Protein AF-A0A2A2XVF1-F1 (afdb_monomer)

Solvent-accessible surface area (backbone atoms only — not comparable to full-atom values): 56104 Å² total; per-residue (Å²): 141,86,82,86,77,85,79,60,81,65,56,62,58,52,48,54,53,49,48,53,50,48,53,51,55,49,52,57,68,65,54,71,84,70,72,79,73,86,62,65,52,41,49,54,60,22,33,32,44,36,39,36,69,99,38,75,91,59,47,44,80,34,52,24,35,88,90,21,32,30,61,44,80,99,65,43,74,42,82,38,49,70,31,35,65,70,54,39,50,51,58,49,42,52,54,36,51,74,78,76,37,91,82,69,51,73,47,81,43,82,76,46,81,67,85,80,89,77,86,78,92,68,97,64,98,67,95,76,91,79,84,78,76,93,77,86,87,88,81,86,91,80,89,83,80,90,83,90,82,90,81,81,92,81,87,78,88,89,81,95,74,88,91,84,82,86,88,87,85,94,89,80,89,80,92,84,87,89,88,85,85,86,87,92,84,89,90,87,90,83,89,86,92,87,76,92,80,92,80,94,74,83,84,82,77,85,79,91,82,75,94,66,77,82,66,75,57,62,68,58,53,52,52,51,48,66,74,44,42,67,57,36,53,50,49,32,49,53,47,49,52,51,50,50,53,50,63,69,69,49,75,56,29,16,52,8,51,24,35,38,32,60,55,84,76,83,71,82,77,76,86,62,93,86,69,87,71,78,62,86,82,41,72,65,51,55,52,50,51,45,50,56,76,68,29,60,68,57,44,47,52,41,35,59,76,66,46,37,82,77,32,67,93,73,30,60,87,91,64,84,75,53,71,67,58,54,28,53,59,50,50,76,31,48,48,67,43,75,44,86,100,56,58,39,34,39,37,36,19,52,26,72,44,34,64,57,10,14,54,50,31,45,38,46,54,52,51,51,53,50,49,54,52,50,52,53,50,50,56,50,46,55,52,45,55,50,46,50,54,50,38,53,53,35,46,53,51,29,52,53,34,46,50,52,40,48,52,51,29,64,78,65,68,41,87,55,46,71,60,52,49,52,56,43,54,51,50,42,54,51,36,50,50,52,24,51,51,32,42,52,51,25,55,50,41,51,52,52,50,55,56,52,72,73,49,62,78,86,47,54,74,64,50,52,67,40,65,74,47,41,64,36,68,68,31,38,49,33,48,48,54,32,51,53,38,49,51,52,43,59,66,39,57,81,76,43,63,90,83,35,71,68,55,47,51,42,51,52,50,33,52,51,33,49,51,51,29,43,55,40,52,55,45,35,59,63,52,48,50,53,52,29,54,52,27,49,54,49,23,49,53,33,47,52,53,34,52,54,42,50,52,54,46,51,55,51,48,63,56,46,52,62,49,52,51,36,50,50,49,29,50,50,36,45,52,52,32,50,50,44,51,50,51,42,51,52,50,56,53,45,73,72,62,66,72,67,55,62,44,80,77,39,78,41,47,68,43,92,60,61,63,34,73,52,63,66,61,54,50,50,52,47,51,53,54,29,49,55,51,29,53,50,51,55,53,54,66,49,70,74,57,59,41,42,61,33,63,68,60,41,28,73,71,66,77,41,54,71,48,36,69,33,54,43,91,69,72,68,60,63,62,52,53,49,50,51,52,52,54,58,66,68,69,64,80,89,77,83,82,87,81,83,87,75,80,84,88,77,87,83,86,84,92,83,79,65,68,80,65,58,65,80,69,55,74,72,76,76,72,82,76,75,78,77,61,57,83,49,43,63,74,79,40,58,88,36,72,56,20,48,31,41,56,44,33,52,53,44,58,64,67,69,56,61,71,85,50,57,29,34,38,34,30,31,21,37,50,83,90,32,49,36,61,62,50,37,51,46,44,39,50,58,42,10,76,71,71,36,37,22,35,38,34,35,58,19,62,86,72,65,56,58,50,32,39,64,68,72,40,92,68,72,54,64,10,54,44,31,37,64,70,68,76,43,57,74,79,78,27,50,42,78,46,91,50,70,46,33,32,38,32,33,26,23,56,80,61,97,57,61,56,72,59,57,42,80,79,53,53,60,56,51,49,60,60,46,59,76,76,28,66,32,36,34,31,25,40,40,27,48,69,78,40,68,58,37,52,64,52,34,51,79,25,48,27,30,37,39,28,38,30,39,61,69,45,44,49,69,50,47,54,51,27,54,50,52,38,52,74,42,59,27,40,71,68,26,30,33,38,25,49,29,62,84,60,100,71,39,40,78,75,47,63,73,62,52,69,62,50,72,74,62,51,92,71,80,87,85,130

pLDDT: mean 72.06, std 23.09, range [20.8, 96.69]

Secondary structure (DSSP, 8-state):
--------TTHHHHHHHHHHHHHHHHHHHHS-------PPBP-TT-EEEEEETT-GGG-EEEE--TTSEEEETTTEEEE-TT-BHHHHHHHHHHHHHTTT-SS--EEEEEEEPPPPP----S--SS-------S--------------------------S----PPP-------------------------------------------------HHHHHHHHHHSHHHHHHHHHHHHHHHHHHHHHSPPBEEEEEEEEE----------TT--PPPTTSHHHHHHHHHHHT-HHHHHHHHHHTTTTT-TTTS-TT----HHHHHHHHHTTEEEEEPTTSSEEEEEEEESSHHHHHHHHHHHHHHHHHHHHHHHHHHHHHHHHHHHHHHHHHHHHHHHHHHHHHHHHHHTTGGGHHHHHHHHHHHHHHHHHHHHHHHHHHHHHHHHHHHHHHS-TT-HHHHTTSHHHHTSHHHHHHHHHHHHHHHHHHHHHTTS-TT-HHHHHHHHHHHHHHHHHHHHHHTHHHHHHHHHHHHHHHHHHHHHHHHHHHHHHHHHHHHHHHHHHHHHHHHHHHHHHHHHHHHHHHHHHHHHH---SEEEEEPPPPPSS--BS-HHHHHHHHHHHHHHHHHHHHHHHHHT--B--SHHHHHHHH-S-EEEEEEP---THHHHHHHHHHHHHTT--S--SS------PPS----SSSTTTSSTT--------S--PPP-HHHH-TTSHHHHHHHHHHHHHHTSS-GGGGSEEEEEESSTTSSHHHHHHHHHHHHHTTT--EEEEEE-SSS--HHHHHH--SS--S-HHHHHTTSS-HHHH-EE-SSTTEEEE---SPPS-HHHHS-TTTHHHHHHHHTTT-SEEEEEEEETTT-SHHHHHGGGSSEEEEEEETTTSBHHHHHHHHHHHHHTT--EEEEEEEEEPPSTTSHHHHHHHHHHHTTS-SS----

Foldseek 3Di:
DDDDDDDDPVVVVVVLVVVVVVVVVVVVVVPDPPPPPPFDFDAQQWWKFKDWPPCRVQTDTWTQHPVQWTQGPPQGTDRRGRHGQVRSVVSVQVSCCVPHDDRIDMDMDGPDDDDDDDDDPDDDPDDDDDDDDPDDDDDDDDDDDDDDDDDDDDDDDDDPDDDDDDDDDDDDDDDDDDDDDDDDDDDDDDDDDDDDDDDDDDDPDPDPDDPDDPDPPVVVLVVLCSVCVVLLCVLLVVLLVVLVVVQVPDQFKAKWKFKKFQFDPPPPDPDPPDDPDDRCPDPVVLVVVQVLLLDLVLQLQLCVVVVVQPPCQQDPPPDDDDSVVSSVSQSVFWHWDDDPPHRMIMIMGMDSALVVNQSSSQSSVVSSLVVLLVVLLVVLVVVLVVLVVVLVVLVVQLVVLVVVLVVLCVVVVCPCLVVVLVVLVVVLVVLVVQLVVLVVQLVVLVVLLVLLVVDDLVCLVSLCVSVQLCPDPQLVVLVVVLVVLVVVLVVVVVPDPPPDPVNVVSVVVSVVSVVSNSVSSSCSSVVSVVVSVVSVVSSVVSVVVSVVSVVVSVVSVVSVPVSVVSVVSSVVSVVVSVVSVVVSVVSVVCSVPPDRSMDTPGRIDRDPRGPPPPSVVSSVVSSVVSSVVSSVVSVVVVVPQQFFFELVSVCVLPVAHALFEAAAPDPPVVVVVVVVVVVVVVPDDDDPPPDDPDDDDDDDDDPDPPVPVVVVPDPPPPPPPDADALDQCCPPPVPDPNVVRLVSSLVSLVPLDDLVLRQFEEFAELDPPLCSVVNLVNNQLSCQVVVFLEEEEEAALPDWDVCRHFVVDPDFQAADLCVLVVNDDPVVQWADTPRHSYIYGTSGDRDPDSQVSLDLVCLLVSVVVVVVPGSHYGYRHYHQNPDCSSLSCQQVGSEYEYRGERSPDRSVSVVVSVVSSVVSVGRHNGYYHYNNHDDPSHDPVCVVPPPVCVVVPVDDDDD

Radius of gyration: 69.22 Å; Cα contacts (8 Å, |Δi|>4): 1070; chains: 1; bounding box: 154×102×209 Å

Sequence (959 aa):
MSKRVDFPRRAFCEFRGIFVRFVFLFLIGMSVAAEPSNEYKLAPNDLLDFRVFQEPELDAVVRVSGDGQAIFPLVGGVAIAGASISEAIELIKSRYRDGYLKNPQVTLTVRSYAKKLFTILGQVQQPGSYDIQSQIRGMSPLSVSRMVVSASSSLTRNAWRAVMKKPRSSSRREMSSPSASPYFKMLDPSRPPAEKRFGSVLPTIHSSLDEVGTALDLRRIYHLLLQRWWVITLLVGVSMMAATGYVMRQPKIYESRAVLQVQQSEQQVVNIDGVSQENPSSPDFINTVVQSITSRNLMLRVIDANKLRTNPAFVAPGAKPTEIQLADKLRGKVRAVLRRGTRLIDIIVEDKDPVMARDLAASFVKEFLRENFSQRLSVSRVATDFLQEESQKLKKKLEESEIKLQRYKEQNQAVSLEERQNITVERLRELSSKATEAKSERLRLESDIEQVRKVPANNTDELLRIGSVATIPQVAEARRQLSDSNMEIAAMQDRYGERHPKFIAALAKAESLKKSLRESAGKAGDILNRQYEAACQTESKLTVALKEQEVAALDLNKMAIPFNVLQREVESDRVLYESVIKRMKETAVTGAVDQAPYTLIEEPLVASLPSKPNRTRTLAMALIMAFFFAIGAVIFFDSLNSSLRSVDEAESFLHLPALVGIPNRTLKGFSQLKQTLERECAALPGRLRQARNIGKPHKKKESSVLGDIQELIRPAPIARTDSEKYPIATIEEPESGLAEAYRTLRVSISMLGPEEERRVLLFVSAIPEEGKTYTSLNTAVVFAQQGLKTLLIDADLRRPSLHKALLTVDTLPNGLTDYFSGNSRLASVIIPTEIENLALLPAGRRAPNPAELLSSADIPKLFAQLLKRYDRIVIDSAPVNAVSDTLILAPHADKTILVIHAGKTPRKAIQRSVHLLRKAQAKVAGFVLNRLPTGRAAGYYYYYYGDKYEKDSVYGTKT

Structure (mmCIF, N/CA/C/O backbone):
data_AF-A0A2A2XVF1-F1
#
_entry.id   AF-A0A2A2XVF1-F1
#
loop_
_atom_site.group_PDB
_atom_site.id
_atom_site.type_symbol
_atom_site.label_atom_id
_atom_site.label_alt_id
_atom_site.label_comp_id
_atom_site.label_asym_id
_atom_site.label_entity_id
_atom_site.label_seq_id
_atom_site.pdbx_PDB_ins_code
_atom_site.Cartn_x
_atom_site.Cartn_y
_atom_site.Cartn_z
_atom_site.occupancy
_atom_site.B_iso_or_equiv
_atom_site.auth_seq_id
_atom_site.auth_comp_id
_atom_site.auth_asym_id
_atom_site.auth_atom_id
_atom_site.pdbx_PDB_model_num
ATOM 1 N N . MET A 1 1 ? -46.794 16.055 10.883 1.00 33.16 1 MET A N 1
ATOM 2 C CA . MET A 1 1 ? -47.370 14.693 10.800 1.00 33.16 1 MET A CA 1
ATOM 3 C C . MET A 1 1 ? -46.946 13.906 12.036 1.00 33.16 1 MET A C 1
ATOM 5 O O . MET A 1 1 ? -45.799 13.500 12.127 1.00 33.16 1 MET A O 1
ATOM 9 N N . SER A 1 2 ? -47.829 13.783 13.030 1.00 27.17 2 SER A N 1
ATOM 10 C CA . SER A 1 2 ? -47.569 13.106 14.309 1.00 27.17 2 SER A CA 1
ATOM 11 C C . SER A 1 2 ? -48.484 11.886 14.396 1.00 27.17 2 SER A C 1
ATOM 13 O O . SER A 1 2 ? -49.682 12.031 14.621 1.00 27.17 2 SER A O 1
ATOM 15 N N . LYS A 1 3 ? -47.934 10.691 14.158 1.00 28.39 3 LYS A N 1
ATOM 16 C CA . LYS A 1 3 ? -48.595 9.422 14.485 1.00 28.39 3 LYS A CA 1
ATOM 17 C C . LYS A 1 3 ? -48.080 8.984 15.856 1.00 28.39 3 LYS A C 1
ATOM 19 O O . LYS A 1 3 ? -46.909 8.637 15.985 1.00 28.39 3 LYS A O 1
ATOM 24 N N . ARG A 1 4 ? -48.940 9.038 16.880 1.00 26.55 4 ARG A N 1
ATOM 25 C CA . ARG A 1 4 ? -48.716 8.328 18.147 1.00 26.55 4 ARG A CA 1
ATOM 26 C C . ARG A 1 4 ? -48.851 6.838 17.860 1.00 26.55 4 ARG A C 1
ATOM 28 O O . ARG A 1 4 ? -49.892 6.401 17.383 1.00 26.55 4 ARG A O 1
ATOM 35 N N . VAL A 1 5 ? -47.783 6.095 18.111 1.00 30.64 5 VAL A N 1
ATOM 36 C CA . VAL A 1 5 ? -47.777 4.635 18.088 1.00 30.64 5 VAL A CA 1
ATOM 37 C C . VAL A 1 5 ? -48.042 4.181 19.518 1.00 30.64 5 VAL A C 1
ATOM 39 O O . VAL A 1 5 ? -47.201 4.375 20.394 1.00 30.64 5 VAL A O 1
ATOM 42 N N . ASP A 1 6 ? -49.229 3.625 19.754 1.00 31.39 6 ASP A N 1
ATOM 43 C CA . ASP A 1 6 ? -49.542 2.898 20.980 1.00 31.39 6 ASP A CA 1
ATOM 44 C C . ASP A 1 6 ? -48.667 1.639 21.037 1.00 31.39 6 ASP A C 1
ATOM 46 O O . ASP A 1 6 ? -48.759 0.749 20.191 1.00 31.39 6 ASP A O 1
ATOM 50 N N . PHE A 1 7 ? -47.771 1.583 22.023 1.00 27.75 7 PHE A N 1
ATOM 51 C CA . PHE A 1 7 ? -46.889 0.442 22.256 1.00 27.75 7 PHE A CA 1
ATOM 52 C C . PHE A 1 7 ? -47.660 -0.650 23.025 1.00 27.75 7 PHE A C 1
ATOM 54 O O . PHE A 1 7 ? -48.094 -0.408 24.156 1.00 27.75 7 PHE A O 1
ATOM 61 N N . PRO A 1 8 ? -47.842 -1.863 22.473 1.00 37.03 8 PRO A N 1
ATOM 62 C CA . PRO A 1 8 ? -48.590 -2.912 23.149 1.00 37.03 8 PRO A CA 1
ATOM 63 C C . PRO A 1 8 ? -47.746 -3.519 24.277 1.00 37.03 8 PRO A C 1
ATOM 65 O O . PRO A 1 8 ? -46.592 -3.894 24.078 1.00 37.03 8 PRO A O 1
ATOM 68 N N . ARG A 1 9 ? -48.347 -3.712 25.460 1.00 36.59 9 ARG A N 1
ATOM 69 C CA . ARG A 1 9 ? -47.735 -4.379 26.634 1.00 36.59 9 ARG A CA 1
ATOM 70 C C . ARG A 1 9 ? -47.167 -5.787 26.350 1.00 36.59 9 ARG A C 1
ATOM 72 O O . ARG A 1 9 ? -46.401 -6.295 27.163 1.00 36.59 9 ARG A O 1
ATOM 79 N N . ARG A 1 10 ? -47.472 -6.401 25.196 1.00 34.09 10 ARG A N 1
ATOM 80 C CA . ARG A 1 10 ? -46.845 -7.653 24.724 1.00 34.09 10 ARG A CA 1
ATOM 81 C C . ARG A 1 10 ? -45.377 -7.484 24.303 1.00 34.09 10 ARG A C 1
ATOM 83 O O . ARG A 1 10 ? -44.586 -8.388 24.557 1.00 34.09 10 ARG A O 1
ATOM 90 N N . ALA A 1 11 ? -44.981 -6.312 23.795 1.00 38.38 11 ALA A N 1
ATOM 91 C CA . ALA A 1 11 ? -43.603 -6.045 23.369 1.00 38.38 11 ALA A CA 1
ATOM 92 C C . ALA A 1 11 ? -42.600 -6.071 24.539 1.00 38.38 11 ALA A C 1
ATOM 94 O O . ALA A 1 11 ? -41.434 -6.394 24.345 1.00 38.38 11 ALA A O 1
ATOM 95 N N . PHE A 1 12 ? -43.051 -5.795 25.770 1.00 35.09 12 PHE A N 1
ATOM 96 C CA . PHE A 1 12 ? -42.197 -5.769 26.965 1.00 35.09 12 PHE A CA 1
ATOM 97 C C . PHE A 1 12 ? -41.775 -7.174 27.440 1.00 35.09 12 PHE A C 1
ATOM 99 O O . PHE A 1 12 ? -40.688 -7.338 27.993 1.00 35.09 12 PHE A O 1
ATOM 106 N N . CYS A 1 13 ? -42.603 -8.201 27.199 1.00 37.50 13 CYS A N 1
ATOM 107 C CA . CYS A 1 13 ? -42.237 -9.597 27.471 1.00 37.50 13 CYS A CA 1
ATOM 108 C C . CYS A 1 13 ? -41.321 -10.170 26.381 1.00 37.50 13 CYS A C 1
ATOM 110 O O . CYS A 1 13 ? -40.360 -10.869 26.707 1.00 37.50 13 CYS A O 1
ATOM 112 N N . GLU A 1 14 ? -41.553 -9.824 25.112 1.00 43.72 14 GLU A N 1
ATOM 113 C CA . GLU A 1 14 ? -40.670 -10.226 24.009 1.00 43.72 14 GLU A CA 1
ATOM 114 C C . GLU A 1 14 ? -39.295 -9.552 24.099 1.00 43.72 14 GLU A C 1
ATOM 116 O O . GLU A 1 14 ? -38.286 -10.234 23.945 1.00 43.72 14 GLU A O 1
ATOM 121 N N . PHE A 1 15 ? -39.216 -8.266 24.469 1.00 40.78 15 PHE A N 1
ATOM 122 C CA . PHE A 1 15 ? -37.935 -7.571 24.667 1.00 40.78 15 PHE A CA 1
ATOM 123 C C . PHE A 1 15 ? -37.092 -8.189 25.779 1.00 40.78 15 PHE A C 1
ATOM 125 O O . PHE A 1 15 ? -35.876 -8.291 25.648 1.00 40.78 15 PHE A O 1
ATOM 132 N N . ARG A 1 16 ? -37.728 -8.646 26.862 1.00 39.22 16 ARG A N 1
ATOM 133 C CA . ARG A 1 16 ? -37.037 -9.318 27.964 1.00 39.22 16 ARG A CA 1
ATOM 134 C C . ARG A 1 16 ? -36.496 -10.688 27.532 1.00 39.22 16 ARG A C 1
ATOM 136 O O . ARG A 1 16 ? -35.386 -11.042 27.913 1.00 39.22 16 ARG A O 1
ATOM 143 N N . GLY A 1 17 ? -37.230 -11.423 26.692 1.00 40.91 17 GLY A N 1
ATOM 144 C CA . GLY A 1 17 ? -36.761 -12.674 26.082 1.00 40.91 17 GLY A CA 1
ATOM 145 C C . GLY A 1 17 ? -35.642 -12.468 25.053 1.00 40.91 17 GLY A C 1
ATOM 146 O O . GLY A 1 17 ? -34.671 -13.225 25.039 1.00 40.91 17 GLY A O 1
ATOM 147 N N . ILE A 1 18 ? -35.736 -11.413 24.238 1.00 49.69 18 ILE A N 1
ATOM 148 C CA . ILE A 1 18 ? -34.721 -11.033 23.247 1.00 49.69 18 ILE A CA 1
ATOM 149 C C . ILE A 1 18 ? -33.452 -10.547 23.945 1.00 49.69 18 ILE A C 1
ATOM 151 O O . ILE A 1 18 ? -32.381 -10.987 23.563 1.00 49.69 18 ILE A O 1
ATOM 155 N N . PHE A 1 19 ? -33.549 -9.732 24.999 1.00 41.06 19 PHE A N 1
ATOM 156 C CA . PHE A 1 19 ? -32.400 -9.255 25.776 1.00 41.06 19 PHE A CA 1
ATOM 157 C C . PHE A 1 19 ? -31.684 -10.398 26.502 1.00 41.06 19 PHE A C 1
ATOM 159 O O . PHE A 1 19 ? -30.461 -10.452 26.481 1.00 41.06 19 PHE A O 1
ATOM 166 N N . VAL A 1 20 ? -32.419 -11.366 27.067 1.00 45.38 20 VAL A N 1
ATOM 167 C CA . VAL A 1 20 ? -31.816 -12.582 27.644 1.00 45.38 20 VAL A CA 1
ATOM 168 C C . VAL A 1 20 ? -31.104 -13.400 26.564 1.00 45.38 20 VAL A C 1
ATOM 170 O O . VAL A 1 20 ? -29.975 -13.818 26.789 1.00 45.38 20 VAL A O 1
ATOM 173 N N . ARG A 1 21 ? -31.699 -13.572 25.374 1.00 42.97 21 ARG A N 1
ATOM 174 C CA . ARG A 1 21 ? -31.035 -14.222 24.228 1.00 42.97 21 ARG A CA 1
ATOM 175 C C . ARG A 1 21 ? -29.821 -13.441 23.729 1.00 42.97 21 ARG A C 1
ATOM 177 O O . ARG A 1 21 ? -28.818 -14.065 23.418 1.00 42.97 21 ARG A O 1
ATOM 184 N N . PHE A 1 22 ? -29.889 -12.114 23.679 1.00 43.44 22 PHE A N 1
ATOM 185 C CA . PHE A 1 22 ? -28.812 -11.247 23.203 1.00 43.44 22 PHE A CA 1
ATOM 186 C C . PHE A 1 22 ? -27.647 -11.233 24.186 1.00 43.44 22 PHE A C 1
ATOM 188 O O . PHE A 1 22 ? -26.517 -11.388 23.762 1.00 43.44 22 PHE A O 1
ATOM 195 N N . VAL A 1 23 ? -27.909 -11.141 25.493 1.00 40.62 23 VAL A N 1
ATOM 196 C CA . VAL A 1 23 ? -26.888 -11.240 26.547 1.00 40.62 23 VAL A CA 1
ATOM 197 C C . VAL A 1 23 ? -26.294 -12.648 26.605 1.00 40.62 23 VAL A C 1
ATOM 199 O O . VAL A 1 23 ? -25.096 -12.772 26.815 1.00 40.62 23 VAL A O 1
ATOM 202 N N . PHE A 1 24 ? -27.076 -13.702 26.347 1.00 36.59 24 PHE A N 1
ATOM 203 C CA . PHE A 1 24 ? -26.569 -15.077 26.243 1.00 36.59 24 PHE A CA 1
ATOM 204 C C . PHE A 1 24 ? -25.697 -15.274 24.988 1.00 36.59 24 PHE A C 1
ATOM 206 O O . PHE A 1 24 ? -24.607 -15.820 25.092 1.00 36.59 24 PHE A O 1
ATOM 213 N N . LEU A 1 25 ? -26.104 -14.749 23.825 1.00 40.19 25 LEU A N 1
ATOM 214 C CA . LEU A 1 25 ? -25.290 -14.729 22.597 1.00 40.19 25 LEU A CA 1
ATOM 215 C C . LEU A 1 25 ? -24.041 -13.842 22.730 1.00 40.19 25 LEU A C 1
ATOM 217 O O . LEU A 1 25 ? -22.999 -14.177 22.180 1.00 40.19 25 LEU A O 1
ATOM 221 N N . PHE A 1 26 ? -24.125 -12.739 23.474 1.00 37.19 26 PHE A N 1
ATOM 222 C CA . PHE A 1 26 ? -23.022 -11.803 23.699 1.00 37.19 26 PHE A CA 1
ATOM 223 C C . PHE A 1 26 ? -22.028 -12.326 24.750 1.00 37.19 26 PHE A C 1
ATOM 225 O O . PHE A 1 26 ? -20.829 -12.158 24.571 1.00 37.19 26 PHE A O 1
ATOM 232 N N . LEU A 1 27 ? -22.486 -13.027 25.798 1.00 33.16 27 LEU A N 1
ATOM 233 C CA . LEU A 1 27 ? -21.622 -13.725 26.765 1.00 33.16 27 LEU A CA 1
ATOM 234 C C . LEU A 1 27 ? -20.960 -14.968 26.159 1.00 33.16 27 LEU A C 1
ATOM 236 O O . LEU A 1 27 ? -19.796 -15.222 26.452 1.00 33.16 27 LEU A O 1
ATOM 240 N N . ILE A 1 28 ? -21.644 -15.693 25.266 1.00 40.31 28 ILE A N 1
ATOM 241 C CA . ILE A 1 28 ? -21.006 -16.733 24.439 1.00 40.31 28 ILE A CA 1
ATOM 242 C C . ILE A 1 28 ? -19.995 -16.092 23.474 1.00 40.31 28 ILE A C 1
ATOM 244 O O . ILE A 1 28 ? -18.920 -16.639 23.273 1.00 40.31 28 ILE A O 1
ATOM 248 N N . GLY A 1 29 ? -20.283 -14.895 22.952 1.00 33.25 29 GLY A N 1
ATOM 249 C CA . GLY A 1 29 ? -19.353 -14.114 22.128 1.00 33.25 29 GLY A CA 1
ATOM 250 C C . GLY A 1 29 ? -18.139 -13.535 22.870 1.00 33.25 29 GLY A C 1
ATOM 251 O O . GLY A 1 29 ? -17.173 -13.154 22.216 1.00 33.25 29 GLY A O 1
ATOM 252 N N . MET A 1 30 ? -18.159 -13.476 24.209 1.00 27.67 30 MET A N 1
ATOM 253 C CA . MET A 1 30 ? -17.022 -13.051 25.045 1.00 27.67 30 MET A CA 1
ATOM 254 C C . MET A 1 30 ? -16.285 -14.219 25.720 1.00 27.67 30 MET A C 1
ATOM 256 O O . MET A 1 30 ? -15.261 -14.000 26.366 1.00 27.67 30 MET A O 1
ATOM 260 N N . SER A 1 31 ? -16.757 -15.458 25.559 1.00 25.95 31 SER A N 1
ATOM 261 C CA . SER A 1 31 ? -16.012 -16.643 25.975 1.00 25.95 31 SER A CA 1
ATOM 262 C C . SER A 1 31 ? -15.066 -17.040 24.847 1.00 25.95 31 SER A C 1
ATOM 264 O O . SER A 1 31 ? -15.481 -17.646 23.868 1.00 25.95 31 SER A O 1
ATOM 266 N N . VAL A 1 32 ? -13.805 -16.623 24.989 1.00 30.38 32 VAL A N 1
ATOM 267 C CA . VAL A 1 32 ? -12.637 -17.134 24.262 1.00 30.38 32 VAL A CA 1
ATOM 268 C C . VAL A 1 32 ? -12.867 -17.223 22.749 1.00 30.38 32 VAL A C 1
ATOM 270 O O . VAL A 1 32 ? -13.165 -18.275 22.187 1.00 30.38 32 VAL A O 1
ATOM 273 N N . ALA A 1 33 ? -12.602 -16.110 22.061 1.00 27.42 33 ALA A N 1
ATOM 274 C CA . ALA A 1 33 ? -12.029 -16.187 20.724 1.00 27.42 33 ALA A CA 1
ATOM 275 C C . ALA A 1 33 ? -10.634 -16.830 20.845 1.00 27.42 33 ALA A C 1
ATOM 277 O O . ALA A 1 33 ? -9.612 -16.162 20.746 1.00 27.42 33 ALA A O 1
ATOM 278 N N . ALA A 1 34 ? -10.594 -18.137 21.108 1.00 28.06 34 ALA A N 1
ATOM 279 C CA . ALA A 1 34 ? -9.547 -18.959 20.548 1.00 28.06 34 ALA A CA 1
ATOM 280 C C . ALA A 1 34 ? -9.838 -18.905 19.055 1.00 28.06 34 ALA A C 1
ATOM 282 O O . ALA A 1 34 ? -10.792 -19.518 18.570 1.00 28.06 34 ALA A O 1
ATOM 283 N N . GLU A 1 35 ? -9.097 -18.049 18.358 1.00 26.17 35 GLU A N 1
ATOM 284 C CA . GLU A 1 35 ? -8.963 -18.163 16.918 1.00 26.17 35 GLU A CA 1
ATOM 285 C C . GLU A 1 35 ? -8.712 -19.646 16.624 1.00 26.17 35 GLU A C 1
ATOM 287 O O . GLU A 1 35 ? -7.736 -20.199 17.135 1.00 26.17 35 GLU A O 1
ATOM 292 N N . PRO A 1 36 ? -9.570 -20.342 15.857 1.00 28.64 36 PRO A N 1
ATOM 293 C CA . PRO A 1 36 ? -9.103 -21.554 15.229 1.00 28.64 36 PRO A CA 1
ATOM 294 C C . PRO A 1 36 ? -8.078 -21.059 14.215 1.00 28.64 36 PRO A C 1
ATOM 296 O O . PRO A 1 36 ? -8.446 -20.563 13.146 1.00 28.64 36 PRO A O 1
ATOM 299 N N . SER A 1 37 ? -6.798 -21.087 14.593 1.00 31.83 37 SER A N 1
ATOM 300 C CA . SER A 1 37 ? -5.709 -20.922 13.650 1.00 31.83 37 SER A CA 1
ATOM 301 C C . SER A 1 37 ? -5.954 -21.972 12.577 1.00 31.83 37 SER A C 1
ATOM 303 O O . SER A 1 37 ? -5.844 -23.177 12.795 1.00 31.83 37 SER A O 1
ATOM 305 N N . ASN A 1 38 ? -6.391 -21.521 11.405 1.00 42.78 38 ASN A N 1
ATOM 306 C CA . ASN A 1 38 ? -6.486 -22.372 10.232 1.00 42.78 38 ASN A CA 1
ATOM 307 C C . ASN A 1 38 ? -5.053 -22.526 9.702 1.00 42.78 38 ASN A C 1
ATOM 309 O O . ASN A 1 38 ? -4.703 -22.026 8.636 1.00 42.78 38 ASN A O 1
ATOM 313 N N . GLU A 1 39 ? -4.193 -23.084 10.554 1.00 58.72 39 GLU A N 1
ATOM 314 C CA . GLU A 1 39 ? -2.767 -23.230 10.338 1.00 58.72 39 GLU A CA 1
ATOM 315 C C . GLU A 1 39 ? -2.584 -24.338 9.306 1.00 58.72 39 GLU A C 1
ATOM 317 O O . GLU A 1 39 ? -3.112 -25.446 9.449 1.00 58.72 39 GLU A O 1
ATOM 322 N N . TYR A 1 40 ? -1.905 -24.006 8.211 1.00 72.44 40 TYR A N 1
ATOM 323 C CA . TYR A 1 40 ? -1.639 -24.947 7.136 1.00 72.44 40 TYR A CA 1
ATOM 324 C C . TYR A 1 40 ? -0.890 -26.165 7.693 1.00 72.44 40 TYR A C 1
ATOM 326 O O . TYR A 1 40 ? 0.146 -26.019 8.345 1.00 72.44 40 TYR A O 1
ATOM 334 N N . LYS A 1 41 ? -1.427 -27.363 7.441 1.00 81.94 41 LYS A N 1
ATOM 335 C CA . LYS A 1 41 ? -0.795 -28.630 7.814 1.00 81.94 41 LYS A CA 1
ATOM 336 C C . LYS A 1 41 ? 0.054 -29.129 6.659 1.00 81.94 41 LYS A C 1
ATOM 338 O O . LYS A 1 41 ? -0.455 -29.242 5.544 1.00 81.94 41 LYS A O 1
ATOM 343 N N . LEU A 1 42 ? 1.308 -29.460 6.946 1.00 80.62 42 LEU A N 1
ATOM 344 C CA . LEU A 1 42 ? 2.261 -29.939 5.949 1.00 80.62 42 LEU A CA 1
ATOM 345 C C . LEU A 1 42 ? 1.757 -31.229 5.290 1.00 80.62 42 LEU A C 1
ATOM 347 O O . LEU A 1 42 ? 1.372 -32.180 5.975 1.00 80.62 42 LEU A O 1
ATOM 351 N N . ALA A 1 43 ? 1.751 -31.262 3.961 1.00 78.56 43 ALA A N 1
ATOM 352 C CA . ALA A 1 43 ? 1.339 -32.412 3.168 1.00 78.56 43 ALA A CA 1
ATOM 353 C C . ALA A 1 43 ? 2.559 -33.149 2.577 1.00 78.56 43 ALA A C 1
ATOM 355 O O . ALA A 1 43 ? 3.619 -32.547 2.385 1.00 78.56 43 ALA A O 1
ATOM 356 N N . PRO A 1 44 ? 2.429 -34.448 2.246 1.00 78.88 44 PRO A N 1
ATOM 357 C CA . PRO A 1 44 ? 3.450 -35.152 1.476 1.00 78.88 44 PRO A CA 1
ATOM 358 C C . PRO A 1 44 ? 3.731 -34.426 0.150 1.00 78.88 44 PRO A C 1
ATOM 360 O O . PRO A 1 44 ? 2.797 -33.988 -0.524 1.00 78.88 44 PRO A O 1
ATOM 363 N N . ASN A 1 45 ? 5.005 -34.343 -0.234 1.00 79.00 45 ASN A N 1
ATOM 364 C CA . ASN A 1 45 ? 5.559 -33.593 -1.371 1.00 79.00 45 ASN A CA 1
ATOM 365 C C . ASN A 1 45 ? 5.609 -32.060 -1.250 1.00 79.00 45 ASN A C 1
ATOM 367 O O . ASN A 1 45 ? 6.015 -31.408 -2.219 1.00 79.00 45 ASN A O 1
ATOM 371 N N . ASP A 1 46 ? 5.280 -31.474 -0.096 1.00 82.56 46 ASP A N 1
ATOM 372 C CA . ASP A 1 46 ? 5.538 -30.049 0.136 1.00 82.56 46 ASP A CA 1
ATOM 373 C C . ASP A 1 46 ? 7.046 -29.751 0.117 1.00 82.56 46 ASP A C 1
ATOM 375 O O . ASP A 1 46 ? 7.878 -30.563 0.535 1.00 82.56 46 ASP A O 1
ATOM 379 N N . LEU A 1 47 ? 7.398 -28.574 -0.402 1.00 81.50 47 LEU A N 1
ATOM 380 C CA . LEU A 1 47 ? 8.777 -28.124 -0.590 1.00 81.50 47 LEU A CA 1
ATOM 381 C C . LEU A 1 47 ? 9.053 -26.991 0.403 1.00 81.50 47 LEU A C 1
ATOM 383 O O . LEU A 1 47 ? 8.380 -25.960 0.362 1.00 81.50 47 LEU A O 1
ATOM 387 N N . LEU A 1 48 ? 10.000 -27.198 1.313 1.00 86.31 48 LEU A N 1
ATOM 388 C CA . LEU A 1 48 ? 10.260 -26.355 2.479 1.00 86.31 48 LEU A CA 1
ATOM 389 C C . LEU A 1 48 ? 11.617 -25.660 2.341 1.00 86.31 48 LEU A C 1
ATOM 391 O O . LEU A 1 48 ? 12.597 -26.299 1.977 1.00 86.31 48 LEU A O 1
ATOM 395 N N . ASP A 1 49 ? 11.670 -24.364 2.636 1.00 86.69 49 ASP A N 1
ATOM 396 C CA . ASP A 1 49 ? 12.901 -23.597 2.844 1.00 86.69 49 ASP A CA 1
ATOM 397 C C . ASP A 1 49 ? 13.180 -23.555 4.350 1.00 86.69 49 ASP A C 1
ATOM 399 O O . ASP A 1 49 ? 12.408 -22.969 5.118 1.00 86.69 49 ASP A O 1
ATOM 403 N N . PHE A 1 50 ? 14.232 -24.248 4.775 1.00 87.25 50 PHE A N 1
ATOM 404 C CA . PHE A 1 50 ? 14.655 -24.369 6.163 1.00 87.25 50 PHE A CA 1
ATOM 405 C C . PHE A 1 50 ? 15.902 -23.523 6.386 1.00 87.25 50 PHE A C 1
ATOM 407 O O . PHE A 1 50 ? 16.875 -23.662 5.647 1.00 87.25 50 PHE A O 1
ATOM 414 N N . ARG A 1 51 ? 15.874 -22.668 7.413 1.00 85.19 51 ARG A N 1
ATOM 415 C CA . ARG A 1 51 ? 17.017 -21.829 7.783 1.00 85.19 51 ARG A CA 1
ATOM 416 C C . ARG A 1 51 ? 17.320 -21.868 9.266 1.00 85.19 51 ARG A C 1
ATOM 418 O O . ARG A 1 51 ? 16.391 -21.840 10.084 1.00 85.19 51 ARG A O 1
ATOM 425 N N . VAL A 1 52 ? 18.605 -21.848 9.603 1.00 84.94 52 VAL A N 1
ATOM 426 C CA . VAL A 1 52 ? 19.091 -21.794 10.988 1.00 84.94 52 VAL A CA 1
ATOM 427 C C . VAL A 1 52 ? 19.761 -20.447 11.232 1.00 84.94 52 VAL A C 1
ATOM 429 O O . VAL A 1 52 ? 20.694 -20.044 10.544 1.00 84.94 52 VAL A O 1
ATOM 432 N N . PHE A 1 53 ? 19.264 -19.703 12.217 1.00 74.00 53 PHE A N 1
ATOM 433 C CA . PHE A 1 53 ? 19.810 -18.391 12.545 1.00 74.00 53 PHE A CA 1
ATOM 434 C C . PHE A 1 53 ? 21.263 -18.525 13.026 1.00 74.00 53 PHE A C 1
ATOM 436 O O . PHE A 1 53 ? 21.535 -19.335 13.906 1.00 74.00 53 PHE A O 1
ATOM 443 N N . GLN A 1 54 ? 22.157 -17.698 12.469 1.00 72.12 54 GLN A N 1
ATOM 444 C CA . GLN A 1 54 ? 23.612 -17.678 12.712 1.00 72.12 54 GLN A CA 1
ATOM 445 C C . GLN A 1 54 ? 24.418 -18.869 12.164 1.00 72.12 54 GLN A C 1
ATOM 447 O O . GLN A 1 54 ? 25.637 -18.819 12.248 1.00 72.12 54 GLN A O 1
ATOM 452 N N . GLU A 1 55 ? 23.783 -19.853 11.520 1.00 78.94 55 GLU A N 1
ATOM 453 C CA . GLU A 1 55 ? 24.462 -21.023 10.941 1.00 78.94 55 GLU A CA 1
ATOM 454 C C . GLU A 1 55 ? 24.014 -21.248 9.482 1.00 78.94 55 GLU A C 1
ATOM 456 O O . GLU A 1 55 ? 23.253 -22.178 9.203 1.00 78.94 55 GLU A O 1
ATOM 461 N N . PRO A 1 56 ? 24.456 -20.401 8.527 1.00 76.00 56 PRO A N 1
ATOM 462 C CA . PRO A 1 56 ? 24.024 -20.474 7.126 1.00 76.00 56 PRO A CA 1
ATOM 463 C C . PRO A 1 56 ? 24.452 -21.771 6.420 1.00 76.00 56 PRO A C 1
ATOM 465 O O . PRO A 1 56 ? 23.900 -22.112 5.378 1.00 76.00 56 PRO A O 1
ATOM 468 N N . GLU A 1 57 ? 25.406 -22.519 6.982 1.00 76.44 57 GLU A N 1
ATOM 469 C CA . GLU A 1 57 ? 25.829 -23.833 6.475 1.00 76.44 57 GLU A CA 1
ATOM 470 C C . GLU A 1 57 ? 24.757 -24.924 6.654 1.00 76.44 57 GLU A C 1
ATOM 472 O O . GLU A 1 57 ? 24.827 -25.974 6.016 1.00 76.44 57 GLU A O 1
ATOM 477 N N . LEU A 1 58 ? 23.750 -24.681 7.502 1.00 78.62 58 LEU A N 1
ATOM 478 C CA . LEU A 1 58 ? 22.645 -25.604 7.772 1.00 78.62 58 LEU A CA 1
ATOM 479 C C . LEU A 1 58 ? 21.351 -25.234 7.028 1.00 78.62 58 LEU A C 1
ATOM 481 O O . LEU A 1 58 ? 20.338 -25.922 7.193 1.00 78.62 58 LEU A O 1
ATOM 485 N N . ASP A 1 59 ? 21.372 -24.180 6.208 1.00 84.38 59 ASP A N 1
ATOM 486 C CA . ASP A 1 59 ? 20.233 -23.780 5.383 1.00 84.38 59 ASP A CA 1
ATOM 487 C C . ASP A 1 59 ? 20.000 -24.816 4.270 1.00 84.38 59 ASP A C 1
ATOM 489 O O . ASP A 1 59 ? 20.904 -25.173 3.511 1.00 84.38 59 ASP A O 1
ATOM 493 N N . ALA A 1 60 ? 18.770 -25.320 4.157 1.00 82.56 60 ALA A N 1
ATOM 494 C CA . ALA A 1 60 ? 18.447 -26.401 3.233 1.00 82.56 60 ALA A CA 1
ATOM 495 C C . ALA A 1 60 ? 17.041 -26.269 2.648 1.00 82.56 60 ALA A C 1
ATOM 497 O O . ALA A 1 60 ? 16.079 -25.904 3.322 1.00 82.56 60 ALA A O 1
ATOM 498 N N . VAL A 1 61 ? 16.904 -26.664 1.383 1.00 85.50 61 VAL A N 1
ATOM 499 C CA . VAL A 1 61 ? 15.599 -26.831 0.745 1.00 85.50 61 VAL A CA 1
ATOM 500 C C . VAL A 1 61 ? 15.206 -28.303 0.838 1.00 85.50 61 VAL A C 1
ATOM 502 O O . VAL A 1 61 ? 15.809 -29.154 0.187 1.00 85.50 61 VAL A O 1
ATOM 505 N N . VAL A 1 62 ? 14.194 -28.608 1.649 1.00 83.88 62 VAL A N 1
ATOM 506 C CA . VAL A 1 62 ? 13.813 -29.979 2.008 1.00 83.88 62 VAL A CA 1
ATOM 507 C C . VAL A 1 62 ? 12.430 -30.307 1.457 1.00 83.88 62 VAL A C 1
ATOM 509 O O . VAL A 1 62 ? 11.488 -29.533 1.610 1.00 83.88 62 VAL A O 1
ATOM 512 N N . ARG A 1 63 ? 12.278 -31.469 0.817 1.00 86.19 63 ARG A N 1
ATOM 513 C CA . ARG A 1 63 ? 10.969 -31.986 0.396 1.00 86.19 63 ARG A CA 1
ATOM 514 C C . ARG A 1 63 ? 10.445 -32.977 1.433 1.00 86.19 63 ARG A C 1
ATOM 516 O O . ARG A 1 63 ? 11.194 -33.835 1.890 1.00 86.19 63 ARG A O 1
ATOM 523 N N . VAL A 1 64 ? 9.156 -32.886 1.758 1.00 85.81 64 VAL A N 1
ATOM 524 C CA . VAL A 1 64 ? 8.465 -33.909 2.554 1.00 85.81 64 VAL A CA 1
ATOM 525 C C . VAL A 1 64 ? 8.258 -35.143 1.675 1.00 85.81 64 VAL A C 1
ATOM 527 O O . VAL A 1 64 ? 7.534 -35.087 0.683 1.00 85.81 64 VAL A O 1
ATOM 530 N N . SER A 1 65 ? 8.908 -36.248 2.012 1.00 80.75 65 SER A N 1
ATOM 531 C CA . SER A 1 65 ? 8.783 -37.538 1.337 1.00 80.75 65 SER A CA 1
ATOM 532 C C . SER A 1 65 ? 7.359 -38.106 1.443 1.00 80.75 65 SER A C 1
ATOM 534 O O . SER A 1 65 ? 6.555 -37.696 2.284 1.00 80.75 65 SER A O 1
ATOM 536 N N . GLY A 1 66 ? 7.019 -39.053 0.562 1.00 71.19 66 GLY A N 1
ATOM 537 C CA . GLY A 1 66 ? 5.680 -39.660 0.491 1.00 71.19 66 GLY A CA 1
ATOM 538 C C . GLY A 1 66 ? 5.254 -40.431 1.750 1.00 71.19 66 GLY A C 1
ATOM 539 O O . GLY A 1 66 ? 4.062 -40.585 1.997 1.00 71.19 66 GLY A O 1
ATOM 540 N N . ASP A 1 67 ? 6.220 -40.864 2.559 1.00 78.62 67 ASP A N 1
ATOM 541 C CA . ASP A 1 67 ? 6.056 -41.479 3.883 1.00 78.62 67 ASP A CA 1
ATOM 542 C C . ASP A 1 67 ? 5.865 -40.451 5.018 1.00 78.62 67 ASP A C 1
ATOM 544 O O . ASP A 1 67 ? 5.645 -40.822 6.171 1.00 78.62 67 ASP A O 1
ATOM 548 N N . GLY A 1 68 ? 5.918 -39.154 4.698 1.00 78.50 68 GLY A N 1
ATOM 549 C CA . GLY A 1 68 ? 5.686 -38.048 5.620 1.00 78.50 68 GLY A CA 1
ATOM 550 C C . GLY A 1 68 ? 6.923 -37.540 6.368 1.00 78.50 68 GLY A C 1
ATOM 551 O O . GLY A 1 68 ? 6.773 -36.725 7.286 1.00 78.50 68 GLY A O 1
ATOM 552 N N . GLN A 1 69 ? 8.127 -37.988 5.993 1.00 88.38 69 GLN A N 1
ATOM 553 C CA . GLN A 1 69 ? 9.388 -37.534 6.588 1.00 88.38 69 GLN A CA 1
ATOM 554 C C . GLN A 1 69 ? 10.093 -36.467 5.746 1.00 88.38 69 GLN A C 1
ATOM 556 O O . GLN A 1 69 ? 10.010 -36.463 4.524 1.00 88.38 69 GLN A O 1
ATOM 561 N N . ALA A 1 70 ? 10.833 -35.574 6.393 1.00 87.38 70 ALA A N 1
ATOM 562 C CA . ALA A 1 70 ? 11.716 -34.607 5.749 1.00 87.38 70 ALA A CA 1
ATOM 563 C C . ALA A 1 70 ? 13.123 -34.735 6.341 1.00 87.38 70 ALA A C 1
ATOM 565 O O . ALA A 1 70 ? 13.272 -34.870 7.555 1.00 87.38 70 ALA A O 1
ATOM 566 N N . ILE A 1 71 ? 14.147 -34.741 5.486 1.00 87.31 71 ILE A N 1
ATOM 567 C CA . ILE A 1 71 ? 15.539 -34.962 5.897 1.00 87.31 71 ILE A CA 1
ATOM 568 C C . ILE A 1 71 ? 16.216 -33.611 6.118 1.00 87.31 71 ILE A C 1
ATOM 570 O O . ILE A 1 71 ? 16.381 -32.845 5.171 1.00 87.31 71 ILE A O 1
ATOM 574 N N . PHE A 1 72 ? 16.628 -33.341 7.356 1.00 87.69 72 PHE A N 1
ATOM 575 C CA . PHE A 1 72 ? 17.327 -32.110 7.731 1.00 87.69 72 PHE A CA 1
ATOM 576 C C . PHE A 1 72 ? 18.824 -32.375 7.977 1.00 87.69 72 PHE A C 1
ATOM 578 O O . PHE A 1 72 ? 19.177 -33.462 8.456 1.00 87.69 72 PHE A O 1
ATOM 585 N N . PRO A 1 73 ? 19.719 -31.410 7.682 1.00 81.75 73 PRO A N 1
ATOM 586 C CA . PRO A 1 73 ? 21.158 -31.555 7.921 1.00 81.75 73 PRO A CA 1
ATOM 587 C C . PRO A 1 73 ? 21.470 -31.916 9.384 1.00 81.75 73 PRO A C 1
ATOM 589 O O . PRO A 1 73 ? 20.876 -31.345 10.290 1.00 81.75 73 PRO A O 1
ATOM 592 N N . LEU A 1 74 ? 22.395 -32.851 9.636 1.00 79.19 74 LEU A N 1
ATOM 593 C CA . LEU A 1 74 ? 22.809 -33.362 10.968 1.00 79.19 74 LEU A CA 1
ATOM 594 C C . LEU A 1 74 ? 21.764 -34.174 11.760 1.00 79.19 74 LEU A C 1
ATOM 596 O O . LEU A 1 74 ? 22.133 -35.037 12.550 1.00 79.19 74 LEU A O 1
ATOM 600 N N . VAL A 1 75 ? 20.472 -33.939 11.543 1.00 78.88 75 VAL A N 1
ATOM 601 C CA . VAL A 1 75 ? 19.389 -34.520 12.354 1.00 78.88 75 VAL A CA 1
ATOM 602 C C . VAL A 1 75 ? 18.676 -35.694 11.666 1.00 78.88 75 VAL A C 1
ATOM 604 O O . VAL A 1 75 ? 18.047 -36.520 12.332 1.00 78.88 75 VAL A O 1
ATOM 607 N N . GLY A 1 76 ? 18.812 -35.820 10.344 1.00 81.38 76 GLY A N 1
ATOM 608 C CA . GLY A 1 76 ? 18.217 -36.910 9.573 1.00 81.38 76 GLY A CA 1
ATOM 609 C C . GLY A 1 76 ? 16.711 -36.736 9.350 1.00 81.38 76 GLY A C 1
ATOM 610 O O . GLY A 1 76 ? 16.199 -35.617 9.320 1.00 81.38 76 GLY A O 1
ATOM 611 N N . GLY A 1 77 ? 16.003 -37.849 9.129 1.00 84.44 77 GLY A N 1
ATOM 612 C CA . GLY A 1 77 ? 14.568 -37.857 8.830 1.00 84.44 77 GLY A CA 1
ATOM 613 C C . GLY A 1 77 ? 13.700 -37.487 10.036 1.00 84.44 77 GLY A C 1
ATOM 614 O O . GLY A 1 77 ? 13.725 -38.164 11.065 1.00 84.44 77 GLY A O 1
ATOM 615 N N . VAL A 1 78 ? 12.895 -36.432 9.899 1.00 86.31 78 VAL A N 1
ATOM 616 C CA . VAL A 1 78 ? 11.903 -35.994 10.891 1.00 86.31 78 VAL A CA 1
ATOM 617 C C . VAL A 1 78 ? 10.504 -36.122 10.288 1.00 86.31 78 VAL A C 1
ATOM 619 O O . VAL A 1 78 ? 10.233 -35.590 9.212 1.00 86.31 78 VAL A O 1
ATOM 622 N N . ALA A 1 79 ? 9.604 -36.830 10.972 1.00 87.62 79 ALA A N 1
ATOM 623 C CA . ALA A 1 79 ? 8.211 -36.981 10.554 1.00 87.62 79 ALA A CA 1
ATOM 624 C C . ALA A 1 79 ? 7.434 -35.680 10.811 1.00 87.62 79 ALA A C 1
ATOM 626 O O . ALA A 1 79 ? 7.163 -35.341 11.962 1.00 87.62 79 ALA A O 1
ATOM 627 N N . ILE A 1 80 ? 7.100 -34.952 9.742 1.00 85.56 80 ILE A N 1
ATOM 628 C CA . ILE A 1 80 ? 6.465 -33.624 9.822 1.00 85.56 80 ILE A CA 1
ATOM 629 C C . ILE A 1 80 ? 5.151 -33.514 9.036 1.00 85.56 80 ILE A C 1
ATOM 631 O O . ILE A 1 80 ? 4.467 -32.497 9.134 1.00 85.56 80 ILE A O 1
ATOM 635 N N . ALA A 1 81 ? 4.751 -34.542 8.280 1.00 81.12 81 ALA A N 1
ATOM 636 C CA . ALA A 1 81 ? 3.462 -34.537 7.587 1.00 81.12 81 ALA A CA 1
ATOM 637 C C . ALA A 1 81 ? 2.278 -34.548 8.575 1.00 81.12 81 ALA A C 1
ATOM 639 O O . ALA A 1 81 ? 2.224 -35.349 9.505 1.00 81.12 81 ALA A O 1
ATOM 640 N N . GLY A 1 82 ? 1.303 -33.663 8.355 1.00 76.88 82 GLY A N 1
ATOM 641 C CA . GLY A 1 82 ? 0.122 -33.484 9.204 1.00 76.88 82 GLY A CA 1
ATOM 642 C C . GLY A 1 82 ? 0.314 -32.540 10.398 1.00 76.88 82 GLY A C 1
ATOM 643 O O . GLY A 1 82 ? -0.694 -32.150 10.998 1.00 76.88 82 GLY A O 1
ATOM 644 N N . ALA A 1 83 ? 1.555 -32.145 10.698 1.00 80.88 83 ALA A N 1
ATOM 645 C CA . ALA A 1 83 ? 1.883 -31.140 11.707 1.00 80.88 83 ALA A CA 1
ATOM 646 C C . ALA A 1 83 ? 1.641 -29.720 11.172 1.00 80.88 83 ALA A C 1
ATOM 648 O O . ALA A 1 83 ? 1.753 -29.468 9.963 1.00 80.88 83 ALA A O 1
ATOM 649 N N . SER A 1 84 ? 1.307 -28.789 12.066 1.00 83.62 84 SER A N 1
ATOM 650 C CA . SER A 1 84 ? 1.333 -27.361 11.734 1.00 83.62 84 SER A CA 1
ATOM 651 C C . SER A 1 84 ? 2.776 -26.860 11.585 1.00 83.62 84 SER A C 1
ATOM 653 O O . SER A 1 84 ? 3.718 -27.516 12.033 1.00 83.62 84 SER A O 1
ATOM 655 N N . ILE A 1 85 ? 2.986 -25.702 10.947 1.00 79.94 85 ILE A N 1
ATOM 656 C CA . ILE A 1 85 ? 4.339 -25.135 10.781 1.00 79.94 85 ILE A CA 1
ATOM 657 C C . ILE A 1 85 ? 5.001 -24.921 12.152 1.00 79.94 85 ILE A C 1
ATOM 659 O O . ILE A 1 85 ? 6.176 -25.243 12.325 1.00 79.94 85 ILE A O 1
ATOM 663 N N . SER A 1 86 ? 4.237 -24.452 13.141 1.00 78.38 86 SER A N 1
ATOM 664 C CA . SER A 1 86 ? 4.714 -24.260 14.514 1.00 78.38 86 SER A CA 1
ATOM 665 C C . SER A 1 86 ? 5.116 -25.579 15.188 1.00 78.38 86 SER A C 1
ATOM 667 O O . SER A 1 86 ? 6.179 -25.664 15.805 1.00 78.38 86 SER A O 1
ATOM 669 N N . GLU A 1 87 ? 4.303 -26.627 15.026 1.00 82.69 87 GLU A N 1
ATOM 670 C CA . GLU A 1 87 ? 4.590 -27.970 15.551 1.00 82.69 87 GLU A CA 1
ATOM 671 C C . GLU A 1 87 ? 5.826 -28.592 14.884 1.00 82.69 87 GLU A C 1
ATOM 673 O O . GLU A 1 87 ? 6.679 -29.163 15.565 1.00 82.69 87 GLU A O 1
ATOM 678 N N . ALA A 1 88 ? 5.968 -28.437 13.564 1.00 83.81 88 ALA A N 1
ATOM 679 C CA . ALA A 1 88 ? 7.124 -28.924 12.815 1.00 83.81 88 ALA A CA 1
ATOM 680 C C . ALA A 1 88 ? 8.423 -28.233 13.260 1.00 83.81 88 ALA A C 1
ATOM 682 O O . ALA A 1 88 ? 9.442 -28.900 13.435 1.00 83.81 88 ALA A O 1
ATOM 683 N N . ILE A 1 89 ? 8.391 -26.919 13.510 1.00 85.06 89 ILE A N 1
ATOM 684 C CA . ILE A 1 89 ? 9.546 -26.175 14.029 1.00 85.06 89 ILE A CA 1
ATOM 685 C C . ILE A 1 89 ? 9.963 -26.700 15.409 1.00 85.06 89 ILE A C 1
ATOM 687 O O . ILE A 1 89 ? 11.157 -26.888 15.643 1.00 85.06 89 ILE A O 1
ATOM 691 N N . GLU A 1 90 ? 9.023 -26.972 16.319 1.00 85.00 90 GLU A N 1
ATOM 692 C CA . GLU A 1 90 ? 9.365 -27.513 17.643 1.00 85.00 90 GLU A CA 1
ATOM 693 C C . GLU A 1 90 ? 9.918 -28.944 17.579 1.00 85.00 90 GLU A C 1
ATOM 695 O O . GLU A 1 90 ? 10.898 -29.235 18.268 1.00 85.00 90 GLU A O 1
ATOM 700 N N . LEU A 1 91 ? 9.379 -29.806 16.707 1.00 85.69 91 LEU A N 1
ATOM 701 C CA . LEU A 1 91 ? 9.913 -31.156 16.469 1.00 85.69 91 LEU A CA 1
ATOM 702 C C . LEU A 1 91 ? 11.343 -31.128 15.913 1.00 85.69 91 LEU A C 1
ATOM 704 O O . LEU A 1 91 ? 12.178 -31.949 16.291 1.00 85.69 91 LEU A O 1
ATOM 708 N N . ILE A 1 92 ? 11.651 -30.175 15.032 1.00 85.38 92 ILE A N 1
ATOM 709 C CA . ILE A 1 92 ? 13.007 -30.017 14.499 1.00 85.38 92 ILE A CA 1
ATOM 710 C C . ILE A 1 92 ? 13.937 -29.455 15.585 1.00 85.38 92 ILE A C 1
ATOM 712 O O . ILE A 1 92 ? 15.023 -29.990 15.813 1.00 85.38 92 ILE A O 1
ATOM 716 N N . LYS A 1 93 ? 13.501 -28.431 16.331 1.00 84.88 93 LYS A N 1
ATOM 717 C CA . LYS A 1 93 ? 14.276 -27.851 17.442 1.00 84.88 93 LYS A CA 1
ATOM 718 C C . LYS A 1 93 ? 14.574 -28.854 18.550 1.00 84.88 93 LYS A C 1
ATOM 720 O O . LYS A 1 93 ? 15.641 -28.765 19.153 1.00 84.88 93 LYS A O 1
ATOM 725 N N . SER A 1 94 ? 13.646 -29.754 18.885 1.00 83.94 94 SER A N 1
ATOM 726 C CA . SER A 1 94 ? 13.899 -30.784 19.899 1.00 83.94 94 SER A CA 1
ATOM 727 C C . SER A 1 94 ? 15.007 -31.726 19.437 1.00 83.94 94 SER A C 1
ATOM 729 O O . SER A 1 94 ? 15.937 -31.991 20.186 1.00 83.94 94 SER A O 1
ATOM 731 N N . ARG A 1 95 ? 14.991 -32.123 18.163 1.00 83.94 95 ARG A N 1
ATOM 732 C CA . ARG A 1 95 ? 16.009 -33.011 17.604 1.00 83.94 95 ARG A CA 1
ATOM 733 C C . ARG A 1 95 ? 17.395 -32.371 17.466 1.00 83.94 95 ARG A C 1
ATOM 735 O O . ARG A 1 95 ? 18.388 -33.055 17.679 1.00 83.94 95 ARG A O 1
ATOM 742 N N . TYR A 1 96 ? 17.486 -31.072 17.170 1.00 82.75 96 TYR A N 1
ATOM 743 C CA . TYR A 1 96 ? 18.768 -30.350 17.224 1.00 82.75 96 TYR A CA 1
ATOM 744 C C . TYR A 1 96 ? 19.268 -30.144 18.665 1.00 82.75 96 TYR A C 1
ATOM 746 O O . TYR A 1 96 ? 20.479 -30.143 18.890 1.00 82.75 96 TYR A O 1
ATOM 754 N N . ARG A 1 97 ? 18.360 -29.998 19.646 1.00 83.25 97 ARG A N 1
ATOM 755 C CA . ARG A 1 97 ? 18.716 -29.913 21.076 1.00 83.25 97 ARG A CA 1
ATOM 756 C C . ARG A 1 97 ? 19.311 -31.215 21.615 1.00 83.25 97 ARG A C 1
ATOM 758 O O . ARG A 1 97 ? 20.180 -31.145 22.480 1.00 83.25 97 ARG A O 1
ATOM 765 N N . ASP A 1 98 ? 18.924 -32.361 21.064 1.00 76.12 98 ASP A N 1
ATOM 766 C CA . ASP A 1 98 ? 19.369 -33.698 21.490 1.00 76.12 98 ASP A CA 1
ATOM 767 C C . ASP A 1 98 ? 20.796 -34.079 21.026 1.00 76.12 98 ASP A C 1
ATOM 769 O O . ASP A 1 98 ? 21.122 -35.260 20.912 1.00 76.12 98 ASP A O 1
ATOM 773 N N . GLY A 1 99 ? 21.679 -33.099 20.785 1.00 60.69 99 GLY A N 1
ATOM 774 C CA . GLY A 1 99 ? 23.105 -33.376 20.560 1.00 60.69 99 GLY A CA 1
ATOM 775 C C . GLY A 1 99 ? 23.900 -32.345 19.758 1.00 60.69 99 GLY A C 1
ATOM 776 O O . GLY A 1 99 ? 25.125 -32.419 19.775 1.00 60.69 99 GLY A O 1
ATOM 777 N N . TYR A 1 100 ? 23.252 -31.385 19.082 1.00 73.50 100 TYR A N 1
ATOM 778 C CA . TYR A 1 100 ? 23.926 -30.551 18.073 1.00 73.50 100 TYR A CA 1
ATOM 779 C C . TYR A 1 100 ? 23.945 -29.049 18.393 1.00 73.50 100 TYR A C 1
ATOM 781 O O . TYR A 1 100 ? 24.968 -28.404 18.188 1.00 73.50 100 TYR A O 1
ATOM 789 N N . LEU A 1 101 ? 22.850 -28.469 18.905 1.00 76.62 101 LEU A N 1
ATOM 790 C CA . LEU A 1 101 ? 22.734 -27.021 19.140 1.00 76.62 101 LEU A CA 1
ATOM 791 C C . LEU A 1 101 ? 22.025 -26.702 20.464 1.00 76.62 101 LEU A C 1
ATOM 793 O O . LEU A 1 101 ? 20.940 -27.209 20.757 1.00 76.62 101 LEU A O 1
ATOM 797 N N . LYS A 1 102 ? 22.599 -25.787 21.254 1.00 66.50 102 LYS A N 1
ATOM 798 C CA . LYS A 1 102 ? 21.996 -25.286 22.500 1.00 66.50 102 LYS A CA 1
ATOM 799 C C . LYS A 1 102 ? 21.112 -24.073 22.167 1.00 66.50 102 LYS A C 1
ATOM 801 O O . LYS A 1 102 ? 21.629 -22.997 21.906 1.00 66.50 102 LYS A O 1
ATOM 806 N N . ASN A 1 103 ? 19.786 -24.256 22.177 1.00 75.38 103 ASN A N 1
ATOM 807 C CA . ASN A 1 103 ? 18.753 -23.272 21.779 1.00 75.38 103 ASN A CA 1
ATOM 808 C C . ASN A 1 103 ? 18.774 -22.835 20.291 1.00 75.38 103 ASN A C 1
ATOM 810 O O . ASN A 1 103 ? 18.945 -21.652 20.000 1.00 75.38 103 ASN A O 1
ATOM 814 N N . PRO A 1 104 ? 18.527 -23.755 19.341 1.00 76.62 104 PRO A N 1
ATOM 815 C CA . PRO A 1 104 ? 18.468 -23.426 17.918 1.00 76.62 104 PRO A CA 1
ATOM 816 C C . PRO A 1 104 ? 17.278 -22.507 17.584 1.00 76.62 104 PRO A C 1
ATOM 818 O O . PRO A 1 104 ? 16.124 -22.800 17.921 1.00 76.62 104 PRO A O 1
ATOM 821 N N . GLN A 1 105 ? 17.549 -21.405 16.881 1.00 80.75 105 GLN A N 1
ATOM 822 C CA . GLN A 1 105 ? 16.524 -20.569 16.255 1.00 80.75 105 GLN A CA 1
ATOM 823 C C . GLN A 1 105 ? 16.379 -20.969 14.788 1.00 80.75 105 GLN A C 1
ATOM 825 O O . GLN A 1 105 ? 17.317 -20.868 14.004 1.00 80.75 105 GLN A O 1
ATOM 830 N N . VAL A 1 106 ? 15.189 -21.441 14.433 1.00 79.94 106 VAL A N 1
ATOM 831 C CA . VAL A 1 106 ? 14.906 -22.076 13.147 1.00 79.94 106 VAL A CA 1
ATOM 832 C C . VAL A 1 106 ? 13.716 -21.388 12.496 1.00 79.94 106 VAL A C 1
ATOM 834 O O . VAL A 1 106 ? 12.715 -21.132 13.167 1.00 79.94 106 VAL A O 1
ATOM 837 N N . THR A 1 107 ? 13.811 -21.145 11.189 1.00 83.00 107 THR A N 1
ATOM 838 C CA . THR A 1 107 ? 12.700 -20.680 10.351 1.00 83.00 107 THR A CA 1
ATOM 839 C C . THR A 1 107 ? 12.378 -21.731 9.294 1.00 83.00 107 THR A C 1
ATOM 841 O O . THR A 1 107 ? 13.279 -22.254 8.644 1.00 83.00 107 THR A O 1
ATOM 844 N N . LEU A 1 108 ? 11.092 -22.029 9.108 1.00 79.69 108 LEU A N 1
ATOM 845 C CA . LEU A 1 108 ? 10.600 -22.984 8.114 1.00 79.69 108 LEU A CA 1
ATOM 846 C C . LEU A 1 108 ? 9.531 -22.302 7.249 1.00 79.69 108 LEU A C 1
ATOM 848 O O . LEU A 1 108 ? 8.509 -21.863 7.775 1.00 79.69 108 LEU A O 1
ATOM 852 N N . THR A 1 109 ? 9.753 -22.213 5.936 1.00 82.44 109 THR A N 1
ATOM 853 C CA . THR A 1 109 ? 8.828 -21.560 4.989 1.00 82.44 109 THR A CA 1
ATOM 854 C C . THR A 1 109 ? 8.407 -22.526 3.883 1.00 82.44 109 THR A C 1
ATOM 856 O O . THR A 1 109 ? 9.252 -23.168 3.271 1.00 82.44 109 THR A O 1
ATOM 859 N N . VAL A 1 110 ? 7.111 -22.630 3.573 1.00 77.19 110 VAL A N 1
ATOM 860 C CA . VAL A 1 110 ? 6.626 -23.475 2.464 1.00 77.19 110 VAL A CA 1
ATOM 861 C C . VAL A 1 110 ? 6.818 -22.738 1.134 1.00 77.19 110 VAL A C 1
ATOM 863 O O . VAL A 1 110 ? 6.223 -21.687 0.911 1.00 77.19 110 VAL A O 1
ATOM 866 N N . ARG A 1 111 ? 7.651 -23.284 0.241 1.00 73.00 111 ARG A N 1
ATOM 867 C CA . ARG A 1 111 ? 7.991 -22.695 -1.067 1.00 73.00 111 ARG A CA 1
ATOM 868 C C . ARG A 1 111 ? 6.966 -23.040 -2.153 1.00 73.00 111 ARG A C 1
ATOM 870 O O . ARG A 1 111 ? 6.736 -22.235 -3.051 1.00 73.00 111 ARG A O 1
ATOM 877 N N . SER A 1 112 ? 6.345 -24.219 -2.077 1.00 60.03 112 SER A N 1
ATOM 878 C CA . SER A 1 112 ? 5.269 -24.646 -2.984 1.00 60.03 112 SER A CA 1
ATOM 879 C C . SER A 1 112 ? 4.333 -25.651 -2.311 1.00 60.03 112 SER A C 1
ATOM 881 O O . SER A 1 112 ? 4.811 -26.630 -1.738 1.00 60.03 112 SER A O 1
ATOM 883 N N . TYR A 1 113 ? 3.023 -25.432 -2.437 1.00 62.78 113 TYR A N 1
ATOM 884 C CA . TYR A 1 113 ? 1.969 -26.304 -1.907 1.00 62.78 113 TYR A CA 1
ATOM 885 C C . TYR A 1 113 ? 1.646 -27.454 -2.874 1.00 62.78 113 TYR A C 1
ATOM 887 O O . TYR A 1 113 ? 1.516 -27.230 -4.083 1.00 62.78 113 TYR A O 1
ATOM 895 N N . ALA A 1 114 ? 1.446 -28.672 -2.365 1.00 49.00 114 ALA A N 1
ATOM 896 C CA . ALA A 1 114 ? 0.927 -29.778 -3.169 1.00 49.00 114 ALA A CA 1
ATOM 897 C C . ALA A 1 114 ? -0.540 -29.528 -3.596 1.00 49.00 114 ALA A C 1
ATOM 899 O O . ALA A 1 114 ? -1.448 -29.426 -2.768 1.00 49.00 114 ALA A O 1
ATOM 900 N N . LYS A 1 115 ? -0.800 -29.455 -4.910 1.00 42.91 115 LYS A N 1
ATOM 901 C CA . LYS A 1 115 ? -2.157 -29.324 -5.475 1.00 42.91 115 LYS A CA 1
ATOM 902 C C . LYS A 1 115 ? -2.982 -30.585 -5.166 1.00 42.91 115 LYS A C 1
ATOM 904 O O . LYS A 1 115 ? -2.665 -31.660 -5.669 1.00 42.91 115 LYS A O 1
ATOM 909 N N . LYS A 1 116 ? -4.066 -30.471 -4.388 1.00 38.88 116 LYS A N 1
ATOM 910 C CA . LYS A 1 116 ? -5.055 -31.556 -4.225 1.00 38.88 116 LYS A CA 1
ATOM 911 C C . LYS A 1 116 ? -6.070 -31.521 -5.367 1.00 38.88 116 LYS A C 1
ATOM 913 O O . LYS A 1 116 ? -6.789 -30.541 -5.520 1.00 38.88 116 LYS A O 1
ATOM 918 N N . LEU A 1 117 ? -6.154 -32.608 -6.132 1.00 34.28 117 LEU A N 1
ATOM 919 C CA . LEU A 1 117 ? -7.237 -32.845 -7.087 1.00 34.28 117 LEU A CA 1
ATOM 920 C C . LEU A 1 117 ? -8.526 -33.169 -6.322 1.00 34.28 117 LEU A C 1
ATOM 922 O O . LEU A 1 117 ? -8.565 -34.111 -5.534 1.00 34.28 117 LEU A O 1
ATOM 926 N N . PHE A 1 118 ? -9.590 -32.412 -6.571 1.00 39.59 118 PHE A N 1
ATOM 927 C CA . PHE A 1 118 ? -10.947 -32.758 -6.154 1.00 39.59 118 PHE A CA 1
ATOM 928 C C . PHE A 1 118 ? -11.838 -32.840 -7.392 1.00 39.59 118 PHE A C 1
ATOM 930 O O . PHE A 1 118 ? -11.772 -31.996 -8.282 1.00 39.59 118 PHE A O 1
ATOM 937 N N . THR A 1 119 ? -12.663 -33.885 -7.454 1.00 30.80 119 THR A N 1
ATOM 938 C CA . THR A 1 119 ? -13.656 -34.070 -8.519 1.00 30.80 119 THR A CA 1
ATOM 939 C C . THR A 1 119 ? -14.963 -33.437 -8.060 1.00 30.80 119 THR A C 1
ATOM 941 O O . THR A 1 119 ? -15.522 -33.844 -7.043 1.00 30.80 119 THR A O 1
ATOM 944 N N . ILE A 1 120 ? -15.443 -32.425 -8.783 1.00 33.97 120 ILE A N 1
ATOM 945 C CA . ILE A 1 120 ? -16.742 -31.797 -8.520 1.00 33.97 120 ILE A CA 1
ATOM 946 C C . ILE A 1 120 ? -17.805 -32.606 -9.273 1.00 33.97 120 ILE A C 1
ATOM 948 O O . ILE A 1 120 ? -17.797 -32.650 -10.500 1.00 33.97 120 ILE A O 1
ATOM 952 N N . LEU A 1 121 ? -18.720 -33.257 -8.552 1.00 31.00 121 LEU A N 1
ATOM 953 C CA . LEU A 1 121 ? -19.903 -33.894 -9.141 1.00 31.00 121 LEU A CA 1
ATOM 954 C C . LEU A 1 121 ? -20.997 -32.831 -9.346 1.00 31.00 121 LEU A C 1
ATOM 956 O O . LEU A 1 121 ? -21.721 -32.490 -8.415 1.00 31.00 121 LEU A O 1
ATOM 960 N N . GLY A 1 122 ? -21.084 -32.286 -10.563 1.00 34.62 122 GLY A N 1
ATOM 961 C CA . GLY A 1 122 ? -22.099 -31.315 -10.993 1.00 34.62 122 GLY A CA 1
ATOM 962 C C . GLY A 1 122 ? -21.729 -30.634 -12.319 1.00 34.62 122 GLY A C 1
ATOM 963 O O . GLY A 1 122 ? -20.553 -30.581 -12.667 1.00 34.62 122 GLY A O 1
ATOM 964 N N . GLN A 1 123 ? -22.716 -30.134 -13.078 1.00 40.34 123 GLN A N 1
ATOM 965 C CA . GLN A 1 123 ? -22.476 -29.450 -14.360 1.00 40.34 123 GLN A CA 1
ATOM 966 C C . GLN A 1 123 ? -21.672 -28.157 -14.153 1.00 40.34 123 GLN A C 1
ATOM 968 O O . GLN A 1 123 ? -22.162 -27.193 -13.568 1.00 40.34 123 GLN A O 1
ATOM 973 N N . VAL A 1 124 ? -20.449 -28.137 -14.680 1.00 36.25 124 VAL A N 1
ATOM 974 C CA . VAL A 1 124 ? -19.594 -26.949 -14.791 1.00 36.25 124 VAL A CA 1
ATOM 975 C C . VAL A 1 124 ? -19.539 -26.559 -16.270 1.00 36.25 124 VAL A C 1
ATOM 977 O O . VAL A 1 124 ? -19.329 -27.421 -17.119 1.00 36.25 124 VAL A O 1
ATOM 980 N N . GLN A 1 125 ? -19.752 -25.280 -16.600 1.00 40.28 125 GLN A N 1
ATOM 981 C CA . GLN A 1 125 ? -19.844 -24.813 -17.995 1.00 40.28 125 GLN A CA 1
ATOM 982 C C . GLN A 1 125 ? -18.525 -24.893 -18.789 1.00 40.28 125 GLN A C 1
ATOM 984 O O . GLN A 1 125 ? -18.575 -24.834 -20.013 1.00 40.28 125 GLN A O 1
ATOM 989 N N . GLN A 1 126 ? -17.366 -25.078 -18.144 1.00 34.56 126 GLN A N 1
ATOM 990 C CA . GLN A 1 126 ? -16.106 -25.418 -18.815 1.00 34.56 126 GLN A CA 1
ATOM 991 C C . GLN A 1 126 ? -15.244 -26.335 -17.929 1.00 34.56 126 GLN A C 1
ATOM 993 O O . GLN A 1 126 ? -15.108 -26.056 -16.739 1.00 34.56 126 GLN A O 1
ATOM 998 N N . PRO A 1 127 ? -14.642 -27.413 -18.463 1.00 33.09 127 PRO A N 1
ATOM 999 C CA . PRO A 1 127 ? -13.666 -28.205 -17.722 1.00 33.09 127 PRO A CA 1
ATOM 1000 C C . PRO A 1 127 ? -12.342 -27.434 -17.600 1.00 33.09 127 PRO A C 1
ATOM 1002 O O . PRO A 1 127 ? -11.762 -27.019 -18.600 1.00 33.09 127 PRO A O 1
ATOM 1005 N N . GLY A 1 128 ? -11.846 -27.249 -16.376 1.00 46.00 128 GLY A N 1
ATOM 1006 C CA . GLY A 1 128 ? -10.583 -26.560 -16.111 1.00 46.00 128 GLY A CA 1
ATOM 1007 C C . GLY A 1 128 ? -10.066 -26.809 -14.695 1.00 46.00 128 GLY A C 1
ATOM 1008 O O . GLY A 1 128 ? -10.808 -27.231 -13.810 1.00 46.00 128 GLY A O 1
ATOM 1009 N N . SER A 1 129 ? -8.770 -26.577 -14.476 1.00 36.66 129 SER A N 1
ATOM 1010 C CA . SER A 1 129 ? -8.151 -26.637 -13.149 1.00 36.66 129 SER A CA 1
ATOM 1011 C C . SER A 1 129 ? -8.436 -25.346 -12.379 1.00 36.66 129 SER A C 1
ATOM 1013 O O . SER A 1 129 ? -7.947 -24.285 -12.766 1.00 36.66 129 SER A O 1
ATOM 1015 N N . TYR A 1 130 ? -9.198 -25.434 -11.291 1.00 40.19 130 TYR A N 1
ATOM 1016 C CA . TYR A 1 130 ? -9.535 -24.287 -10.446 1.00 40.19 130 TYR A CA 1
ATOM 1017 C C . TYR A 1 130 ? -8.606 -24.221 -9.231 1.00 40.19 130 TYR A C 1
ATOM 1019 O O . TYR A 1 130 ? -8.510 -25.179 -8.464 1.00 40.19 130 TYR A O 1
ATOM 1027 N N . ASP A 1 131 ? -7.930 -23.087 -9.058 1.00 34.81 131 ASP A N 1
ATOM 1028 C CA . ASP A 1 131 ? -7.121 -22.797 -7.875 1.00 34.81 131 ASP A CA 1
ATOM 1029 C C . ASP A 1 131 ? -8.026 -22.208 -6.784 1.00 34.81 131 ASP A C 1
ATOM 1031 O O . ASP A 1 131 ? -8.572 -21.113 -6.937 1.00 34.81 131 ASP A O 1
ATOM 1035 N N . ILE A 1 132 ? -8.251 -22.950 -5.699 1.00 32.94 132 ILE A N 1
ATOM 1036 C CA . ILE A 1 132 ? -9.020 -22.444 -4.559 1.00 32.94 132 ILE A CA 1
ATOM 1037 C C . ILE A 1 132 ? -8.028 -21.808 -3.589 1.00 32.94 132 ILE A C 1
ATOM 1039 O O . ILE A 1 132 ? -7.515 -22.465 -2.683 1.00 32.94 132 ILE A O 1
ATOM 1043 N N . GLN A 1 133 ? -7.796 -20.503 -3.744 1.00 31.34 133 GLN A N 1
ATOM 1044 C CA . GLN A 1 133 ? -7.230 -19.707 -2.660 1.00 31.34 133 GLN A CA 1
ATOM 1045 C C . GLN A 1 133 ? -8.208 -19.730 -1.483 1.00 31.34 133 GLN A C 1
ATOM 1047 O O . GLN A 1 133 ? -9.332 -19.225 -1.557 1.00 31.34 133 GLN A O 1
ATOM 1052 N N . SER A 1 134 ? -7.787 -20.324 -0.370 1.00 34.47 134 SER A N 1
ATOM 1053 C CA . SER A 1 134 ? -8.517 -20.270 0.889 1.00 34.47 134 SER A CA 1
ATOM 1054 C C . SER A 1 134 ? -8.513 -18.838 1.430 1.00 34.47 134 SER A C 1
ATOM 1056 O O . SER A 1 134 ? -7.640 -18.487 2.216 1.00 34.47 134 SER A O 1
ATOM 1058 N N . GLN A 1 135 ? -9.474 -18.013 1.010 1.00 31.34 135 GLN A N 1
ATOM 1059 C CA . GLN A 1 135 ? -10.039 -16.900 1.783 1.00 31.34 135 GLN A CA 1
ATOM 1060 C C . GLN A 1 135 ? -11.211 -16.264 1.019 1.00 31.34 135 GLN A C 1
ATOM 1062 O O . GLN A 1 135 ? -11.055 -15.291 0.290 1.00 31.34 135 GLN A O 1
ATOM 1067 N N . ILE A 1 136 ? -12.427 -16.768 1.243 1.00 25.53 136 ILE A N 1
ATOM 1068 C CA . ILE A 1 136 ? -13.639 -15.971 1.029 1.00 25.53 136 ILE A CA 1
ATOM 1069 C C . ILE A 1 136 ? -14.472 -16.051 2.303 1.00 25.53 136 ILE A C 1
ATOM 1071 O O . ILE A 1 136 ? -15.185 -17.019 2.560 1.00 25.53 136 ILE A O 1
ATOM 1075 N N . ARG A 1 137 ? -14.378 -14.999 3.117 1.00 25.05 137 ARG A N 1
ATOM 1076 C CA . ARG A 1 137 ? -15.359 -14.688 4.154 1.00 25.05 137 ARG A CA 1
ATOM 1077 C C . ARG A 1 137 ? -15.923 -13.311 3.829 1.00 25.05 137 ARG A C 1
ATOM 1079 O O . ARG A 1 137 ? -15.258 -12.307 4.052 1.00 25.05 137 ARG A O 1
ATOM 1086 N N . GLY A 1 138 ? -17.147 -13.285 3.306 1.00 25.66 138 GLY A N 1
ATOM 1087 C CA . GLY A 1 138 ? -17.950 -12.067 3.224 1.00 25.66 138 GLY A CA 1
ATOM 1088 C C . GLY A 1 138 ? -18.592 -11.801 1.869 1.00 25.66 138 GLY A C 1
ATOM 1089 O O . GLY A 1 138 ? -18.156 -10.910 1.156 1.00 25.66 138 GLY A O 1
ATOM 1090 N N . MET A 1 139 ? -19.698 -12.481 1.573 1.00 24.62 139 MET A N 1
ATOM 1091 C CA . MET A 1 139 ? -20.796 -11.866 0.824 1.00 24.62 139 MET A CA 1
ATOM 1092 C C . MET A 1 139 ? -22.118 -12.482 1.288 1.00 24.62 139 MET A C 1
ATOM 1094 O O . MET A 1 139 ? -22.360 -13.677 1.146 1.00 24.62 139 MET A O 1
ATOM 1098 N N . SER A 1 140 ? -22.947 -11.657 1.924 1.00 25.45 140 SER A N 1
ATOM 1099 C CA . SER A 1 140 ? -24.341 -11.956 2.250 1.00 25.45 140 SER A CA 1
ATOM 1100 C C . SER A 1 140 ? -25.204 -11.847 0.987 1.00 25.45 140 SER A C 1
ATOM 1102 O O . SER A 1 140 ? -25.088 -10.829 0.300 1.00 25.45 140 SER A O 1
ATOM 1104 N N . PRO A 1 141 ? -26.109 -12.796 0.695 1.00 29.67 141 PRO A N 1
ATOM 1105 C CA . PRO A 1 141 ? -27.039 -12.657 -0.413 1.00 29.67 141 PRO A CA 1
ATOM 1106 C C . PRO A 1 141 ? -28.292 -11.894 0.034 1.00 29.67 141 PRO A C 1
ATOM 1108 O O . PRO A 1 141 ? -28.998 -12.303 0.955 1.00 29.67 141 PRO A O 1
ATOM 1111 N N . LEU A 1 142 ? -28.598 -10.800 -0.660 1.00 27.00 142 LEU A N 1
ATOM 1112 C CA . LEU A 1 142 ? -29.951 -10.264 -0.749 1.00 27.00 142 LEU A CA 1
ATOM 1113 C C . LEU A 1 142 ? -30.320 -10.105 -2.226 1.00 27.00 142 LEU A C 1
ATOM 1115 O O . LEU A 1 142 ? -29.530 -9.612 -3.025 1.00 27.00 142 LEU A O 1
ATOM 1119 N N . SER A 1 143 ? -31.569 -10.471 -2.513 1.00 22.83 143 SER A N 1
ATOM 1120 C CA . SER A 1 143 ? -32.352 -10.277 -3.741 1.00 22.83 143 SER A CA 1
ATOM 1121 C C . SER A 1 143 ? -32.147 -11.257 -4.905 1.00 22.83 143 SER A C 1
ATOM 1123 O O . SER A 1 143 ? -31.511 -10.941 -5.897 1.00 22.83 143 SER A O 1
ATOM 1125 N N . VAL A 1 144 ? -32.855 -12.394 -4.842 1.00 24.72 144 VAL A N 1
ATOM 1126 C CA . VAL A 1 144 ? -33.728 -12.810 -5.954 1.00 24.72 144 VAL A CA 1
ATOM 1127 C C . VAL A 1 144 ? -35.086 -13.226 -5.382 1.00 24.72 144 VAL A C 1
ATOM 1129 O O . VAL A 1 144 ? -35.204 -13.856 -4.333 1.00 24.72 144 VAL A O 1
ATOM 1132 N N . SER A 1 145 ? -36.105 -12.743 -6.066 1.00 23.09 145 SER A N 1
ATOM 1133 C CA . SER A 1 145 ? -37.538 -12.759 -5.825 1.00 23.09 145 SER A CA 1
ATOM 1134 C C . SER A 1 145 ? -38.175 -14.155 -5.786 1.00 23.09 145 SER A C 1
ATOM 1136 O O . SER A 1 145 ? -37.849 -15.020 -6.585 1.00 23.09 145 SER A O 1
ATOM 1138 N N . ARG A 1 146 ? -39.181 -14.290 -4.909 1.00 22.20 146 ARG A N 1
ATOM 1139 C CA . ARG A 1 146 ? -40.513 -14.887 -5.150 1.00 22.20 146 ARG A CA 1
ATOM 1140 C C . ARG A 1 146 ? -40.602 -15.986 -6.231 1.00 22.20 146 ARG A C 1
ATOM 1142 O O . ARG A 1 146 ? -40.742 -15.676 -7.408 1.00 22.20 146 ARG A O 1
ATOM 1149 N N . MET A 1 147 ? -40.793 -17.234 -5.800 1.00 20.80 147 MET A N 1
ATOM 1150 C CA . MET A 1 147 ? -41.790 -18.102 -6.430 1.00 20.80 147 MET A CA 1
ATOM 1151 C C . MET A 1 147 ? -42.375 -19.095 -5.419 1.00 20.80 147 MET A C 1
ATOM 1153 O O . MET A 1 147 ? -41.688 -19.652 -4.569 1.00 20.80 147 MET A O 1
ATOM 1157 N N . VAL A 1 148 ? -43.695 -19.192 -5.487 1.00 22.73 148 VAL A N 1
ATOM 1158 C CA . VAL A 1 148 ? -44.623 -19.989 -4.687 1.00 22.73 148 VAL A CA 1
ATOM 1159 C C . VAL A 1 148 ? -44.485 -21.466 -5.047 1.00 22.73 148 VAL A C 1
ATOM 1161 O O . VAL A 1 148 ? -44.586 -21.757 -6.227 1.00 22.73 148 VAL A O 1
ATOM 1164 N N . VAL A 1 149 ? -44.390 -22.370 -4.062 1.00 23.19 149 VAL A N 1
ATOM 1165 C CA . VAL A 1 149 ? -45.168 -23.626 -4.030 1.00 23.19 149 VAL A CA 1
ATOM 1166 C C . VAL A 1 149 ? -45.447 -24.000 -2.572 1.00 23.19 149 VAL A C 1
ATOM 1168 O O . VAL A 1 149 ? -44.553 -24.156 -1.745 1.00 23.19 149 VAL A O 1
ATOM 1171 N N . SER A 1 150 ? -46.734 -24.113 -2.279 1.00 24.09 150 SER A N 1
ATOM 1172 C CA . SER A 1 150 ? -47.344 -24.718 -1.102 1.00 24.09 150 SER A CA 1
ATOM 1173 C C . SER A 1 150 ? -47.136 -26.234 -1.059 1.00 24.09 150 SER A C 1
ATOM 1175 O O . SER A 1 150 ? -47.428 -26.896 -2.050 1.00 24.09 150 SER A O 1
ATOM 1177 N N . ALA A 1 151 ? -46.802 -26.801 0.103 1.00 24.22 151 ALA A N 1
ATOM 1178 C CA . ALA A 1 151 ? -47.220 -28.162 0.451 1.00 24.22 151 ALA A CA 1
ATOM 1179 C C . ALA A 1 151 ? -47.264 -28.358 1.978 1.00 24.22 151 ALA A C 1
ATOM 1181 O O . ALA A 1 151 ? -46.242 -28.431 2.652 1.00 24.22 151 ALA A O 1
ATOM 1182 N N . SER A 1 152 ? -48.500 -28.367 2.479 1.00 24.50 152 SER A N 1
ATOM 1183 C CA . SER A 1 152 ? -49.054 -29.132 3.605 1.00 24.50 152 SER A CA 1
ATOM 1184 C C . SER A 1 152 ? -48.204 -29.458 4.844 1.00 24.50 152 SER A C 1
ATOM 1186 O O . SER A 1 152 ? -47.295 -30.281 4.845 1.00 24.50 152 SER A O 1
ATOM 1188 N N . SER A 1 153 ? -48.712 -28.935 5.957 1.00 26.05 153 SER A N 1
ATOM 1189 C CA . SER A 1 153 ? -48.722 -29.514 7.300 1.00 26.05 153 SER A CA 1
ATOM 1190 C C . SER A 1 153 ? -48.927 -31.036 7.370 1.00 26.05 153 SER A C 1
ATOM 1192 O O . SER A 1 153 ? -49.888 -31.546 6.798 1.00 26.05 153 SER A O 1
ATOM 1194 N N . SER A 1 154 ? -48.140 -31.723 8.203 1.00 26.53 154 SER A N 1
ATOM 1195 C CA . SER A 1 154 ? -48.576 -32.620 9.300 1.00 26.53 154 SER A CA 1
ATOM 1196 C C . SER A 1 154 ? -47.422 -33.539 9.742 1.00 26.53 154 SER A C 1
ATOM 1198 O O . SER A 1 154 ? -46.467 -33.714 8.999 1.00 26.53 154 SER A O 1
ATOM 1200 N N . LEU A 1 155 ? -47.541 -34.111 10.950 1.00 27.81 155 LEU A N 1
ATOM 1201 C CA . LEU A 1 155 ? -46.627 -35.040 11.654 1.00 27.81 155 LEU A CA 1
ATOM 1202 C C . LEU A 1 155 ? -45.591 -34.359 12.572 1.00 27.81 155 LEU A C 1
ATOM 1204 O O . LEU A 1 155 ? -44.466 -34.063 12.199 1.00 27.81 155 LEU A O 1
ATOM 1208 N N . THR A 1 156 ? -46.022 -33.829 13.719 1.00 30.58 156 THR A N 1
ATOM 1209 C CA . THR A 1 156 ? -46.155 -34.504 15.035 1.00 30.58 156 THR A CA 1
ATOM 1210 C C . THR A 1 156 ? -44.843 -34.788 15.767 1.00 30.58 156 THR A C 1
ATOM 1212 O O . THR A 1 156 ? -44.020 -35.584 15.340 1.00 30.58 156 THR A O 1
ATOM 1215 N N . ARG A 1 157 ? -44.748 -34.141 16.938 1.00 27.61 157 ARG A N 1
ATOM 1216 C CA . ARG A 1 157 ? -44.328 -34.653 18.256 1.00 27.61 157 ARG A CA 1
ATOM 1217 C C . ARG A 1 157 ? -43.692 -36.053 18.295 1.00 27.61 157 ARG A C 1
ATOM 1219 O O . ARG A 1 157 ? -44.292 -37.013 17.833 1.00 27.61 157 ARG A O 1
ATOM 1226 N N . ASN A 1 158 ? -42.629 -36.126 19.102 1.00 26.39 158 ASN A N 1
ATOM 1227 C CA . ASN A 1 158 ? -41.988 -37.304 19.706 1.00 26.39 158 ASN A CA 1
ATOM 1228 C C . ASN A 1 158 ? -40.793 -37.872 18.934 1.00 26.39 158 ASN A C 1
ATOM 1230 O O . ASN A 1 158 ? -40.975 -38.631 17.998 1.00 26.39 158 ASN A O 1
ATOM 1234 N N . ALA A 1 159 ? -39.580 -37.565 19.413 1.00 26.22 159 ALA A N 1
ATOM 1235 C CA . ALA A 1 159 ? -38.478 -38.525 19.605 1.00 26.22 159 ALA A CA 1
ATOM 1236 C C . ALA A 1 159 ? -37.183 -37.778 19.987 1.00 26.22 159 ALA A C 1
ATOM 1238 O O . ALA A 1 159 ? -36.247 -37.663 19.206 1.00 26.22 159 ALA A O 1
ATOM 1239 N N . TRP A 1 160 ? -37.121 -37.252 21.214 1.00 24.19 160 TRP A N 1
ATOM 1240 C CA . TRP A 1 160 ? -35.859 -36.866 21.868 1.00 24.19 160 TRP A CA 1
ATOM 1241 C C . TRP A 1 160 ? -35.623 -37.806 23.055 1.00 24.19 160 TRP A C 1
ATOM 1243 O O . TRP A 1 160 ? -35.598 -37.409 24.215 1.00 24.19 160 TRP A O 1
ATOM 1253 N N . ARG A 1 161 ? -35.550 -39.106 22.755 1.00 25.47 161 ARG A N 1
ATOM 1254 C CA . ARG A 1 161 ? -35.046 -40.168 23.633 1.00 25.47 161 ARG A CA 1
ATOM 1255 C C . ARG A 1 161 ? -34.444 -41.247 22.736 1.00 25.47 161 ARG A C 1
ATOM 1257 O O . ARG A 1 161 ? -35.085 -41.636 21.770 1.00 25.47 161 ARG A O 1
ATOM 1264 N N . ALA A 1 162 ? -33.264 -41.730 23.122 1.00 25.73 162 ALA A N 1
ATOM 1265 C CA . ALA A 1 162 ? -32.540 -42.878 22.564 1.00 25.73 162 ALA A CA 1
ATOM 1266 C C . ALA A 1 162 ? -31.599 -42.631 21.368 1.00 25.73 162 ALA A C 1
ATOM 1268 O O . ALA A 1 162 ? -31.831 -43.159 20.294 1.00 25.73 162 ALA A O 1
ATOM 1269 N N . VAL A 1 163 ? -30.454 -41.972 21.599 1.00 27.03 163 VAL A N 1
ATOM 1270 C CA . VAL A 1 163 ? -29.193 -42.321 20.902 1.00 27.03 163 VAL A CA 1
ATOM 1271 C C . VAL A 1 163 ? -28.007 -42.142 21.860 1.00 27.03 163 VAL A C 1
ATOM 1273 O O . VAL A 1 163 ? -27.229 -41.207 21.753 1.00 27.03 163 VAL A O 1
ATOM 1276 N N . MET A 1 164 ? -27.899 -43.029 22.850 1.00 25.56 164 MET A N 1
ATOM 1277 C CA . MET A 1 164 ? -26.664 -43.314 23.596 1.00 25.56 164 MET A CA 1
ATOM 1278 C C . MET A 1 164 ? -26.788 -44.736 24.150 1.00 25.56 164 MET A C 1
ATOM 1280 O O . MET A 1 164 ? -27.337 -44.929 25.232 1.00 25.56 164 MET A O 1
ATOM 1284 N N . LYS A 1 165 ? -26.342 -45.730 23.372 1.00 26.61 165 LYS A N 1
ATOM 1285 C CA . LYS A 1 165 ? -25.873 -47.051 23.836 1.00 26.61 165 LYS A CA 1
ATOM 1286 C C . LYS A 1 165 ? -25.297 -47.833 22.647 1.00 26.61 165 LYS A C 1
ATOM 1288 O O . LYS A 1 165 ? -26.030 -48.251 21.758 1.00 26.61 165 LYS A O 1
ATOM 1293 N N . LYS A 1 166 ? -23.969 -47.999 22.638 1.00 27.11 166 LYS A N 1
ATOM 1294 C CA . LYS A 1 166 ? -23.238 -48.950 21.783 1.00 27.11 166 LYS A CA 1
ATOM 1295 C C . LYS A 1 166 ? -23.406 -50.385 22.321 1.00 27.11 166 LYS A C 1
ATOM 1297 O O . LYS A 1 166 ? -23.499 -50.539 23.541 1.00 27.11 166 LYS A O 1
ATOM 1302 N N . PRO A 1 167 ? -23.384 -51.420 21.461 1.00 29.75 167 PRO A N 1
ATOM 1303 C CA . PRO A 1 167 ? -23.408 -52.820 21.877 1.00 29.75 167 PRO A CA 1
ATOM 1304 C C . PRO A 1 167 ? -21.998 -53.394 22.132 1.00 29.75 167 PRO A C 1
ATOM 1306 O O . PRO A 1 167 ? -20.997 -52.888 21.624 1.00 29.75 167 PRO A O 1
ATOM 1309 N N . ARG A 1 168 ? -21.950 -54.469 22.931 1.00 23.98 168 ARG A N 1
ATOM 1310 C CA . ARG A 1 168 ? -20.810 -55.375 23.186 1.00 23.98 168 ARG A CA 1
ATOM 1311 C C . AR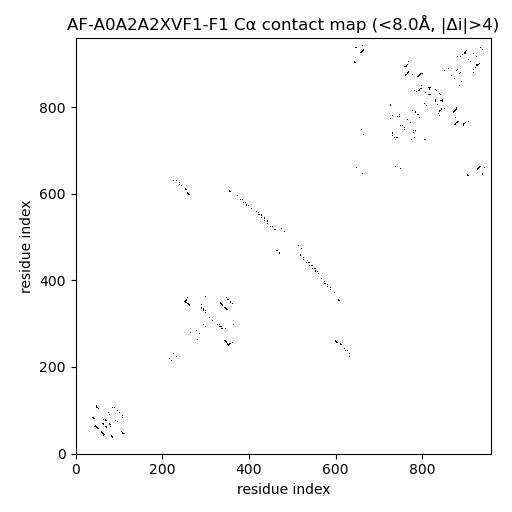G A 1 168 ? -20.964 -56.661 22.359 1.00 23.98 168 ARG A C 1
ATOM 1313 O O . ARG A 1 168 ? -22.073 -57.177 22.335 1.00 23.98 168 ARG A O 1
ATOM 1320 N N . SER A 1 169 ? -19.848 -57.215 21.865 1.00 26.73 169 SER A N 1
ATOM 1321 C CA . SER A 1 169 ? -19.509 -58.664 21.742 1.00 26.73 169 SER A CA 1
ATOM 1322 C C . SER A 1 169 ? -18.214 -58.785 20.903 1.00 26.73 169 SER A C 1
ATOM 1324 O O . SER A 1 169 ? -18.193 -58.283 19.787 1.00 26.73 169 SER A O 1
ATOM 1326 N N . SER A 1 170 ? -17.035 -59.143 21.433 1.00 24.97 170 SER A N 1
ATOM 1327 C CA . SER A 1 170 ? -16.500 -60.456 21.871 1.00 24.97 170 SER A CA 1
ATOM 1328 C C . SER A 1 170 ? -15.784 -61.266 20.771 1.00 24.97 170 SER A C 1
ATOM 1330 O O . SER A 1 170 ? -16.440 -61.765 19.862 1.00 24.97 170 SER A O 1
ATOM 1332 N N . SER A 1 171 ? -14.463 -61.450 20.938 1.00 27.36 171 SER A N 1
ATOM 1333 C CA . SER A 1 171 ? -13.578 -62.595 20.578 1.00 27.36 171 SER A CA 1
ATOM 1334 C C . SER A 1 171 ? -12.224 -62.078 20.050 1.00 27.36 171 SER A C 1
ATOM 1336 O O . SER A 1 171 ? -12.209 -61.054 19.385 1.00 27.36 171 SER A O 1
ATOM 1338 N N . ARG A 1 172 ? -11.040 -62.671 20.252 1.00 24.45 172 ARG A N 1
ATOM 1339 C CA . ARG A 1 172 ? -10.431 -63.664 21.169 1.00 24.45 172 ARG A CA 1
ATOM 1340 C C . ARG A 1 172 ? -8.939 -63.743 20.737 1.00 24.45 172 ARG A C 1
ATOM 1342 O O . ARG A 1 172 ? -8.686 -63.535 19.556 1.00 24.45 172 ARG A O 1
ATOM 1349 N N . ARG A 1 173 ? -8.038 -64.165 21.648 1.00 25.81 173 ARG A N 1
ATOM 1350 C CA . ARG A 1 173 ? -6.583 -64.481 21.488 1.00 25.81 173 ARG A CA 1
ATOM 1351 C C . ARG A 1 173 ? -5.640 -63.274 21.370 1.00 25.81 173 ARG A C 1
ATOM 1353 O O . ARG A 1 173 ? -6.003 -62.306 20.727 1.00 25.81 173 ARG A O 1
ATOM 1360 N N . GLU A 1 174 ? -4.419 -63.228 21.906 1.00 25.16 174 GLU A N 1
ATOM 1361 C CA . GLU A 1 174 ? -3.589 -63.990 22.871 1.00 25.16 174 GLU A CA 1
ATOM 1362 C C . GLU A 1 174 ? -2.365 -63.060 23.150 1.00 25.16 174 GLU A C 1
ATOM 1364 O O . GLU A 1 174 ? -1.948 -62.364 22.233 1.00 25.16 174 GLU A O 1
ATOM 1369 N N . MET A 1 175 ? -1.923 -62.860 24.409 1.00 25.06 175 MET A N 1
ATOM 1370 C CA . MET A 1 175 ? -0.588 -63.268 24.938 1.00 25.06 175 MET A CA 1
ATOM 1371 C C . MET A 1 175 ? 0.515 -62.225 24.593 1.00 25.06 175 MET A C 1
ATOM 1373 O O . MET A 1 175 ? 0.695 -61.910 23.431 1.00 25.06 175 MET A O 1
ATOM 1377 N N . SER A 1 176 ? 1.239 -61.536 25.490 1.00 25.64 176 SER A N 1
ATOM 1378 C CA . SER A 1 176 ? 1.928 -61.910 26.738 1.00 25.64 176 SER A CA 1
ATOM 1379 C C . SER A 1 176 ? 2.295 -60.673 27.608 1.00 25.64 176 SER A C 1
ATOM 1381 O O . SER A 1 176 ? 2.566 -59.594 27.090 1.00 25.64 176 SER A O 1
ATOM 1383 N N . SER A 1 177 ? 2.332 -60.868 28.933 1.00 24.77 177 SER A N 1
ATOM 1384 C CA . SER A 1 177 ? 2.812 -59.997 30.043 1.00 24.77 177 SER A CA 1
ATOM 1385 C C . SER A 1 177 ? 4.365 -60.018 30.188 1.00 24.77 177 SER A C 1
ATOM 1387 O O . SER A 1 177 ? 4.963 -60.678 29.337 1.00 24.77 177 SER A O 1
ATOM 1389 N N . PRO A 1 178 ? 5.062 -59.456 31.231 1.00 43.12 178 PRO A N 1
ATOM 1390 C CA . PRO A 1 178 ? 4.616 -58.875 32.527 1.00 43.12 178 PRO A CA 1
ATOM 1391 C C . PRO A 1 178 ? 5.352 -57.589 33.019 1.00 43.12 178 PRO A C 1
ATOM 1393 O O . PRO A 1 178 ? 6.397 -57.205 32.509 1.00 43.12 178 PRO A O 1
ATOM 1396 N N . SER A 1 179 ? 4.815 -56.836 33.992 1.00 27.67 179 SER A N 1
ATOM 1397 C CA . SER A 1 179 ? 5.208 -56.817 35.432 1.00 27.67 179 SER A CA 1
ATOM 1398 C C . SER A 1 179 ? 4.631 -55.514 36.055 1.00 27.67 179 SER A C 1
ATOM 1400 O O . SER A 1 179 ? 4.449 -54.557 35.313 1.00 27.67 179 SER A O 1
ATOM 1402 N N . ALA A 1 180 ? 4.267 -55.309 37.328 1.00 27.72 180 ALA A N 1
ATOM 1403 C CA . ALA A 1 180 ? 4.190 -56.070 38.576 1.00 27.72 180 ALA A CA 1
ATOM 1404 C C . ALA A 1 180 ? 3.129 -55.391 39.501 1.00 27.72 180 ALA A C 1
ATOM 1406 O O . ALA A 1 180 ? 2.834 -54.207 39.352 1.00 27.72 180 ALA A O 1
ATOM 1407 N N . SER A 1 181 ? 2.566 -56.140 40.457 1.00 27.05 181 SER A N 1
ATOM 1408 C CA . SER A 1 181 ? 1.671 -55.710 41.564 1.00 27.05 181 SER A CA 1
ATOM 1409 C C . SER A 1 181 ? 2.347 -56.091 42.907 1.00 27.05 181 SER A C 1
ATOM 1411 O O . SER A 1 181 ? 3.296 -56.878 42.820 1.00 27.05 181 SER A O 1
ATOM 1413 N N . PRO A 1 182 ? 1.944 -55.620 44.121 1.00 40.44 182 PRO A N 1
ATOM 1414 C CA . PRO A 1 182 ? 0.721 -56.104 44.798 1.00 40.44 182 PRO A CA 1
ATOM 1415 C C . PRO A 1 182 ? -0.003 -55.147 45.796 1.00 40.44 182 PRO A C 1
ATOM 1417 O O . PRO A 1 182 ? 0.580 -54.511 46.664 1.00 40.44 182 PRO A O 1
ATOM 1420 N N . TYR A 1 183 ? -1.329 -55.111 45.661 1.00 30.83 183 TYR A N 1
ATOM 1421 C CA . TYR A 1 183 ? -2.427 -55.304 46.638 1.00 30.83 183 TYR A CA 1
ATOM 1422 C C . TYR A 1 183 ? -2.243 -55.382 48.197 1.00 30.83 183 TYR A C 1
ATOM 1424 O O . TYR A 1 183 ? -1.506 -56.218 48.704 1.00 30.83 183 TYR A O 1
ATOM 1432 N N . PHE A 1 184 ? -3.179 -54.692 48.899 1.00 30.20 184 PHE A N 1
ATOM 1433 C CA . PHE A 1 184 ? -4.107 -55.151 49.989 1.00 30.20 184 PHE A CA 1
ATOM 1434 C C . PHE A 1 184 ? -3.718 -55.212 51.491 1.00 30.20 184 PHE A C 1
ATOM 1436 O O . PHE A 1 184 ? -2.761 -55.884 51.852 1.00 30.20 184 PHE A O 1
ATOM 1443 N N . LYS A 1 185 ? -4.603 -54.675 52.370 1.00 27.61 185 LYS A N 1
ATOM 1444 C CA . LYS A 1 185 ? -5.327 -55.331 53.515 1.00 27.61 185 LYS A CA 1
ATOM 1445 C C . LYS A 1 185 ? -5.899 -54.281 54.504 1.00 27.61 185 LYS A C 1
ATOM 1447 O O . LYS A 1 185 ? -5.204 -53.336 54.836 1.00 27.61 185 LYS A O 1
ATOM 1452 N N . MET A 1 186 ? -7.212 -54.255 54.782 1.00 30.11 186 MET A N 1
ATOM 1453 C CA . MET A 1 186 ? -8.026 -54.998 55.786 1.00 30.11 186 MET A CA 1
ATOM 1454 C C . MET A 1 186 ? -8.036 -54.389 57.206 1.00 30.11 186 MET A C 1
ATOM 1456 O O . MET A 1 186 ? -6.993 -54.202 57.818 1.00 30.11 186 MET A O 1
ATOM 1460 N N . LEU A 1 187 ? -9.253 -54.129 57.703 1.00 34.94 187 LEU A N 1
ATOM 1461 C CA . LEU A 1 187 ? -9.628 -53.770 59.080 1.00 34.94 187 LEU A CA 1
ATOM 1462 C C . LEU A 1 187 ? -9.856 -55.037 59.926 1.00 34.94 187 LEU A C 1
ATOM 1464 O O . LEU A 1 187 ? -10.438 -55.990 59.412 1.00 34.94 187 LEU A O 1
ATOM 1468 N N . ASP A 1 188 ? -9.513 -54.984 61.217 1.00 31.41 188 ASP A N 1
ATOM 1469 C CA . ASP A 1 188 ? -10.098 -55.816 62.285 1.00 31.41 188 ASP A CA 1
ATOM 1470 C C . ASP A 1 188 ? -10.201 -54.991 63.601 1.00 31.41 188 ASP A C 1
ATOM 1472 O O . ASP A 1 188 ? -9.309 -54.170 63.847 1.00 31.41 188 ASP A O 1
ATOM 1476 N N . PRO A 1 189 ? -11.265 -55.133 64.429 1.00 50.34 189 PRO A N 1
ATOM 1477 C CA . PRO A 1 189 ? -11.547 -54.309 65.606 1.00 50.34 189 PRO A CA 1
ATOM 1478 C C . PRO A 1 189 ? -11.370 -55.057 66.948 1.00 50.34 189 PRO A C 1
ATOM 1480 O O . PRO A 1 189 ? -11.869 -56.165 67.133 1.00 50.34 189 PRO A O 1
ATOM 1483 N N . SER A 1 190 ? -10.779 -54.407 67.959 1.00 31.25 190 SER A N 1
ATOM 1484 C CA . SER A 1 190 ? -10.753 -54.922 69.342 1.00 31.25 190 SER A CA 1
ATOM 1485 C C . SER A 1 190 ? -10.749 -53.810 70.423 1.00 31.25 190 SER A C 1
ATOM 1487 O O . SER A 1 190 ? -9.819 -53.025 70.537 1.00 31.25 190 SER A O 1
ATOM 1489 N N . ARG A 1 191 ? -11.877 -53.764 71.166 1.00 30.98 191 ARG A N 1
ATOM 1490 C CA . ARG A 1 191 ? -12.227 -53.304 72.551 1.00 30.98 191 ARG A CA 1
ATOM 1491 C C . ARG A 1 191 ? -11.131 -52.765 73.533 1.00 30.98 191 ARG A C 1
ATOM 1493 O O . ARG A 1 191 ? -10.005 -53.228 73.441 1.00 30.98 191 ARG A O 1
ATOM 1500 N N . PRO A 1 192 ? -11.495 -52.152 74.702 1.00 42.00 192 PRO A N 1
ATOM 1501 C CA . PRO A 1 192 ? -12.465 -51.082 75.023 1.00 42.00 192 PRO A CA 1
ATOM 1502 C C . PRO A 1 192 ? -11.862 -50.094 76.115 1.00 42.00 192 PRO A C 1
ATOM 1504 O O . PRO A 1 192 ? -10.666 -49.843 76.019 1.00 42.00 192 PRO A O 1
ATOM 1507 N N . PRO A 1 193 ? -12.568 -49.456 77.097 1.00 54.88 193 PRO A N 1
ATOM 1508 C CA . PRO A 1 193 ? -12.434 -48.007 77.376 1.00 54.88 193 PRO A CA 1
ATOM 1509 C C . PRO A 1 193 ? -11.932 -47.603 78.793 1.00 54.88 193 PRO A C 1
ATOM 1511 O O . PRO A 1 193 ? -12.080 -48.367 79.738 1.00 54.88 193 PRO A O 1
ATOM 1514 N N . ALA A 1 194 ? -11.422 -46.370 78.960 1.00 26.22 194 ALA A N 1
ATOM 1515 C CA . ALA A 1 194 ? -11.285 -45.588 80.220 1.00 26.22 194 ALA A CA 1
ATOM 1516 C C . ALA A 1 194 ? -10.352 -44.383 79.952 1.00 26.22 194 ALA A C 1
ATOM 1518 O O . ALA A 1 194 ? -9.447 -44.507 79.142 1.00 26.22 194 ALA A O 1
ATOM 1519 N N . GLU A 1 195 ? -10.391 -43.201 80.564 1.00 28.42 195 GLU A N 1
ATOM 1520 C CA . GLU A 1 195 ? -11.289 -42.447 81.442 1.00 28.42 195 GLU A CA 1
ATOM 1521 C C . GLU A 1 195 ? -10.623 -41.041 81.562 1.00 28.42 195 GLU A C 1
ATOM 1523 O O . GLU A 1 195 ? -9.402 -40.993 81.611 1.00 28.42 195 GLU A O 1
ATOM 1528 N N . LYS A 1 196 ? -11.397 -39.934 81.624 1.00 29.09 196 LYS A N 1
ATOM 1529 C CA . LYS A 1 196 ? -11.081 -38.591 82.218 1.00 29.09 196 LYS A CA 1
ATOM 1530 C C . LYS A 1 196 ? -9.715 -37.916 81.868 1.00 29.09 196 LYS A C 1
ATOM 1532 O O . LYS A 1 196 ? -8.657 -38.444 82.144 1.00 29.09 196 LYS A O 1
ATOM 1537 N N . ARG A 1 197 ? -9.589 -36.649 81.436 1.00 25.42 197 ARG A N 1
ATOM 1538 C CA . ARG A 1 197 ? -10.139 -35.377 81.963 1.00 25.42 197 ARG A CA 1
ATOM 1539 C C . ARG A 1 197 ? -9.560 -34.196 81.137 1.00 25.42 197 ARG A C 1
ATOM 1541 O O . ARG A 1 197 ? -8.410 -34.257 80.735 1.00 25.42 197 ARG A O 1
ATOM 1548 N N . PHE A 1 198 ? -10.357 -33.135 80.971 1.00 31.83 198 PHE A N 1
ATOM 1549 C CA . PHE A 1 198 ? -10.025 -31.711 80.742 1.00 31.83 198 PHE A CA 1
ATOM 1550 C C . PHE A 1 198 ? -8.685 -31.291 80.095 1.00 31.83 198 PHE A C 1
ATOM 1552 O O . PHE A 1 198 ? -7.631 -31.337 80.719 1.00 31.83 198 PHE A O 1
ATOM 1559 N N . GLY A 1 199 ? -8.795 -30.657 78.921 1.00 25.45 199 GLY A N 1
ATOM 1560 C CA . GLY A 1 199 ? -7.793 -29.759 78.343 1.00 25.45 199 GLY A CA 1
ATOM 1561 C C . GLY A 1 199 ? -8.430 -28.879 77.263 1.00 25.45 199 GLY A C 1
ATOM 1562 O O . GLY A 1 199 ? -8.887 -29.370 76.238 1.00 25.45 199 GLY A O 1
ATOM 1563 N N . SER A 1 200 ? -8.517 -27.582 77.529 1.00 37.75 200 SER A N 1
ATOM 1564 C CA . SER A 1 200 ? -9.014 -26.526 76.647 1.00 37.75 200 SER A CA 1
ATOM 1565 C C . SER A 1 200 ? -8.167 -26.372 75.381 1.00 37.75 200 SER A C 1
ATOM 1567 O O . SER A 1 200 ? -7.033 -25.915 75.491 1.00 37.75 200 SER A O 1
ATOM 1569 N N . VAL A 1 201 ? -8.713 -26.644 74.191 1.00 28.52 201 VAL A N 1
ATOM 1570 C CA . VAL A 1 201 ? -8.163 -26.134 72.921 1.00 28.52 201 VAL A CA 1
ATOM 1571 C C . VAL A 1 201 ? -9.307 -25.920 71.920 1.00 28.52 201 VAL A C 1
ATOM 1573 O O . VAL A 1 201 ? -10.051 -26.842 71.596 1.00 28.52 201 VAL A O 1
ATOM 1576 N N . LEU A 1 202 ? -9.458 -24.678 71.454 1.00 28.83 202 LEU A N 1
ATOM 1577 C CA . LEU A 1 202 ? -10.277 -24.294 70.300 1.00 28.83 202 LEU A CA 1
ATOM 1578 C C . LEU A 1 202 ? -9.844 -25.097 69.058 1.00 28.83 202 LEU A C 1
ATOM 1580 O O . LEU A 1 202 ? -8.647 -25.117 68.773 1.00 28.83 202 LEU A O 1
ATOM 1584 N N . PRO A 1 203 ? -10.749 -25.692 68.261 1.00 30.25 203 PRO A N 1
ATOM 1585 C CA . PRO A 1 203 ? -10.346 -26.244 66.981 1.00 30.25 203 PRO A CA 1
ATOM 1586 C C . PRO A 1 203 ? -10.215 -25.105 65.967 1.00 30.25 203 PRO A C 1
ATOM 1588 O O . PRO A 1 203 ? -11.194 -24.613 65.404 1.00 30.25 203 PRO A O 1
ATOM 1591 N N . THR A 1 204 ? -8.974 -24.696 65.722 1.00 31.11 204 THR A N 1
ATOM 1592 C CA . THR A 1 204 ? -8.564 -24.046 64.479 1.00 31.11 204 THR A CA 1
ATOM 1593 C C . THR A 1 204 ? -8.747 -25.075 63.363 1.00 31.11 204 THR A C 1
ATOM 1595 O O . THR A 1 204 ? -7.914 -25.960 63.176 1.00 31.11 204 THR A O 1
ATOM 1598 N N . ILE A 1 205 ? -9.871 -25.019 62.649 1.00 31.47 205 ILE A N 1
ATOM 1599 C CA . ILE A 1 205 ? -10.054 -25.826 61.441 1.00 31.47 205 ILE A CA 1
ATOM 1600 C C . ILE A 1 205 ? -9.259 -25.145 60.328 1.00 31.47 205 ILE A C 1
ATOM 1602 O O . ILE A 1 205 ? -9.677 -24.134 59.767 1.00 31.47 205 ILE A O 1
ATOM 1606 N N . HIS A 1 206 ? -8.093 -25.710 60.019 1.00 30.59 206 HIS A N 1
ATOM 1607 C CA . HIS A 1 206 ? -7.449 -25.518 58.729 1.00 30.59 206 HIS A CA 1
ATOM 1608 C C . HIS A 1 206 ? -8.337 -26.144 57.648 1.00 30.59 206 HIS A C 1
ATOM 1610 O O . HIS A 1 206 ? -8.354 -27.360 57.476 1.00 30.59 206 HIS A O 1
ATOM 1616 N N . SER A 1 207 ? -9.067 -25.312 56.908 1.00 30.59 207 SER A N 1
ATOM 1617 C CA . SER A 1 207 ? -9.624 -25.674 55.605 1.00 30.59 207 SER A CA 1
ATOM 1618 C C . SER A 1 207 ? -8.724 -25.096 54.514 1.00 30.59 207 SER A C 1
ATOM 1620 O O . SER A 1 207 ? -8.899 -23.964 54.066 1.00 30.59 207 SER A O 1
ATOM 1622 N N . SER A 1 208 ? -7.720 -25.871 54.114 1.00 31.39 208 SER A N 1
ATOM 1623 C CA . SER A 1 208 ? -7.028 -25.694 52.841 1.00 31.39 208 SER A CA 1
ATOM 1624 C C . SER A 1 208 ? -7.911 -26.261 51.731 1.00 31.39 208 SER A C 1
ATOM 1626 O O . SER A 1 208 ? -8.059 -27.479 51.659 1.00 31.39 208 SER A O 1
ATOM 1628 N N . LEU A 1 209 ? -8.522 -25.374 50.944 1.00 35.41 209 LEU A N 1
ATOM 1629 C CA . LEU A 1 209 ? -8.928 -25.494 49.532 1.00 35.41 209 LEU A CA 1
ATOM 1630 C C . LEU A 1 209 ? -9.909 -24.347 49.252 1.00 35.41 209 LEU A C 1
ATOM 1632 O O . LEU A 1 209 ? -11.101 -24.484 49.492 1.00 35.41 209 LEU A O 1
ATOM 1636 N N . ASP A 1 210 ? -9.354 -23.193 48.878 1.00 27.81 210 ASP A N 1
ATOM 1637 C CA . ASP A 1 210 ? -9.896 -22.266 47.876 1.00 27.81 210 ASP A CA 1
ATOM 1638 C C . ASP A 1 210 ? -9.002 -21.016 47.849 1.00 27.81 210 ASP A C 1
ATOM 1640 O O . ASP A 1 210 ? -9.242 -20.000 48.503 1.00 27.81 210 ASP A O 1
ATOM 1644 N N . GLU A 1 211 ? -7.927 -21.098 47.061 1.00 35.97 211 GLU A N 1
ATOM 1645 C CA . GLU A 1 211 ? -7.433 -19.916 46.361 1.00 35.97 211 GLU A CA 1
ATOM 1646 C C . GLU A 1 211 ? -8.578 -19.397 45.486 1.00 35.97 211 GLU A C 1
ATOM 1648 O O . GLU A 1 211 ? -8.827 -19.896 44.391 1.00 35.97 211 GLU A O 1
ATOM 1653 N N . VAL A 1 212 ? -9.287 -18.377 45.958 1.00 29.38 212 VAL A N 1
ATOM 1654 C CA . VAL A 1 212 ? -10.118 -17.547 45.089 1.00 29.38 212 VAL A CA 1
ATOM 1655 C C . VAL A 1 212 ? -9.605 -16.128 45.217 1.00 29.38 212 VAL A C 1
ATOM 1657 O O . VAL A 1 212 ? -10.132 -15.291 45.951 1.00 29.38 212 VAL A O 1
ATOM 1660 N N . GLY A 1 213 ? -8.540 -15.855 44.463 1.00 29.41 213 GLY A N 1
ATOM 1661 C CA . GLY A 1 213 ? -8.268 -14.497 44.030 1.00 29.41 213 GLY A CA 1
ATOM 1662 C C . GLY A 1 213 ? -9.544 -13.961 43.403 1.00 29.41 213 GLY A C 1
ATOM 1663 O O . GLY A 1 213 ? -10.022 -14.549 42.443 1.00 29.41 213 GLY A O 1
ATOM 1664 N N . THR A 1 214 ? -10.125 -12.923 44.011 1.00 36.44 214 THR A N 1
ATOM 1665 C CA . THR A 1 214 ? -11.147 -12.026 43.447 1.00 36.44 214 THR A CA 1
ATOM 1666 C C . THR A 1 214 ? -11.888 -12.597 42.234 1.00 36.44 214 THR A C 1
ATOM 1668 O O . THR A 1 214 ? -11.802 -12.050 41.133 1.00 36.44 214 THR A O 1
ATOM 1671 N N . ALA A 1 215 ? -12.609 -13.708 42.405 1.00 38.81 215 ALA A N 1
ATOM 1672 C CA . ALA A 1 215 ? -13.531 -14.143 41.379 1.00 38.81 215 ALA A CA 1
ATOM 1673 C C . ALA A 1 215 ? -14.640 -13.101 41.406 1.00 38.81 215 ALA A C 1
ATOM 1675 O O . ALA A 1 215 ? -15.429 -13.029 42.349 1.00 38.81 215 ALA A O 1
ATOM 1676 N N . LEU A 1 216 ? -14.650 -12.226 40.401 1.00 48.12 216 LEU A N 1
ATOM 1677 C CA . LEU A 1 216 ? -15.849 -11.498 40.022 1.00 48.12 216 LEU A CA 1
ATOM 1678 C C . LEU A 1 216 ? -16.963 -12.537 39.989 1.00 48.12 216 LEU A C 1
ATOM 1680 O O . LEU A 1 216 ? -16.958 -13.412 39.129 1.00 48.12 216 LEU A O 1
ATOM 1684 N N . ASP A 1 217 ? -17.850 -12.491 40.975 1.00 63.25 217 ASP A N 1
ATOM 1685 C CA . ASP A 1 217 ? -18.915 -13.464 41.145 1.00 63.25 217 ASP A CA 1
ATOM 1686 C C . ASP A 1 217 ? -19.878 -13.298 39.955 1.00 63.25 217 ASP A C 1
ATOM 1688 O O . ASP A 1 217 ? -20.805 -12.482 39.965 1.00 63.25 217 ASP A O 1
ATOM 1692 N N . LEU A 1 218 ? -19.571 -13.983 38.843 1.00 60.62 218 LEU A N 1
ATOM 1693 C CA . LEU A 1 218 ? -20.176 -13.776 37.519 1.00 60.62 218 LEU A CA 1
ATOM 1694 C C . LEU A 1 218 ? -21.693 -13.945 37.582 1.00 60.62 218 LEU A C 1
ATOM 1696 O O . LEU A 1 218 ? -22.447 -13.274 36.874 1.00 60.62 218 LEU A O 1
ATOM 1700 N N . ARG A 1 219 ? -22.151 -14.800 38.498 1.00 66.31 219 ARG A N 1
ATOM 1701 C CA . ARG A 1 219 ? -23.563 -15.036 38.776 1.00 66.31 219 ARG A CA 1
ATOM 1702 C C . ARG A 1 219 ? -24.236 -13.818 39.412 1.00 66.31 219 ARG A C 1
ATOM 1704 O O . ARG A 1 219 ? -25.351 -13.466 39.022 1.00 66.31 219 ARG A O 1
ATOM 1711 N N . ARG A 1 220 ? -23.558 -13.130 40.336 1.00 64.62 220 ARG A N 1
ATOM 1712 C CA . ARG A 1 220 ? -24.032 -11.874 40.936 1.00 64.62 220 ARG A CA 1
ATOM 1713 C C . ARG A 1 220 ? -24.124 -10.769 39.886 1.00 64.62 220 ARG A C 1
ATOM 1715 O O . ARG A 1 220 ? -25.148 -10.091 39.810 1.00 64.62 220 ARG A O 1
ATOM 1722 N N . ILE A 1 221 ? -23.106 -10.629 39.036 1.00 72.81 221 ILE A N 1
ATOM 1723 C CA . ILE A 1 221 ? -23.096 -9.642 37.943 1.00 72.81 221 ILE A CA 1
ATOM 1724 C C . ILE A 1 221 ? -24.247 -9.917 36.969 1.00 72.81 221 ILE A C 1
ATOM 1726 O O . ILE A 1 221 ? -24.987 -9.001 36.616 1.00 72.81 221 ILE A O 1
ATOM 1730 N N . TYR A 1 222 ? -24.478 -11.179 36.606 1.00 75.56 222 TYR A N 1
ATOM 1731 C CA . TYR A 1 222 ? -25.585 -11.568 35.733 1.00 75.56 222 TYR A CA 1
ATOM 1732 C C . TYR A 1 222 ? -26.958 -11.157 36.290 1.00 75.56 222 TYR A C 1
ATOM 1734 O O . TYR A 1 222 ? -27.773 -10.555 35.584 1.00 75.56 222 TYR A O 1
ATOM 1742 N N . HIS A 1 223 ? -27.215 -11.421 37.574 1.00 71.75 223 HIS A N 1
ATOM 1743 C CA . HIS A 1 223 ? -28.475 -11.026 38.206 1.00 71.75 223 HIS A CA 1
ATOM 1744 C C . HIS A 1 223 ? -28.623 -9.504 38.340 1.00 71.75 223 HIS A C 1
ATOM 1746 O O . HIS A 1 223 ? -29.716 -8.982 38.103 1.00 71.75 223 HIS A O 1
ATOM 1752 N N . LEU A 1 224 ? -27.537 -8.784 38.640 1.00 73.00 224 LEU A N 1
ATOM 1753 C CA . LEU A 1 224 ? -27.526 -7.318 38.680 1.00 73.00 224 LEU A CA 1
ATOM 1754 C C . LEU A 1 224 ? -27.873 -6.710 37.315 1.00 73.00 224 LEU A C 1
ATOM 1756 O O . LEU A 1 224 ? -28.719 -5.813 37.235 1.00 73.00 224 LEU A O 1
ATOM 1760 N N . LEU A 1 225 ? -27.286 -7.239 36.238 1.00 78.38 225 LEU A N 1
ATOM 1761 C CA . LEU A 1 225 ? -27.572 -6.807 34.869 1.00 78.38 225 LEU A CA 1
ATOM 1762 C C . LEU A 1 225 ? -29.033 -7.078 34.484 1.00 78.38 225 LEU A C 1
ATOM 1764 O O . LEU A 1 225 ? -29.665 -6.229 33.860 1.00 78.38 225 LEU A O 1
ATOM 1768 N N . LEU A 1 226 ? -29.609 -8.208 34.907 1.00 76.88 226 LEU A N 1
ATOM 1769 C CA . LEU A 1 226 ? -31.024 -8.517 34.674 1.00 76.88 226 LEU A CA 1
ATOM 1770 C C . LEU A 1 226 ? -31.984 -7.638 35.477 1.00 76.88 226 LEU A C 1
ATOM 1772 O O . LEU A 1 226 ? -33.078 -7.346 35.000 1.00 76.88 226 LEU A O 1
ATOM 1776 N N . GLN A 1 227 ? -31.620 -7.224 36.690 1.00 75.12 227 GLN A N 1
ATOM 1777 C CA . GLN A 1 227 ? -32.471 -6.359 37.507 1.00 75.12 227 GLN A CA 1
ATOM 1778 C C . GLN A 1 227 ? -32.437 -4.906 37.013 1.00 75.12 227 GLN A C 1
ATOM 1780 O O . GLN A 1 227 ? -33.462 -4.221 37.015 1.00 75.12 227 GLN A O 1
ATOM 1785 N N . ARG A 1 228 ? -31.269 -4.444 36.551 1.00 82.69 228 ARG A N 1
ATOM 1786 C CA . ARG A 1 228 ? -31.032 -3.071 36.075 1.00 82.69 228 ARG A CA 1
ATOM 1787 C C . ARG A 1 228 ? -30.944 -2.956 34.551 1.00 82.69 228 ARG A C 1
ATOM 1789 O O . ARG A 1 228 ? -30.443 -1.956 34.044 1.00 82.69 228 ARG A O 1
ATOM 1796 N N . TRP A 1 229 ? -31.484 -3.928 33.812 1.00 81.50 229 TRP A N 1
ATOM 1797 C CA . TRP A 1 229 ? -31.449 -3.949 32.343 1.00 81.50 229 TRP A CA 1
ATOM 1798 C C . TRP A 1 229 ? -32.025 -2.672 31.712 1.00 81.50 229 TRP A C 1
ATOM 1800 O O . TRP A 1 229 ? -31.513 -2.199 30.702 1.00 81.50 229 TRP A O 1
ATOM 1810 N N . TRP A 1 230 ? -33.026 -2.063 32.357 1.00 84.88 230 TRP A N 1
ATOM 1811 C CA . TRP A 1 230 ? -33.633 -0.807 31.917 1.00 84.88 230 TRP A CA 1
ATOM 1812 C C . TRP A 1 230 ? -32.646 0.379 31.931 1.00 84.88 230 TRP A C 1
ATOM 1814 O O . TRP A 1 230 ? -32.704 1.230 31.043 1.00 84.88 230 TRP A O 1
ATOM 1824 N N . VAL A 1 231 ? -31.702 0.417 32.883 1.00 85.38 231 VAL A N 1
ATOM 1825 C CA . VAL A 1 231 ? -30.646 1.446 32.963 1.00 85.38 231 VAL A CA 1
ATOM 1826 C C . VAL A 1 231 ? -29.685 1.295 31.790 1.00 85.38 231 VAL A C 1
ATOM 1828 O O . VAL A 1 231 ? -29.338 2.279 31.142 1.00 85.38 231 VAL A O 1
ATOM 1831 N N . ILE A 1 232 ? -29.315 0.051 31.474 1.00 86.75 232 ILE A N 1
ATOM 1832 C CA . ILE A 1 232 ? -28.440 -0.269 30.342 1.00 86.75 232 ILE A CA 1
ATOM 1833 C C . ILE A 1 232 ? -29.108 0.164 29.038 1.00 86.75 232 ILE A C 1
ATOM 1835 O O . ILE A 1 232 ? -28.498 0.870 28.239 1.00 86.75 232 ILE A O 1
ATOM 1839 N N . THR A 1 233 ? -30.385 -0.182 28.844 1.00 86.88 233 THR A N 1
ATOM 1840 C CA . THR A 1 233 ? -31.125 0.210 27.637 1.00 86.88 233 THR A CA 1
ATOM 1841 C C . THR A 1 233 ? -31.297 1.720 27.511 1.00 86.88 233 THR A C 1
ATOM 1843 O O . THR A 1 233 ? -31.204 2.245 26.405 1.00 86.88 233 THR A O 1
ATOM 1846 N N . LEU A 1 234 ? -31.505 2.433 28.623 1.00 90.75 234 LEU A N 1
ATOM 1847 C CA . LEU A 1 234 ? -31.619 3.891 28.625 1.00 90.75 234 LEU A CA 1
ATOM 1848 C C . LEU A 1 234 ? -30.290 4.542 28.217 1.00 90.75 234 LEU A C 1
ATOM 1850 O O . LEU A 1 234 ? -30.270 5.400 27.340 1.00 90.75 234 LEU A O 1
ATOM 1854 N N . LEU A 1 235 ? -29.178 4.106 28.814 1.00 89.38 235 LEU A N 1
ATOM 1855 C CA . LEU A 1 235 ? -27.858 4.693 28.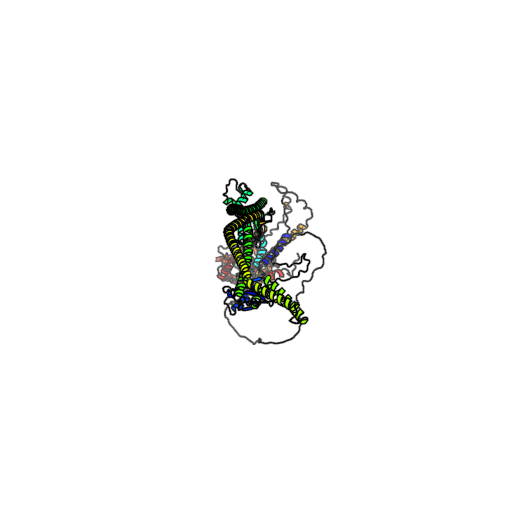587 1.00 89.38 235 LEU A CA 1
ATOM 1856 C C . LEU A 1 235 ? -27.351 4.413 27.164 1.00 89.38 235 LEU A C 1
ATOM 1858 O O . LEU A 1 235 ? -26.886 5.325 26.477 1.00 89.38 235 LEU A O 1
ATOM 1862 N N . VAL A 1 236 ? -27.539 3.181 26.679 1.00 91.31 236 VAL A N 1
ATOM 1863 C CA . VAL A 1 236 ? -27.269 2.818 25.280 1.00 91.31 236 VAL A CA 1
ATOM 1864 C C . VAL A 1 236 ? -28.174 3.606 24.329 1.00 91.31 236 VAL A C 1
ATOM 1866 O O . VAL A 1 236 ? -27.691 4.114 23.321 1.00 91.31 236 VAL A O 1
ATOM 1869 N N . GLY A 1 237 ? -29.460 3.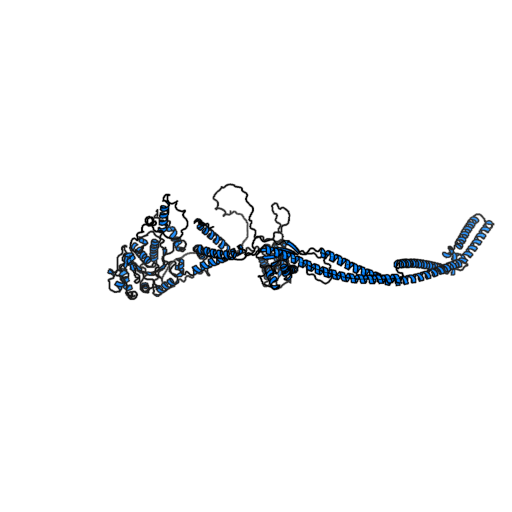775 24.655 1.00 90.12 237 GLY A N 1
ATOM 1870 C CA . GLY A 1 237 ? -30.405 4.551 23.847 1.00 90.12 237 GLY A CA 1
ATOM 1871 C C . GLY A 1 237 ? -30.015 6.026 23.710 1.00 90.12 237 GLY A C 1
ATOM 1872 O O . GLY A 1 237 ? -30.000 6.555 22.599 1.00 90.12 237 GLY A O 1
ATOM 1873 N N . VAL A 1 238 ? -29.632 6.676 24.814 1.00 91.88 238 VAL A N 1
ATOM 1874 C CA . VAL A 1 238 ? -29.159 8.073 24.818 1.00 91.88 238 VAL A CA 1
ATOM 1875 C C . VAL A 1 238 ? -27.861 8.216 24.021 1.00 91.88 238 VAL A C 1
ATOM 1877 O O . VAL A 1 238 ? -27.751 9.119 23.190 1.00 91.88 238 VAL A O 1
ATOM 1880 N N . SER A 1 239 ? -26.902 7.304 24.210 1.00 89.88 239 SER A N 1
ATOM 1881 C CA . SER A 1 239 ? -25.647 7.306 23.449 1.00 89.88 239 SER A CA 1
ATOM 1882 C C . SER A 1 239 ? -25.885 7.094 21.950 1.00 89.88 239 SER A C 1
ATOM 1884 O O . SER A 1 239 ? -25.320 7.808 21.124 1.00 89.88 239 SER A O 1
ATOM 1886 N N . MET A 1 240 ? -26.800 6.192 21.583 1.00 90.88 240 MET A N 1
ATOM 1887 C CA . MET A 1 240 ? -27.169 5.956 20.189 1.00 90.88 240 MET A CA 1
ATOM 1888 C C . MET A 1 240 ? -27.882 7.164 19.566 1.00 90.88 240 MET A C 1
ATOM 1890 O O . MET A 1 240 ? -27.617 7.503 18.412 1.00 90.88 240 MET A O 1
ATOM 1894 N N . MET A 1 241 ? -28.748 7.856 20.317 1.00 90.44 241 MET A N 1
ATOM 1895 C CA . MET A 1 241 ? -29.353 9.123 19.884 1.00 90.44 241 MET A CA 1
ATOM 1896 C C . MET A 1 241 ? -28.288 10.196 19.638 1.00 90.44 241 MET A C 1
ATOM 1898 O O . MET A 1 241 ? -28.331 10.867 18.606 1.00 90.44 241 MET A O 1
ATOM 1902 N N . ALA A 1 242 ? -27.307 10.325 20.534 1.00 88.44 242 ALA A N 1
ATOM 1903 C CA . ALA A 1 242 ? -26.197 11.261 20.374 1.00 88.44 242 ALA A CA 1
ATOM 1904 C C . ALA A 1 242 ? -25.315 10.908 19.163 1.00 88.44 242 ALA A C 1
ATOM 1906 O O . ALA A 1 242 ? -25.009 11.783 18.354 1.00 88.44 242 ALA A O 1
ATOM 1907 N N . ALA A 1 243 ? -24.969 9.629 18.983 1.00 87.75 243 ALA A N 1
ATOM 1908 C CA . ALA A 1 243 ? -24.196 9.142 17.840 1.00 87.75 243 ALA A CA 1
ATOM 1909 C C . ALA A 1 243 ? -24.941 9.357 16.513 1.00 87.75 243 ALA A C 1
ATOM 1911 O O . ALA A 1 243 ? -24.351 9.804 15.531 1.00 87.75 243 ALA A O 1
ATOM 1912 N N . THR A 1 244 ? -26.253 9.118 16.494 1.00 89.00 244 THR A N 1
ATOM 1913 C CA . THR A 1 244 ? -27.104 9.390 15.328 1.00 89.00 244 THR A CA 1
ATOM 1914 C C . THR A 1 244 ? -27.145 10.887 15.026 1.00 89.00 244 THR A C 1
ATOM 1916 O O . THR A 1 244 ? -26.926 11.283 13.883 1.00 89.00 244 THR A O 1
ATOM 1919 N N . GLY A 1 245 ? -27.337 11.734 16.043 1.00 88.88 245 GLY A N 1
ATOM 1920 C CA . GLY A 1 245 ? -27.292 13.192 15.899 1.00 88.88 245 GLY A CA 1
ATOM 1921 C C . GLY A 1 245 ? -25.942 13.697 15.378 1.00 88.88 245 GLY A C 1
ATOM 1922 O O . GLY A 1 245 ? -25.901 14.552 14.495 1.00 88.88 245 GLY A O 1
ATOM 1923 N N . TYR A 1 246 ? -24.836 13.119 15.852 1.00 88.25 246 TYR A N 1
ATOM 1924 C CA . TYR A 1 246 ? -23.484 13.419 15.378 1.00 88.25 246 TYR A CA 1
ATOM 1925 C C . TYR A 1 246 ? -23.295 13.047 13.901 1.00 88.25 246 TYR A C 1
ATOM 1927 O O . TYR A 1 246 ? -22.859 13.876 13.103 1.00 88.25 246 TYR A O 1
ATOM 1935 N N . VAL A 1 247 ? -23.692 11.831 13.512 1.00 87.31 247 VAL A N 1
ATOM 1936 C CA . VAL A 1 247 ? -23.616 11.349 12.123 1.00 87.31 247 VAL A CA 1
ATOM 1937 C C . VAL A 1 247 ? -24.495 12.179 11.182 1.00 87.31 247 VAL A C 1
ATOM 1939 O O . VAL A 1 247 ? -24.119 12.390 10.031 1.00 87.31 247 VAL A O 1
ATOM 1942 N N . MET A 1 248 ? -25.644 12.679 11.650 1.00 85.75 248 MET A N 1
ATOM 1943 C CA . MET A 1 248 ? -26.509 13.567 10.863 1.00 85.75 248 MET A CA 1
ATOM 1944 C C . MET A 1 248 ? -25.930 14.977 10.690 1.00 85.75 248 MET A C 1
ATOM 1946 O O . MET A 1 248 ? -26.250 15.633 9.702 1.00 85.75 248 MET A O 1
ATOM 1950 N N . ARG A 1 249 ? -25.092 15.443 11.624 1.00 85.50 249 ARG A N 1
ATOM 1951 C CA . ARG A 1 249 ? -24.492 16.786 11.593 1.00 85.50 249 ARG A CA 1
ATOM 1952 C C . ARG A 1 249 ? -23.214 16.855 10.755 1.00 85.50 249 ARG A C 1
ATOM 1954 O O . ARG A 1 249 ? -22.837 17.939 10.316 1.00 85.50 249 ARG A O 1
ATOM 1961 N N . GLN A 1 250 ? -22.540 15.727 10.539 1.00 81.81 250 GLN A N 1
ATOM 1962 C CA . GLN A 1 250 ? -21.339 15.691 9.708 1.00 81.81 250 GLN A CA 1
ATOM 1963 C C . GLN A 1 250 ? -21.663 15.893 8.218 1.00 81.81 250 GLN A C 1
ATOM 1965 O O . GLN A 1 250 ? -22.645 15.331 7.721 1.00 81.81 250 GLN A O 1
ATOM 1970 N N . PRO A 1 251 ? -20.841 16.670 7.486 1.00 81.94 251 PRO A N 1
ATOM 1971 C CA . PRO A 1 251 ? -21.024 16.848 6.054 1.00 81.94 251 PRO A CA 1
ATOM 1972 C C . PRO A 1 251 ? -20.848 15.510 5.332 1.00 81.94 251 PRO A C 1
ATOM 1974 O O . PRO A 1 251 ? -19.933 14.743 5.627 1.00 81.94 251 PRO A O 1
ATOM 1977 N N . LYS A 1 252 ? -21.738 15.245 4.375 1.00 86.44 252 LYS A N 1
ATOM 1978 C CA . LYS A 1 252 ? -21.632 14.093 3.477 1.00 86.44 252 LYS A CA 1
ATOM 1979 C C . LYS A 1 252 ? -20.481 14.341 2.504 1.00 86.44 252 LYS A C 1
ATOM 1981 O O . LYS A 1 252 ? -20.451 15.394 1.871 1.00 86.44 252 LYS A O 1
ATOM 1986 N N . ILE A 1 253 ? -19.560 13.392 2.407 1.00 87.94 253 ILE A N 1
ATOM 1987 C CA . ILE A 1 253 ? -18.458 13.421 1.442 1.00 87.94 253 ILE A CA 1
ATOM 1988 C C . ILE A 1 253 ? -18.693 12.282 0.456 1.00 87.94 253 ILE A C 1
ATOM 1990 O O . ILE A 1 253 ? -18.994 11.154 0.862 1.00 87.94 253 ILE A O 1
ATOM 1994 N N . TYR A 1 254 ? -18.591 12.602 -0.825 1.00 90.12 254 TYR A N 1
ATOM 1995 C CA . TYR A 1 254 ? -18.733 11.681 -1.940 1.00 90.12 254 TYR A CA 1
ATOM 1996 C C . TYR A 1 254 ? -17.356 11.398 -2.524 1.00 90.12 254 TYR A C 1
ATOM 1998 O O . TYR A 1 254 ? -16.486 12.267 -2.554 1.00 90.12 254 TYR A O 1
ATOM 2006 N N . GLU A 1 255 ? -17.171 10.163 -2.963 1.00 91.38 255 GLU A N 1
ATOM 2007 C CA . GLU A 1 255 ? -15.912 9.657 -3.488 1.00 91.38 255 GLU A CA 1
ATOM 2008 C C . GLU A 1 255 ? -16.110 9.275 -4.950 1.00 91.38 255 GLU A C 1
ATOM 2010 O O . GLU A 1 255 ? -17.030 8.524 -5.259 1.00 91.38 255 GLU A O 1
ATOM 2015 N N . SER A 1 256 ? -15.251 9.769 -5.836 1.00 93.38 256 SER A N 1
ATOM 2016 C CA . SER A 1 256 ? -15.172 9.313 -7.222 1.00 93.38 256 SER A CA 1
ATOM 2017 C C . SER A 1 256 ? -13.840 8.610 -7.442 1.00 93.38 256 SER A C 1
ATOM 2019 O O . SER A 1 256 ? -12.794 9.107 -7.014 1.00 93.38 256 SER A O 1
ATOM 2021 N N . ARG A 1 257 ? -13.877 7.454 -8.103 1.00 92.25 257 ARG A N 1
ATOM 2022 C CA . ARG A 1 257 ? -12.708 6.611 -8.354 1.00 92.25 257 ARG A CA 1
ATOM 2023 C C . ARG A 1 257 ? -12.496 6.456 -9.854 1.00 92.25 257 ARG A C 1
ATOM 2025 O O . ARG A 1 257 ? -13.426 6.096 -10.560 1.00 92.25 257 ARG A O 1
ATOM 2032 N N . ALA A 1 258 ? -11.264 6.669 -10.300 1.00 93.56 258 ALA A N 1
ATOM 2033 C CA . ALA A 1 258 ? -10.795 6.280 -11.624 1.00 93.56 258 ALA A CA 1
ATOM 2034 C C . ALA A 1 258 ? -9.688 5.228 -11.490 1.00 93.56 258 ALA A C 1
ATOM 2036 O O . ALA A 1 258 ? -8.888 5.292 -10.551 1.00 93.56 258 ALA A O 1
ATOM 2037 N N . VAL A 1 259 ? -9.637 4.268 -12.413 1.00 92.69 259 VAL A N 1
ATOM 2038 C CA . VAL A 1 259 ? -8.667 3.162 -12.358 1.00 92.69 259 VAL A CA 1
ATOM 2039 C C . VAL A 1 259 ? -7.757 3.204 -13.570 1.00 92.69 259 VAL A C 1
ATOM 2041 O O . VAL A 1 259 ? -8.200 3.004 -14.701 1.00 92.69 259 VAL A O 1
ATOM 2044 N N . LEU A 1 260 ? -6.469 3.428 -13.316 1.00 91.19 260 LEU A N 1
ATOM 2045 C CA . LEU A 1 260 ? -5.431 3.482 -14.336 1.00 91.19 260 LEU A CA 1
ATOM 2046 C C . LEU A 1 260 ? -4.589 2.206 -14.306 1.00 91.19 260 LEU A C 1
ATOM 2048 O O . LEU A 1 260 ? -4.094 1.811 -13.251 1.00 91.19 260 LEU A O 1
ATOM 2052 N N . GLN A 1 261 ? -4.395 1.575 -15.458 1.00 89.06 261 GLN A N 1
ATOM 2053 C CA . GLN A 1 261 ? -3.498 0.437 -15.610 1.00 89.06 261 GLN A CA 1
ATOM 2054 C C . GLN A 1 261 ? -2.160 0.884 -16.175 1.00 89.06 261 GLN A C 1
ATOM 2056 O O . GLN A 1 261 ? -2.119 1.535 -17.216 1.00 89.06 261 GLN A O 1
ATOM 2061 N N . VAL A 1 262 ? -1.074 0.470 -15.526 1.00 86.56 262 VAL A N 1
ATOM 2062 C CA . VAL A 1 262 ? 0.277 0.596 -16.081 1.00 86.56 262 VAL A CA 1
ATOM 2063 C C . VAL A 1 262 ? 0.560 -0.634 -16.943 1.00 86.56 262 VAL A C 1
ATOM 2065 O O . VAL A 1 262 ? 0.642 -1.759 -16.439 1.00 86.56 262 VAL A O 1
ATOM 2068 N N . GLN A 1 263 ? 0.650 -0.427 -18.251 1.00 75.62 263 GLN A N 1
ATOM 2069 C CA . GLN A 1 263 ? 0.934 -1.459 -19.237 1.00 75.62 263 GLN A CA 1
ATOM 2070 C C . GLN A 1 263 ? 2.441 -1.725 -19.279 1.00 75.62 263 GLN A C 1
ATOM 2072 O O . GLN A 1 263 ? 3.256 -0.805 -19.238 1.00 75.62 263 GLN A O 1
ATOM 2077 N N . GLN A 1 264 ? 2.817 -3.002 -19.330 1.00 65.00 264 GLN A N 1
ATOM 2078 C CA . GLN A 1 264 ? 4.210 -3.399 -19.484 1.00 65.00 264 GLN A CA 1
ATOM 2079 C C . GLN A 1 264 ? 4.531 -3.382 -20.971 1.00 65.00 264 GLN A C 1
ATOM 2081 O O . GLN A 1 264 ? 4.137 -4.283 -21.707 1.00 65.00 264 GLN A O 1
ATOM 2086 N N . SER A 1 265 ? 5.218 -2.338 -21.410 1.00 54.94 265 SER A N 1
ATOM 2087 C CA . SER A 1 265 ? 5.859 -2.340 -22.714 1.00 54.94 265 SER A CA 1
ATOM 2088 C C . SER A 1 265 ? 7.073 -3.266 -22.613 1.00 54.94 265 SER A C 1
ATOM 2090 O O . SER A 1 265 ? 8.031 -2.942 -21.912 1.00 54.94 265 SER A O 1
ATOM 2092 N N . GLU A 1 266 ? 7.041 -4.429 -23.267 1.00 47.28 266 GLU A N 1
ATOM 2093 C CA . GLU A 1 266 ? 8.269 -5.158 -23.598 1.00 47.28 266 GLU A CA 1
ATOM 2094 C C . GLU A 1 266 ? 9.033 -4.298 -24.605 1.00 47.28 266 GLU A C 1
ATOM 2096 O O . GLU A 1 266 ? 8.876 -4.426 -25.817 1.00 47.28 266 GLU A O 1
ATOM 2101 N N . GLN A 1 267 ? 9.806 -3.333 -24.108 1.00 47.31 267 GLN A N 1
ATOM 2102 C CA . GLN A 1 267 ? 10.778 -2.655 -24.946 1.00 47.31 267 GLN A CA 1
ATOM 2103 C C . GLN A 1 267 ? 11.782 -3.720 -25.378 1.00 47.31 267 GLN A C 1
ATOM 2105 O O . GLN A 1 267 ? 12.555 -4.216 -24.559 1.00 47.31 267 GLN A O 1
ATOM 2110 N N . GLN A 1 268 ? 11.739 -4.109 -26.654 1.00 42.28 268 GLN A N 1
ATOM 2111 C CA . GLN A 1 268 ? 12.821 -4.872 -27.258 1.00 42.28 268 GLN A CA 1
ATOM 2112 C C . GLN A 1 268 ? 14.088 -4.028 -27.133 1.00 42.28 268 GLN A C 1
ATOM 2114 O O . GLN A 1 268 ? 14.250 -2.990 -27.774 1.00 42.28 268 GLN A O 1
ATOM 2119 N N . VAL A 1 269 ? 14.932 -4.456 -26.204 1.00 42.78 269 VAL A N 1
ATOM 2120 C CA . VAL A 1 269 ? 16.160 -3.791 -25.802 1.00 42.78 269 VAL A CA 1
ATOM 2121 C C . VAL A 1 269 ? 17.106 -3.747 -26.998 1.00 42.78 269 VAL A C 1
ATOM 2123 O O . VAL A 1 269 ? 17.574 -4.783 -27.463 1.00 42.78 269 VAL A O 1
ATOM 2126 N N . VAL A 1 270 ? 17.425 -2.544 -27.473 1.00 44.91 270 VAL A N 1
ATOM 2127 C CA . VAL A 1 270 ? 18.696 -2.302 -28.158 1.00 44.91 270 VAL A CA 1
ATOM 2128 C C . VAL A 1 270 ? 19.644 -1.810 -27.076 1.00 44.91 270 VAL A C 1
ATOM 2130 O O . VAL A 1 270 ? 19.555 -0.660 -26.647 1.00 44.91 270 VAL A O 1
ATOM 2133 N N . ASN A 1 271 ? 20.487 -2.720 -26.584 1.00 36.50 271 ASN A N 1
ATOM 2134 C CA . ASN A 1 271 ? 21.557 -2.396 -25.650 1.00 36.50 271 ASN A CA 1
ATOM 2135 C C . ASN A 1 271 ? 22.495 -1.407 -26.339 1.00 36.50 271 ASN A C 1
ATOM 2137 O O . ASN A 1 271 ? 23.230 -1.767 -27.255 1.00 36.50 271 ASN A O 1
ATOM 2141 N N . ILE A 1 272 ? 22.446 -0.157 -25.898 1.00 45.78 272 ILE A N 1
ATOM 2142 C CA . ILE A 1 272 ? 23.578 0.749 -26.018 1.00 45.78 272 ILE A CA 1
ATOM 2143 C C . ILE A 1 272 ? 24.320 0.589 -24.696 1.00 45.78 272 ILE A C 1
ATOM 2145 O O . ILE A 1 272 ? 23.733 0.811 -23.633 1.00 45.78 272 ILE A O 1
ATOM 2149 N N . ASP A 1 273 ? 25.566 0.129 -24.763 1.00 38.22 273 ASP A N 1
ATOM 2150 C CA . ASP A 1 273 ? 26.398 -0.128 -23.591 1.00 38.22 273 ASP A CA 1
ATOM 2151 C C . ASP A 1 273 ? 26.413 1.092 -22.652 1.00 38.22 273 ASP A C 1
ATOM 2153 O O . ASP A 1 273 ? 26.827 2.187 -23.033 1.00 38.22 273 ASP A O 1
ATOM 2157 N N . GLY A 1 274 ? 25.947 0.899 -21.412 1.00 42.41 274 GLY A N 1
ATOM 2158 C CA . GLY A 1 274 ? 26.221 1.813 -20.296 1.00 42.41 274 GLY A CA 1
ATOM 2159 C C . GLY A 1 274 ? 25.041 2.524 -19.626 1.00 42.41 274 GLY A C 1
ATOM 2160 O O . GLY A 1 274 ? 25.263 3.154 -18.594 1.00 42.41 274 GLY A O 1
ATOM 2161 N N . VAL A 1 275 ? 23.798 2.418 -20.109 1.00 40.97 275 VAL A N 1
ATOM 2162 C CA . VAL A 1 275 ? 22.638 2.993 -19.393 1.00 40.97 275 VAL A CA 1
ATOM 2163 C C . VAL A 1 275 ? 21.775 1.876 -18.821 1.00 40.97 275 VAL A C 1
ATOM 2165 O O . VAL A 1 275 ? 20.905 1.337 -19.501 1.00 40.97 275 VAL A O 1
ATOM 2168 N N . SER A 1 276 ? 22.010 1.537 -17.552 1.00 37.72 276 SER A N 1
ATOM 2169 C CA . SER A 1 276 ? 21.107 0.700 -16.758 1.00 37.72 276 SER A CA 1
ATOM 2170 C C . SER A 1 276 ? 19.744 1.385 -16.662 1.00 37.72 276 SER A C 1
ATOM 2172 O O . SER A 1 276 ? 19.517 2.214 -15.782 1.00 37.72 276 SER A O 1
ATOM 2174 N N . GLN A 1 277 ? 18.839 1.082 -17.591 1.00 50.06 277 GLN A N 1
ATOM 2175 C CA . GLN A 1 277 ? 17.450 1.505 -17.475 1.00 50.06 277 GLN A CA 1
ATOM 2176 C C . GLN A 1 277 ? 16.787 0.675 -16.374 1.00 50.06 277 GLN A C 1
ATOM 2178 O O . GLN A 1 277 ? 16.841 -0.557 -16.386 1.00 50.06 277 GLN A O 1
ATOM 2183 N N . GLU A 1 278 ? 16.203 1.363 -15.391 1.00 47.69 278 GLU A N 1
ATOM 2184 C CA . GLU A 1 278 ? 15.442 0.738 -14.313 1.00 47.69 278 GLU A CA 1
ATOM 2185 C C . GLU A 1 278 ? 14.377 -0.187 -14.895 1.00 47.69 278 GLU A C 1
ATOM 2187 O O . GLU A 1 278 ? 13.597 0.192 -15.768 1.00 47.69 278 GLU A O 1
ATOM 2192 N N . ASN A 1 279 ? 14.355 -1.421 -14.401 1.00 49.66 279 ASN A N 1
ATOM 2193 C CA . ASN A 1 279 ? 13.475 -2.457 -14.906 1.00 49.66 279 ASN A CA 1
ATOM 2194 C C . ASN A 1 279 ? 12.007 -2.008 -14.702 1.00 49.66 279 ASN A C 1
ATOM 2196 O O . ASN A 1 279 ? 11.588 -1.877 -13.547 1.00 49.66 279 ASN A O 1
ATOM 2200 N N . PRO A 1 280 ? 11.192 -1.816 -15.763 1.00 54.50 280 PRO A N 1
ATOM 2201 C CA . PRO A 1 280 ? 9.824 -1.281 -15.651 1.00 54.50 280 PRO A CA 1
ATOM 2202 C C . PRO A 1 280 ? 8.859 -2.186 -14.861 1.00 54.50 280 PRO A C 1
ATOM 2204 O O . PRO A 1 280 ? 7.701 -1.841 -14.628 1.00 54.50 280 PRO A O 1
ATOM 2207 N N . SER A 1 281 ? 9.338 -3.358 -14.439 1.00 54.59 281 SER A N 1
ATOM 2208 C CA . SER A 1 281 ? 8.626 -4.324 -13.603 1.00 54.59 281 SER A CA 1
ATOM 2209 C C . SER A 1 281 ? 8.884 -4.159 -12.099 1.00 54.59 281 SER A C 1
ATOM 2211 O O . SER A 1 281 ? 8.308 -4.913 -11.313 1.00 54.59 281 SER A O 1
ATOM 2213 N N . SER A 1 282 ? 9.742 -3.222 -11.676 1.00 60.47 282 SER A N 1
ATOM 2214 C CA . SER A 1 282 ? 10.043 -3.022 -10.257 1.00 60.47 282 SER A CA 1
ATOM 2215 C C . SER A 1 282 ? 8.857 -2.374 -9.513 1.00 60.47 282 SER A C 1
ATOM 2217 O O . SER A 1 282 ? 8.165 -1.504 -10.054 1.00 60.47 282 SER A O 1
ATOM 2219 N N . PRO A 1 283 ? 8.598 -2.759 -8.249 1.00 64.25 283 PRO A N 1
ATOM 2220 C CA . PRO A 1 283 ? 7.630 -2.067 -7.393 1.00 64.25 283 PRO A CA 1
ATOM 2221 C C . PRO A 1 283 ? 7.935 -0.568 -7.233 1.00 64.25 283 PRO A C 1
ATOM 2223 O O . PRO A 1 283 ? 7.015 0.239 -7.079 1.00 64.25 283 PRO A O 1
ATOM 2226 N N . ASP A 1 284 ? 9.213 -0.194 -7.310 1.00 70.31 284 ASP A N 1
ATOM 2227 C CA . ASP A 1 284 ? 9.695 1.179 -7.148 1.00 70.31 284 ASP A CA 1
ATOM 2228 C C . ASP A 1 284 ? 9.288 2.082 -8.318 1.00 70.31 284 ASP A C 1
ATOM 2230 O O . ASP A 1 284 ? 8.874 3.224 -8.097 1.00 70.31 284 ASP A O 1
ATOM 2234 N N . PHE A 1 285 ? 9.268 1.553 -9.548 1.00 75.44 285 PHE A N 1
ATOM 2235 C CA . PHE A 1 285 ? 8.742 2.273 -10.709 1.00 75.44 285 PHE A CA 1
ATOM 2236 C C . PHE A 1 285 ? 7.259 2.630 -10.520 1.00 75.44 285 PHE A C 1
ATOM 2238 O O . PHE A 1 285 ? 6.855 3.780 -10.700 1.00 75.44 285 PHE A O 1
ATOM 2245 N N . ILE A 1 286 ? 6.434 1.675 -10.076 1.00 76.00 286 ILE A N 1
ATOM 2246 C CA . ILE A 1 286 ? 4.995 1.910 -9.874 1.00 76.00 286 ILE A CA 1
ATOM 2247 C C . ILE A 1 286 ? 4.753 2.898 -8.724 1.00 76.00 286 ILE A C 1
ATOM 2249 O O . ILE A 1 286 ? 3.891 3.773 -8.831 1.00 76.00 286 ILE A O 1
ATOM 2253 N N . ASN A 1 287 ? 5.532 2.814 -7.644 1.00 81.06 287 ASN A N 1
ATOM 2254 C CA . ASN A 1 287 ? 5.472 3.795 -6.559 1.00 81.06 287 ASN A CA 1
ATOM 2255 C C . ASN A 1 287 ? 5.843 5.206 -7.041 1.00 81.06 287 ASN A C 1
ATOM 2257 O O . ASN A 1 287 ? 5.195 6.177 -6.645 1.00 81.06 287 ASN A O 1
ATOM 2261 N N . THR A 1 288 ? 6.818 5.320 -7.943 1.00 83.56 288 THR A N 1
ATOM 2262 C CA . THR A 1 288 ? 7.200 6.591 -8.576 1.00 83.56 288 THR A CA 1
ATOM 2263 C C . THR A 1 288 ? 6.058 7.154 -9.429 1.00 83.56 288 THR A C 1
ATOM 2265 O O . THR A 1 288 ? 5.752 8.345 -9.344 1.00 83.56 288 THR A O 1
ATOM 2268 N N . VAL A 1 289 ? 5.332 6.303 -10.168 1.00 83.38 289 VAL A N 1
ATOM 2269 C CA . VAL A 1 289 ? 4.115 6.705 -10.902 1.00 83.38 289 VAL A CA 1
ATOM 2270 C C . VAL A 1 289 ? 3.028 7.209 -9.946 1.00 83.38 289 VAL A C 1
ATOM 2272 O O . VAL A 1 289 ? 2.442 8.266 -10.182 1.00 83.38 289 VAL A O 1
ATOM 2275 N N . VAL A 1 290 ? 2.783 6.508 -8.834 1.00 85.62 290 VAL A N 1
ATOM 2276 C CA . VAL A 1 290 ? 1.815 6.936 -7.807 1.00 85.62 290 VAL A CA 1
ATOM 2277 C C . VAL A 1 290 ? 2.190 8.304 -7.228 1.00 85.62 290 VAL A C 1
ATOM 2279 O O . VAL A 1 290 ? 1.319 9.161 -7.069 1.00 85.62 290 VAL A O 1
ATOM 2282 N N . GLN A 1 291 ? 3.476 8.549 -6.959 1.00 83.94 291 GLN A N 1
ATOM 2283 C CA . GLN A 1 291 ? 3.946 9.854 -6.489 1.00 83.94 291 GLN A CA 1
ATOM 2284 C C . GLN A 1 291 ? 3.787 10.946 -7.553 1.00 83.94 291 GLN A C 1
ATOM 2286 O O . GLN A 1 291 ? 3.345 12.047 -7.216 1.00 83.94 291 GLN A O 1
ATOM 2291 N N . SER A 1 292 ? 4.054 10.634 -8.825 1.00 84.88 292 SER A N 1
ATOM 2292 C CA . SER A 1 292 ? 3.881 11.551 -9.960 1.00 84.88 292 SER A CA 1
ATOM 2293 C C . SER A 1 292 ? 2.422 12.001 -10.140 1.00 84.88 292 SER A C 1
ATOM 2295 O O . SER A 1 292 ? 2.159 13.190 -10.338 1.00 84.88 292 SER A O 1
ATOM 2297 N N . ILE A 1 293 ? 1.452 11.099 -9.937 1.00 85.25 293 ILE A N 1
ATOM 2298 C CA . ILE A 1 293 ? 0.009 11.427 -9.931 1.00 85.25 293 ILE A CA 1
ATOM 2299 C C . ILE A 1 293 ? -0.347 12.401 -8.793 1.00 85.25 293 ILE A C 1
ATOM 2301 O O . ILE A 1 293 ? -1.294 13.178 -8.894 1.00 85.25 293 ILE A O 1
ATOM 2305 N N . THR A 1 294 ? 0.423 12.405 -7.705 1.00 84.81 294 THR A N 1
ATOM 2306 C CA . THR A 1 294 ? 0.260 13.357 -6.592 1.00 84.81 294 THR A CA 1
ATOM 2307 C C . THR A 1 294 ? 1.213 14.554 -6.665 1.00 84.81 294 THR A C 1
ATOM 2309 O O . THR A 1 294 ? 1.374 15.276 -5.677 1.00 84.81 294 THR A O 1
ATOM 2312 N N . SER A 1 295 ? 1.854 14.781 -7.815 1.00 89.56 295 SER A N 1
ATOM 2313 C CA . SER A 1 295 ? 2.777 15.899 -8.000 1.00 89.56 295 SER A CA 1
ATOM 2314 C C . SER A 1 295 ? 2.054 17.250 -7.958 1.00 89.56 295 SER A C 1
ATOM 2316 O O . SER A 1 295 ? 0.903 17.400 -8.376 1.00 89.56 295 SER A O 1
ATOM 2318 N N . ARG A 1 296 ? 2.749 18.274 -7.448 1.00 88.00 296 ARG A N 1
ATOM 2319 C CA . ARG A 1 296 ? 2.200 19.636 -7.323 1.00 88.00 296 ARG A CA 1
ATOM 2320 C C . ARG A 1 296 ? 1.877 20.262 -8.681 1.00 88.00 296 ARG A C 1
ATOM 2322 O O . ARG A 1 296 ? 0.858 20.934 -8.803 1.00 88.00 296 ARG A O 1
ATOM 2329 N N . ASN A 1 297 ? 2.708 20.010 -9.693 1.00 87.38 297 ASN A N 1
ATOM 2330 C CA . ASN A 1 297 ? 2.517 20.553 -11.040 1.00 87.38 297 ASN A CA 1
ATOM 2331 C C . ASN A 1 297 ? 1.214 20.050 -11.664 1.00 87.38 297 ASN A C 1
ATOM 2333 O O . ASN A 1 297 ? 0.431 20.854 -12.167 1.00 87.38 297 ASN A O 1
ATOM 2337 N N . LEU A 1 298 ? 0.933 18.750 -11.545 1.00 89.44 298 LEU A N 1
ATOM 2338 C CA . LEU A 1 298 ? -0.323 18.183 -12.020 1.00 89.44 298 LEU A CA 1
ATOM 2339 C C . LEU A 1 298 ? -1.528 18.785 -11.287 1.00 89.44 298 LEU A C 1
ATOM 2341 O O . LEU A 1 298 ? -2.523 19.131 -11.919 1.00 89.44 298 LEU A O 1
ATOM 2345 N N . MET A 1 299 ? -1.438 18.977 -9.966 1.00 88.94 299 MET A N 1
ATOM 2346 C CA . MET A 1 299 ? -2.522 19.610 -9.205 1.00 88.94 299 MET A CA 1
ATOM 2347 C C . MET A 1 299 ? -2.824 21.026 -9.692 1.00 88.94 299 MET A C 1
ATOM 2349 O O . MET A 1 299 ? -3.992 21.364 -9.855 1.00 88.94 299 MET A O 1
ATOM 2353 N N . LEU A 1 300 ? -1.802 21.843 -9.958 1.00 89.00 300 LEU A N 1
ATOM 2354 C CA . LEU A 1 300 ? -1.997 23.196 -10.488 1.00 89.00 300 LEU A CA 1
ATOM 2355 C C . LEU A 1 300 ? -2.656 23.171 -11.875 1.00 89.00 300 LEU A C 1
ATOM 2357 O O . LEU A 1 300 ? -3.618 23.905 -12.093 1.00 89.00 300 LEU A O 1
ATOM 2361 N N . ARG A 1 301 ? -2.243 22.257 -12.766 1.00 87.88 301 ARG A N 1
ATOM 2362 C CA . ARG A 1 301 ? -2.903 22.075 -14.073 1.00 87.88 301 ARG A CA 1
ATOM 2363 C C . ARG A 1 301 ? -4.376 21.693 -13.926 1.00 87.88 301 ARG A C 1
ATOM 2365 O O . ARG A 1 301 ? -5.221 22.252 -14.617 1.00 87.88 301 ARG A O 1
ATOM 2372 N N . VAL A 1 302 ? -4.707 20.788 -13.003 1.00 89.81 302 VAL A N 1
ATOM 2373 C CA . VAL A 1 302 ? -6.098 20.375 -12.740 1.00 89.81 302 VAL A CA 1
ATOM 2374 C C . VAL A 1 302 ? -6.931 21.526 -12.160 1.00 89.81 302 VAL A C 1
ATOM 2376 O O . VAL A 1 302 ? -8.107 21.668 -12.508 1.00 89.81 302 VAL A O 1
ATOM 2379 N N . ILE A 1 303 ? -6.329 22.369 -11.314 1.00 89.00 303 ILE A N 1
ATOM 2380 C CA . ILE A 1 303 ? -6.950 23.587 -10.764 1.00 89.00 303 ILE A CA 1
ATOM 2381 C C . ILE A 1 303 ? -7.286 24.575 -11.878 1.00 89.00 303 ILE A C 1
ATOM 2383 O O . ILE A 1 303 ? -8.389 25.129 -11.888 1.00 89.00 303 ILE A O 1
ATOM 2387 N N . ASP A 1 304 ? -6.366 24.767 -12.818 1.00 87.06 304 ASP A N 1
ATOM 2388 C CA . ASP A 1 304 ? -6.536 25.685 -13.941 1.00 87.06 304 ASP A CA 1
ATOM 2389 C C . ASP A 1 304 ? -7.549 25.144 -14.962 1.00 87.06 304 ASP A C 1
ATOM 2391 O O . ASP A 1 304 ? -8.457 25.873 -15.370 1.00 87.06 304 ASP A O 1
ATOM 2395 N N . ALA A 1 305 ? -7.487 23.846 -15.284 1.00 86.62 305 ALA A N 1
ATOM 2396 C CA . ALA A 1 305 ? -8.418 23.175 -16.195 1.00 86.62 305 ALA A CA 1
ATOM 2397 C C . ALA A 1 305 ? -9.879 23.250 -15.714 1.00 86.62 305 ALA A C 1
ATOM 2399 O O . ALA A 1 305 ? -10.788 23.464 -16.516 1.00 86.62 305 ALA A O 1
ATOM 2400 N N . ASN A 1 306 ? -10.104 23.140 -14.400 1.00 86.44 306 ASN A N 1
ATOM 2401 C CA . ASN A 1 306 ? -11.435 23.224 -13.786 1.00 86.44 306 ASN A CA 1
ATOM 2402 C C . ASN A 1 306 ? -11.800 24.631 -13.292 1.00 86.44 306 ASN A C 1
ATOM 2404 O O . ASN A 1 306 ? -12.824 24.801 -12.628 1.00 86.44 306 ASN A O 1
ATOM 2408 N N . LYS A 1 307 ? -10.972 25.648 -13.580 1.00 85.56 307 LYS A N 1
ATOM 2409 C CA . LYS A 1 307 ? -11.175 27.042 -13.144 1.00 85.56 307 LYS A CA 1
ATOM 2410 C C . LYS A 1 307 ? -11.434 27.162 -11.632 1.00 85.56 307 LYS A C 1
ATOM 2412 O O . LYS A 1 307 ? -12.198 28.008 -11.175 1.00 85.56 307 LYS A O 1
ATOM 2417 N N . LEU A 1 308 ? -10.779 26.332 -10.818 1.00 82.06 308 LEU A N 1
ATOM 2418 C CA . LEU A 1 308 ? -11.024 26.280 -9.370 1.00 82.06 308 LEU A CA 1
ATOM 2419 C C . LEU A 1 308 ? -10.510 27.524 -8.634 1.00 82.06 308 LEU A C 1
ATOM 2421 O O . LEU A 1 308 ? -10.917 27.765 -7.500 1.00 82.06 308 LEU A O 1
ATOM 2425 N N . ARG A 1 309 ? -9.664 28.342 -9.277 1.00 79.75 309 ARG A N 1
ATOM 2426 C CA . ARG A 1 309 ? -9.198 29.630 -8.734 1.00 79.75 309 ARG A CA 1
ATOM 2427 C C . ARG A 1 309 ? -10.330 30.641 -8.552 1.00 79.75 309 ARG A C 1
ATOM 2429 O O . ARG A 1 309 ? -10.257 31.472 -7.654 1.00 79.75 309 ARG A O 1
ATOM 2436 N N . THR A 1 310 ? -11.363 30.569 -9.390 1.00 76.50 310 THR A N 1
ATOM 2437 C CA . THR A 1 310 ? -12.518 31.477 -9.355 1.00 76.50 310 THR A CA 1
ATOM 2438 C C . THR A 1 310 ? -13.749 30.845 -8.707 1.00 76.50 310 THR A C 1
ATOM 2440 O O . THR A 1 310 ? -14.747 31.532 -8.501 1.00 76.50 310 THR A O 1
ATOM 2443 N N . ASN A 1 311 ? -13.694 29.556 -8.354 1.00 79.75 311 ASN A N 1
ATOM 2444 C CA . ASN A 1 311 ? -14.819 28.850 -7.756 1.00 79.75 311 ASN A CA 1
ATOM 2445 C C . ASN A 1 311 ? -14.953 29.194 -6.253 1.00 79.75 311 ASN A C 1
ATOM 2447 O O . ASN A 1 311 ? -14.065 28.827 -5.472 1.00 79.75 311 ASN A O 1
ATOM 2451 N N . PRO A 1 312 ? -16.068 29.812 -5.807 1.00 73.00 312 PRO A N 1
ATOM 2452 C CA . PRO A 1 312 ? -16.280 30.189 -4.405 1.00 73.00 312 PRO A CA 1
ATOM 2453 C C . PRO A 1 312 ? -16.369 28.987 -3.446 1.00 73.00 312 PRO A C 1
ATOM 2455 O O . PRO A 1 312 ? -16.193 29.143 -2.238 1.00 73.00 312 PRO A O 1
ATOM 2458 N N . ALA A 1 313 ? -16.609 27.772 -3.958 1.00 71.81 313 ALA A N 1
ATOM 2459 C CA . ALA A 1 313 ? -16.563 26.540 -3.168 1.00 71.81 313 ALA A CA 1
ATOM 2460 C C . ALA A 1 313 ? -15.122 26.073 -2.868 1.00 71.81 313 ALA A C 1
ATOM 2462 O O . ALA A 1 313 ? -14.893 25.333 -1.905 1.00 71.81 313 ALA A O 1
ATOM 2463 N N . PHE A 1 314 ? -14.144 26.499 -3.678 1.00 75.69 314 PHE A N 1
ATOM 2464 C CA . PHE A 1 314 ? -12.740 26.099 -3.566 1.00 75.69 314 PHE A CA 1
ATOM 2465 C C . PHE A 1 314 ? -11.836 27.216 -3.028 1.00 75.69 314 PHE A C 1
ATOM 2467 O O . PHE A 1 314 ? -10.930 26.920 -2.251 1.00 75.69 314 PHE A O 1
ATOM 2474 N N . VAL A 1 315 ? -12.102 28.489 -3.325 1.00 79.56 315 VAL A N 1
ATOM 2475 C CA . VAL A 1 315 ? -11.383 29.651 -2.768 1.00 79.56 315 VAL A CA 1
ATOM 2476 C C . VAL A 1 315 ? -12.386 30.578 -2.085 1.00 79.56 315 VAL A C 1
ATOM 2478 O O . VAL A 1 315 ? -13.454 30.841 -2.626 1.00 79.56 315 VAL A O 1
ATOM 2481 N N . ALA A 1 316 ? -12.067 31.055 -0.876 1.00 74.50 316 ALA A N 1
ATOM 2482 C CA . ALA A 1 316 ? -12.935 32.004 -0.181 1.00 74.50 316 ALA A CA 1
ATOM 2483 C C . ALA A 1 316 ? -13.041 33.313 -0.995 1.00 74.50 316 ALA A C 1
ATOM 2485 O O . ALA A 1 316 ? -12.010 33.782 -1.489 1.00 74.50 316 ALA A O 1
ATOM 2486 N N . PRO A 1 317 ? -14.237 33.919 -1.138 1.00 68.00 317 PRO A N 1
ATOM 2487 C CA . PRO A 1 317 ? -14.408 35.144 -1.918 1.00 68.00 317 PRO A CA 1
ATOM 2488 C C . PRO A 1 317 ? -13.449 36.247 -1.439 1.00 68.00 317 PRO A C 1
ATOM 2490 O O . PRO A 1 317 ? -13.460 36.601 -0.264 1.00 68.00 317 PRO A O 1
ATOM 2493 N N . GLY A 1 318 ? -12.598 36.762 -2.335 1.00 66.19 318 GLY A N 1
ATOM 2494 C CA . GLY A 1 318 ? -11.621 37.823 -2.037 1.00 66.19 318 GLY A CA 1
ATOM 2495 C C . GLY A 1 318 ? -10.224 37.359 -1.591 1.00 66.19 318 GLY A C 1
ATOM 2496 O O . GLY A 1 318 ? -9.322 38.189 -1.493 1.00 66.19 318 GLY A O 1
ATOM 2497 N N . ALA A 1 319 ? -9.995 36.060 -1.369 1.00 70.12 319 ALA A N 1
ATOM 2498 C CA . ALA A 1 319 ? -8.663 35.535 -1.059 1.00 70.12 319 ALA A CA 1
ATOM 2499 C C . ALA A 1 319 ? -7.832 35.316 -2.340 1.00 70.12 319 ALA A C 1
ATOM 2501 O O . ALA A 1 319 ? -8.311 34.702 -3.292 1.00 70.12 319 ALA A O 1
ATOM 2502 N N . LYS A 1 320 ? -6.565 35.758 -2.348 1.00 75.06 320 LYS A N 1
ATOM 2503 C CA . LYS A 1 320 ? -5.554 35.407 -3.368 1.00 75.06 320 LYS A CA 1
ATOM 2504 C C . LYS A 1 320 ? -4.585 34.363 -2.791 1.00 75.06 320 LYS A C 1
ATOM 2506 O O . LYS A 1 320 ? -3.518 34.739 -2.308 1.00 75.06 320 LYS A O 1
ATOM 2511 N N . PRO A 1 321 ? -4.958 33.074 -2.749 1.00 76.50 321 PRO A N 1
ATOM 2512 C CA . PRO A 1 321 ? -4.091 32.038 -2.204 1.00 76.50 321 PRO A CA 1
ATOM 2513 C C . PRO A 1 321 ? -2.854 31.836 -3.085 1.00 76.50 321 PRO A C 1
ATOM 2515 O O . PRO A 1 321 ? -2.936 31.868 -4.314 1.00 76.50 321 PRO A O 1
ATOM 2518 N N . THR A 1 322 ? -1.710 31.592 -2.449 1.00 84.06 322 THR A N 1
ATOM 2519 C CA . THR A 1 322 ? -0.473 31.189 -3.131 1.00 84.06 322 THR A CA 1
ATOM 2520 C C . THR A 1 322 ? -0.674 29.840 -3.829 1.00 84.06 322 THR A C 1
ATOM 2522 O O . THR A 1 322 ? -1.443 28.999 -3.358 1.00 84.06 322 THR A O 1
ATOM 2525 N N . GLU A 1 323 ? 0.064 29.578 -4.908 1.00 83.12 323 GLU A N 1
ATOM 2526 C CA . GLU A 1 323 ? -0.002 28.308 -5.654 1.00 83.12 323 GLU A CA 1
ATOM 2527 C C . GLU A 1 323 ? 0.219 27.077 -4.761 1.00 83.12 323 GLU A C 1
ATOM 2529 O O . GLU A 1 323 ? -0.461 26.064 -4.905 1.00 83.12 323 GLU A O 1
ATOM 2534 N N . ILE A 1 324 ? 1.090 27.201 -3.757 1.00 83.56 324 ILE A N 1
ATOM 2535 C CA . ILE A 1 324 ? 1.351 26.153 -2.763 1.00 83.56 324 ILE A CA 1
ATOM 2536 C C . ILE A 1 324 ? 0.087 25.832 -1.948 1.00 83.56 324 ILE A C 1
ATOM 2538 O O . ILE A 1 324 ? -0.266 24.667 -1.787 1.00 83.56 324 ILE A O 1
ATOM 2542 N N . GLN A 1 325 ? -0.644 26.854 -1.490 1.00 83.81 325 GLN A N 1
ATOM 2543 C CA . GLN A 1 325 ? -1.868 26.673 -0.698 1.00 83.81 325 GLN A CA 1
ATOM 2544 C C . GLN A 1 325 ? -2.992 26.036 -1.525 1.00 83.81 325 GLN A C 1
ATOM 2546 O O . GLN A 1 325 ? -3.772 25.233 -1.012 1.00 83.81 325 GLN A O 1
ATOM 2551 N N . LEU A 1 326 ? -3.070 26.386 -2.810 1.00 84.44 326 LEU A N 1
ATOM 2552 C CA . LEU A 1 326 ? -4.015 25.804 -3.759 1.00 84.44 326 LEU A CA 1
ATOM 2553 C C . LEU A 1 326 ? -3.719 24.320 -4.008 1.00 84.44 326 LEU A C 1
ATOM 2555 O O . LEU A 1 326 ? -4.629 23.491 -3.914 1.00 84.44 326 LEU A O 1
ATOM 2559 N N . ALA A 1 327 ? -2.452 23.982 -4.260 1.00 85.44 327 ALA A N 1
ATOM 2560 C CA . ALA A 1 327 ? -2.014 22.606 -4.458 1.00 85.44 327 ALA A CA 1
ATOM 2561 C C . ALA A 1 327 ? -2.245 21.753 -3.200 1.00 85.44 327 ALA A C 1
ATOM 2563 O O . ALA A 1 327 ? -2.846 20.688 -3.294 1.00 85.44 327 ALA A O 1
ATOM 2564 N N . ASP A 1 328 ? -1.870 22.231 -2.010 1.00 85.88 328 ASP A N 1
ATOM 2565 C CA . ASP A 1 328 ? -2.056 21.471 -0.766 1.00 85.88 328 ASP A CA 1
ATOM 2566 C C . ASP A 1 328 ? -3.544 21.259 -0.424 1.00 85.88 328 ASP A C 1
ATOM 2568 O O . ASP A 1 328 ? -3.935 20.186 0.048 1.00 85.88 328 ASP A O 1
ATOM 2572 N N . LYS A 1 329 ? -4.410 22.235 -0.735 1.00 85.94 329 LYS A N 1
ATOM 2573 C CA . LYS A 1 329 ? -5.866 22.094 -0.573 1.00 85.94 329 LYS A CA 1
ATOM 2574 C C . LYS A 1 329 ? -6.455 21.024 -1.493 1.00 85.94 329 LYS A C 1
ATOM 2576 O O . LYS A 1 329 ? -7.374 20.317 -1.078 1.00 85.94 329 LYS A O 1
ATOM 2581 N N . LEU A 1 330 ? -5.946 20.898 -2.722 1.00 87.56 330 LEU A N 1
ATOM 2582 C CA . LEU A 1 330 ? -6.366 19.839 -3.642 1.00 87.56 330 LEU A CA 1
ATOM 2583 C C . LEU A 1 330 ? -5.748 18.486 -3.268 1.00 87.56 330 LEU A C 1
ATOM 2585 O O . LEU A 1 330 ? -6.439 17.472 -3.313 1.00 87.56 330 LEU A O 1
ATOM 2589 N N . ARG A 1 331 ? -4.495 18.470 -2.797 1.00 88.06 331 ARG A N 1
ATOM 2590 C CA . ARG A 1 331 ? -3.816 17.274 -2.282 1.00 88.06 331 ARG A CA 1
ATOM 2591 C C . ARG A 1 331 ? -4.596 16.612 -1.155 1.00 88.06 331 ARG A C 1
ATOM 2593 O O . ARG A 1 331 ? -4.693 15.394 -1.117 1.00 88.06 331 ARG A O 1
ATOM 2600 N N . GLY A 1 332 ? -5.192 17.403 -0.263 1.00 85.69 332 GLY A N 1
ATOM 2601 C CA . GLY A 1 332 ? -6.042 16.887 0.814 1.00 85.69 332 GLY A CA 1
ATOM 2602 C C . GLY A 1 332 ? -7.318 16.175 0.339 1.00 85.69 332 GLY A C 1
ATOM 2603 O O . GLY A 1 332 ? -7.919 15.445 1.122 1.00 85.69 332 GLY A O 1
ATOM 2604 N N . LYS A 1 333 ? -7.730 16.371 -0.921 1.00 89.19 333 LYS A N 1
ATOM 2605 C CA . LYS A 1 333 ? -8.928 15.765 -1.524 1.00 89.19 333 LYS A CA 1
ATOM 2606 C C . LYS A 1 333 ? -8.629 14.564 -2.419 1.00 89.19 333 LYS A C 1
ATOM 2608 O O . LYS A 1 333 ? -9.565 13.889 -2.830 1.00 89.19 333 LYS A O 1
ATOM 2613 N N . VAL A 1 334 ? -7.364 14.313 -2.758 1.00 90.94 334 VAL A N 1
ATOM 2614 C CA . VAL A 1 334 ? -6.975 13.346 -3.792 1.00 90.94 334 VAL A CA 1
ATOM 2615 C C . VAL A 1 334 ? -5.994 12.344 -3.213 1.00 90.94 334 VAL A C 1
ATOM 2617 O O . VAL A 1 334 ? -5.011 12.708 -2.569 1.00 90.94 334 VAL A O 1
ATOM 2620 N N . ARG A 1 335 ? -6.231 11.062 -3.475 1.00 91.81 335 ARG A N 1
ATOM 2621 C CA . ARG A 1 335 ? -5.352 9.979 -3.051 1.00 91.81 335 ARG A CA 1
ATOM 2622 C C . ARG A 1 335 ? -5.176 8.981 -4.186 1.00 91.81 335 ARG A C 1
ATOM 2624 O O . ARG A 1 335 ? -6.153 8.443 -4.691 1.00 91.81 335 ARG A O 1
ATOM 2631 N N . ALA A 1 336 ? -3.926 8.695 -4.533 1.00 90.69 336 ALA A N 1
ATOM 2632 C CA . ALA A 1 336 ? -3.575 7.601 -5.429 1.00 90.69 336 ALA A CA 1
ATOM 2633 C C . ALA A 1 336 ? -3.151 6.377 -4.602 1.00 90.69 336 ALA A C 1
ATOM 2635 O O . ALA A 1 336 ? -2.379 6.505 -3.648 1.00 90.69 336 ALA A O 1
ATOM 2636 N N . VAL A 1 337 ? -3.681 5.196 -4.923 1.00 91.06 337 VAL A N 1
ATOM 2637 C CA . VAL A 1 337 ? -3.364 3.943 -4.221 1.00 91.06 337 VAL A CA 1
ATOM 2638 C C . VAL A 1 337 ? -3.104 2.831 -5.225 1.00 91.06 337 VAL A C 1
ATOM 2640 O O . VAL A 1 337 ? -3.938 2.555 -6.081 1.00 91.06 337 VAL A O 1
ATOM 2643 N N . LEU A 1 338 ? -1.969 2.148 -5.077 1.00 89.94 338 LEU A N 1
ATOM 2644 C CA . LEU A 1 338 ? -1.684 0.920 -5.811 1.00 89.94 338 LEU A CA 1
ATOM 2645 C C . LEU A 1 338 ? -2.471 -0.253 -5.211 1.00 89.94 338 LEU A C 1
ATOM 2647 O O . LEU A 1 338 ? -2.362 -0.545 -4.015 1.00 89.94 338 LEU A O 1
ATOM 2651 N N . ARG A 1 339 ? -3.236 -0.964 -6.042 1.00 88.56 339 ARG A N 1
ATOM 2652 C CA . ARG A 1 339 ? -3.878 -2.223 -5.648 1.00 88.56 339 ARG A CA 1
ATOM 2653 C C . ARG A 1 339 ? -2.820 -3.325 -5.530 1.00 88.56 339 ARG A C 1
ATOM 2655 O O . ARG A 1 339 ? -2.138 -3.651 -6.502 1.00 88.56 339 ARG A O 1
ATOM 2662 N N . ARG A 1 340 ? -2.689 -3.910 -4.334 1.00 82.56 340 ARG A N 1
ATOM 2663 C CA . ARG A 1 340 ? -1.677 -4.937 -4.015 1.00 82.56 340 ARG A CA 1
ATOM 2664 C C . ARG A 1 340 ? -1.710 -6.096 -5.018 1.00 82.56 340 ARG A C 1
ATOM 2666 O O . ARG A 1 340 ? -2.783 -6.611 -5.310 1.00 82.56 340 ARG A O 1
ATOM 2673 N N . GLY A 1 341 ? -0.539 -6.504 -5.510 1.00 80.25 341 GLY A N 1
ATOM 2674 C CA . GLY A 1 341 ? -0.398 -7.615 -6.462 1.00 80.25 341 GLY A CA 1
ATOM 2675 C C . GLY A 1 341 ? -0.907 -7.320 -7.878 1.00 80.25 341 GLY A C 1
ATOM 2676 O O . GLY A 1 341 ? -0.988 -8.235 -8.689 1.00 80.25 341 GLY A O 1
ATOM 2677 N N . THR A 1 342 ? -1.255 -6.068 -8.190 1.00 86.19 342 THR A N 1
ATOM 2678 C CA . THR A 1 342 ? -1.756 -5.669 -9.513 1.00 86.19 342 THR A CA 1
ATOM 2679 C C . THR A 1 342 ? -1.057 -4.400 -10.005 1.00 86.19 342 THR A C 1
ATOM 2681 O O . THR A 1 342 ? -0.416 -3.696 -9.228 1.00 86.19 342 THR A O 1
ATOM 2684 N N . ARG A 1 343 ? -1.217 -4.076 -11.292 1.00 83.69 343 ARG A N 1
ATOM 2685 C CA . ARG A 1 343 ? -0.711 -2.837 -11.920 1.00 83.69 343 ARG A CA 1
ATOM 2686 C C . ARG A 1 343 ? -1.790 -1.759 -12.038 1.00 83.69 343 ARG A C 1
ATOM 2688 O O . ARG A 1 343 ? -1.764 -0.945 -12.957 1.00 83.69 343 ARG A O 1
ATOM 2695 N N . LEU A 1 344 ? -2.772 -1.815 -11.140 1.00 89.81 344 LEU A N 1
ATOM 2696 C CA . LEU A 1 344 ? -3.921 -0.922 -11.119 1.00 89.81 344 LEU A CA 1
ATOM 2697 C C . LEU A 1 344 ? -3.720 0.154 -10.060 1.00 89.81 344 LEU A C 1
ATOM 2699 O O . LEU A 1 344 ? -3.548 -0.146 -8.875 1.00 89.81 344 LEU A O 1
ATOM 2703 N N . ILE A 1 345 ? -3.771 1.403 -10.499 1.00 90.94 345 ILE A N 1
ATOM 2704 C CA . ILE A 1 345 ? -3.694 2.580 -9.648 1.00 90.94 345 ILE A CA 1
ATOM 2705 C C . ILE A 1 345 ? -5.100 3.156 -9.523 1.00 90.94 345 ILE A C 1
ATOM 2707 O O . ILE A 1 345 ? -5.694 3.605 -10.503 1.00 90.94 345 ILE A O 1
ATOM 2711 N N . ASP A 1 346 ? -5.620 3.148 -8.300 1.00 92.31 346 ASP A N 1
ATOM 2712 C CA . ASP A 1 346 ? -6.872 3.806 -7.952 1.00 92.31 346 ASP A CA 1
ATOM 2713 C C . ASP A 1 346 ? -6.595 5.281 -7.666 1.00 92.31 346 ASP A C 1
ATOM 2715 O O . ASP A 1 346 ? -5.907 5.607 -6.695 1.00 92.31 346 ASP A O 1
ATOM 2719 N N . ILE A 1 347 ? -7.155 6.169 -8.481 1.00 93.06 347 ILE A N 1
ATOM 2720 C CA . ILE A 1 347 ? -7.163 7.613 -8.245 1.00 93.06 347 ILE A CA 1
ATOM 2721 C C . ILE A 1 347 ? -8.506 7.954 -7.612 1.00 93.06 347 ILE A C 1
ATOM 2723 O O . ILE A 1 347 ? -9.551 7.868 -8.255 1.00 93.06 347 ILE A O 1
ATOM 2727 N N . ILE A 1 348 ? -8.470 8.298 -6.330 1.00 93.69 348 ILE A N 1
ATOM 2728 C CA . ILE A 1 348 ? -9.645 8.528 -5.496 1.00 93.69 348 ILE A CA 1
ATOM 2729 C C . ILE A 1 348 ? -9.732 10.018 -5.179 1.00 93.69 348 ILE A C 1
ATOM 2731 O O . ILE A 1 348 ? -8.786 10.586 -4.628 1.00 93.69 348 ILE A O 1
ATOM 2735 N N . VAL A 1 349 ? -10.865 10.640 -5.500 1.00 92.81 349 VAL A N 1
ATOM 2736 C CA . VAL A 1 349 ? -11.133 12.052 -5.208 1.00 92.81 349 VAL A CA 1
ATOM 2737 C C . VAL A 1 349 ? -12.355 12.186 -4.310 1.00 92.81 349 VAL A C 1
ATOM 2739 O O . VAL A 1 349 ? -13.418 11.643 -4.605 1.00 92.81 349 VAL A O 1
ATOM 2742 N N . GLU A 1 350 ? -12.201 12.933 -3.220 1.00 91.69 350 GLU A N 1
ATOM 2743 C CA . GLU A 1 350 ? -13.230 13.183 -2.215 1.00 91.69 350 GLU A CA 1
ATOM 2744 C C . GLU A 1 350 ? -13.698 14.648 -2.255 1.00 91.69 350 GLU A C 1
ATOM 2746 O O . GLU A 1 350 ? -12.911 15.575 -2.043 1.00 91.69 350 GLU A O 1
ATOM 2751 N N . ASP A 1 351 ? -14.997 14.874 -2.470 1.00 89.81 351 ASP A N 1
ATOM 2752 C CA . ASP A 1 351 ? -15.604 16.211 -2.413 1.00 89.81 351 ASP A CA 1
ATOM 2753 C C . ASP A 1 351 ? -17.002 16.189 -1.759 1.00 89.81 351 ASP A C 1
ATOM 2755 O O . ASP A 1 351 ? -17.618 15.141 -1.567 1.00 89.81 351 ASP A O 1
ATOM 2759 N N . LYS A 1 352 ? -17.505 17.360 -1.355 1.00 87.06 352 LYS A N 1
ATOM 2760 C CA . LYS A 1 352 ? -18.868 17.527 -0.828 1.00 87.06 352 LYS A CA 1
ATOM 2761 C C . LYS A 1 352 ? -19.914 17.436 -1.936 1.00 87.06 352 LYS A C 1
ATOM 2763 O O . LYS A 1 352 ? -21.047 17.044 -1.659 1.00 87.06 352 LYS A O 1
ATOM 2768 N N . ASP A 1 353 ? -19.545 17.822 -3.154 1.00 88.50 353 ASP A N 1
ATOM 2769 C CA . ASP A 1 353 ? -20.390 17.712 -4.337 1.00 88.50 353 ASP A CA 1
ATOM 2770 C C . ASP A 1 353 ? -19.993 16.462 -5.150 1.00 88.50 353 ASP A C 1
ATOM 2772 O O . ASP A 1 353 ? -18.837 16.350 -5.573 1.00 88.50 353 ASP A O 1
ATOM 2776 N N . PRO A 1 354 ? -20.916 15.505 -5.376 1.00 88.44 354 PRO A N 1
ATOM 2777 C CA . PRO A 1 354 ? -20.619 14.286 -6.124 1.00 88.44 354 PRO A CA 1
ATOM 2778 C C . PRO A 1 354 ? -20.252 14.550 -7.592 1.00 88.44 354 PRO A C 1
ATOM 2780 O O . PRO A 1 354 ? -19.486 13.777 -8.169 1.00 88.44 354 PRO A O 1
ATOM 2783 N N . VAL A 1 355 ? -20.759 15.630 -8.199 1.00 90.31 355 VAL A N 1
ATOM 2784 C CA . VAL A 1 355 ? -20.430 15.987 -9.589 1.00 90.31 355 VAL A CA 1
ATOM 2785 C C . VAL A 1 355 ? -19.010 16.541 -9.661 1.00 90.31 355 VAL A C 1
ATOM 2787 O O . VAL A 1 355 ? -18.215 16.100 -10.487 1.00 90.31 355 VAL A O 1
ATOM 2790 N N . MET A 1 356 ? -18.651 17.418 -8.720 1.00 88.06 356 MET A N 1
ATOM 2791 C CA . MET A 1 356 ? -17.296 17.959 -8.611 1.00 88.06 356 MET A CA 1
ATOM 2792 C C . MET A 1 356 ? -16.261 16.855 -8.353 1.00 88.06 356 MET A C 1
ATOM 2794 O O . MET A 1 356 ? -15.197 16.865 -8.962 1.00 88.06 356 MET A O 1
ATOM 2798 N N . ALA A 1 357 ? -16.566 15.870 -7.500 1.00 89.56 357 ALA A N 1
ATOM 2799 C CA . ALA A 1 357 ? -15.670 14.733 -7.264 1.00 89.56 357 ALA A CA 1
ATOM 2800 C C . ALA A 1 357 ? -15.380 13.951 -8.559 1.00 89.56 357 ALA A C 1
ATOM 2802 O O . ALA A 1 357 ? -14.227 13.606 -8.829 1.00 89.56 357 ALA A O 1
ATOM 2803 N N . ARG A 1 358 ? -16.410 13.714 -9.386 1.00 92.50 358 ARG A N 1
ATOM 2804 C CA . ARG A 1 358 ? -16.259 13.096 -10.711 1.00 92.50 358 ARG A CA 1
ATOM 2805 C C . ARG A 1 358 ? -15.391 13.946 -11.630 1.00 92.50 358 ARG A C 1
ATOM 2807 O O . ARG A 1 358 ? -14.435 13.427 -12.197 1.00 92.50 358 ARG A O 1
ATOM 2814 N N . ASP A 1 359 ? -15.717 15.227 -11.770 1.00 90.38 359 ASP A N 1
ATOM 2815 C CA . ASP A 1 359 ? -15.050 16.126 -12.719 1.00 90.38 359 ASP A CA 1
ATOM 2816 C C . ASP A 1 359 ? -13.579 16.330 -12.377 1.00 90.38 359 ASP A C 1
ATOM 2818 O O . ASP A 1 359 ? -12.723 16.319 -13.263 1.00 90.38 359 ASP A O 1
ATOM 2822 N N . LEU A 1 360 ? -13.269 16.421 -11.083 1.00 91.00 360 LEU A N 1
ATOM 2823 C CA . LEU A 1 360 ? -11.897 16.442 -10.601 1.00 91.00 360 LEU A CA 1
ATOM 2824 C C . LEU A 1 360 ? -11.183 15.130 -10.922 1.00 91.00 360 LEU A C 1
ATOM 2826 O O . LEU A 1 360 ? -10.104 15.180 -11.502 1.00 91.00 360 LEU A O 1
ATOM 2830 N N . ALA A 1 361 ? -11.768 13.967 -10.617 1.00 91.25 361 ALA A N 1
ATOM 2831 C CA . ALA A 1 361 ? -11.157 12.672 -10.935 1.00 91.25 361 ALA A CA 1
ATOM 2832 C C . ALA A 1 361 ? -10.911 12.498 -12.447 1.00 91.25 361 ALA A C 1
ATOM 2834 O O . ALA A 1 361 ? -9.827 12.079 -12.852 1.00 91.25 361 ALA A O 1
ATOM 2835 N N . ALA A 1 362 ? -11.879 12.889 -13.283 1.00 92.25 362 ALA A N 1
ATOM 2836 C CA . ALA A 1 362 ? -11.765 12.849 -14.741 1.00 92.25 362 ALA A CA 1
ATOM 2837 C C . ALA A 1 362 ? -10.652 13.776 -15.235 1.00 92.25 362 ALA A C 1
ATOM 2839 O O . ALA A 1 362 ? -9.832 13.393 -16.069 1.00 92.25 362 ALA A O 1
ATOM 2840 N N . SER A 1 363 ? -10.589 14.983 -14.676 1.00 91.19 363 SER A N 1
ATOM 2841 C CA . SER A 1 363 ? -9.557 15.961 -15.005 1.00 91.19 363 SER A CA 1
ATOM 2842 C C . SER A 1 363 ? -8.173 15.520 -14.553 1.00 91.19 363 SER A C 1
ATOM 2844 O O . SER A 1 363 ? -7.216 15.734 -15.285 1.00 91.19 363 SER A O 1
ATOM 2846 N N . PHE A 1 364 ? -8.050 14.865 -13.395 1.00 91.06 364 PHE A N 1
ATOM 2847 C CA . PHE A 1 364 ? -6.784 14.302 -12.925 1.00 91.06 364 PHE A CA 1
ATOM 2848 C C . PHE A 1 364 ? -6.233 13.274 -13.902 1.00 91.06 364 PHE A C 1
ATOM 2850 O O . PHE A 1 364 ? -5.076 13.376 -14.297 1.00 91.06 364 PHE A O 1
ATOM 2857 N N . VAL A 1 365 ? -7.063 12.320 -14.328 1.00 91.06 365 VAL A N 1
ATOM 2858 C CA . VAL A 1 365 ? -6.664 11.324 -15.330 1.00 91.06 365 VAL A CA 1
ATOM 2859 C C . VAL A 1 365 ? -6.298 12.009 -16.643 1.00 91.06 365 VAL A C 1
ATOM 2861 O O . VAL A 1 365 ? -5.228 11.758 -17.191 1.00 91.06 365 VAL A O 1
ATOM 2864 N N . LYS A 1 366 ? -7.157 12.906 -17.134 1.00 90.75 366 LYS A N 1
ATOM 2865 C CA . LYS A 1 366 ? -6.960 13.590 -18.414 1.00 90.75 366 LYS A CA 1
ATOM 2866 C C . LYS A 1 366 ? -5.674 14.416 -18.441 1.00 90.75 366 LYS A C 1
ATOM 2868 O O . LYS A 1 366 ? -4.895 14.287 -19.382 1.00 90.75 366 LYS A O 1
ATOM 2873 N N . GLU A 1 367 ? -5.438 15.241 -17.423 1.00 90.50 367 GLU A N 1
ATOM 2874 C CA . GLU A 1 367 ? -4.238 16.077 -17.339 1.00 90.50 367 GLU A CA 1
ATOM 2875 C C . GLU A 1 367 ? -2.984 15.244 -17.056 1.00 90.50 367 GLU A C 1
ATOM 2877 O O . GLU A 1 367 ? -1.933 15.551 -17.609 1.00 90.50 367 GLU A O 1
ATOM 2882 N N . PHE A 1 368 ? -3.083 14.143 -16.299 1.00 89.75 368 PHE A N 1
ATOM 2883 C CA . PHE A 1 368 ? -1.959 13.222 -16.104 1.00 89.75 368 PHE A CA 1
ATOM 2884 C C . PHE A 1 368 ? -1.541 12.568 -17.422 1.00 89.75 368 PHE A C 1
ATOM 2886 O O . PHE A 1 368 ? -0.359 12.567 -17.769 1.00 89.75 368 PHE A O 1
ATOM 2893 N N . LEU A 1 369 ? -2.503 12.040 -18.186 1.00 87.31 369 LEU A N 1
ATOM 2894 C CA . LEU A 1 369 ? -2.239 11.452 -19.500 1.00 87.31 369 LEU A CA 1
ATOM 2895 C C . LEU A 1 369 ? -1.661 12.496 -20.461 1.00 87.31 369 LEU A C 1
ATOM 2897 O O . LEU A 1 369 ? -0.692 12.215 -21.165 1.00 87.31 369 LEU A O 1
ATOM 2901 N N . ARG A 1 370 ? -2.200 13.720 -20.444 1.00 86.38 370 ARG A N 1
ATOM 2902 C CA . ARG A 1 370 ? -1.715 14.832 -21.269 1.00 86.38 370 ARG A CA 1
ATOM 2903 C C . ARG A 1 370 ? -0.295 15.257 -20.901 1.00 86.38 370 ARG A C 1
ATOM 2905 O O . ARG A 1 370 ? 0.512 15.487 -21.799 1.00 86.38 370 ARG A O 1
ATOM 2912 N N . GLU A 1 371 ? 0.023 15.350 -19.612 1.00 84.50 371 GLU A N 1
ATOM 2913 C CA . GLU A 1 371 ? 1.357 15.701 -19.127 1.00 84.50 371 GLU A CA 1
ATOM 2914 C C . GLU A 1 371 ? 2.381 14.633 -19.523 1.00 84.50 371 GLU A C 1
ATOM 2916 O O . GLU A 1 371 ? 3.388 14.974 -20.143 1.00 84.50 371 GLU A O 1
ATOM 2921 N N . ASN A 1 372 ? 2.088 13.351 -19.286 1.00 82.50 372 ASN A N 1
ATOM 2922 C CA . ASN A 1 372 ? 2.971 12.251 -19.686 1.00 82.50 372 ASN A CA 1
ATOM 2923 C C . ASN A 1 372 ? 3.174 12.187 -21.203 1.00 82.50 372 ASN A C 1
ATOM 2925 O O . ASN A 1 372 ? 4.299 12.001 -21.670 1.00 82.50 372 ASN A O 1
ATOM 2929 N N . PHE A 1 373 ? 2.107 12.388 -21.981 1.00 79.00 373 PHE A N 1
ATOM 2930 C CA . PHE A 1 373 ? 2.204 12.467 -23.435 1.00 79.00 373 PHE A CA 1
ATOM 2931 C C . PHE A 1 373 ? 3.082 13.648 -23.869 1.00 79.00 373 PHE A C 1
ATOM 2933 O O . PHE A 1 373 ? 3.968 13.486 -24.703 1.00 79.00 373 PHE A O 1
ATOM 2940 N N . SER A 1 374 ? 2.903 14.825 -23.257 1.00 78.88 374 SER A N 1
ATOM 2941 C CA . SER A 1 374 ? 3.696 16.017 -23.580 1.00 78.88 374 SER A CA 1
ATOM 2942 C C . SER A 1 374 ? 5.177 15.876 -23.220 1.00 78.88 374 SER A C 1
ATOM 2944 O O . SER A 1 374 ? 6.027 16.290 -24.005 1.00 78.88 374 SER A O 1
ATOM 2946 N N . GLN A 1 375 ? 5.497 15.252 -22.081 1.00 75.62 375 GLN A N 1
ATOM 2947 C CA . GLN A 1 375 ? 6.876 14.995 -21.664 1.00 75.62 375 GLN A CA 1
ATOM 2948 C C . GLN A 1 375 ? 7.562 14.040 -22.644 1.00 75.62 375 GLN A C 1
ATOM 2950 O O . GLN A 1 375 ? 8.644 14.345 -23.143 1.00 75.62 375 GLN A O 1
ATOM 2955 N N . ARG A 1 376 ? 6.902 12.938 -23.021 1.00 72.94 376 ARG A N 1
ATOM 2956 C CA . ARG A 1 376 ? 7.434 12.004 -24.027 1.00 72.94 376 ARG A CA 1
ATOM 2957 C C . ARG A 1 376 ? 7.607 12.656 -25.392 1.00 72.94 376 ARG A C 1
ATOM 2959 O O . ARG A 1 376 ? 8.651 12.491 -26.015 1.00 72.94 376 ARG A O 1
ATOM 2966 N N . LEU A 1 377 ? 6.626 13.449 -25.820 1.00 71.56 377 LEU A N 1
ATOM 2967 C CA . LEU A 1 377 ? 6.713 14.186 -27.074 1.00 71.56 377 LEU A CA 1
ATOM 2968 C C . LEU A 1 377 ? 7.862 15.203 -27.045 1.00 71.56 377 LEU A C 1
ATOM 2970 O O . LEU A 1 377 ? 8.546 15.348 -28.049 1.00 71.56 377 LEU A O 1
ATOM 2974 N N . SER A 1 378 ? 8.123 15.874 -25.915 1.00 76.38 378 SER A N 1
ATOM 2975 C CA . SER A 1 378 ? 9.271 16.786 -25.791 1.00 76.38 378 SER A CA 1
ATOM 2976 C C . SER A 1 378 ? 10.615 16.063 -25.867 1.00 76.38 378 SER A C 1
ATOM 2978 O O . SER A 1 378 ? 11.498 16.529 -26.577 1.00 76.38 378 SER A O 1
ATOM 2980 N N . VAL A 1 379 ? 10.754 14.898 -25.225 1.00 73.81 379 VAL A N 1
ATOM 2981 C CA . VAL A 1 379 ? 11.981 14.085 -25.299 1.00 73.81 379 VAL A CA 1
ATOM 2982 C C . VAL A 1 379 ? 12.202 13.573 -26.724 1.00 73.81 379 VAL A C 1
ATOM 2984 O O . VAL A 1 379 ? 13.305 13.675 -27.255 1.00 73.81 379 VAL A O 1
ATOM 2987 N N . SER A 1 380 ? 11.142 13.084 -27.376 1.00 74.62 380 SER A N 1
ATOM 2988 C CA . SER A 1 380 ? 11.195 12.630 -28.770 1.00 74.62 380 SER A CA 1
ATOM 2989 C C . SER A 1 380 ? 11.508 13.774 -29.741 1.00 74.62 380 SER A C 1
ATOM 2991 O O . SER A 1 380 ? 12.307 13.586 -30.657 1.00 74.62 380 SER A O 1
ATOM 2993 N N . ARG A 1 381 ? 10.956 14.977 -29.518 1.00 80.31 381 ARG A N 1
ATOM 2994 C CA . ARG A 1 381 ? 11.283 16.179 -30.303 1.00 80.31 381 ARG A CA 1
ATOM 2995 C C . ARG A 1 381 ? 12.748 16.562 -30.168 1.00 80.31 381 ARG A C 1
ATOM 2997 O O . ARG A 1 381 ? 13.402 16.679 -31.189 1.00 80.31 381 ARG A O 1
ATOM 3004 N N . VAL A 1 382 ? 13.283 16.648 -28.948 1.00 81.38 382 VAL A N 1
ATOM 3005 C CA . VAL A 1 382 ? 14.707 16.965 -28.726 1.00 81.38 382 VAL A CA 1
ATOM 3006 C C . VAL A 1 382 ? 15.620 15.944 -29.412 1.00 81.38 382 VAL A C 1
ATOM 3008 O O . VAL A 1 382 ? 16.589 16.326 -30.061 1.00 81.38 382 VAL A O 1
ATOM 3011 N N . ALA A 1 383 ? 15.298 14.650 -29.323 1.00 76.69 383 ALA A N 1
ATOM 3012 C CA . ALA A 1 383 ? 16.051 13.612 -30.027 1.00 76.69 383 ALA A CA 1
ATOM 3013 C C . ALA A 1 383 ? 15.950 13.754 -31.556 1.00 76.69 383 ALA A C 1
ATOM 3015 O O . ALA A 1 383 ? 16.941 13.570 -32.255 1.00 76.69 383 ALA A O 1
ATOM 3016 N N . THR A 1 384 ? 14.771 14.105 -32.078 1.00 82.62 384 THR A N 1
ATOM 3017 C CA . THR A 1 384 ? 14.558 14.335 -33.516 1.00 82.62 384 THR A CA 1
ATOM 3018 C C . THR A 1 384 ? 15.321 15.566 -33.999 1.00 82.62 384 THR A C 1
ATOM 3020 O O . THR A 1 384 ? 15.982 15.481 -35.027 1.00 82.62 384 THR A O 1
ATOM 3023 N N . ASP A 1 385 ? 15.300 16.666 -33.244 1.00 85.12 385 ASP A N 1
ATOM 3024 C CA . ASP A 1 385 ? 16.037 17.897 -33.550 1.00 85.12 385 ASP A CA 1
ATOM 3025 C C . ASP A 1 385 ? 17.552 17.634 -33.579 1.00 85.12 385 ASP A C 1
ATOM 3027 O O . ASP A 1 385 ? 18.239 18.052 -34.511 1.00 85.12 385 ASP A O 1
ATOM 3031 N N . PHE A 1 386 ? 18.066 16.863 -32.613 1.00 85.19 386 PHE A N 1
ATOM 3032 C CA . PHE A 1 386 ? 19.466 16.432 -32.590 1.00 85.19 386 PHE A CA 1
ATOM 3033 C C . PHE A 1 386 ? 19.829 15.558 -33.801 1.00 85.19 386 PHE A C 1
ATOM 3035 O O . PHE A 1 386 ? 20.811 15.832 -34.488 1.00 85.19 386 PHE A O 1
ATOM 3042 N N . LEU A 1 387 ? 19.029 14.524 -34.101 1.00 87.00 387 LEU A N 1
ATOM 3043 C CA . LEU A 1 387 ? 19.249 13.663 -35.271 1.00 87.00 387 LEU A CA 1
ATOM 3044 C C . LEU A 1 387 ? 19.155 14.453 -36.581 1.00 87.00 387 LEU A C 1
ATOM 3046 O O . LEU A 1 387 ? 19.884 14.162 -37.527 1.00 87.00 387 LEU A O 1
ATOM 3050 N N . GLN A 1 388 ? 18.285 15.461 -36.638 1.00 88.62 388 GLN A N 1
ATOM 3051 C CA . GLN A 1 388 ? 18.158 16.351 -37.781 1.00 88.62 388 GLN A CA 1
ATOM 3052 C C . GLN A 1 388 ? 19.419 17.205 -37.960 1.00 88.62 388 GLN A C 1
ATOM 3054 O O . GLN A 1 388 ? 19.941 17.265 -39.074 1.00 88.62 388 GLN A O 1
ATOM 3059 N N . GLU A 1 389 ? 19.940 17.821 -36.896 1.00 90.25 389 GLU A N 1
ATOM 3060 C CA . GLU A 1 389 ? 21.196 18.581 -36.945 1.00 90.25 389 GLU A CA 1
ATOM 3061 C C . GLU A 1 389 ? 22.372 17.689 -37.376 1.00 90.25 389 GLU A C 1
ATOM 3063 O O . GLU A 1 389 ? 23.138 18.047 -38.276 1.00 90.25 389 GLU A O 1
ATOM 3068 N N . GLU A 1 390 ? 22.477 16.489 -36.804 1.00 88.19 390 GLU A N 1
ATOM 3069 C CA . GLU A 1 390 ? 23.532 15.534 -37.146 1.00 88.19 390 GLU A CA 1
ATOM 3070 C C . GLU A 1 390 ? 23.406 15.042 -38.595 1.00 88.19 390 GLU A C 1
ATOM 3072 O O . GLU A 1 390 ? 24.402 14.944 -39.314 1.00 88.19 390 GLU A O 1
ATOM 3077 N N . SER A 1 391 ? 22.178 14.834 -39.086 1.00 91.44 391 SER A N 1
ATOM 3078 C CA . SER A 1 391 ? 21.937 14.483 -40.489 1.00 91.44 391 SER A CA 1
ATOM 3079 C C . SER A 1 391 ? 22.420 15.572 -41.451 1.00 91.44 391 SER A C 1
ATOM 3081 O O . SER A 1 391 ? 22.933 15.249 -42.520 1.00 91.44 391 SER A O 1
ATOM 3083 N N . GLN A 1 392 ? 22.307 16.855 -41.083 1.00 92.75 392 GLN A N 1
ATOM 3084 C CA . GLN A 1 392 ? 22.801 17.961 -41.907 1.00 92.75 392 GLN A CA 1
ATOM 3085 C C . GLN A 1 392 ? 24.331 18.001 -41.935 1.00 92.75 392 GLN A C 1
ATOM 3087 O O . GLN A 1 392 ? 24.913 18.210 -43.001 1.00 92.75 392 GLN A O 1
ATOM 3092 N N . LYS A 1 393 ? 24.988 17.753 -40.793 1.00 93.19 393 LYS A N 1
ATOM 3093 C CA . LYS A 1 393 ? 26.455 17.646 -40.717 1.00 93.19 393 LYS A CA 1
ATOM 3094 C C . LYS A 1 393 ? 26.971 16.486 -41.566 1.00 93.19 393 LYS A C 1
ATOM 3096 O O . LYS A 1 393 ? 27.875 16.687 -42.376 1.00 93.19 393 LYS A O 1
ATOM 3101 N N . LEU A 1 394 ? 26.360 15.307 -41.438 1.00 92.31 394 LEU A N 1
ATOM 3102 C CA . LEU A 1 394 ? 26.712 14.127 -42.231 1.00 92.31 394 LEU A CA 1
ATOM 3103 C C . LEU A 1 394 ? 26.436 14.330 -43.719 1.00 92.31 394 LEU A C 1
ATOM 3105 O O . LEU A 1 394 ? 27.270 13.954 -44.533 1.00 92.31 394 LEU A O 1
ATOM 3109 N N . LYS A 1 395 ? 25.326 14.982 -44.082 1.00 93.31 395 LYS A N 1
ATOM 3110 C CA . LYS A 1 395 ? 25.034 15.331 -45.476 1.00 93.31 395 LYS A CA 1
ATOM 3111 C C . LYS A 1 395 ? 26.132 16.211 -46.069 1.00 93.31 395 LYS A C 1
ATOM 3113 O O . LYS A 1 395 ? 26.629 15.908 -47.145 1.00 93.31 395 LYS A O 1
ATOM 3118 N N . LYS A 1 396 ? 26.540 17.270 -45.363 1.00 95.06 396 LYS A N 1
ATOM 3119 C CA . LYS A 1 396 ? 27.623 18.149 -45.822 1.00 95.06 396 LYS A CA 1
ATOM 3120 C C . LYS A 1 396 ? 28.941 17.383 -45.969 1.00 95.06 396 LYS A C 1
ATOM 3122 O O . LYS A 1 396 ? 29.649 17.567 -46.951 1.00 95.06 396 LYS A O 1
ATOM 3127 N N . LYS A 1 397 ? 29.255 16.505 -45.014 1.00 94.12 397 LYS A N 1
ATOM 3128 C CA . LYS A 1 397 ? 30.454 15.662 -45.065 1.00 94.12 397 LYS A CA 1
ATOM 3129 C C . LYS A 1 397 ? 30.426 14.688 -46.252 1.00 94.12 397 LYS A C 1
ATOM 3131 O O . LYS A 1 397 ? 31.432 14.566 -46.942 1.00 94.12 397 LYS A O 1
ATOM 3136 N N . LEU A 1 398 ? 29.273 14.070 -46.517 1.00 95.62 398 LEU A N 1
ATOM 3137 C CA . LEU A 1 398 ? 29.044 13.213 -47.680 1.00 95.62 398 LEU A CA 1
ATOM 3138 C C . LEU A 1 398 ? 29.214 13.994 -48.989 1.00 95.62 398 LEU A C 1
ATOM 3140 O O . LEU A 1 398 ? 29.906 13.534 -49.885 1.00 95.62 398 LEU A O 1
ATOM 3144 N N . GLU A 1 399 ? 28.643 15.196 -49.094 1.00 93.94 399 GLU A N 1
ATOM 3145 C CA . GLU A 1 399 ? 28.839 16.062 -50.264 1.00 93.94 399 GLU A CA 1
ATOM 3146 C C . GLU A 1 399 ? 30.326 16.411 -50.454 1.00 93.94 399 GLU A C 1
ATOM 3148 O O . GLU A 1 399 ? 30.848 16.354 -51.566 1.00 93.94 399 GLU A O 1
ATOM 3153 N N . GLU A 1 400 ? 31.046 16.729 -49.374 1.00 95.06 400 GLU A N 1
ATOM 3154 C CA . GLU A 1 400 ? 32.485 16.997 -49.422 1.00 95.06 400 GLU A CA 1
ATOM 3155 C C . GLU A 1 400 ? 33.294 15.773 -49.884 1.00 95.06 400 GLU A C 1
ATOM 3157 O O . GLU A 1 400 ? 34.202 15.926 -50.708 1.00 95.06 400 GLU A O 1
ATOM 3162 N N . SER A 1 401 ? 32.989 14.566 -49.393 1.00 94.12 401 SER A N 1
ATOM 3163 C CA . SER A 1 401 ? 33.668 13.334 -49.816 1.00 94.12 401 SER A CA 1
ATOM 3164 C C . SER A 1 401 ? 33.299 12.931 -51.249 1.00 94.12 401 SER A C 1
ATOM 3166 O O . SER A 1 401 ? 34.189 12.560 -52.021 1.00 94.12 401 SER A O 1
ATOM 3168 N N . GLU A 1 402 ? 32.044 13.113 -51.670 1.00 92.69 402 GLU A N 1
ATOM 3169 C CA . GLU A 1 402 ? 31.597 12.892 -53.052 1.00 92.69 402 GLU A CA 1
ATOM 3170 C C . GLU A 1 402 ? 32.296 13.849 -54.026 1.00 92.69 402 GLU A C 1
ATOM 3172 O O . GLU A 1 402 ? 32.790 13.414 -55.068 1.00 92.69 402 GLU A O 1
ATOM 3177 N N . ILE A 1 403 ? 32.437 15.132 -53.670 1.00 94.94 403 ILE A N 1
ATOM 3178 C CA . ILE A 1 403 ? 33.184 16.113 -54.472 1.00 94.94 403 ILE A CA 1
ATOM 3179 C C . ILE A 1 403 ? 34.668 15.739 -54.557 1.00 94.94 403 ILE A C 1
ATOM 3181 O O . ILE A 1 403 ? 35.260 15.856 -55.632 1.00 94.94 403 ILE A O 1
ATOM 3185 N N . LYS A 1 404 ? 35.297 15.287 -53.461 1.00 92.50 404 LYS A N 1
ATOM 3186 C CA . LYS A 1 404 ? 36.697 14.815 -53.489 1.00 92.50 404 LYS A CA 1
ATOM 3187 C C . LYS A 1 404 ? 36.862 13.635 -54.451 1.00 92.50 404 LYS A C 1
ATOM 3189 O O . LYS A 1 404 ? 37.780 13.656 -55.272 1.00 92.50 404 LYS A O 1
ATOM 3194 N N . LEU A 1 405 ? 35.963 12.649 -54.391 1.00 91.31 405 LEU A N 1
ATOM 3195 C CA . LEU A 1 405 ? 35.965 11.502 -55.301 1.00 91.31 405 LEU A CA 1
ATOM 3196 C C . LEU A 1 405 ? 35.738 11.939 -56.755 1.00 91.31 405 LEU A C 1
ATOM 3198 O O . LEU A 1 405 ? 36.441 11.479 -57.653 1.00 91.31 405 LEU A O 1
ATOM 3202 N N . GLN A 1 406 ? 34.795 12.849 -56.994 1.00 88.88 406 GLN A N 1
ATOM 3203 C CA . GLN A 1 406 ? 34.483 13.359 -58.327 1.00 88.88 406 GLN A CA 1
ATOM 3204 C C . GLN A 1 406 ? 35.659 14.136 -58.935 1.00 88.88 406 GLN A C 1
ATOM 3206 O O . GLN A 1 406 ? 36.056 13.856 -60.064 1.00 88.88 406 GLN A O 1
ATOM 3211 N N . ARG A 1 407 ? 36.294 15.036 -58.174 1.00 90.06 407 ARG A N 1
ATOM 3212 C CA . ARG A 1 407 ? 37.510 15.742 -58.617 1.00 90.06 407 ARG A CA 1
ATOM 3213 C C . ARG A 1 407 ? 38.639 14.770 -58.936 1.00 90.06 407 ARG A C 1
ATOM 3215 O O . ARG A 1 407 ? 39.332 14.951 -59.932 1.00 90.06 407 ARG A O 1
ATOM 3222 N N . TYR A 1 408 ? 38.808 13.725 -58.124 1.00 89.06 408 TYR A N 1
ATOM 3223 C CA . TYR A 1 408 ? 39.796 12.684 -58.395 1.00 89.06 408 TYR A CA 1
ATOM 3224 C C . TYR A 1 408 ? 39.489 11.931 -59.701 1.00 89.06 408 TYR A C 1
ATOM 3226 O O . TYR A 1 408 ? 40.407 11.658 -60.479 1.00 89.06 408 TYR A O 1
ATOM 3234 N N . LYS A 1 409 ? 38.207 11.643 -59.974 1.00 84.94 409 LYS A N 1
ATOM 3235 C CA . LYS A 1 409 ? 37.756 11.032 -61.235 1.00 84.94 409 LYS A CA 1
ATOM 3236 C C . LYS A 1 409 ? 38.036 11.916 -62.445 1.00 84.94 409 LYS A C 1
ATOM 3238 O O . LYS A 1 409 ? 38.503 11.403 -63.458 1.00 84.94 409 LYS A O 1
ATOM 3243 N N . GLU A 1 410 ? 37.779 13.215 -62.336 1.00 84.75 410 GLU A N 1
ATOM 3244 C CA . GLU A 1 410 ? 38.000 14.192 -63.408 1.00 84.75 410 GLU A CA 1
ATOM 3245 C C . GLU A 1 410 ? 39.492 14.395 -63.700 1.00 84.75 410 GLU A C 1
ATOM 3247 O O . GLU A 1 410 ? 39.904 14.315 -64.856 1.00 84.75 410 GLU A O 1
ATOM 3252 N N . GLN A 1 411 ? 40.315 14.581 -62.663 1.00 84.62 411 GLN A N 1
ATOM 3253 C CA . GLN A 1 411 ? 41.758 14.813 -62.804 1.00 84.62 411 GLN A CA 1
ATOM 3254 C C . GLN A 1 411 ? 42.502 13.612 -63.399 1.00 84.62 411 GLN A C 1
ATOM 3256 O O . GLN A 1 411 ? 43.420 13.797 -64.194 1.00 84.62 411 GLN A O 1
ATOM 3261 N N . ASN A 1 412 ? 42.102 12.390 -63.037 1.00 81.69 412 ASN A N 1
ATOM 3262 C CA . ASN A 1 412 ? 42.786 11.163 -63.458 1.00 81.69 412 ASN A CA 1
ATOM 3263 C C . ASN A 1 412 ? 42.037 10.394 -64.561 1.00 81.69 412 ASN A C 1
ATOM 3265 O O . ASN A 1 412 ? 42.398 9.259 -64.860 1.00 81.69 412 ASN A O 1
ATOM 3269 N N . GLN A 1 413 ? 40.977 10.974 -65.145 1.00 74.19 413 GLN A N 1
ATOM 3270 C CA . GLN A 1 413 ? 40.105 10.316 -66.135 1.00 74.19 413 GLN A CA 1
ATOM 3271 C C . GLN A 1 413 ? 39.642 8.910 -65.689 1.00 74.19 413 GLN A C 1
ATOM 3273 O O . GLN A 1 413 ? 39.570 7.966 -66.479 1.00 74.19 413 GLN A O 1
ATOM 3278 N N . ALA A 1 414 ? 39.330 8.761 -64.399 1.00 64.56 414 ALA A N 1
ATOM 3279 C CA . ALA A 1 414 ? 39.112 7.476 -63.730 1.00 64.56 414 ALA A CA 1
ATOM 3280 C C . ALA A 1 414 ? 37.662 6.955 -63.827 1.00 64.56 414 ALA A C 1
ATOM 3282 O O . ALA A 1 414 ? 37.274 6.066 -63.073 1.00 64.56 414 ALA A O 1
ATOM 3283 N N . VAL A 1 415 ? 36.844 7.490 -64.743 1.00 63.97 415 VAL A N 1
ATOM 3284 C CA . VAL A 1 415 ? 35.425 7.099 -64.898 1.00 63.97 415 VAL A CA 1
ATOM 3285 C C . VAL A 1 415 ? 35.275 5.607 -65.239 1.00 63.97 415 VAL A C 1
ATOM 3287 O O . VAL A 1 415 ? 34.283 4.998 -64.861 1.00 63.97 415 VAL A O 1
ATOM 3290 N N . SER A 1 416 ? 36.290 4.999 -65.863 1.00 69.12 416 SER A N 1
ATOM 3291 C CA . SER A 1 416 ? 36.341 3.568 -66.201 1.00 69.12 416 SER A CA 1
ATOM 3292 C C . SER A 1 416 ? 37.567 2.858 -65.596 1.00 69.12 416 SER A C 1
ATOM 3294 O O . SER A 1 416 ? 38.149 1.977 -66.233 1.00 69.12 416 SER A O 1
ATOM 3296 N N . LEU A 1 417 ? 38.051 3.291 -64.423 1.00 75.81 417 LEU A N 1
ATOM 3297 C CA . LEU A 1 417 ? 39.312 2.782 -63.859 1.00 75.81 417 LEU A CA 1
ATOM 3298 C C . LEU A 1 417 ? 39.244 1.282 -63.520 1.00 75.81 417 LEU A C 1
ATOM 3300 O O . LEU A 1 417 ? 40.179 0.555 -63.843 1.00 75.81 417 LEU A O 1
ATOM 3304 N N . GLU A 1 418 ? 38.126 0.813 -62.953 1.00 72.94 418 GLU A N 1
ATOM 3305 C CA . GLU A 1 418 ? 37.891 -0.610 -62.640 1.00 72.94 418 GLU A CA 1
ATOM 3306 C C . GLU A 1 418 ? 37.931 -1.489 -63.904 1.00 72.94 418 GLU A C 1
ATOM 3308 O O . GLU A 1 418 ? 38.587 -2.529 -63.938 1.00 72.94 418 GLU A O 1
ATOM 3313 N N . GLU A 1 419 ? 37.298 -1.038 -64.990 1.00 76.25 419 GLU A N 1
ATOM 3314 C CA . GLU A 1 419 ? 37.282 -1.752 -66.271 1.00 76.25 419 GLU A CA 1
ATOM 3315 C C . GLU A 1 419 ? 38.675 -1.790 -66.922 1.00 76.25 419 GLU A C 1
ATOM 3317 O O . GLU A 1 419 ? 39.133 -2.843 -67.372 1.00 76.25 419 GLU A O 1
ATOM 3322 N N . ARG A 1 420 ? 39.411 -0.668 -66.893 1.00 79.31 420 ARG A N 1
ATOM 3323 C CA . ARG A 1 420 ? 40.800 -0.607 -67.382 1.00 79.31 420 ARG A CA 1
ATOM 3324 C C . ARG A 1 420 ? 41.732 -1.502 -66.567 1.00 79.31 420 ARG A C 1
ATOM 3326 O O . ARG A 1 420 ? 42.617 -2.130 -67.148 1.00 79.31 420 ARG A O 1
ATOM 3333 N N . GLN A 1 421 ? 41.542 -1.577 -65.251 1.00 79.31 421 GLN A N 1
ATOM 3334 C CA . GLN A 1 421 ? 42.320 -2.454 -64.379 1.00 79.31 421 GLN A CA 1
ATOM 3335 C C . GLN A 1 421 ? 42.105 -3.925 -64.753 1.00 79.31 421 GLN A C 1
ATOM 3337 O O . GLN A 1 421 ? 43.086 -4.640 -64.960 1.00 79.31 421 GLN A O 1
ATOM 3342 N N . ASN A 1 422 ? 40.850 -4.353 -64.924 1.00 82.56 422 ASN A N 1
ATOM 3343 C CA . ASN A 1 422 ? 40.520 -5.729 -65.306 1.00 82.56 422 ASN A CA 1
ATOM 3344 C C . ASN A 1 422 ? 41.146 -6.118 -66.655 1.00 82.56 422 ASN A C 1
ATOM 3346 O O . ASN A 1 422 ? 41.843 -7.129 -66.733 1.00 82.56 422 ASN A O 1
ATOM 3350 N N . ILE A 1 423 ? 41.007 -5.270 -67.683 1.00 84.31 423 ILE A N 1
ATOM 3351 C CA . ILE A 1 423 ? 41.599 -5.504 -69.014 1.00 84.31 423 ILE A CA 1
ATOM 3352 C C . ILE A 1 423 ? 43.133 -5.575 -68.937 1.00 84.31 423 ILE A C 1
ATOM 3354 O O . ILE A 1 423 ? 43.767 -6.386 -69.614 1.00 84.31 423 ILE A O 1
ATOM 3358 N N . THR A 1 424 ? 43.755 -4.726 -68.114 1.00 85.75 424 THR A N 1
ATOM 3359 C CA . THR A 1 424 ? 45.220 -4.668 -67.991 1.00 85.75 424 THR A CA 1
ATOM 3360 C C . THR A 1 424 ? 45.774 -5.916 -67.309 1.00 85.75 424 THR A C 1
ATOM 3362 O O . THR A 1 424 ? 46.778 -6.453 -67.778 1.00 85.75 424 THR A O 1
ATOM 3365 N N . VAL A 1 425 ? 45.112 -6.404 -66.252 1.00 86.50 425 VAL A N 1
ATOM 3366 C CA . VAL A 1 425 ? 45.477 -7.649 -65.554 1.00 86.50 425 VAL A CA 1
ATOM 3367 C C . VAL A 1 425 ? 45.280 -8.867 -66.460 1.00 86.50 425 VAL A C 1
ATOM 3369 O O . VAL A 1 425 ? 46.130 -9.756 -66.482 1.00 86.50 425 VAL A O 1
ATOM 3372 N N . GLU A 1 426 ? 44.204 -8.898 -67.248 1.00 87.81 426 GLU A N 1
ATOM 3373 C CA . GLU A 1 426 ? 43.945 -9.978 -68.205 1.00 87.81 426 GLU A CA 1
ATOM 3374 C C . GLU A 1 426 ? 45.016 -10.038 -69.306 1.00 87.81 426 GLU A C 1
ATOM 3376 O O . GLU A 1 426 ? 45.609 -11.094 -69.531 1.00 87.81 426 GLU A O 1
ATOM 3381 N N . ARG A 1 427 ? 45.367 -8.894 -69.913 1.00 89.38 427 ARG A N 1
ATOM 3382 C CA . ARG A 1 427 ? 46.467 -8.803 -70.893 1.00 89.38 427 ARG A CA 1
ATOM 3383 C C . ARG A 1 427 ? 47.823 -9.164 -70.300 1.00 89.38 427 ARG A C 1
ATOM 3385 O O . ARG A 1 427 ? 48.629 -9.802 -70.970 1.00 89.38 427 ARG A O 1
ATOM 3392 N N . LEU A 1 428 ? 48.086 -8.768 -69.053 1.00 91.00 428 LEU A N 1
ATOM 3393 C CA . LEU A 1 428 ? 49.318 -9.125 -68.353 1.00 91.00 428 LEU A CA 1
ATOM 3394 C C . LEU A 1 428 ? 49.431 -10.646 -68.195 1.00 91.00 428 LEU A C 1
ATOM 3396 O O . LEU A 1 428 ? 50.479 -11.227 -68.472 1.00 91.00 428 LEU A O 1
ATOM 3400 N N . ARG A 1 429 ? 48.328 -11.297 -67.809 1.00 91.31 429 ARG A N 1
ATOM 3401 C CA . ARG A 1 429 ? 48.244 -12.756 -67.706 1.00 91.31 429 ARG A CA 1
ATOM 3402 C C . ARG A 1 429 ? 48.458 -13.431 -69.063 1.00 91.31 429 ARG A C 1
ATOM 3404 O O . ARG A 1 429 ? 49.194 -14.412 -69.139 1.00 91.31 429 ARG A O 1
ATOM 3411 N N . GLU A 1 430 ? 47.864 -12.892 -70.127 1.00 93.38 430 GLU A N 1
ATOM 3412 C CA . GLU A 1 430 ? 48.033 -13.397 -71.494 1.00 93.38 430 GLU A CA 1
ATOM 3413 C C . GLU A 1 430 ? 49.488 -13.273 -71.986 1.00 93.38 430 GLU A C 1
ATOM 3415 O O . GLU A 1 430 ? 50.069 -14.255 -72.453 1.00 93.38 430 GLU A O 1
ATOM 3420 N N . LEU A 1 431 ? 50.108 -12.095 -71.843 1.00 93.69 431 LEU A N 1
ATOM 3421 C CA . LEU A 1 431 ? 51.501 -11.854 -72.238 1.00 93.69 431 LEU A CA 1
ATOM 3422 C C . LEU A 1 431 ? 52.483 -12.687 -71.413 1.00 93.69 431 LEU A C 1
ATOM 3424 O O . LEU A 1 431 ? 53.433 -13.225 -71.974 1.00 93.69 431 LEU A O 1
ATOM 3428 N N . SER A 1 432 ? 52.241 -12.843 -70.109 1.00 92.94 432 SER A N 1
ATOM 3429 C CA . SER A 1 432 ? 53.058 -13.686 -69.230 1.00 92.94 432 SER A CA 1
ATOM 3430 C C . SER A 1 432 ? 53.023 -15.149 -69.678 1.00 92.94 432 SER A C 1
ATOM 3432 O O . SER A 1 432 ? 54.070 -15.795 -69.772 1.00 92.94 432 SER A O 1
ATOM 3434 N N . SER A 1 433 ? 51.840 -15.650 -70.052 1.00 95.12 433 SER A N 1
ATOM 3435 C CA . SER A 1 433 ? 51.681 -16.992 -70.617 1.00 95.12 433 SER A CA 1
ATOM 3436 C C . SER A 1 433 ? 52.448 -17.139 -71.935 1.00 95.12 433 SER A C 1
ATOM 3438 O O . SER A 1 433 ? 53.262 -18.051 -72.066 1.00 95.12 433 SER A O 1
ATOM 3440 N N . LYS A 1 434 ? 52.255 -16.213 -72.886 1.00 94.88 434 LYS A N 1
ATOM 3441 C CA . LYS A 1 434 ? 52.933 -16.234 -74.196 1.00 94.88 434 LYS A CA 1
ATOM 3442 C C . LYS A 1 434 ? 54.454 -16.115 -74.073 1.00 94.88 434 LYS A C 1
ATOM 3444 O O . LYS A 1 434 ? 55.183 -16.805 -74.779 1.00 94.88 434 LYS A O 1
ATOM 3449 N N . ALA A 1 435 ? 54.949 -15.264 -73.174 1.00 94.12 435 ALA A N 1
ATOM 3450 C CA . ALA A 1 435 ? 56.380 -15.112 -72.914 1.00 94.12 435 ALA A CA 1
ATOM 3451 C C . ALA A 1 435 ? 56.979 -16.389 -72.307 1.00 94.12 435 ALA A C 1
ATOM 3453 O O . ALA A 1 435 ? 58.064 -16.807 -72.705 1.00 94.12 435 ALA A O 1
ATOM 3454 N N . THR A 1 436 ? 56.256 -17.037 -71.389 1.00 93.75 436 THR A N 1
ATOM 3455 C CA . THR A 1 436 ? 56.678 -18.311 -70.793 1.00 93.75 436 THR A CA 1
ATOM 3456 C C . THR A 1 436 ? 56.737 -19.425 -71.841 1.00 93.75 436 THR A C 1
ATOM 3458 O O . THR A 1 436 ? 57.704 -20.184 -71.873 1.00 93.75 436 THR A O 1
ATOM 3461 N N . GLU A 1 437 ? 55.750 -19.492 -72.737 1.00 94.69 437 GLU A N 1
ATOM 3462 C CA . GLU A 1 437 ? 55.722 -20.445 -73.851 1.00 94.69 437 GLU A CA 1
ATOM 3463 C C . GLU A 1 437 ? 56.885 -20.215 -74.832 1.00 94.69 437 GLU A C 1
ATOM 3465 O O . GLU A 1 437 ? 57.643 -21.143 -75.118 1.00 94.69 437 GLU A O 1
ATOM 3470 N N . ALA A 1 438 ? 57.105 -18.970 -75.270 1.00 93.50 438 ALA A N 1
ATOM 3471 C CA . ALA A 1 438 ? 58.212 -18.619 -76.164 1.00 93.50 438 ALA A CA 1
ATOM 3472 C C . ALA A 1 438 ? 59.590 -18.900 -75.540 1.00 93.50 438 ALA A C 1
ATOM 3474 O O . ALA A 1 438 ? 60.495 -19.390 -76.216 1.00 93.50 438 ALA A O 1
ATOM 3475 N N . LYS A 1 439 ? 59.746 -18.644 -74.236 1.00 94.50 439 LYS A N 1
ATOM 3476 C CA . LYS A 1 439 ? 60.956 -18.988 -73.482 1.00 94.50 439 LYS A CA 1
ATOM 3477 C C . LYS A 1 439 ? 61.188 -20.498 -73.430 1.00 94.50 439 LYS A C 1
ATOM 3479 O O . LYS A 1 439 ? 62.317 -20.944 -73.620 1.00 94.50 439 LYS A O 1
ATOM 3484 N N . SER A 1 440 ? 60.136 -21.283 -73.189 1.00 94.12 440 SER A N 1
ATOM 3485 C CA . SER A 1 440 ? 60.215 -22.749 -73.202 1.00 94.12 440 SER A CA 1
ATOM 3486 C C . SER A 1 440 ? 60.657 -23.272 -74.569 1.00 94.12 440 SER A C 1
ATOM 3488 O O . SER A 1 440 ? 61.515 -24.150 -74.640 1.00 94.12 440 SER A O 1
ATOM 3490 N N . GLU A 1 441 ? 60.114 -22.712 -75.651 1.00 91.75 441 GLU A N 1
ATOM 3491 C CA . GLU A 1 441 ? 60.472 -23.098 -77.018 1.00 91.75 441 GLU A CA 1
ATOM 3492 C C . GLU A 1 441 ? 61.934 -22.771 -77.341 1.00 91.75 441 GLU A C 1
ATOM 3494 O O . GLU A 1 441 ? 62.665 -23.615 -77.864 1.00 91.75 441 GLU A O 1
ATOM 3499 N N . ARG A 1 442 ? 62.400 -21.578 -76.954 1.00 94.12 442 ARG A N 1
ATOM 3500 C CA . ARG A 1 442 ? 63.807 -21.193 -77.094 1.00 94.12 442 ARG A CA 1
ATOM 3501 C C . ARG A 1 442 ? 64.732 -22.139 -76.328 1.00 94.12 442 ARG A C 1
ATOM 3503 O O . ARG A 1 442 ? 65.723 -22.584 -76.892 1.00 94.12 442 ARG A O 1
ATOM 3510 N N . LEU A 1 443 ? 64.414 -22.455 -75.068 1.00 93.50 443 LEU A N 1
ATOM 3511 C CA . LEU A 1 443 ? 65.199 -23.379 -74.236 1.00 93.50 443 LEU A CA 1
ATOM 3512 C C . LEU A 1 443 ? 65.250 -24.793 -74.829 1.00 93.50 443 LEU A C 1
ATOM 3514 O O . LEU A 1 443 ? 66.292 -25.446 -74.769 1.00 93.50 443 LEU A O 1
ATOM 3518 N N . ARG A 1 444 ? 64.147 -25.259 -75.428 1.00 91.50 444 ARG A N 1
ATOM 3519 C CA . ARG A 1 444 ? 64.105 -26.537 -76.148 1.00 91.50 444 ARG A CA 1
ATOM 3520 C C . ARG A 1 444 ? 65.067 -26.530 -77.337 1.00 91.50 444 ARG A C 1
ATOM 3522 O O . ARG A 1 444 ? 65.928 -27.400 -77.419 1.00 91.50 444 ARG A O 1
ATOM 3529 N N . LEU A 1 445 ? 64.971 -25.518 -78.203 1.00 90.50 445 LEU A N 1
ATOM 3530 C C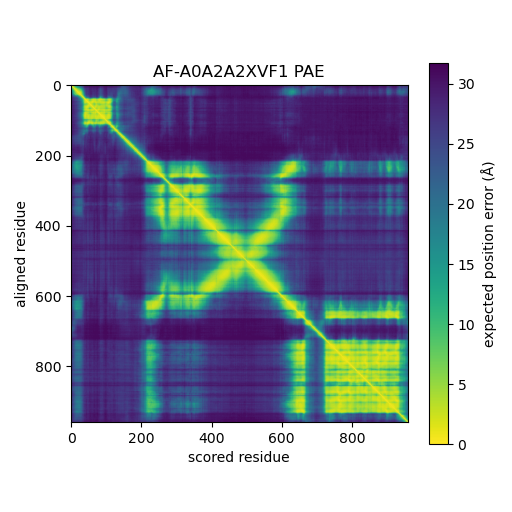A . LEU A 1 445 ? 65.842 -25.374 -79.377 1.00 90.50 445 LEU A CA 1
ATOM 3531 C C . LEU A 1 445 ? 67.318 -25.188 -78.995 1.00 90.50 445 LEU A C 1
ATOM 3533 O O . LEU A 1 445 ? 68.195 -25.731 -79.659 1.00 90.50 445 LEU A O 1
ATOM 3537 N N . GLU A 1 446 ? 67.599 -24.464 -77.910 1.00 90.81 446 GLU A N 1
ATOM 3538 C CA . GLU A 1 446 ? 68.945 -24.294 -77.347 1.00 90.81 446 GLU A CA 1
ATOM 3539 C C . GLU A 1 446 ? 69.560 -25.647 -76.965 1.00 90.81 446 GLU A C 1
ATOM 3541 O O . GLU A 1 446 ? 70.685 -25.958 -77.363 1.00 90.81 446 GLU A O 1
ATOM 3546 N N . SER A 1 447 ? 68.788 -26.482 -76.260 1.00 89.88 447 SER A N 1
ATOM 3547 C CA . SER A 1 447 ? 69.202 -27.835 -75.886 1.00 89.88 447 SER A CA 1
ATOM 3548 C C . SER A 1 447 ? 69.424 -28.727 -77.110 1.00 89.88 447 SER A C 1
ATOM 3550 O O . SER A 1 447 ? 70.435 -29.429 -77.183 1.00 89.88 447 SER A O 1
ATOM 3552 N N . ASP A 1 448 ? 68.528 -28.665 -78.097 1.00 86.81 448 ASP A N 1
ATOM 3553 C CA . ASP A 1 448 ? 68.629 -29.454 -79.328 1.00 86.81 448 ASP A CA 1
ATOM 3554 C C . ASP A 1 448 ? 69.870 -29.073 -80.152 1.00 86.81 448 ASP A C 1
ATOM 3556 O O . ASP A 1 448 ? 70.599 -29.949 -80.621 1.00 86.81 448 ASP A O 1
ATOM 3560 N N . ILE A 1 449 ? 70.169 -27.775 -80.285 1.00 87.75 449 ILE A N 1
ATOM 3561 C CA . ILE A 1 449 ? 71.386 -27.287 -80.955 1.00 87.75 449 ILE A CA 1
ATOM 3562 C C . ILE A 1 449 ? 72.640 -27.756 -80.211 1.00 87.75 449 ILE A C 1
ATOM 3564 O O . ILE A 1 449 ? 73.612 -28.171 -80.847 1.00 87.75 449 ILE A O 1
ATOM 3568 N N . GLU A 1 450 ? 72.638 -27.724 -78.875 1.00 86.56 450 GLU A N 1
ATOM 3569 C CA . GLU A 1 450 ? 73.771 -28.199 -78.077 1.00 86.56 450 GLU A CA 1
ATOM 3570 C C . GLU A 1 450 ? 74.025 -29.702 -78.288 1.00 86.56 450 GLU A C 1
ATOM 3572 O O . GLU A 1 450 ? 75.179 -30.125 -78.404 1.00 86.56 450 GLU A O 1
ATOM 3577 N N . GLN A 1 451 ? 72.963 -30.509 -78.394 1.00 85.44 451 GLN A N 1
ATOM 3578 C CA . GLN A 1 451 ? 73.065 -31.934 -78.724 1.00 85.44 451 GLN A CA 1
ATOM 3579 C C . GLN A 1 451 ? 73.621 -32.152 -80.136 1.00 85.44 451 GLN A C 1
ATOM 3581 O O . GLN A 1 451 ? 74.528 -32.965 -80.309 1.00 85.44 451 GLN A O 1
ATOM 3586 N N . VAL A 1 452 ? 73.147 -31.391 -81.130 1.00 85.56 452 VAL A N 1
ATOM 3587 C CA . VAL A 1 452 ? 73.651 -31.458 -82.514 1.00 85.56 452 VAL A CA 1
ATOM 3588 C C . VAL A 1 452 ? 75.130 -31.074 -82.583 1.00 85.56 452 VAL A C 1
ATOM 3590 O O . VAL A 1 452 ? 75.903 -31.745 -83.262 1.00 85.56 452 VAL A O 1
ATOM 3593 N N . ARG A 1 453 ? 75.561 -30.048 -81.838 1.00 82.50 453 ARG A N 1
ATOM 3594 C CA . ARG A 1 453 ? 76.960 -29.583 -81.814 1.00 82.50 453 ARG A CA 1
ATOM 3595 C C . ARG A 1 453 ? 77.933 -30.617 -81.236 1.00 82.50 453 ARG A C 1
ATOM 3597 O O . ARG A 1 453 ? 79.111 -30.597 -81.588 1.00 82.50 453 ARG A O 1
ATOM 3604 N N . LYS A 1 454 ? 77.464 -31.506 -80.352 1.00 84.12 454 LYS A N 1
ATOM 3605 C CA . LYS A 1 454 ? 78.272 -32.594 -79.768 1.00 84.12 454 LYS A CA 1
ATOM 3606 C C . LYS A 1 454 ? 78.513 -33.751 -80.747 1.00 84.12 454 LYS A C 1
ATOM 3608 O O . LYS A 1 454 ? 79.435 -34.531 -80.522 1.00 84.12 454 LYS A O 1
ATOM 3613 N N . VAL A 1 455 ? 77.730 -33.857 -81.825 1.00 82.88 455 VAL A N 1
ATOM 3614 C CA . VAL A 1 455 ? 77.829 -34.937 -82.818 1.00 82.88 455 VAL A CA 1
ATOM 3615 C C . VAL A 1 455 ? 78.634 -34.469 -84.045 1.00 82.88 455 VAL A C 1
ATOM 3617 O O . VAL A 1 455 ? 78.336 -33.418 -84.612 1.00 82.88 455 VAL A O 1
ATOM 3620 N N . PRO A 1 456 ? 79.647 -35.223 -84.515 1.00 75.12 456 PRO A N 1
ATOM 3621 C CA . PRO A 1 456 ? 80.386 -34.882 -85.733 1.00 75.12 456 PRO A CA 1
ATOM 3622 C C . PRO A 1 456 ? 79.490 -34.920 -86.983 1.00 75.12 456 PRO A C 1
ATOM 3624 O O . PRO A 1 456 ? 78.762 -35.889 -87.194 1.00 75.12 456 PRO A O 1
ATOM 3627 N N . ALA A 1 457 ? 79.619 -33.937 -87.884 1.00 68.19 457 ALA A N 1
ATOM 3628 C CA . ALA A 1 457 ? 78.776 -33.792 -89.086 1.00 68.19 457 ALA A CA 1
ATOM 3629 C C . ALA A 1 457 ? 78.781 -35.002 -90.051 1.00 68.19 457 ALA A C 1
ATOM 3631 O O . ALA A 1 457 ? 77.871 -35.158 -90.862 1.00 68.19 457 ALA A O 1
ATOM 3632 N N . ASN A 1 458 ? 79.787 -35.878 -89.958 1.00 68.50 458 ASN A N 1
ATOM 3633 C CA . ASN A 1 458 ? 79.882 -37.097 -90.766 1.00 68.50 458 ASN A CA 1
ATOM 3634 C C . ASN A 1 458 ? 79.045 -38.271 -90.219 1.00 68.50 458 ASN A C 1
ATOM 3636 O O . ASN A 1 458 ? 78.839 -39.246 -90.944 1.00 68.50 458 ASN A O 1
ATOM 3640 N N . ASN A 1 459 ? 78.566 -38.203 -88.970 1.00 79.81 459 ASN A N 1
ATOM 3641 C CA . ASN A 1 459 ? 77.817 -39.285 -88.331 1.00 79.81 459 ASN A CA 1
ATOM 3642 C C . ASN A 1 459 ? 76.300 -39.065 -88.429 1.00 79.81 459 ASN A C 1
ATOM 3644 O O . ASN A 1 459 ? 75.630 -38.644 -87.486 1.00 79.81 459 ASN A O 1
ATOM 3648 N N . THR A 1 460 ? 75.753 -39.345 -89.611 1.00 76.81 460 THR A N 1
ATOM 3649 C CA . THR A 1 460 ? 74.332 -39.128 -89.922 1.00 76.81 460 THR A CA 1
ATOM 3650 C C . THR A 1 460 ? 73.393 -39.942 -89.028 1.00 76.81 460 THR A C 1
ATOM 3652 O O . THR A 1 460 ? 72.320 -39.457 -88.685 1.00 76.81 460 THR A O 1
ATOM 3655 N N . ASP A 1 461 ? 73.794 -41.141 -88.602 1.00 77.75 461 ASP A N 1
ATOM 3656 C CA . ASP A 1 461 ? 72.937 -42.015 -87.793 1.00 77.75 461 ASP A CA 1
ATOM 3657 C C . ASP A 1 461 ? 72.758 -41.492 -86.358 1.00 77.75 461 ASP A C 1
ATOM 3659 O O . ASP A 1 461 ? 71.675 -41.629 -85.789 1.00 77.75 461 ASP A O 1
ATOM 3663 N N . GLU A 1 462 ? 73.774 -40.840 -85.779 1.00 80.06 462 GLU A N 1
ATOM 3664 C CA . GLU A 1 462 ? 73.655 -40.166 -84.476 1.00 80.06 462 GLU A CA 1
ATOM 3665 C C . GLU A 1 462 ? 72.846 -38.869 -84.565 1.00 80.06 462 GLU A C 1
ATOM 3667 O O . GLU A 1 462 ? 72.019 -38.613 -83.691 1.00 80.06 462 GLU A O 1
ATOM 3672 N N . LEU A 1 463 ? 72.997 -38.098 -85.648 1.00 80.25 463 LEU A N 1
ATOM 3673 C CA . LEU A 1 463 ? 72.184 -36.898 -85.885 1.00 80.25 463 LEU A CA 1
ATOM 3674 C C . LEU A 1 463 ? 70.691 -37.231 -86.012 1.00 80.25 463 LEU A C 1
ATOM 3676 O O . LEU A 1 463 ? 69.852 -36.498 -85.503 1.00 80.25 463 LEU A O 1
ATOM 3680 N N . LEU A 1 464 ? 70.345 -38.364 -86.629 1.00 80.75 464 LEU A N 1
ATOM 3681 C CA . LEU A 1 464 ? 68.957 -38.821 -86.770 1.00 80.75 464 LEU A CA 1
ATOM 3682 C C . LEU A 1 464 ? 68.338 -39.358 -85.468 1.00 80.75 464 LEU A C 1
ATOM 3684 O O . LEU A 1 464 ? 67.119 -39.536 -85.415 1.00 80.75 464 LEU A O 1
ATOM 3688 N N . ARG A 1 465 ? 69.140 -39.627 -84.427 1.00 83.00 465 ARG A N 1
ATOM 3689 C CA . ARG A 1 465 ? 68.629 -39.972 -83.085 1.00 83.00 465 ARG A CA 1
ATOM 3690 C C . ARG A 1 465 ? 68.139 -38.746 -82.324 1.00 83.00 465 ARG A C 1
ATOM 3692 O O . ARG A 1 465 ? 67.328 -38.894 -81.413 1.00 83.00 465 ARG A O 1
ATOM 3699 N N . ILE A 1 466 ? 68.597 -37.554 -82.705 1.00 83.81 466 ILE A N 1
ATOM 3700 C CA . ILE A 1 466 ? 68.101 -36.295 -82.157 1.00 83.81 466 ILE A CA 1
ATOM 3701 C C . ILE A 1 466 ? 66.714 -36.058 -82.758 1.00 83.81 466 ILE A C 1
ATOM 3703 O O . ILE A 1 466 ? 66.570 -35.824 -83.961 1.00 83.81 466 ILE A O 1
ATOM 3707 N N . GLY A 1 467 ? 65.680 -36.149 -81.918 1.00 78.94 467 GLY A N 1
ATOM 3708 C CA . GLY A 1 467 ? 64.280 -36.097 -82.348 1.00 78.94 467 GLY A CA 1
ATOM 3709 C C . GLY A 1 467 ? 63.957 -34.867 -83.200 1.00 78.94 467 GLY A C 1
ATOM 3710 O O . GLY A 1 467 ? 63.287 -34.995 -84.221 1.00 78.94 467 GLY A O 1
ATOM 3711 N N . SER A 1 468 ? 64.516 -33.708 -82.846 1.00 78.69 468 SER A N 1
ATOM 3712 C CA . SER A 1 468 ? 64.307 -32.434 -83.546 1.00 78.69 468 SER A CA 1
ATOM 3713 C C . SER A 1 468 ? 64.986 -32.351 -84.915 1.00 78.69 468 SER A C 1
ATOM 3715 O O . SER A 1 468 ? 64.537 -31.598 -85.770 1.00 78.69 468 SER A O 1
ATOM 3717 N N . VAL A 1 469 ? 66.036 -33.142 -85.165 1.00 83.06 469 VAL A N 1
ATOM 3718 C CA . VAL A 1 469 ? 66.668 -33.253 -86.492 1.00 83.06 469 VAL A CA 1
ATOM 3719 C C . VAL A 1 469 ? 65.858 -34.190 -87.386 1.00 83.06 469 VAL A C 1
ATOM 3721 O O . VAL A 1 469 ? 65.660 -33.909 -88.568 1.00 83.06 469 VAL A O 1
ATOM 3724 N N . ALA A 1 470 ? 65.345 -35.286 -86.819 1.00 81.25 470 ALA A N 1
ATOM 3725 C CA . ALA A 1 470 ? 64.526 -36.255 -87.541 1.00 81.25 470 ALA A CA 1
ATOM 3726 C C . ALA A 1 470 ? 63.175 -35.683 -88.008 1.00 81.25 470 ALA A C 1
ATOM 3728 O O . ALA A 1 470 ? 62.622 -36.177 -88.991 1.00 81.25 470 ALA A O 1
ATOM 3729 N N . THR A 1 471 ? 62.649 -34.660 -87.328 1.00 84.06 471 THR A N 1
ATOM 3730 C CA . THR A 1 471 ? 61.374 -34.000 -87.655 1.00 84.06 471 THR A CA 1
ATOM 3731 C C . THR A 1 471 ? 61.501 -32.841 -88.643 1.00 84.06 471 THR A C 1
ATOM 3733 O O . THR A 1 471 ? 60.476 -32.359 -89.127 1.00 84.06 471 THR A O 1
ATOM 3736 N N . ILE A 1 472 ? 62.717 -32.398 -88.997 1.00 89.25 472 ILE A N 1
ATOM 3737 C CA . ILE A 1 472 ? 62.903 -31.352 -90.013 1.00 89.25 472 ILE A CA 1
ATOM 3738 C C . ILE A 1 472 ? 62.286 -31.840 -91.330 1.00 89.25 472 ILE A C 1
ATOM 3740 O O . ILE A 1 472 ? 62.698 -32.896 -91.811 1.00 89.25 472 ILE A O 1
ATOM 3744 N N . PRO A 1 473 ? 61.368 -31.088 -91.972 1.00 87.69 473 PRO A N 1
ATOM 3745 C CA . PRO A 1 473 ? 60.629 -31.571 -93.142 1.00 87.69 473 PRO A CA 1
ATOM 3746 C C . PRO A 1 473 ? 61.522 -32.105 -94.268 1.00 87.69 473 PRO A C 1
ATOM 3748 O O . PRO A 1 473 ? 61.218 -33.127 -94.871 1.00 87.69 473 PRO A O 1
ATOM 3751 N N . GLN A 1 474 ? 62.665 -31.453 -94.508 1.00 85.06 474 GLN A N 1
ATOM 3752 C CA . GLN A 1 474 ? 63.637 -31.871 -95.523 1.00 85.06 474 GLN A CA 1
ATOM 3753 C C . GLN A 1 474 ? 64.343 -33.188 -95.161 1.00 85.06 474 GLN A C 1
ATOM 3755 O O . GLN A 1 474 ? 64.557 -34.030 -96.029 1.00 85.06 474 GLN A O 1
ATOM 3760 N N . VAL A 1 475 ? 64.676 -33.390 -93.882 1.00 87.25 475 VAL A N 1
ATOM 3761 C CA . VAL A 1 475 ? 65.324 -34.615 -93.383 1.00 87.25 475 VAL A CA 1
ATOM 3762 C C . VAL A 1 475 ? 64.319 -35.763 -93.323 1.00 87.25 475 VAL A C 1
ATOM 3764 O O . VAL A 1 475 ? 64.632 -36.870 -93.755 1.00 87.25 475 VAL A O 1
ATOM 3767 N N . ALA A 1 476 ? 63.104 -35.494 -92.842 1.00 85.94 476 ALA A N 1
ATOM 3768 C CA . ALA A 1 476 ? 62.013 -36.457 -92.780 1.00 85.94 476 ALA A CA 1
ATOM 3769 C C . ALA A 1 476 ? 61.631 -36.967 -94.179 1.00 85.94 476 ALA A C 1
ATOM 3771 O O . ALA A 1 476 ? 61.516 -38.176 -94.374 1.00 85.94 476 ALA A O 1
ATOM 3772 N N . GLU A 1 477 ? 61.510 -36.070 -95.163 1.00 88.25 477 GLU A N 1
ATOM 3773 C CA . GLU A 1 477 ? 61.188 -36.433 -96.547 1.00 88.25 477 GLU A CA 1
ATOM 3774 C C . GLU A 1 477 ? 62.340 -37.184 -97.227 1.00 88.25 477 GLU A C 1
ATOM 3776 O O . GLU A 1 477 ? 62.119 -38.240 -97.815 1.00 88.25 477 GLU A O 1
ATOM 3781 N N . ALA A 1 478 ? 63.589 -36.726 -97.080 1.00 86.06 478 ALA A N 1
ATOM 3782 C CA . ALA A 1 478 ? 64.746 -37.443 -97.623 1.00 86.06 478 ALA A CA 1
ATOM 3783 C C . ALA A 1 478 ? 64.902 -38.843 -97.000 1.00 86.06 478 ALA A C 1
ATOM 3785 O O . ALA A 1 478 ? 65.223 -39.808 -97.695 1.00 86.06 478 ALA A O 1
ATOM 3786 N N . ARG A 1 479 ? 64.633 -38.980 -95.694 1.00 86.94 479 ARG A N 1
ATOM 3787 C CA . ARG A 1 479 ? 64.626 -40.269 -94.989 1.00 86.94 479 ARG A CA 1
ATOM 3788 C C . ARG A 1 479 ? 63.507 -41.173 -95.497 1.00 86.94 479 ARG A C 1
ATOM 3790 O O . ARG A 1 479 ? 63.742 -42.367 -95.675 1.00 86.94 479 ARG A O 1
ATOM 3797 N N . ARG A 1 480 ? 62.319 -40.617 -95.747 1.00 88.88 480 ARG A N 1
ATOM 3798 C CA . ARG A 1 480 ? 61.179 -41.338 -96.322 1.00 88.88 480 ARG A CA 1
ATOM 3799 C C . ARG A 1 480 ? 61.507 -41.859 -97.722 1.00 88.88 480 ARG A C 1
ATOM 3801 O O . ARG A 1 480 ? 61.432 -43.061 -97.941 1.00 88.88 480 ARG A O 1
ATOM 3808 N N . GLN A 1 481 ? 61.992 -40.996 -98.612 1.00 89.56 481 GLN A N 1
ATOM 3809 C CA . GLN A 1 481 ? 62.384 -41.364 -99.977 1.00 89.56 481 GLN A CA 1
ATOM 3810 C C . GLN A 1 481 ? 63.515 -42.400 -100.009 1.00 89.56 481 GLN A C 1
ATOM 3812 O O . GLN A 1 481 ? 63.501 -43.308 -100.841 1.00 89.56 481 GLN A O 1
ATOM 3817 N N . LEU A 1 482 ? 64.490 -42.302 -99.096 1.00 87.62 482 LEU A N 1
ATOM 3818 C CA . LEU A 1 482 ? 65.545 -43.307 -98.958 1.00 87.62 482 LEU A CA 1
ATOM 3819 C C . LEU A 1 482 ? 64.983 -44.653 -98.484 1.00 87.62 482 LEU A C 1
ATOM 3821 O O . LEU A 1 482 ? 65.384 -45.693 -99.001 1.00 87.62 482 LEU A O 1
ATOM 3825 N N . SER A 1 483 ? 64.056 -44.643 -97.524 1.00 87.06 483 SER A N 1
ATOM 3826 C CA . SER A 1 483 ? 63.365 -45.853 -97.072 1.00 87.06 483 SER A CA 1
ATOM 3827 C C . SER A 1 483 ? 62.592 -46.510 -98.219 1.00 87.06 483 SER A C 1
ATOM 3829 O O . SER A 1 483 ? 62.725 -47.714 -98.421 1.00 87.06 483 SER A O 1
ATOM 3831 N N . ASP A 1 484 ? 61.859 -45.725 -99.012 1.00 90.12 484 ASP A N 1
ATOM 3832 C CA . ASP A 1 484 ? 61.113 -46.205 -100.180 1.00 90.12 484 ASP A CA 1
ATOM 3833 C C . ASP A 1 484 ? 62.051 -46.799 -101.240 1.00 90.12 484 ASP A C 1
ATOM 3835 O O . ASP A 1 484 ? 61.839 -47.917 -101.707 1.00 90.12 484 ASP A O 1
ATOM 3839 N N . SER A 1 485 ? 63.158 -46.115 -101.547 1.00 88.50 485 SER A N 1
ATOM 3840 C CA . SER A 1 485 ? 64.170 -46.621 -102.481 1.00 88.50 485 SER A CA 1
ATOM 3841 C C . SER A 1 485 ? 64.866 -47.889 -101.972 1.00 88.50 485 SER A C 1
ATOM 3843 O O . SER A 1 485 ? 65.211 -48.754 -102.774 1.00 88.50 485 SER A O 1
ATOM 3845 N N . ASN A 1 486 ? 65.075 -48.035 -100.660 1.00 88.56 486 ASN A N 1
ATOM 3846 C CA . ASN A 1 486 ? 65.636 -49.258 -100.079 1.00 88.56 486 ASN A CA 1
ATOM 3847 C C . ASN A 1 486 ? 64.647 -50.430 -100.160 1.00 88.56 486 ASN A C 1
ATOM 3849 O O . ASN A 1 486 ? 65.067 -51.557 -100.422 1.00 88.56 486 ASN A O 1
ATOM 3853 N N . MET A 1 487 ? 63.343 -50.176 -99.993 1.00 85.38 487 MET A N 1
ATOM 3854 C CA . MET A 1 487 ? 62.304 -51.183 -100.239 1.00 85.38 487 MET A CA 1
ATOM 3855 C C . MET A 1 487 ? 62.258 -51.590 -101.720 1.00 85.38 487 MET A C 1
ATOM 3857 O O . MET A 1 487 ? 62.166 -52.780 -102.020 1.00 85.38 487 MET A O 1
ATOM 3861 N N . GLU A 1 488 ? 62.388 -50.629 -102.646 1.00 83.81 488 GLU A N 1
ATOM 3862 C CA . GLU A 1 488 ? 62.505 -50.896 -104.089 1.00 83.81 488 GLU A CA 1
ATOM 3863 C C . GLU A 1 488 ? 63.722 -51.787 -104.400 1.00 83.81 488 GLU A C 1
ATOM 3865 O O . GLU A 1 488 ? 63.586 -52.768 -105.132 1.00 83.81 488 GLU A O 1
ATOM 3870 N N . ILE A 1 489 ? 64.893 -51.496 -103.818 1.00 84.62 489 ILE A N 1
ATOM 3871 C CA . ILE A 1 489 ? 66.111 -52.311 -103.979 1.00 84.62 489 ILE A CA 1
ATOM 3872 C C . ILE A 1 489 ? 65.897 -53.727 -103.445 1.00 84.62 489 ILE A C 1
ATOM 3874 O O . ILE A 1 489 ? 66.181 -54.686 -104.163 1.00 84.62 489 ILE A O 1
ATOM 3878 N N . ALA A 1 490 ? 65.366 -53.873 -102.228 1.00 82.81 490 ALA A N 1
ATOM 3879 C CA . ALA A 1 490 ? 65.117 -55.179 -101.620 1.00 82.81 490 ALA A CA 1
ATOM 3880 C C . ALA A 1 490 ? 64.165 -56.037 -102.478 1.00 82.81 490 ALA A C 1
ATOM 3882 O O . ALA A 1 490 ? 64.412 -57.222 -102.686 1.00 82.81 490 ALA A O 1
ATOM 3883 N N . ALA A 1 491 ? 63.125 -55.429 -103.061 1.00 83.12 491 ALA A N 1
ATOM 3884 C CA . ALA A 1 491 ? 62.189 -56.110 -103.957 1.00 83.12 491 ALA A CA 1
ATOM 3885 C C . ALA A 1 491 ? 62.783 -56.465 -105.338 1.00 83.12 491 ALA A C 1
ATOM 3887 O O . ALA A 1 491 ? 62.264 -57.353 -106.026 1.00 83.12 491 ALA A O 1
ATOM 3888 N N . MET A 1 492 ? 63.821 -55.747 -105.782 1.00 79.31 492 MET A N 1
ATOM 3889 C CA . MET A 1 492 ? 64.533 -56.015 -107.036 1.00 79.31 492 MET A CA 1
ATOM 3890 C C . MET A 1 492 ? 65.665 -57.031 -106.868 1.00 79.31 492 MET A C 1
ATOM 3892 O O . MET A 1 492 ? 65.914 -57.775 -107.813 1.00 79.31 492 MET A O 1
ATOM 3896 N N . GLN A 1 493 ? 66.303 -57.099 -105.695 1.00 79.06 493 GLN A N 1
ATOM 3897 C CA . GLN A 1 493 ? 67.374 -58.052 -105.378 1.00 79.06 493 GLN A CA 1
ATOM 3898 C C . GLN A 1 493 ? 66.910 -59.511 -105.495 1.00 79.06 493 GLN A C 1
ATOM 3900 O O . GLN A 1 493 ? 67.662 -60.366 -105.948 1.00 79.06 493 GLN A O 1
ATOM 3905 N N . ASP A 1 494 ? 65.651 -59.777 -105.145 1.00 79.19 494 ASP A N 1
ATOM 3906 C CA . ASP A 1 494 ? 65.039 -61.108 -105.236 1.00 79.19 494 ASP A CA 1
ATOM 3907 C C . ASP A 1 494 ? 64.792 -61.556 -106.694 1.00 79.19 494 ASP A C 1
ATOM 3909 O O . ASP A 1 494 ? 64.761 -62.744 -107.004 1.00 79.19 494 ASP A O 1
ATOM 3913 N N . ARG A 1 495 ? 64.642 -60.601 -107.628 1.00 75.56 495 ARG A N 1
ATOM 3914 C CA . ARG A 1 495 ? 64.278 -60.863 -109.037 1.00 75.56 495 ARG A CA 1
ATOM 3915 C C . ARG A 1 495 ? 65.414 -60.684 -110.040 1.00 75.56 495 ARG A C 1
ATOM 3917 O O . ARG A 1 495 ? 65.369 -61.280 -111.113 1.00 75.56 495 ARG A O 1
ATOM 3924 N N . TYR A 1 496 ? 66.399 -59.848 -109.737 1.00 74.00 496 TYR A N 1
ATOM 3925 C CA . TYR A 1 496 ? 67.496 -59.509 -110.638 1.00 74.00 496 TYR A CA 1
ATOM 3926 C C . TYR A 1 496 ? 68.834 -59.667 -109.908 1.00 74.00 496 TYR A C 1
ATOM 3928 O O . TYR A 1 496 ? 69.000 -59.162 -108.804 1.00 74.00 496 TYR A O 1
ATOM 3936 N N . GLY A 1 497 ? 69.808 -60.330 -110.540 1.00 70.75 497 GLY A N 1
ATOM 3937 C CA . GLY A 1 497 ? 71.159 -60.462 -109.983 1.00 70.75 497 GLY A CA 1
ATOM 3938 C C . GLY A 1 497 ? 71.917 -59.127 -109.919 1.00 70.75 497 GLY A C 1
ATOM 3939 O O . GLY A 1 497 ? 71.610 -58.190 -110.657 1.00 70.75 497 GLY A O 1
ATOM 3940 N N . GLU A 1 498 ? 72.962 -59.065 -109.087 1.00 73.19 498 GLU A N 1
ATOM 3941 C CA . GLU A 1 498 ? 73.688 -57.832 -108.710 1.00 73.19 498 GLU A CA 1
ATOM 3942 C C . GLU A 1 498 ? 74.249 -57.006 -109.885 1.00 73.19 498 GLU A C 1
ATOM 3944 O O . GLU A 1 498 ? 74.502 -55.812 -109.747 1.00 73.19 498 GLU A O 1
ATOM 3949 N N . ARG A 1 499 ? 74.422 -57.614 -111.067 1.00 73.38 499 ARG A N 1
ATOM 3950 C CA . ARG A 1 499 ? 74.961 -56.957 -112.274 1.00 73.38 499 ARG A CA 1
ATOM 3951 C C . ARG A 1 499 ? 73.892 -56.403 -113.228 1.00 73.38 499 ARG A C 1
ATOM 3953 O O . ARG A 1 499 ? 74.238 -55.907 -114.298 1.00 73.38 499 ARG A O 1
ATOM 3960 N N . HIS A 1 500 ? 72.602 -56.500 -112.897 1.00 78.19 500 HIS A N 1
ATOM 3961 C CA . HIS A 1 500 ? 71.527 -56.071 -113.795 1.00 78.19 500 HIS A CA 1
ATOM 3962 C C . HIS A 1 500 ? 71.409 -54.530 -113.867 1.00 78.19 500 HIS A C 1
ATOM 3964 O O . HIS A 1 500 ? 71.346 -53.881 -112.818 1.00 78.19 500 HIS A O 1
ATOM 3970 N N . PRO A 1 501 ? 71.274 -53.917 -115.064 1.00 81.19 501 PRO A N 1
ATOM 3971 C CA . PRO A 1 501 ? 71.266 -52.456 -115.222 1.00 81.19 501 PRO A CA 1
ATOM 3972 C C . PRO A 1 501 ? 70.222 -51.725 -114.366 1.00 81.19 501 PRO A C 1
ATOM 3974 O O . PRO A 1 501 ? 70.499 -50.654 -113.831 1.00 81.19 501 PRO A O 1
ATOM 3977 N N . LYS A 1 502 ? 69.027 -52.313 -114.182 1.00 78.44 502 LYS A N 1
ATOM 3978 C CA . LYS A 1 502 ? 67.970 -51.719 -113.339 1.00 78.44 502 LYS A CA 1
ATOM 3979 C C . LYS A 1 502 ? 68.305 -51.747 -111.842 1.00 78.44 502 LYS A C 1
ATOM 3981 O O . LYS A 1 502 ? 67.934 -50.819 -111.134 1.00 78.44 502 LYS A O 1
ATOM 3986 N N . PHE A 1 503 ? 69.013 -52.778 -111.374 1.00 82.75 503 PHE A N 1
ATOM 3987 C CA . PHE A 1 503 ? 69.436 -52.894 -109.975 1.00 82.75 503 PHE A CA 1
ATOM 3988 C C . PHE A 1 503 ? 70.543 -51.880 -109.658 1.00 82.75 503 PHE A C 1
ATOM 3990 O O . PHE A 1 503 ? 70.473 -51.179 -108.653 1.00 82.75 503 PHE A O 1
ATOM 3997 N N . ILE A 1 504 ? 71.495 -51.704 -110.582 1.00 82.56 504 ILE A N 1
ATOM 3998 C CA . ILE A 1 504 ? 72.545 -50.678 -110.494 1.00 82.56 504 ILE A CA 1
ATOM 3999 C C . ILE A 1 504 ? 71.937 -49.266 -110.495 1.00 82.56 504 ILE A C 1
ATOM 4001 O O . ILE A 1 504 ? 72.342 -48.426 -109.697 1.00 82.56 504 ILE A O 1
ATOM 4005 N N . ALA A 1 505 ? 70.932 -49.004 -111.340 1.00 83.19 505 ALA A N 1
ATOM 4006 C CA . ALA A 1 505 ? 70.230 -47.719 -111.352 1.00 83.19 505 ALA A CA 1
ATOM 4007 C C . ALA A 1 505 ? 69.485 -47.437 -110.031 1.00 83.19 505 ALA A C 1
ATOM 4009 O O . ALA A 1 505 ? 69.516 -46.308 -109.542 1.00 83.19 505 ALA A O 1
ATOM 4010 N N . ALA A 1 506 ? 68.853 -48.452 -109.427 1.00 82.69 506 ALA A N 1
ATOM 4011 C CA . ALA A 1 506 ? 68.194 -48.331 -108.124 1.00 82.69 506 ALA A CA 1
ATOM 4012 C C . ALA A 1 506 ? 69.201 -48.107 -106.980 1.00 82.69 506 ALA A C 1
ATOM 4014 O O . ALA A 1 506 ? 68.976 -47.246 -106.133 1.00 82.69 506 ALA A O 1
ATOM 4015 N N . LEU A 1 507 ? 70.342 -48.807 -106.993 1.00 84.88 507 LEU A N 1
ATOM 4016 C CA . LEU A 1 507 ? 71.449 -48.574 -106.059 1.00 84.88 507 LEU A CA 1
ATOM 4017 C C . LEU A 1 507 ? 72.017 -47.156 -106.188 1.00 84.88 507 LEU A C 1
ATOM 4019 O O . LEU A 1 507 ? 72.157 -46.467 -105.181 1.00 84.88 507 LEU A O 1
ATOM 4023 N N . ALA A 1 508 ? 72.265 -46.684 -107.413 1.00 84.69 508 ALA A N 1
ATOM 4024 C CA . ALA A 1 508 ? 72.728 -45.320 -107.663 1.00 84.69 508 ALA A CA 1
ATOM 4025 C C . ALA A 1 508 ? 71.707 -44.272 -107.179 1.00 84.69 508 ALA A C 1
ATOM 4027 O O . ALA A 1 508 ? 72.085 -43.254 -106.595 1.00 84.69 508 ALA A O 1
ATOM 4028 N N . LYS A 1 509 ? 70.404 -44.542 -107.352 1.00 86.62 509 LYS A N 1
ATOM 4029 C CA . LYS A 1 509 ? 69.314 -43.713 -106.816 1.00 86.62 509 LYS A CA 1
ATOM 4030 C C . LYS A 1 509 ? 69.350 -43.681 -105.284 1.00 86.62 509 LYS A C 1
ATOM 4032 O O . LYS A 1 509 ? 69.376 -42.588 -104.721 1.00 86.62 509 LYS A O 1
ATOM 4037 N N . ALA A 1 510 ? 69.438 -44.824 -104.605 1.00 86.56 510 ALA A N 1
ATOM 4038 C CA . ALA A 1 510 ? 69.531 -44.866 -103.144 1.00 86.56 510 ALA A CA 1
ATOM 4039 C C . ALA A 1 510 ? 70.807 -44.202 -102.612 1.00 86.56 510 ALA A C 1
ATOM 4041 O O . ALA A 1 510 ? 70.761 -43.518 -101.594 1.00 86.56 510 ALA A O 1
ATOM 4042 N N . GLU A 1 511 ? 71.938 -44.333 -103.303 1.00 86.75 511 GLU A N 1
ATOM 4043 C CA . GLU A 1 511 ? 73.182 -43.666 -102.922 1.00 86.75 511 GLU A CA 1
ATOM 4044 C C . GLU A 1 511 ? 73.086 -42.143 -103.089 1.00 86.75 511 GLU A C 1
ATOM 4046 O O . GLU A 1 511 ? 73.511 -41.395 -102.202 1.00 86.75 511 GLU A O 1
ATOM 4051 N N . SER A 1 512 ? 72.431 -41.671 -104.156 1.00 88.25 512 SER A N 1
ATOM 4052 C CA . SER A 1 512 ? 72.137 -40.246 -104.344 1.00 88.25 512 SER A CA 1
ATOM 4053 C C . SER A 1 512 ? 71.192 -39.693 -103.267 1.00 88.25 512 SER A C 1
ATOM 4055 O O . SER A 1 512 ? 71.448 -38.620 -102.721 1.00 88.25 512 SER A O 1
ATOM 4057 N N . LEU A 1 513 ? 70.163 -40.455 -102.872 1.00 88.94 513 LEU A N 1
ATOM 4058 C CA . LEU A 1 513 ? 69.240 -40.099 -101.790 1.00 88.94 513 LEU A CA 1
ATOM 4059 C C . LEU A 1 513 ? 69.923 -40.148 -100.421 1.00 88.94 513 LEU A C 1
ATOM 4061 O O . LEU A 1 513 ? 69.697 -39.272 -99.592 1.00 88.94 513 LEU A O 1
ATOM 4065 N N . LYS A 1 514 ? 70.821 -41.114 -100.194 1.00 87.31 514 LYS A N 1
ATOM 4066 C CA . LYS A 1 514 ? 71.651 -41.194 -98.987 1.00 87.31 514 LYS A CA 1
ATOM 4067 C C . LYS A 1 514 ? 72.564 -39.978 -98.889 1.00 87.31 514 LYS A C 1
ATOM 4069 O O . LYS A 1 514 ? 72.663 -39.388 -97.819 1.00 87.31 514 LYS A O 1
ATOM 4074 N N . LYS A 1 515 ? 73.183 -39.557 -99.995 1.00 85.75 515 LYS A N 1
ATOM 4075 C CA . LYS A 1 515 ? 73.969 -38.318 -100.058 1.00 85.75 515 LYS A CA 1
ATOM 4076 C C . LYS A 1 515 ? 73.100 -37.086 -99.774 1.00 85.75 515 LYS A C 1
ATOM 4078 O O . LYS A 1 515 ? 73.475 -36.286 -98.923 1.00 85.75 515 LYS A O 1
ATOM 4083 N N . SER A 1 516 ? 71.916 -36.991 -100.383 1.00 86.88 516 SER A N 1
ATOM 4084 C CA . SER A 1 516 ? 70.946 -35.913 -100.125 1.00 86.88 516 SER A CA 1
ATOM 4085 C C . SER A 1 516 ? 70.491 -35.868 -98.659 1.00 86.88 516 SER A C 1
ATOM 4087 O O . SER A 1 516 ? 70.364 -34.790 -98.077 1.00 86.88 516 SER A O 1
ATOM 4089 N N . LEU A 1 517 ? 70.297 -37.030 -98.025 1.00 86.38 517 LEU A N 1
ATOM 4090 C CA . LEU A 1 517 ? 69.970 -37.144 -96.603 1.00 86.38 517 LEU A CA 1
ATOM 4091 C C . LEU A 1 517 ? 71.130 -36.663 -95.724 1.00 86.38 517 LEU A C 1
ATOM 4093 O O . LEU A 1 517 ? 70.887 -35.916 -94.781 1.00 86.38 517 LEU A O 1
ATOM 4097 N N . ARG A 1 518 ? 72.382 -37.026 -96.043 1.00 85.62 518 ARG A N 1
ATOM 4098 C CA . ARG A 1 518 ? 73.565 -36.514 -95.325 1.00 85.62 518 ARG A CA 1
ATOM 4099 C C . ARG A 1 518 ? 73.686 -35.000 -95.440 1.00 85.62 518 ARG A C 1
ATOM 4101 O O . ARG A 1 518 ? 73.921 -34.335 -94.439 1.00 85.62 518 ARG A O 1
ATOM 4108 N N . GLU A 1 519 ? 73.501 -34.454 -96.638 1.00 84.44 519 GLU A N 1
ATOM 4109 C CA . GLU A 1 519 ? 73.557 -33.008 -96.875 1.00 84.44 519 GLU A CA 1
ATOM 4110 C C . GLU A 1 519 ? 72.431 -32.266 -96.141 1.00 84.44 519 GLU A C 1
ATOM 4112 O O . GLU A 1 519 ? 72.667 -31.212 -95.550 1.00 84.44 519 GLU A O 1
ATOM 4117 N N . SER A 1 520 ? 71.220 -32.829 -96.122 1.00 84.88 520 SER A N 1
ATOM 4118 C CA . SER A 1 520 ? 70.071 -32.251 -95.411 1.00 84.88 520 SER A CA 1
ATOM 4119 C C . SER A 1 520 ? 70.230 -32.344 -93.890 1.00 84.88 520 SER A C 1
ATOM 4121 O O . SER A 1 520 ? 69.931 -31.383 -93.185 1.00 84.88 520 SER A O 1
ATOM 4123 N N . ALA A 1 521 ? 70.757 -33.462 -93.379 1.00 83.19 521 ALA A N 1
ATOM 4124 C CA . ALA A 1 521 ? 71.063 -33.648 -91.961 1.00 83.19 521 ALA A CA 1
ATOM 4125 C C . ALA A 1 521 ? 72.242 -32.773 -91.500 1.00 83.19 521 ALA A C 1
ATOM 4127 O O . ALA A 1 521 ? 72.205 -32.237 -90.399 1.00 83.19 521 ALA A O 1
ATOM 4128 N N . GLY A 1 522 ? 73.254 -32.555 -92.346 1.00 80.94 522 GLY A N 1
ATOM 4129 C CA . GLY A 1 522 ? 74.358 -31.631 -92.063 1.00 80.94 522 GLY A CA 1
ATOM 4130 C C . GLY A 1 522 ? 73.901 -30.171 -91.965 1.00 80.94 522 GLY A C 1
ATOM 4131 O O . GLY A 1 522 ? 74.402 -29.426 -91.131 1.00 80.94 522 GLY A O 1
ATOM 4132 N N . LYS A 1 523 ? 72.886 -29.780 -92.751 1.00 84.81 523 LYS A N 1
ATOM 4133 C CA . LYS A 1 523 ? 72.239 -28.454 -92.692 1.00 84.81 523 LYS A CA 1
ATOM 4134 C C . LYS A 1 523 ? 71.203 -28.318 -91.568 1.00 84.81 523 LYS A C 1
ATOM 4136 O O . LYS A 1 523 ? 70.672 -27.227 -91.362 1.00 84.81 523 LYS A O 1
ATOM 4141 N N . ALA A 1 524 ? 70.900 -29.395 -90.839 1.00 84.06 524 ALA A N 1
ATOM 4142 C CA . ALA A 1 524 ? 69.919 -29.376 -89.757 1.00 84.06 524 ALA A CA 1
ATOM 4143 C C . ALA A 1 524 ? 70.307 -28.398 -88.642 1.00 84.06 524 ALA A C 1
ATOM 4145 O O . ALA A 1 524 ? 69.447 -27.672 -88.149 1.00 84.06 524 ALA A O 1
ATOM 4146 N N . GLY A 1 525 ? 71.601 -28.324 -88.305 1.00 84.25 525 GLY A N 1
ATOM 4147 C CA . GLY A 1 525 ? 72.122 -27.364 -87.330 1.00 84.25 525 GLY A CA 1
ATOM 4148 C C . GLY A 1 525 ? 71.823 -25.914 -87.719 1.00 84.25 525 GLY A C 1
ATOM 4149 O O . GLY A 1 525 ? 71.335 -25.154 -86.891 1.00 84.25 525 GLY A O 1
ATOM 4150 N N . ASP A 1 526 ? 71.999 -25.552 -88.993 1.00 85.19 526 ASP A N 1
ATOM 4151 C CA . ASP A 1 526 ? 71.722 -24.197 -89.495 1.00 85.19 526 ASP A CA 1
ATOM 4152 C C . ASP A 1 526 ? 70.221 -23.871 -89.533 1.00 85.19 526 ASP A C 1
ATOM 4154 O O . ASP A 1 526 ? 69.812 -22.714 -89.408 1.00 85.19 526 ASP A O 1
ATOM 4158 N N . ILE A 1 527 ? 69.371 -24.877 -89.762 1.00 87.81 527 ILE A N 1
ATOM 4159 C CA . ILE A 1 527 ? 67.910 -24.723 -89.718 1.00 87.81 527 ILE A CA 1
ATOM 4160 C C . ILE A 1 527 ? 67.457 -24.504 -88.273 1.00 87.81 527 ILE A C 1
ATOM 4162 O O . ILE A 1 527 ? 66.720 -23.553 -88.013 1.00 87.81 527 ILE A O 1
ATOM 4166 N N . LEU A 1 528 ? 67.935 -25.332 -87.340 1.00 88.00 528 LEU A N 1
ATOM 4167 C CA . LEU A 1 528 ? 67.638 -25.199 -85.914 1.00 88.00 528 LEU A CA 1
ATOM 4168 C C . LEU A 1 528 ? 68.185 -23.884 -85.356 1.00 88.00 528 LEU A C 1
ATOM 4170 O O . LEU A 1 528 ? 67.475 -23.211 -84.618 1.00 88.00 528 LEU A O 1
ATOM 4174 N N . ASN A 1 529 ? 69.381 -23.453 -85.769 1.00 90.31 529 ASN A N 1
ATOM 4175 C CA . ASN A 1 529 ? 69.947 -22.173 -85.345 1.00 90.31 529 ASN A CA 1
ATOM 4176 C C . ASN A 1 529 ? 69.091 -20.982 -85.805 1.00 90.31 529 ASN A C 1
ATOM 4178 O O . ASN A 1 529 ? 68.815 -20.084 -85.017 1.00 90.31 529 ASN A O 1
ATOM 4182 N N . ARG A 1 530 ? 68.569 -21.002 -87.040 1.00 90.19 530 ARG A N 1
ATOM 4183 C CA . ARG A 1 530 ? 67.620 -19.974 -87.511 1.00 90.19 530 ARG A CA 1
ATOM 4184 C C . ARG A 1 530 ? 66.292 -19.998 -86.750 1.00 90.19 530 ARG A C 1
ATOM 4186 O O . ARG A 1 530 ? 65.725 -18.941 -86.481 1.00 90.19 530 ARG A O 1
ATOM 4193 N N . GLN A 1 531 ? 65.791 -21.183 -86.396 1.00 90.38 531 GLN A N 1
ATOM 4194 C CA . GLN A 1 531 ? 64.593 -21.318 -85.558 1.00 90.38 531 GLN A CA 1
ATOM 4195 C C . GLN A 1 531 ? 64.840 -20.806 -84.134 1.00 90.38 531 GLN A C 1
ATOM 4197 O O . GLN A 1 531 ? 63.994 -20.104 -83.587 1.00 90.38 531 GLN A O 1
ATOM 4202 N N . TYR A 1 532 ? 66.012 -21.088 -83.562 1.00 92.88 532 TYR A N 1
ATOM 4203 C CA . TYR A 1 532 ? 66.437 -20.577 -82.263 1.00 92.88 532 TYR A CA 1
ATOM 4204 C C . TYR A 1 532 ? 66.559 -19.052 -82.270 1.00 92.88 532 TYR A C 1
ATOM 4206 O O . TYR A 1 532 ? 66.007 -18.398 -81.393 1.00 92.88 532 TYR A O 1
ATOM 4214 N N . GLU A 1 533 ? 67.191 -18.460 -83.285 1.00 93.19 533 GLU A N 1
ATOM 4215 C CA . GLU A 1 533 ? 67.274 -17.002 -83.433 1.00 93.19 533 GLU A CA 1
ATOM 4216 C C . GLU A 1 533 ? 65.880 -16.359 -83.534 1.00 93.19 533 GLU A C 1
ATOM 4218 O O . GLU A 1 533 ? 65.615 -15.342 -82.886 1.00 93.19 533 GLU A O 1
ATOM 4223 N N . ALA A 1 534 ? 64.955 -16.975 -84.278 1.00 93.12 534 ALA A N 1
ATOM 4224 C CA . ALA A 1 534 ? 63.565 -16.529 -84.347 1.00 93.12 534 ALA A CA 1
ATOM 4225 C C . ALA A 1 534 ? 62.839 -16.653 -82.990 1.00 93.12 534 ALA A C 1
ATOM 4227 O O . ALA A 1 534 ? 62.099 -15.743 -82.596 1.00 93.12 534 ALA A O 1
ATOM 4228 N N . ALA A 1 535 ? 63.078 -17.736 -82.243 1.00 93.81 535 ALA A N 1
ATOM 4229 C CA . ALA A 1 535 ? 62.537 -17.937 -80.900 1.00 93.81 535 ALA A CA 1
ATOM 4230 C C . ALA A 1 535 ? 63.102 -16.915 -79.896 1.00 93.81 535 ALA A C 1
ATOM 4232 O O . ALA A 1 535 ? 62.334 -16.324 -79.140 1.00 93.81 535 ALA A O 1
ATOM 4233 N N . CYS A 1 536 ? 64.404 -16.611 -79.950 1.00 94.25 536 CYS A N 1
ATOM 4234 C CA . CYS A 1 536 ? 65.057 -15.562 -79.158 1.00 94.25 536 CYS A CA 1
ATOM 4235 C C . CYS A 1 536 ? 64.442 -14.180 -79.413 1.00 94.25 536 CYS A C 1
ATOM 4237 O O . CYS A 1 536 ? 64.139 -13.444 -78.474 1.00 94.25 536 CYS A O 1
ATOM 4239 N N . GLN A 1 537 ? 64.217 -13.819 -80.680 1.00 94.06 537 GLN A N 1
ATOM 4240 C CA . GLN A 1 537 ? 63.561 -12.552 -81.019 1.00 94.06 537 GLN A CA 1
ATOM 4241 C C . GLN A 1 537 ? 62.116 -12.502 -80.511 1.00 94.06 537 GLN A C 1
ATOM 4243 O O . GLN A 1 537 ? 61.654 -11.448 -80.073 1.00 94.06 537 GLN A O 1
ATOM 4248 N N . THR A 1 538 ? 61.406 -13.629 -80.558 1.00 94.19 538 THR A N 1
ATOM 4249 C CA . THR A 1 538 ? 60.024 -13.734 -80.076 1.00 94.19 538 THR A CA 1
ATOM 4250 C C . THR A 1 538 ? 59.958 -13.614 -78.553 1.00 94.19 538 THR A C 1
ATOM 4252 O O . THR A 1 538 ? 59.185 -12.799 -78.052 1.00 94.19 538 THR A O 1
ATOM 4255 N N . GLU A 1 539 ? 60.813 -14.336 -77.817 1.00 94.75 539 GLU A N 1
ATOM 4256 C CA . GLU A 1 539 ? 60.947 -14.210 -76.359 1.00 94.75 539 GLU A CA 1
ATOM 4257 C C . GLU A 1 539 ? 61.289 -12.768 -75.973 1.00 94.75 539 GLU A C 1
ATOM 4259 O O . GLU A 1 539 ? 60.632 -12.193 -75.108 1.00 94.75 539 GLU A O 1
ATOM 4264 N N . SER A 1 540 ? 62.276 -12.154 -76.633 1.00 93.94 540 SER A N 1
ATOM 4265 C CA . SER A 1 540 ? 62.702 -10.783 -76.340 1.00 93.94 540 SER A CA 1
ATOM 4266 C C . SER A 1 540 ? 61.564 -9.777 -76.539 1.00 93.94 540 SER A C 1
ATOM 4268 O O . SER A 1 540 ? 61.272 -9.003 -75.628 1.00 93.94 540 SER A O 1
ATOM 4270 N N . LYS A 1 541 ? 60.855 -9.831 -77.677 1.00 94.88 541 LYS A N 1
ATOM 4271 C CA . LYS A 1 541 ? 59.703 -8.953 -77.953 1.00 94.88 541 LYS A CA 1
ATOM 4272 C C . LYS A 1 541 ? 58.580 -9.139 -76.933 1.00 94.88 541 LYS A C 1
ATOM 4274 O O . LYS A 1 541 ? 58.043 -8.151 -76.440 1.00 94.88 541 LYS A O 1
ATOM 4279 N N . LEU A 1 542 ? 58.245 -10.385 -76.593 1.00 94.88 542 LEU A N 1
ATOM 4280 C CA . LEU A 1 542 ? 57.204 -10.683 -75.606 1.00 94.88 542 LEU A CA 1
ATOM 4281 C C . LEU A 1 542 ? 57.613 -10.265 -74.192 1.00 94.88 542 LEU A C 1
ATOM 4283 O O . LEU A 1 542 ? 56.773 -9.779 -73.446 1.00 94.88 542 LEU A O 1
ATOM 4287 N N . THR A 1 543 ? 58.890 -10.393 -73.835 1.00 92.81 543 THR A N 1
ATOM 4288 C CA . THR A 1 543 ? 59.415 -9.968 -72.529 1.00 92.81 543 THR A CA 1
ATOM 4289 C C . THR A 1 543 ? 59.409 -8.446 -72.394 1.00 92.81 543 THR A C 1
ATOM 4291 O O . THR A 1 543 ? 59.054 -7.927 -71.338 1.00 92.81 543 THR A O 1
ATOM 4294 N N . VAL A 1 544 ? 59.757 -7.716 -73.461 1.00 95.12 544 VAL A N 1
ATOM 4295 C CA . VAL A 1 544 ? 59.653 -6.248 -73.492 1.00 95.12 544 VAL A CA 1
ATOM 4296 C C . VAL A 1 544 ? 58.192 -5.814 -73.368 1.00 95.12 544 VAL A C 1
ATOM 4298 O O . VAL A 1 544 ? 57.882 -5.025 -72.479 1.00 95.12 544 VAL A O 1
ATOM 4301 N N . ALA A 1 545 ? 57.289 -6.393 -74.166 1.00 92.44 545 ALA A N 1
ATOM 4302 C CA . ALA A 1 545 ? 55.857 -6.098 -74.089 1.00 92.44 545 ALA A CA 1
ATOM 4303 C C . ALA A 1 545 ? 55.256 -6.448 -72.715 1.00 92.44 545 ALA A C 1
ATOM 4305 O O . ALA A 1 545 ? 54.433 -5.701 -72.188 1.00 92.44 545 ALA A O 1
ATOM 4306 N N . LEU A 1 546 ? 55.687 -7.558 -72.103 1.00 94.25 546 LEU A N 1
ATOM 4307 C CA . LEU A 1 546 ? 55.288 -7.940 -70.749 1.00 94.25 546 LEU A CA 1
ATOM 4308 C C . LEU A 1 546 ? 55.736 -6.887 -69.733 1.00 94.25 546 LEU A C 1
ATOM 4310 O O . LEU A 1 546 ? 54.920 -6.438 -68.938 1.00 94.25 546 LEU A O 1
ATOM 4314 N N . LYS A 1 547 ? 56.998 -6.448 -69.789 1.00 93.00 547 LYS A N 1
ATOM 4315 C CA . LYS A 1 547 ? 57.541 -5.440 -68.869 1.00 93.00 547 LYS A CA 1
ATOM 4316 C C . LYS A 1 547 ? 56.861 -4.077 -69.028 1.00 93.00 547 LYS A C 1
ATOM 4318 O O . LYS A 1 547 ? 56.592 -3.408 -68.034 1.00 93.00 547 LYS A O 1
ATOM 4323 N N . GLU A 1 548 ? 56.554 -3.667 -70.256 1.00 91.75 548 GLU A N 1
ATOM 4324 C CA . GLU A 1 548 ? 55.759 -2.460 -70.522 1.00 91.75 548 GLU A CA 1
ATOM 4325 C C . GLU A 1 548 ? 54.358 -2.572 -69.907 1.00 91.75 548 GLU A C 1
ATOM 4327 O O . GLU A 1 548 ? 53.897 -1.653 -69.226 1.00 91.75 548 GLU A O 1
ATOM 4332 N N . GLN A 1 549 ? 53.709 -3.727 -70.073 1.00 92.25 549 GLN A N 1
ATOM 4333 C CA . GLN A 1 549 ? 52.395 -3.992 -69.498 1.00 92.25 549 GLN A CA 1
ATOM 4334 C C . GLN A 1 549 ? 52.430 -4.081 -67.959 1.00 92.25 549 GLN A C 1
ATOM 4336 O O . GLN A 1 549 ? 51.488 -3.630 -67.309 1.00 92.25 549 GLN A O 1
ATOM 4341 N N . GLU A 1 550 ? 53.503 -4.609 -67.356 1.00 89.88 550 GLU A N 1
ATOM 4342 C CA . GLU A 1 550 ? 53.722 -4.616 -65.899 1.00 89.88 550 GLU A CA 1
ATOM 4343 C C . GLU A 1 550 ? 53.804 -3.194 -65.342 1.00 89.88 550 GLU A C 1
ATOM 4345 O O . GLU A 1 550 ? 53.152 -2.882 -64.345 1.00 89.88 550 GLU A O 1
ATOM 4350 N N . VAL A 1 551 ? 54.564 -2.312 -66.000 1.00 91.12 551 VAL A N 1
ATOM 4351 C CA . VAL A 1 551 ? 54.663 -0.898 -65.608 1.00 91.12 551 VAL A CA 1
ATOM 4352 C C . VAL A 1 551 ? 53.297 -0.216 -65.716 1.00 91.12 551 VAL A C 1
ATOM 4354 O O . VAL A 1 551 ? 52.867 0.433 -64.762 1.00 91.12 551 VAL A O 1
ATOM 4357 N N . ALA A 1 552 ? 52.564 -0.441 -66.812 1.00 87.00 552 ALA A N 1
ATOM 4358 C CA . ALA A 1 552 ? 51.208 0.084 -66.978 1.00 87.00 552 ALA A CA 1
ATOM 4359 C C . ALA A 1 552 ? 50.234 -0.430 -65.895 1.00 87.00 552 ALA A C 1
ATOM 4361 O O . ALA A 1 552 ? 49.415 0.335 -65.379 1.00 87.00 552 ALA A O 1
ATOM 4362 N N . ALA A 1 553 ? 50.341 -1.704 -65.499 1.00 87.00 553 ALA A N 1
ATOM 4363 C CA . ALA A 1 553 ? 49.550 -2.283 -64.413 1.00 87.00 553 ALA A CA 1
ATOM 4364 C C . ALA A 1 553 ? 49.891 -1.670 -63.045 1.00 87.00 553 ALA A C 1
ATOM 4366 O O . ALA A 1 553 ? 48.989 -1.395 -62.251 1.00 87.00 553 ALA A O 1
ATOM 4367 N N . LEU A 1 554 ? 51.175 -1.420 -62.768 1.00 87.88 554 LEU A N 1
ATOM 4368 C CA . LEU A 1 554 ? 51.622 -0.772 -61.533 1.00 87.88 554 LEU A CA 1
ATOM 4369 C C . LEU A 1 554 ? 51.135 0.676 -61.436 1.00 87.88 554 LEU A C 1
ATOM 4371 O O . LEU A 1 554 ? 50.705 1.096 -60.362 1.00 87.88 554 LEU A O 1
ATOM 4375 N N . ASP A 1 555 ? 51.165 1.431 -62.531 1.00 86.44 555 ASP A N 1
ATOM 4376 C CA . ASP A 1 555 ? 50.690 2.815 -62.537 1.00 86.44 555 ASP A CA 1
ATOM 4377 C C . ASP A 1 555 ? 49.166 2.902 -62.381 1.00 86.44 555 ASP A C 1
ATOM 4379 O O . ASP A 1 555 ? 48.681 3.723 -61.598 1.00 86.44 555 ASP A O 1
ATOM 4383 N N . LEU A 1 556 ? 48.406 1.990 -63.001 1.00 85.88 556 LEU A N 1
ATOM 4384 C CA . LEU A 1 556 ? 46.971 1.858 -62.725 1.00 85.88 556 LEU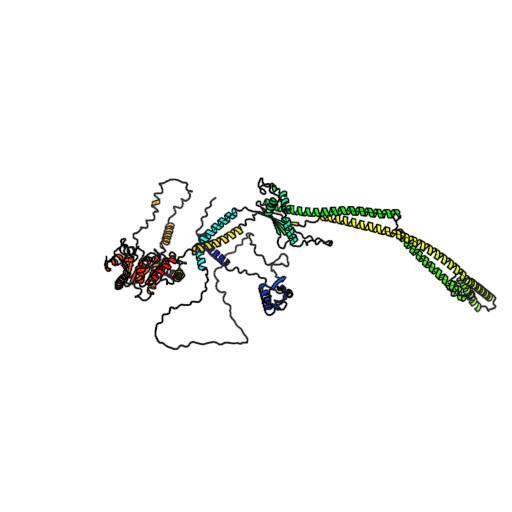 A CA 1
ATOM 4385 C C . LEU A 1 556 ? 46.699 1.496 -61.262 1.00 85.88 556 LEU A C 1
ATOM 4387 O O . LEU A 1 556 ? 45.796 2.064 -60.649 1.00 85.88 556 LEU A O 1
ATOM 4391 N N . ASN A 1 557 ? 47.495 0.603 -60.669 1.00 84.75 557 ASN A N 1
ATOM 4392 C CA . ASN A 1 557 ? 47.346 0.239 -59.261 1.00 84.75 557 ASN A CA 1
ATOM 4393 C C . ASN A 1 557 ? 47.621 1.434 -58.324 1.00 84.75 557 ASN A C 1
ATOM 4395 O O . ASN A 1 557 ? 46.878 1.657 -57.368 1.00 84.75 557 ASN A O 1
ATOM 4399 N N . LYS A 1 558 ? 48.628 2.269 -58.626 1.00 87.12 558 LYS A N 1
ATOM 4400 C CA . LYS A 1 558 ? 48.886 3.516 -57.877 1.00 87.12 558 LYS A CA 1
ATOM 4401 C C . LYS A 1 558 ? 47.691 4.473 -57.918 1.00 87.12 558 LYS A C 1
ATOM 4403 O O . LYS A 1 558 ? 47.416 5.119 -56.911 1.00 87.12 558 LYS A O 1
ATOM 4408 N N . MET A 1 559 ? 46.975 4.553 -59.042 1.00 85.75 559 MET A N 1
ATOM 4409 C CA . MET A 1 559 ? 45.752 5.362 -59.167 1.00 85.75 559 MET A CA 1
ATOM 4410 C C . MET A 1 559 ? 44.541 4.709 -58.473 1.00 85.75 559 MET A C 1
ATOM 4412 O O . MET A 1 559 ? 43.686 5.396 -57.918 1.00 85.75 559 MET A O 1
ATOM 4416 N N . ALA A 1 560 ? 44.476 3.377 -58.441 1.00 85.38 560 ALA A N 1
ATOM 4417 C CA . ALA A 1 560 ? 43.384 2.645 -57.803 1.00 85.38 560 ALA A CA 1
ATOM 4418 C C . ALA A 1 560 ? 43.375 2.785 -56.270 1.00 85.38 560 ALA A C 1
ATOM 4420 O O . ALA A 1 560 ? 42.307 2.778 -55.660 1.00 85.38 560 ALA A O 1
ATOM 4421 N N . ILE A 1 561 ? 44.536 2.931 -55.620 1.00 87.44 561 ILE A N 1
ATOM 4422 C CA . ILE A 1 561 ? 44.613 2.998 -54.149 1.00 87.44 561 ILE A CA 1
ATOM 4423 C C . ILE A 1 561 ? 43.886 4.237 -53.583 1.00 87.44 561 ILE A C 1
ATOM 4425 O O . ILE A 1 561 ? 42.960 4.043 -52.790 1.00 87.44 561 ILE A O 1
ATOM 4429 N N . PRO A 1 562 ? 44.212 5.492 -53.969 1.00 88.88 562 PRO A N 1
ATOM 4430 C CA . PRO A 1 562 ? 43.481 6.664 -53.483 1.00 88.88 562 PRO A CA 1
ATOM 4431 C C . PRO A 1 562 ? 42.012 6.661 -53.911 1.00 88.88 562 PRO A C 1
ATOM 4433 O O . PRO A 1 562 ? 41.157 7.061 -53.125 1.00 88.88 562 PRO A O 1
ATOM 4436 N N . PHE A 1 563 ? 41.710 6.162 -55.118 1.00 89.31 563 PHE A N 1
ATOM 4437 C CA . PHE A 1 563 ? 40.335 5.993 -55.590 1.00 89.31 563 PHE A CA 1
ATOM 4438 C C . PHE A 1 563 ? 39.512 5.124 -54.633 1.00 89.31 563 PHE A C 1
ATOM 4440 O O . PHE A 1 563 ? 38.469 5.562 -54.157 1.00 89.31 563 PHE A O 1
ATOM 4447 N N . ASN A 1 564 ? 40.015 3.936 -54.284 1.00 88.88 564 ASN A N 1
ATOM 4448 C CA . ASN A 1 564 ? 39.339 3.010 -53.377 1.00 88.88 564 ASN A CA 1
ATOM 4449 C C . ASN A 1 564 ? 39.192 3.584 -51.960 1.00 88.88 564 ASN A C 1
ATOM 4451 O O . ASN A 1 564 ? 38.191 3.324 -51.296 1.00 88.88 564 ASN A O 1
ATOM 4455 N N . VAL A 1 565 ? 40.168 4.363 -51.478 1.00 91.69 565 VAL A N 1
ATOM 4456 C CA . VAL A 1 565 ? 40.069 5.045 -50.175 1.00 91.69 565 VAL A CA 1
ATOM 4457 C C . VAL A 1 565 ? 38.950 6.086 -50.198 1.00 91.69 565 VAL A C 1
ATOM 4459 O O . VAL A 1 565 ? 38.089 6.056 -49.323 1.00 91.69 565 VAL A O 1
ATOM 4462 N N . LEU A 1 566 ? 38.916 6.949 -51.218 1.00 91.88 566 LEU A N 1
ATOM 4463 C CA . LEU A 1 566 ? 37.873 7.966 -51.375 1.00 91.88 566 LEU A CA 1
ATOM 4464 C C . LEU A 1 566 ? 36.490 7.338 -51.596 1.00 91.88 566 LEU A C 1
ATOM 4466 O O . LEU A 1 566 ? 35.504 7.809 -51.040 1.00 91.88 566 LEU A O 1
ATOM 4470 N N . GLN A 1 567 ? 36.406 6.247 -52.360 1.00 90.75 567 GLN A N 1
ATOM 4471 C CA . GLN A 1 567 ? 35.164 5.501 -52.567 1.00 90.75 567 GLN A CA 1
ATOM 4472 C C . GLN A 1 567 ? 34.650 4.886 -51.260 1.00 90.75 567 GLN A C 1
ATOM 4474 O O . GLN A 1 567 ? 33.460 4.982 -50.973 1.00 90.75 567 GLN A O 1
ATOM 4479 N N . ARG A 1 568 ? 35.533 4.304 -50.436 1.00 92.31 568 ARG A N 1
ATOM 4480 C CA . ARG A 1 568 ? 35.168 3.797 -49.102 1.00 92.31 568 ARG A CA 1
ATOM 4481 C C . ARG A 1 568 ? 34.751 4.915 -48.148 1.00 92.31 568 ARG A C 1
ATOM 4483 O O . ARG A 1 568 ? 33.845 4.696 -47.354 1.00 92.31 568 ARG A O 1
ATOM 4490 N N . GLU A 1 569 ? 35.392 6.084 -48.212 1.00 93.12 569 GLU A N 1
ATOM 4491 C CA . GLU A 1 569 ? 35.017 7.256 -47.406 1.00 93.12 569 GLU A CA 1
ATOM 4492 C C . GLU A 1 569 ? 33.599 7.729 -47.762 1.00 93.12 569 GLU A C 1
ATOM 4494 O O . GLU A 1 569 ? 32.767 7.864 -46.867 1.00 93.12 569 GLU A O 1
ATOM 4499 N N . VAL A 1 570 ? 33.292 7.861 -49.060 1.00 95.75 570 VAL A N 1
ATOM 4500 C CA . VAL A 1 570 ? 31.942 8.190 -49.555 1.00 95.75 570 VAL A CA 1
ATOM 4501 C C . VAL A 1 570 ? 30.914 7.151 -49.113 1.00 95.75 570 VAL A C 1
ATOM 4503 O O . VAL A 1 570 ? 29.861 7.515 -48.597 1.00 95.75 570 VAL A O 1
ATOM 4506 N N . GLU A 1 571 ? 31.207 5.860 -49.279 1.00 93.25 571 GLU A N 1
ATOM 4507 C CA . GLU A 1 571 ? 30.276 4.794 -48.898 1.00 93.25 571 GLU A CA 1
ATOM 4508 C C . GLU A 1 571 ? 30.040 4.767 -47.381 1.00 93.25 571 GLU A C 1
ATOM 4510 O O . GLU A 1 571 ? 28.905 4.646 -46.925 1.00 93.25 571 GLU A O 1
ATOM 4515 N N . SER A 1 572 ? 31.093 4.958 -46.581 1.00 93.25 572 SER A N 1
ATOM 4516 C CA . SER A 1 572 ? 30.980 5.049 -45.125 1.00 93.25 572 SER A CA 1
ATOM 4517 C C . SER A 1 572 ? 30.123 6.242 -44.700 1.00 93.25 572 SER A C 1
ATOM 4519 O O . SER A 1 572 ? 29.238 6.087 -43.858 1.00 93.25 572 SER A O 1
ATOM 4521 N N . ASP A 1 573 ? 30.361 7.428 -45.265 1.00 92.88 573 ASP A N 1
ATOM 4522 C CA . ASP A 1 573 ? 29.576 8.626 -44.952 1.00 92.88 573 ASP A CA 1
ATOM 4523 C C . ASP A 1 573 ? 28.115 8.474 -45.410 1.00 92.88 573 ASP A C 1
ATOM 4525 O O . ASP A 1 573 ? 27.199 8.887 -44.692 1.00 92.88 573 ASP A O 1
ATOM 4529 N N . ARG A 1 574 ? 27.875 7.813 -46.553 1.00 94.12 574 ARG A N 1
ATOM 4530 C CA . ARG A 1 574 ? 26.533 7.510 -47.068 1.00 94.12 574 ARG A CA 1
ATOM 4531 C C . ARG A 1 574 ? 25.775 6.570 -46.143 1.00 94.12 574 ARG A C 1
ATOM 4533 O O . ARG A 1 574 ? 24.657 6.894 -45.749 1.00 94.12 574 ARG A O 1
ATOM 4540 N N . VAL A 1 575 ? 26.381 5.450 -45.749 1.00 93.75 575 VAL A N 1
ATOM 4541 C CA . VAL A 1 575 ? 25.766 4.483 -44.826 1.00 93.75 575 VAL A CA 1
ATOM 4542 C C . VAL A 1 575 ? 25.462 5.137 -43.476 1.00 93.75 575 VAL A C 1
ATOM 4544 O O . VAL A 1 575 ? 24.379 4.933 -42.925 1.00 93.75 575 VAL A O 1
ATOM 4547 N N . LEU A 1 576 ? 26.369 5.969 -42.949 1.00 90.88 576 LEU A N 1
ATOM 4548 C CA . LEU A 1 576 ? 26.133 6.715 -41.710 1.00 90.88 576 LEU A CA 1
ATOM 4549 C C . LEU A 1 576 ? 24.959 7.689 -41.855 1.00 90.88 576 LEU A C 1
ATOM 4551 O O . LEU A 1 576 ? 24.050 7.669 -41.022 1.00 90.88 576 LEU A O 1
ATOM 4555 N N . TYR A 1 577 ? 24.928 8.485 -42.925 1.00 93.56 577 TYR A N 1
ATOM 4556 C CA . TYR A 1 577 ? 23.820 9.394 -43.214 1.00 93.56 577 TYR A CA 1
ATOM 4557 C C . TYR A 1 577 ? 22.481 8.649 -43.334 1.00 93.56 577 TYR A C 1
ATOM 4559 O O . TYR A 1 577 ? 21.509 9.003 -42.660 1.00 93.56 577 TYR A O 1
ATOM 4567 N N . GLU A 1 578 ? 22.427 7.575 -44.124 1.00 91.94 578 GLU A N 1
ATOM 4568 C CA . GLU A 1 578 ? 21.228 6.750 -44.290 1.00 91.94 578 GLU A CA 1
ATOM 4569 C C . GLU A 1 578 ? 20.776 6.113 -42.973 1.00 91.94 578 GLU A C 1
ATOM 4571 O O . GLU A 1 578 ? 19.575 6.074 -42.697 1.00 91.94 578 GLU A O 1
ATOM 4576 N N . SER A 1 579 ? 21.711 5.668 -42.126 1.00 90.75 579 SER A N 1
ATOM 4577 C CA . SER A 1 579 ? 21.396 5.101 -40.811 1.00 90.75 579 SER A CA 1
ATOM 4578 C C . SER A 1 579 ? 20.739 6.127 -39.882 1.00 90.75 579 SER A C 1
ATOM 4580 O O . SER A 1 579 ? 19.742 5.810 -39.229 1.00 90.75 579 SER A O 1
ATOM 4582 N N . VAL A 1 580 ? 21.219 7.377 -39.882 1.00 90.38 580 VAL A N 1
ATOM 4583 C CA . VAL A 1 580 ? 20.638 8.478 -39.101 1.00 90.38 580 VAL A CA 1
ATOM 4584 C C . VAL A 1 580 ? 19.259 8.846 -39.639 1.00 90.38 580 VAL A C 1
ATOM 4586 O O . VAL A 1 580 ? 18.317 8.972 -38.858 1.00 90.38 580 VAL A O 1
ATOM 4589 N N . ILE A 1 581 ? 19.088 8.941 -40.961 1.00 90.50 581 ILE A N 1
ATOM 4590 C CA . ILE A 1 581 ? 17.777 9.201 -41.575 1.00 90.50 581 ILE A CA 1
ATOM 4591 C C . ILE A 1 581 ? 16.791 8.069 -41.279 1.00 90.50 581 ILE A C 1
ATOM 4593 O O . ILE A 1 581 ? 15.636 8.334 -40.939 1.00 90.50 581 ILE A O 1
ATOM 4597 N N . LYS A 1 582 ? 17.227 6.810 -41.377 1.00 87.81 582 LYS A N 1
ATOM 4598 C CA . LYS A 1 582 ? 16.417 5.643 -41.019 1.00 87.81 582 LYS A CA 1
ATOM 4599 C C . LYS A 1 582 ? 15.997 5.719 -39.553 1.00 87.81 582 LYS A C 1
ATOM 4601 O O . LYS A 1 582 ? 14.809 5.603 -39.264 1.00 87.81 582 LYS A O 1
ATOM 4606 N N . ARG A 1 583 ? 16.932 6.015 -38.647 1.00 84.38 583 ARG A N 1
ATOM 4607 C CA . ARG A 1 583 ? 16.653 6.160 -37.215 1.00 84.38 583 ARG A CA 1
ATOM 4608 C C . ARG A 1 583 ? 15.714 7.325 -36.914 1.00 84.38 583 ARG A C 1
ATOM 4610 O O . ARG A 1 583 ? 14.837 7.196 -36.063 1.00 84.38 583 ARG A O 1
ATOM 4617 N N . MET A 1 584 ? 15.857 8.439 -37.625 1.00 83.69 584 MET A N 1
ATOM 4618 C CA . MET A 1 584 ? 14.973 9.598 -37.518 1.00 83.69 584 MET A CA 1
ATOM 4619 C C . MET A 1 584 ? 13.553 9.251 -37.984 1.00 83.69 584 MET A C 1
ATOM 4621 O O . MET A 1 584 ? 12.597 9.567 -37.284 1.00 83.69 584 MET A O 1
ATOM 4625 N N . LYS A 1 585 ? 13.400 8.532 -39.108 1.00 82.25 585 LYS A N 1
ATOM 4626 C CA . LYS A 1 585 ? 12.096 8.033 -39.585 1.00 82.25 585 LYS A CA 1
ATOM 4627 C C . LYS A 1 585 ? 11.468 7.042 -38.602 1.00 82.25 585 LYS A C 1
ATOM 4629 O O . LYS A 1 585 ? 10.292 7.183 -38.286 1.00 82.25 585 LYS A O 1
ATOM 4634 N N . GLU A 1 586 ? 12.238 6.087 -38.080 1.00 79.50 586 GLU A N 1
ATOM 4635 C CA . GLU A 1 586 ? 11.780 5.154 -37.038 1.00 79.50 586 GLU A CA 1
ATOM 4636 C C . GLU A 1 586 ? 11.327 5.901 -35.776 1.00 79.50 586 GLU A C 1
ATOM 4638 O O . GLU A 1 586 ? 10.244 5.631 -35.262 1.00 79.50 586 GLU A O 1
ATOM 4643 N N . THR A 1 587 ? 12.106 6.879 -35.304 1.00 75.62 587 THR A N 1
ATOM 4644 C CA . THR A 1 587 ? 11.782 7.683 -34.111 1.00 75.62 587 THR A CA 1
ATOM 4645 C C . THR A 1 587 ? 10.544 8.551 -34.336 1.00 75.62 587 THR A C 1
ATOM 4647 O O . THR A 1 587 ? 9.695 8.641 -33.452 1.00 75.62 587 THR A O 1
ATOM 4650 N N . ALA A 1 588 ? 10.393 9.133 -35.528 1.00 71.62 588 ALA A N 1
ATOM 4651 C CA . ALA A 1 588 ? 9.233 9.939 -35.897 1.00 71.62 588 ALA A CA 1
ATOM 4652 C C . ALA A 1 588 ? 7.944 9.104 -35.999 1.00 71.62 588 ALA A C 1
ATOM 4654 O O . ALA A 1 588 ? 6.894 9.534 -35.523 1.00 71.62 588 ALA A O 1
ATOM 4655 N N . VAL A 1 589 ? 8.016 7.899 -36.579 1.00 68.50 589 VAL A N 1
ATOM 4656 C CA . VAL A 1 589 ? 6.871 6.977 -36.680 1.00 68.50 589 VAL A CA 1
ATOM 4657 C C . VAL A 1 589 ? 6.514 6.403 -35.306 1.00 68.50 589 VAL A C 1
ATOM 4659 O O . VAL A 1 589 ? 5.347 6.411 -34.923 1.00 68.50 589 VAL A O 1
ATOM 4662 N N . THR A 1 590 ? 7.505 5.970 -34.525 1.00 63.41 590 THR A N 1
ATOM 4663 C CA . THR A 1 590 ? 7.281 5.389 -33.188 1.00 63.41 590 THR A CA 1
ATOM 4664 C C . THR A 1 590 ? 6.772 6.440 -32.201 1.00 63.41 590 THR A C 1
ATOM 4666 O O . THR A 1 590 ? 5.824 6.182 -31.468 1.00 63.41 590 THR A O 1
ATOM 4669 N N . GLY A 1 591 ? 7.313 7.663 -32.237 1.00 62.44 591 GLY A N 1
ATOM 4670 C CA . GLY A 1 591 ? 6.863 8.772 -31.390 1.00 62.44 591 GLY A CA 1
ATOM 4671 C C . GLY A 1 591 ? 5.402 9.185 -31.615 1.00 62.44 591 GLY A C 1
ATOM 4672 O O . GLY A 1 591 ? 4.796 9.772 -30.720 1.00 62.44 591 GLY A O 1
ATOM 4673 N N . ALA A 1 592 ? 4.824 8.860 -32.777 1.00 56.22 592 ALA A N 1
ATOM 4674 C CA . ALA A 1 592 ? 3.415 9.099 -33.086 1.00 56.22 592 ALA A CA 1
ATOM 4675 C C . ALA A 1 592 ? 2.494 7.904 -32.763 1.00 56.22 592 ALA A C 1
ATOM 4677 O O . ALA A 1 592 ? 1.295 8.108 -32.572 1.00 56.22 592 ALA A O 1
ATOM 4678 N N . VAL A 1 593 ? 3.031 6.677 -32.726 1.00 54.94 593 VAL A N 1
ATOM 4679 C CA . VAL A 1 593 ? 2.250 5.423 -32.671 1.00 54.94 593 VAL A CA 1
ATOM 4680 C C . VAL A 1 593 ? 2.344 4.705 -31.318 1.00 54.94 593 VAL A C 1
ATOM 4682 O O . VAL A 1 593 ? 1.491 3.866 -31.028 1.00 54.94 593 VAL A O 1
ATOM 4685 N N . ASP A 1 594 ? 3.312 5.042 -30.459 1.00 57.31 594 ASP A N 1
ATOM 4686 C CA . ASP A 1 594 ? 3.442 4.418 -29.138 1.00 57.31 594 ASP A CA 1
ATOM 4687 C C . ASP A 1 594 ? 2.169 4.642 -28.302 1.00 57.31 594 ASP A C 1
ATOM 4689 O O . ASP A 1 594 ? 1.846 5.759 -27.881 1.00 57.31 594 ASP A O 1
ATOM 4693 N N . GLN A 1 595 ? 1.426 3.555 -28.066 1.00 55.41 595 GLN A N 1
ATOM 4694 C CA . GLN A 1 595 ? 0.272 3.554 -27.175 1.00 55.41 595 GLN A CA 1
ATOM 4695 C C . GLN A 1 595 ? 0.734 4.042 -25.801 1.00 55.41 595 GLN A C 1
ATOM 4697 O O . GLN A 1 595 ? 1.761 3.595 -25.283 1.00 55.41 595 GLN A O 1
ATOM 4702 N N . ALA A 1 596 ? -0.004 4.986 -25.209 1.00 60.50 596 ALA A N 1
ATOM 4703 C CA . ALA A 1 596 ? 0.325 5.479 -23.882 1.00 60.50 596 ALA A CA 1
ATOM 4704 C C . ALA A 1 596 ? 0.469 4.275 -22.929 1.00 60.50 596 ALA A C 1
ATOM 4706 O O . ALA A 1 596 ? -0.430 3.437 -22.882 1.00 60.50 596 ALA A O 1
ATOM 4707 N N . PRO A 1 597 ? 1.544 4.187 -22.122 1.00 69.31 597 PRO A N 1
ATOM 4708 C CA . PRO A 1 597 ? 1.769 3.068 -21.193 1.00 69.31 597 PRO A CA 1
ATOM 4709 C C . PRO A 1 597 ? 0.714 3.014 -20.076 1.00 69.31 597 PRO A C 1
ATOM 4711 O O . PRO A 1 597 ? 0.792 2.195 -19.164 1.00 69.31 597 PRO A O 1
ATOM 4714 N N . TYR A 1 598 ? -0.248 3.930 -20.111 1.00 83.00 598 TYR A N 1
ATOM 4715 C CA . TYR A 1 598 ? -1.320 4.080 -19.163 1.00 83.00 598 TYR A CA 1
ATOM 4716 C C . TYR A 1 598 ? -2.637 3.920 -19.910 1.00 83.00 598 TYR A C 1
ATOM 4718 O O . TYR A 1 598 ? -2.996 4.766 -20.729 1.00 83.00 598 TYR A O 1
ATOM 4726 N N . THR A 1 599 ? -3.363 2.854 -19.597 1.00 85.00 599 THR A N 1
ATOM 4727 C CA . THR A 1 599 ? -4.717 2.643 -20.111 1.00 85.00 599 THR A CA 1
ATOM 4728 C C . THR A 1 599 ? -5.718 2.936 -19.003 1.00 85.00 599 THR A C 1
ATOM 4730 O O . THR A 1 599 ? -5.567 2.470 -17.871 1.00 85.00 599 THR A O 1
ATOM 4733 N N . LEU A 1 600 ? -6.742 3.727 -19.312 1.00 87.69 600 LEU A N 1
ATOM 4734 C CA . LEU A 1 600 ? -7.862 3.951 -18.406 1.00 87.69 600 LEU A CA 1
ATOM 4735 C C . LEU A 1 600 ? -8.791 2.733 -18.469 1.00 87.69 600 LEU A C 1
ATOM 4737 O O . LEU A 1 600 ? -9.363 2.458 -19.517 1.00 87.69 600 LEU A O 1
ATOM 4741 N N . ILE A 1 601 ? -8.919 1.998 -17.362 1.00 88.81 601 ILE A N 1
ATOM 4742 C CA . ILE A 1 601 ? -9.832 0.845 -17.275 1.00 88.81 601 ILE A CA 1
ATOM 4743 C C . ILE A 1 601 ? -11.228 1.298 -16.869 1.00 88.81 601 ILE A C 1
ATOM 4745 O O . ILE A 1 601 ? -12.220 0.835 -17.423 1.00 88.81 601 ILE A O 1
ATOM 4749 N N . GLU A 1 602 ? -11.300 2.163 -15.859 1.00 89.12 602 GLU A N 1
ATOM 4750 C CA . GLU A 1 602 ? -12.562 2.586 -15.260 1.00 89.12 602 GLU A CA 1
ATOM 4751 C C . GLU A 1 602 ? -12.622 4.110 -15.246 1.00 89.12 602 GLU A C 1
ATOM 4753 O O . GLU A 1 602 ? -11.790 4.775 -14.614 1.00 89.12 602 GLU A O 1
ATOM 4758 N N . GLU A 1 603 ? -13.603 4.654 -15.966 1.00 89.88 603 GLU A N 1
ATOM 4759 C CA . GLU A 1 603 ? -13.906 6.078 -15.950 1.00 89.88 603 GLU A CA 1
ATOM 4760 C C . GLU A 1 603 ? -14.553 6.480 -14.616 1.00 89.88 603 GLU A C 1
ATOM 4762 O O . GLU A 1 603 ? -15.350 5.725 -14.054 1.00 89.88 603 GLU A O 1
ATOM 4767 N N . PRO A 1 604 ? -14.251 7.681 -14.099 1.00 90.62 604 PRO A N 1
ATOM 4768 C CA . PRO A 1 604 ? -14.849 8.158 -12.864 1.00 90.62 604 PRO A CA 1
ATOM 4769 C C . PRO A 1 604 ? -16.354 8.387 -13.024 1.00 90.62 604 PRO A C 1
ATOM 4771 O O . PRO A 1 604 ? -16.800 9.165 -13.869 1.00 90.62 604 PRO A O 1
ATOM 4774 N N . LEU A 1 605 ? -17.140 7.744 -12.159 1.00 89.69 605 LEU A N 1
ATOM 4775 C CA . LEU A 1 605 ? -18.599 7.850 -12.111 1.00 89.69 605 LEU A CA 1
ATOM 4776 C C . LEU A 1 605 ? -19.059 8.752 -10.958 1.00 89.69 605 LEU A C 1
ATOM 4778 O O . LEU A 1 605 ? -18.390 8.893 -9.935 1.00 89.69 605 LEU A O 1
ATOM 4782 N N . VAL A 1 606 ? -20.247 9.347 -11.099 1.00 89.69 606 VAL A N 1
ATOM 4783 C CA . VAL A 1 606 ? -20.878 10.115 -10.013 1.00 89.69 606 VAL A CA 1
ATOM 4784 C C . VAL A 1 606 ? -21.350 9.147 -8.926 1.00 89.69 606 VAL A C 1
ATOM 4786 O O . VAL A 1 606 ? -22.201 8.292 -9.176 1.00 89.69 606 VAL A O 1
ATOM 4789 N N . ALA A 1 607 ? -20.836 9.292 -7.704 1.00 85.19 607 ALA A N 1
ATOM 4790 C CA . ALA A 1 607 ? -21.257 8.453 -6.588 1.00 85.19 607 ALA A CA 1
ATOM 4791 C C . ALA A 1 607 ? -22.714 8.722 -6.184 1.00 85.19 607 ALA A C 1
ATOM 4793 O O . ALA A 1 607 ? -23.092 9.844 -5.847 1.00 85.19 607 ALA A O 1
ATOM 4794 N N . SER A 1 608 ? -23.524 7.662 -6.152 1.00 82.19 608 SER A N 1
ATOM 4795 C CA . SER A 1 608 ? -24.927 7.711 -5.719 1.00 82.19 608 SER A CA 1
ATOM 4796 C C . SER A 1 608 ? -25.090 7.740 -4.193 1.00 82.19 608 SER A C 1
ATOM 4798 O O . SER A 1 608 ? -26.124 8.173 -3.681 1.00 82.19 608 SER A O 1
ATOM 4800 N N . LEU A 1 609 ? -24.068 7.299 -3.449 1.00 83.31 609 LEU A N 1
ATOM 4801 C CA . LEU A 1 609 ? -24.055 7.221 -1.989 1.00 83.31 609 LEU A CA 1
ATOM 4802 C C . LEU A 1 609 ? -22.810 7.928 -1.421 1.00 83.31 609 LEU A C 1
ATOM 4804 O O . LEU A 1 609 ? -21.730 7.816 -1.999 1.00 83.31 609 LEU A O 1
ATOM 4808 N N . PRO A 1 610 ? -22.926 8.641 -0.285 1.00 83.19 610 PRO A N 1
ATOM 4809 C CA . PRO A 1 610 ? -21.776 9.269 0.361 1.00 83.19 610 PRO A CA 1
ATOM 4810 C C . PRO A 1 610 ? -20.865 8.214 1.003 1.00 83.19 610 PRO A C 1
ATOM 4812 O O . PRO A 1 610 ? -21.355 7.345 1.730 1.00 83.19 610 PRO A O 1
ATOM 4815 N N . SER A 1 611 ? -19.549 8.312 0.789 1.00 83.81 611 SER A N 1
ATOM 4816 C CA . SER A 1 611 ? -18.570 7.379 1.370 1.00 83.81 611 SER A CA 1
ATOM 4817 C C . SER A 1 611 ? -18.250 7.708 2.832 1.00 83.81 611 SER A C 1
ATOM 4819 O O . SER A 1 611 ? -17.966 6.811 3.630 1.00 83.81 611 SER A O 1
ATOM 4821 N N . LYS A 1 612 ? -18.350 8.987 3.232 1.00 82.19 612 LYS A N 1
ATOM 4822 C CA . LYS A 1 612 ? -18.152 9.413 4.626 1.00 82.19 612 LYS A CA 1
ATOM 4823 C C . LYS A 1 612 ? -19.295 10.298 5.136 1.00 82.19 612 LYS A C 1
ATOM 4825 O O . LYS A 1 612 ? -19.806 11.143 4.394 1.00 82.19 612 LYS A O 1
ATOM 4830 N N . PRO A 1 613 ? -19.664 10.154 6.424 1.00 78.50 613 PRO A N 1
ATOM 4831 C CA . PRO A 1 613 ? -19.228 9.117 7.372 1.00 78.50 613 PRO A CA 1
ATOM 4832 C C . PRO A 1 613 ? -19.931 7.763 7.143 1.00 78.50 613 PRO A C 1
ATOM 4834 O O . PRO A 1 613 ? -21.133 7.709 6.876 1.00 78.50 613 PRO A O 1
ATOM 4837 N N . ASN A 1 614 ? -19.201 6.657 7.336 1.00 81.06 614 ASN A N 1
ATOM 4838 C CA . ASN A 1 614 ? -19.745 5.294 7.290 1.00 81.06 614 ASN A CA 1
ATOM 4839 C C . ASN A 1 614 ? -20.706 5.044 8.459 1.00 81.06 614 ASN A C 1
ATOM 4841 O O . ASN A 1 614 ? -20.291 4.577 9.522 1.00 81.06 614 ASN A O 1
ATOM 4845 N N . ARG A 1 615 ? -21.993 5.348 8.250 1.00 82.12 615 ARG A N 1
ATOM 4846 C CA . ARG A 1 615 ? -23.042 5.321 9.285 1.00 82.12 615 ARG A CA 1
ATOM 4847 C C . ARG A 1 615 ? -23.100 3.996 10.038 1.00 82.12 615 ARG A C 1
ATOM 4849 O O . ARG A 1 615 ? -23.289 3.987 11.246 1.00 82.12 615 ARG A O 1
ATOM 4856 N N . THR A 1 616 ? -22.913 2.883 9.337 1.00 81.38 616 THR A N 1
ATOM 4857 C CA . THR A 1 616 ? -22.941 1.537 9.923 1.00 81.38 616 THR A CA 1
ATOM 4858 C C . THR A 1 616 ? -21.778 1.315 10.884 1.00 81.38 616 THR A C 1
ATOM 4860 O O . THR A 1 616 ? -21.991 0.890 12.015 1.00 81.38 616 THR A O 1
ATOM 4863 N N . ARG A 1 617 ? -20.551 1.658 10.474 1.00 82.19 617 ARG A N 1
ATOM 4864 C CA . ARG A 1 617 ? -19.346 1.469 11.290 1.00 82.19 617 ARG A CA 1
ATOM 4865 C C . ARG A 1 617 ? -19.313 2.408 12.494 1.00 82.19 617 ARG A C 1
ATOM 4867 O O . ARG A 1 617 ? -18.955 1.969 13.584 1.00 82.19 617 ARG A O 1
ATOM 4874 N N . THR A 1 618 ? -19.692 3.676 12.324 1.00 83.25 618 THR A N 1
ATOM 4875 C CA . THR A 1 618 ? -19.726 4.642 13.434 1.00 83.25 618 THR A CA 1
ATOM 4876 C C . THR A 1 618 ? -20.815 4.308 14.450 1.00 83.25 618 THR A C 1
ATOM 4878 O O . THR A 1 618 ? -20.538 4.342 15.647 1.00 83.25 618 THR A O 1
ATOM 4881 N N . LEU A 1 619 ? -22.014 3.910 14.008 1.00 86.50 619 LEU A N 1
ATOM 4882 C CA . LEU A 1 619 ? -23.077 3.460 14.916 1.00 86.50 619 LEU A CA 1
ATOM 4883 C C . LEU A 1 619 ? -22.725 2.137 15.610 1.00 86.50 619 LEU A C 1
ATOM 4885 O O . LEU A 1 619 ? -23.001 1.994 16.797 1.00 86.50 619 LEU A O 1
ATOM 4889 N N . ALA A 1 620 ? -22.075 1.194 14.918 1.00 85.44 620 ALA A N 1
ATOM 4890 C CA . ALA A 1 620 ? -21.623 -0.059 15.528 1.00 85.44 620 ALA A CA 1
ATOM 4891 C C . ALA A 1 620 ? -20.569 0.183 16.622 1.00 85.44 620 ALA A C 1
ATOM 4893 O O . ALA A 1 620 ? -20.694 -0.345 17.724 1.00 85.44 620 ALA A O 1
ATOM 4894 N N . MET A 1 621 ? -19.571 1.031 16.353 1.00 87.31 621 MET A N 1
ATOM 4895 C CA . MET A 1 621 ? -18.571 1.438 17.349 1.00 87.31 621 MET A CA 1
ATOM 4896 C C . MET A 1 621 ? -19.216 2.144 18.549 1.00 87.31 621 MET A C 1
ATOM 4898 O O . MET A 1 621 ? -18.907 1.816 19.693 1.00 87.31 621 MET A O 1
ATOM 4902 N N . ALA A 1 622 ? -20.152 3.068 18.303 1.00 87.50 622 ALA A N 1
ATOM 4903 C CA . ALA A 1 622 ? -20.881 3.756 19.366 1.00 87.50 622 ALA A CA 1
ATOM 4904 C C . ALA A 1 622 ? -21.715 2.788 20.222 1.00 87.50 622 ALA A C 1
ATOM 4906 O O . ALA A 1 622 ? -21.704 2.902 21.444 1.00 87.50 622 ALA A O 1
ATOM 4907 N N . LEU A 1 623 ? -22.382 1.804 19.607 1.00 89.75 623 LEU A N 1
ATOM 4908 C CA . LEU A 1 623 ? -23.141 0.769 20.315 1.00 89.75 623 LEU A CA 1
ATOM 4909 C C . LEU A 1 623 ? -22.249 -0.054 21.245 1.00 89.75 623 LEU A C 1
ATOM 4911 O O . LEU A 1 623 ? -22.606 -0.258 22.404 1.00 89.75 623 LEU A O 1
ATOM 4915 N N . ILE A 1 624 ? -21.095 -0.506 20.746 1.00 89.19 624 ILE A N 1
ATOM 4916 C CA . ILE A 1 624 ? -20.151 -1.317 21.523 1.00 89.19 624 ILE A CA 1
ATOM 4917 C C . ILE A 1 624 ? -19.644 -0.507 22.720 1.00 89.19 624 ILE A C 1
ATOM 4919 O O . ILE A 1 624 ? -19.776 -0.948 23.861 1.00 89.19 624 ILE A O 1
ATOM 4923 N N . MET A 1 625 ? -19.147 0.708 22.479 1.00 88.56 625 MET A N 1
ATOM 4924 C CA . MET A 1 625 ? -18.636 1.582 23.541 1.00 88.56 625 MET A CA 1
ATOM 4925 C C . MET A 1 625 ? -19.712 1.918 24.584 1.00 88.56 625 MET A C 1
ATOM 4927 O O . MET A 1 625 ? -19.451 1.852 25.786 1.00 88.56 625 MET A O 1
ATOM 4931 N N . ALA A 1 626 ? -20.938 2.221 24.147 1.00 89.38 626 ALA A N 1
ATOM 4932 C CA . ALA A 1 626 ? -22.051 2.521 25.042 1.00 89.38 626 ALA A CA 1
ATOM 4933 C C . ALA A 1 626 ? -22.458 1.317 25.900 1.00 89.38 626 ALA A C 1
ATOM 4935 O O . ALA A 1 626 ? -22.793 1.484 27.071 1.00 89.38 626 ALA A O 1
ATOM 4936 N N . PHE A 1 627 ? -22.418 0.107 25.337 1.00 88.44 627 PHE A N 1
ATOM 4937 C CA . PHE A 1 627 ? -22.759 -1.120 26.051 1.00 88.44 627 PHE A CA 1
ATOM 4938 C C . PHE A 1 627 ? -21.764 -1.414 27.180 1.00 88.44 627 PHE A C 1
ATOM 4940 O O . PHE A 1 627 ? -22.179 -1.636 28.319 1.00 88.44 627 PHE A O 1
ATOM 4947 N N . PHE A 1 628 ? -20.459 -1.331 26.899 1.00 87.00 628 PHE A N 1
ATOM 4948 C CA . PHE A 1 628 ? -19.422 -1.512 27.919 1.00 87.00 628 PHE A CA 1
ATOM 4949 C C . PHE A 1 628 ? -19.496 -0.442 29.010 1.00 87.00 628 PHE A C 1
ATOM 4951 O O . PHE A 1 628 ? -19.457 -0.769 30.197 1.00 87.00 628 PHE A O 1
ATOM 4958 N N . PHE A 1 629 ? -19.679 0.825 28.627 1.00 88.56 629 PHE A N 1
ATOM 4959 C CA . PHE A 1 629 ? -19.820 1.912 29.593 1.00 88.56 629 PHE A CA 1
ATOM 4960 C C . PHE A 1 629 ? -21.069 1.743 30.473 1.00 88.56 629 PHE A C 1
ATOM 4962 O O . PHE A 1 629 ? -21.007 1.949 31.683 1.00 88.56 629 PHE A O 1
ATOM 4969 N N . ALA A 1 630 ? -22.194 1.307 29.899 1.00 88.12 630 ALA A N 1
ATOM 4970 C CA . ALA A 1 630 ? -23.423 1.055 30.644 1.00 88.12 630 ALA A CA 1
ATOM 4971 C C . ALA A 1 630 ? -23.278 -0.089 31.662 1.00 88.12 630 ALA A C 1
ATOM 4973 O O . ALA A 1 630 ? -23.748 0.038 32.794 1.00 88.12 630 ALA A O 1
ATOM 4974 N N . ILE A 1 631 ? -22.604 -1.183 31.291 1.00 86.06 631 ILE A N 1
ATOM 4975 C CA . ILE A 1 631 ? -22.291 -2.285 32.214 1.00 86.06 631 ILE A CA 1
ATOM 4976 C C . ILE A 1 631 ? -21.397 -1.787 33.352 1.00 86.06 631 ILE A C 1
ATOM 4978 O O . ILE A 1 631 ? -21.713 -2.014 34.522 1.00 86.06 631 ILE A O 1
ATOM 4982 N N . GLY A 1 632 ? -20.324 -1.064 33.016 1.00 82.69 632 GLY A N 1
ATOM 4983 C CA . GLY A 1 632 ? -19.404 -0.490 33.998 1.00 82.69 632 GLY A CA 1
ATOM 4984 C C . GLY A 1 632 ? -20.114 0.437 34.984 1.00 82.69 632 GLY A C 1
ATOM 4985 O O . GLY A 1 632 ? -19.946 0.293 36.193 1.00 82.69 632 GLY A O 1
ATOM 4986 N N . ALA A 1 633 ? -20.986 1.320 34.490 1.00 84.56 633 ALA A N 1
ATOM 4987 C CA . ALA A 1 633 ? -21.779 2.217 35.326 1.00 84.56 633 ALA A CA 1
ATOM 4988 C C . ALA A 1 633 ? -22.716 1.454 36.279 1.00 84.56 633 ALA A C 1
ATOM 4990 O O . ALA A 1 633 ? -22.812 1.800 37.455 1.00 84.56 633 ALA A O 1
ATOM 4991 N N . VAL A 1 634 ? -23.388 0.393 35.814 1.00 85.50 634 VAL A N 1
ATOM 4992 C CA . VAL A 1 634 ? -24.274 -0.421 36.666 1.00 85.50 634 VAL A CA 1
ATOM 4993 C C . VAL A 1 634 ? -23.503 -1.099 37.798 1.00 85.50 634 VAL A C 1
ATOM 4995 O O . VAL A 1 634 ? -23.982 -1.086 3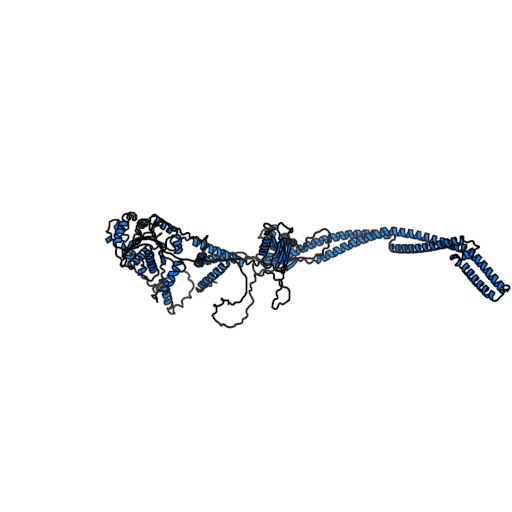8.934 1.00 85.50 634 VAL A O 1
ATOM 4998 N N . ILE A 1 635 ? -22.324 -1.654 37.501 1.00 81.06 635 ILE A N 1
ATOM 4999 C CA . ILE A 1 635 ? -21.452 -2.291 38.497 1.00 81.06 635 ILE A CA 1
ATOM 5000 C C . ILE A 1 635 ? -20.935 -1.246 39.491 1.00 81.06 635 ILE A C 1
ATOM 5002 O O . ILE A 1 635 ? -21.013 -1.461 40.698 1.00 81.06 635 ILE A O 1
ATOM 5006 N N . PHE A 1 636 ? -20.484 -0.091 39.000 1.00 80.69 636 PHE A N 1
ATOM 5007 C CA . PHE A 1 636 ? -19.990 1.008 39.829 1.00 80.69 636 PHE A CA 1
ATOM 5008 C C . PHE A 1 636 ? -21.060 1.542 40.792 1.00 80.69 636 PHE A C 1
ATOM 5010 O O . PHE A 1 636 ? -20.816 1.705 41.983 1.00 80.69 636 PHE A O 1
ATOM 5017 N N . PHE A 1 637 ? -22.290 1.754 40.321 1.00 79.56 637 PHE A N 1
ATOM 5018 C CA . PHE A 1 637 ? -23.376 2.190 41.201 1.00 79.56 637 PHE A CA 1
ATOM 5019 C C . PHE A 1 637 ? -23.872 1.097 42.162 1.00 79.56 637 PHE A C 1
ATOM 5021 O O . PHE A 1 637 ? -24.530 1.428 43.148 1.00 79.56 637 PHE A O 1
ATOM 5028 N N . ASP A 1 638 ? -23.632 -0.194 41.898 1.00 75.38 638 ASP A N 1
ATOM 5029 C CA . ASP A 1 638 ? -23.903 -1.250 42.889 1.00 75.38 638 ASP A CA 1
ATOM 5030 C C . ASP A 1 638 ? -22.785 -1.350 43.935 1.00 75.38 638 ASP A C 1
ATOM 5032 O O . ASP A 1 638 ? -23.093 -1.512 45.115 1.00 75.38 638 ASP A O 1
ATOM 5036 N N . SER A 1 639 ? -21.515 -1.166 43.551 1.00 70.31 639 SER A N 1
ATOM 5037 C CA . SER A 1 639 ? -20.381 -1.243 44.486 1.00 70.31 639 SER A CA 1
ATOM 5038 C C . SER A 1 639 ? -20.404 -0.152 45.563 1.00 70.31 639 SER A C 1
ATOM 5040 O O . SER A 1 639 ? -19.910 -0.367 46.668 1.00 70.31 639 SER A O 1
ATOM 5042 N N . LEU A 1 640 ? -21.046 0.989 45.290 1.00 72.31 640 LEU A N 1
ATOM 5043 C CA . LEU A 1 640 ? -21.258 2.056 46.273 1.00 72.31 640 LEU A CA 1
ATOM 5044 C C . LEU A 1 640 ? -22.278 1.695 47.375 1.00 72.31 640 LEU A C 1
ATOM 5046 O O . LEU A 1 640 ? -22.332 2.376 48.401 1.00 72.31 640 LEU A O 1
ATOM 5050 N N . ASN A 1 641 ? -23.091 0.643 47.212 1.00 68.00 641 ASN A N 1
ATOM 5051 C CA . ASN A 1 641 ? -24.086 0.245 48.210 1.00 68.00 641 ASN A CA 1
ATOM 5052 C C . ASN A 1 641 ? -23.532 -0.843 49.152 1.00 68.00 641 ASN A C 1
ATOM 5054 O O . ASN A 1 641 ? -23.394 -2.001 48.774 1.00 68.00 641 ASN A O 1
ATOM 5058 N N . SER A 1 642 ? -23.254 -0.474 50.406 1.00 68.88 642 SER A N 1
ATOM 5059 C CA . SER A 1 642 ? -22.599 -1.327 51.417 1.00 68.88 642 SER A CA 1
ATOM 5060 C C . SER A 1 642 ? -23.561 -2.033 52.391 1.00 68.88 642 SER A C 1
ATOM 5062 O O . SER A 1 642 ? -23.181 -2.340 53.522 1.00 68.88 642 SER A O 1
ATOM 5064 N N . SER A 1 643 ? -24.814 -2.271 51.995 1.00 77.69 643 SER A N 1
ATOM 5065 C CA . SER A 1 643 ? -25.822 -2.963 52.822 1.00 77.69 643 SER A CA 1
ATOM 5066 C C . SER A 1 643 ? -25.756 -4.493 52.682 1.00 77.69 643 SER A C 1
ATOM 5068 O O . SER A 1 643 ? -25.388 -5.000 51.626 1.00 77.69 643 SER A O 1
ATOM 5070 N N . LEU A 1 644 ? -26.116 -5.231 53.742 1.00 78.69 644 LEU A N 1
ATOM 5071 C CA . LEU A 1 644 ? -26.254 -6.698 53.711 1.00 78.69 644 LEU A CA 1
ATOM 5072 C C . LEU A 1 644 ? -27.635 -7.076 53.171 1.00 78.69 644 LEU A C 1
ATOM 5074 O O . LEU A 1 644 ? -28.642 -6.611 53.708 1.00 78.69 644 LEU A O 1
ATOM 5078 N N . ARG A 1 645 ? -27.704 -7.887 52.111 1.00 74.81 645 ARG A N 1
ATOM 5079 C CA . ARG A 1 645 ? -28.971 -8.230 51.434 1.00 74.81 645 ARG A CA 1
ATOM 5080 C C . ARG A 1 645 ? -29.358 -9.701 51.568 1.00 74.81 645 ARG A C 1
ATOM 5082 O O . ARG A 1 645 ? -30.544 -9.999 51.457 1.00 74.81 645 ARG A O 1
ATOM 5089 N N . SER A 1 646 ? -28.393 -10.588 51.807 1.00 75.62 646 SER A N 1
ATOM 5090 C CA . SER A 1 646 ? -28.615 -12.032 51.974 1.00 75.62 646 SER A CA 1
ATOM 5091 C C . SER A 1 646 ? -28.254 -12.512 53.382 1.00 75.62 646 SER A C 1
ATOM 5093 O O . SER A 1 646 ? -27.415 -11.905 54.049 1.00 75.62 646 SER A O 1
ATOM 5095 N N . VAL A 1 647 ? -28.858 -13.628 53.805 1.00 78.44 647 VAL A N 1
ATOM 5096 C CA . VAL A 1 647 ? -28.511 -14.339 55.047 1.00 78.44 647 VAL A CA 1
ATOM 5097 C C . VAL A 1 647 ? -27.062 -14.833 54.982 1.00 78.44 647 VAL A C 1
ATOM 5099 O O . VAL A 1 647 ? -26.272 -14.478 55.850 1.00 78.44 647 VAL A O 1
ATOM 5102 N N . ASP A 1 648 ? -26.689 -15.518 53.894 1.00 75.19 648 ASP A N 1
ATOM 5103 C CA . ASP A 1 648 ? -25.337 -16.067 53.678 1.00 75.19 648 ASP A CA 1
ATOM 5104 C C . ASP A 1 648 ? -24.257 -14.964 53.734 1.00 75.19 648 ASP A C 1
ATOM 5106 O O . ASP A 1 648 ? -23.197 -15.090 54.348 1.00 75.19 648 ASP A O 1
ATOM 5110 N N . GLU A 1 649 ? -24.563 -13.820 53.115 1.00 78.25 649 GLU A N 1
ATOM 5111 C CA . GLU A 1 649 ? -23.699 -12.638 53.106 1.00 78.25 649 GLU A CA 1
ATOM 5112 C C . GLU A 1 649 ? -23.534 -12.056 54.518 1.00 78.25 649 GLU A C 1
ATOM 5114 O O . GLU A 1 649 ? -22.439 -11.638 54.886 1.00 78.25 649 GLU A O 1
ATOM 5119 N N . ALA A 1 650 ? -24.598 -12.043 55.323 1.00 81.19 650 ALA A N 1
ATOM 5120 C CA . ALA A 1 650 ? -24.560 -11.540 56.690 1.00 81.19 650 ALA A CA 1
ATOM 5121 C C . ALA A 1 650 ? -23.826 -12.484 57.659 1.00 81.19 650 ALA A C 1
ATOM 5123 O O . ALA A 1 650 ? -23.044 -11.999 58.477 1.00 81.19 650 ALA A O 1
ATOM 5124 N N . GLU A 1 651 ? -24.005 -13.803 57.542 1.00 82.69 651 GLU A N 1
ATOM 5125 C CA . GLU A 1 651 ? -23.282 -14.793 58.357 1.00 82.69 651 GLU A CA 1
ATOM 5126 C C . GLU A 1 651 ? -21.778 -14.754 58.079 1.00 82.69 651 GLU A C 1
ATOM 5128 O O . GLU A 1 651 ? -20.978 -14.643 59.011 1.00 82.69 651 GLU A O 1
ATOM 5133 N N . SER A 1 652 ? -21.399 -14.741 56.795 1.00 81.62 652 SER A N 1
ATOM 5134 C CA . SER A 1 652 ? -19.995 -14.641 56.373 1.00 81.62 652 SER A CA 1
ATOM 5135 C C . SER A 1 652 ? -19.317 -13.362 56.877 1.00 81.62 652 SER A C 1
ATOM 5137 O O . SER A 1 652 ? -18.140 -13.374 57.223 1.00 81.62 652 SER A O 1
ATOM 5139 N N . PHE A 1 653 ? -20.067 -12.258 56.953 1.00 85.06 653 PHE A N 1
ATOM 5140 C CA . PHE A 1 653 ? -19.551 -10.951 57.342 1.00 85.06 653 PHE A CA 1
ATOM 5141 C C . PHE A 1 653 ? -19.475 -10.745 58.862 1.00 85.06 653 PHE A C 1
ATOM 5143 O O . PHE A 1 653 ? -18.584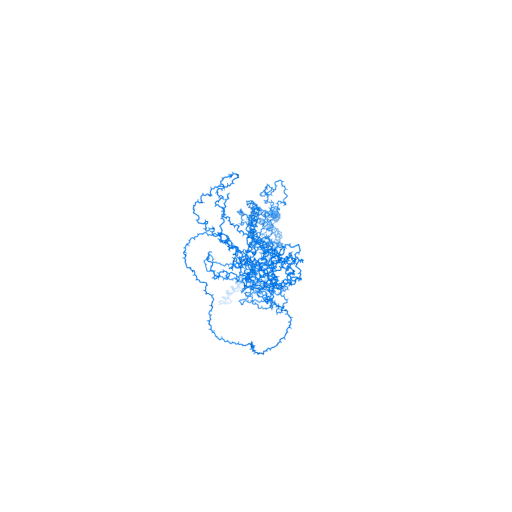 -10.041 59.339 1.00 85.06 653 PHE A O 1
ATOM 5150 N N . LEU A 1 654 ? -20.422 -11.299 59.627 1.00 85.12 654 LEU A N 1
ATOM 5151 C CA . LEU A 1 654 ? -20.513 -11.099 61.079 1.00 85.12 654 LEU A CA 1
ATOM 5152 C C . LEU A 1 654 ? -19.858 -12.218 61.889 1.00 85.12 654 LEU A C 1
ATOM 5154 O O . LEU A 1 654 ? -19.561 -11.998 63.066 1.00 85.12 654 LEU A O 1
ATOM 5158 N N . HIS A 1 655 ? -19.646 -13.392 61.286 1.00 86.25 655 HIS A N 1
ATOM 5159 C CA . HIS A 1 655 ? -19.241 -14.617 61.983 1.00 86.25 655 HIS A CA 1
ATOM 5160 C C . HIS A 1 655 ? -20.158 -14.930 63.179 1.00 86.25 655 HIS A C 1
ATOM 5162 O O . HIS A 1 655 ? -19.713 -15.354 64.244 1.00 86.25 655 HIS A O 1
ATOM 5168 N N . LEU A 1 656 ? -21.448 -14.647 63.011 1.00 87.19 656 LEU A N 1
ATOM 5169 C CA . LEU A 1 656 ? -22.519 -14.959 63.948 1.00 87.19 656 LEU A CA 1
ATOM 5170 C C . LEU A 1 656 ? -23.553 -15.798 63.193 1.00 87.19 656 LEU A C 1
ATOM 5172 O O . LEU A 1 656 ? -23.739 -15.556 62.001 1.00 87.19 656 LEU A O 1
ATOM 5176 N N . PRO A 1 657 ? -24.233 -16.748 63.848 1.00 88.06 657 PRO A N 1
ATOM 5177 C CA . PRO A 1 657 ? -25.286 -17.515 63.197 1.00 88.06 657 PRO A CA 1
ATOM 5178 C C . PRO A 1 657 ? -26.529 -16.645 62.962 1.00 88.06 657 PRO A C 1
ATOM 5180 O O . PRO A 1 657 ? -26.916 -15.835 63.819 1.00 88.06 657 PRO A O 1
ATOM 5183 N N . ALA A 1 658 ? -27.180 -16.828 61.815 1.00 88.69 658 ALA A N 1
ATOM 5184 C CA . ALA A 1 658 ? -28.501 -16.280 61.558 1.00 88.69 658 ALA A CA 1
ATOM 5185 C C . ALA A 1 658 ? -29.552 -17.139 62.270 1.00 88.69 658 ALA A C 1
ATOM 5187 O O . ALA A 1 658 ? -29.740 -18.312 61.960 1.00 88.69 658 ALA A O 1
ATOM 5188 N N . LEU A 1 659 ? -30.269 -16.550 63.227 1.00 87.81 659 LEU A N 1
ATOM 5189 C CA . LEU A 1 659 ? -31.327 -17.254 63.955 1.00 87.81 659 LEU A CA 1
ATOM 5190 C C . LEU A 1 659 ? -32.568 -17.442 63.084 1.00 87.81 659 LEU A C 1
ATOM 5192 O O . LEU A 1 659 ? -33.193 -18.499 63.118 1.00 87.81 659 LEU A O 1
ATOM 5196 N N . VAL A 1 660 ? -32.934 -16.407 62.322 1.00 88.94 660 VAL A N 1
ATOM 5197 C CA . VAL A 1 660 ? -33.986 -16.479 61.306 1.00 88.94 660 VAL A CA 1
ATOM 5198 C C . VAL A 1 660 ? -33.882 -15.315 60.318 1.00 88.94 660 VAL A C 1
ATOM 5200 O O . VAL A 1 660 ? -33.422 -14.218 60.656 1.00 88.94 660 VAL A O 1
ATOM 5203 N N . GLY A 1 661 ? -34.372 -15.539 59.100 1.00 86.50 661 GLY A N 1
ATOM 5204 C CA . GLY A 1 661 ? -34.694 -14.490 58.143 1.00 86.50 661 GLY A CA 1
ATOM 5205 C C . GLY A 1 661 ? -36.195 -14.187 58.133 1.00 86.50 661 GLY A C 1
ATOM 5206 O O . GLY A 1 661 ? -36.985 -15.046 57.749 1.00 86.50 661 GLY A O 1
ATOM 5207 N N . ILE A 1 662 ? -36.597 -12.974 58.521 1.00 86.00 662 ILE A N 1
ATOM 5208 C CA . ILE A 1 662 ? -38.012 -12.569 58.544 1.00 86.00 662 ILE A CA 1
ATOM 5209 C C . ILE A 1 662 ? -38.363 -11.924 57.196 1.00 86.00 662 ILE A C 1
ATOM 5211 O O . ILE A 1 662 ? -37.748 -10.909 56.843 1.00 86.00 662 ILE A O 1
ATOM 5215 N N . PRO A 1 663 ? -39.329 -12.467 56.430 1.00 81.81 663 PRO A N 1
ATOM 5216 C CA . PRO A 1 663 ? -39.716 -11.903 55.140 1.00 81.81 663 PRO A CA 1
ATOM 5217 C C . PRO A 1 663 ? -40.356 -10.519 55.304 1.00 81.81 663 PRO A C 1
ATOM 5219 O O . PRO A 1 663 ? -40.908 -10.181 56.345 1.00 81.81 663 PRO A O 1
ATOM 5222 N N . ASN A 1 664 ? -40.294 -9.678 54.274 1.00 79.44 664 ASN A N 1
ATOM 5223 C CA . ASN A 1 664 ? -41.004 -8.402 54.292 1.00 79.44 664 ASN A CA 1
ATOM 5224 C C . ASN A 1 664 ? -42.522 -8.625 54.152 1.00 79.44 664 ASN A C 1
ATOM 5226 O O . ASN A 1 664 ? -42.951 -9.446 53.336 1.00 79.44 664 ASN A O 1
ATOM 5230 N N . ARG A 1 665 ? -43.338 -7.862 54.898 1.00 66.00 665 ARG A N 1
ATOM 5231 C CA . ARG A 1 665 ? -44.808 -7.894 54.806 1.00 66.00 665 ARG A CA 1
ATOM 5232 C C . ARG A 1 665 ? -45.229 -7.347 53.444 1.00 66.00 665 ARG A C 1
ATOM 5234 O O . ARG A 1 665 ? -45.433 -6.150 53.260 1.00 66.00 665 ARG A O 1
ATOM 5241 N N . THR A 1 666 ? -45.315 -8.227 52.456 1.00 49.12 666 THR A N 1
ATOM 5242 C CA . THR A 1 666 ? -45.862 -7.880 51.148 1.00 49.12 666 THR A CA 1
ATOM 5243 C C . THR A 1 666 ? -47.373 -7.963 51.294 1.00 49.12 666 THR A C 1
ATOM 5245 O O . THR A 1 666 ? -47.906 -9.060 51.421 1.00 49.12 666 THR A O 1
ATOM 5248 N N . LEU A 1 667 ? -48.065 -6.821 51.331 1.00 43.34 667 LEU A N 1
ATOM 5249 C CA . LEU A 1 667 ? -49.530 -6.764 51.325 1.00 43.34 667 LEU A CA 1
ATOM 5250 C C . LEU A 1 667 ? -50.054 -7.429 50.034 1.00 43.34 667 LEU A C 1
ATOM 5252 O O . LEU A 1 667 ? -50.293 -6.752 49.033 1.00 43.34 667 LEU A O 1
ATOM 5256 N N . LYS A 1 668 ? -50.226 -8.760 50.036 1.00 42.41 668 LYS A N 1
ATOM 5257 C CA . LYS A 1 668 ? -50.815 -9.538 48.926 1.00 42.41 668 LYS A CA 1
ATOM 5258 C C . LYS A 1 668 ? -52.255 -9.076 48.606 1.00 42.41 668 LYS A C 1
ATOM 5260 O O . LYS A 1 668 ? -52.742 -9.315 47.502 1.00 42.41 668 LYS A O 1
ATOM 5265 N N . GLY A 1 669 ? -52.892 -8.315 49.503 1.00 36.34 669 GLY A N 1
ATOM 5266 C CA . GLY A 1 669 ? -54.240 -7.766 49.326 1.00 36.34 669 GLY A CA 1
ATOM 5267 C C . GLY A 1 669 ? -54.399 -6.741 48.193 1.00 36.34 669 GLY A C 1
ATOM 5268 O O . GLY A 1 669 ? -55.459 -6.687 47.580 1.00 36.34 669 GLY A O 1
ATOM 5269 N N . PHE A 1 670 ? -53.367 -5.970 47.822 1.00 36.47 670 PHE A N 1
ATOM 5270 C CA . PHE A 1 670 ? -53.536 -4.920 46.796 1.00 36.47 670 PHE A CA 1
ATOM 5271 C C . PHE A 1 670 ? -53.655 -5.481 45.369 1.00 36.47 670 PHE A C 1
ATOM 5273 O O . PHE A 1 670 ? -54.304 -4.879 44.514 1.00 36.47 670 PHE A O 1
ATOM 5280 N N . SER A 1 671 ? -53.052 -6.644 45.094 1.00 40.78 671 SER A N 1
ATOM 5281 C CA . SER A 1 671 ? -53.188 -7.330 43.801 1.00 40.78 671 SER A CA 1
ATOM 5282 C C . SER A 1 671 ? -54.513 -8.069 43.664 1.00 40.78 671 SER A C 1
ATOM 5284 O O . SER A 1 671 ? -55.082 -8.060 42.575 1.00 40.78 671 SER A O 1
ATOM 5286 N N . GLN A 1 672 ? -55.013 -8.659 44.756 1.00 40.75 672 GLN A N 1
ATOM 5287 C CA . GLN A 1 672 ? -56.330 -9.294 44.775 1.00 40.75 672 GLN A CA 1
ATOM 5288 C C . GLN A 1 672 ? -57.425 -8.239 44.630 1.00 40.75 672 GLN A C 1
ATOM 5290 O O . GLN A 1 672 ? -58.200 -8.351 43.693 1.00 40.75 672 GLN A O 1
ATOM 5295 N N . LEU A 1 673 ? -57.391 -7.152 45.415 1.00 39.34 673 LEU A N 1
ATOM 5296 C CA . LEU A 1 673 ? -58.348 -6.042 45.313 1.00 39.34 673 LEU A CA 1
ATOM 5297 C C . LEU A 1 673 ? -58.363 -5.414 43.911 1.00 39.34 673 LEU A C 1
ATOM 5299 O O . LEU A 1 673 ? -59.420 -5.092 43.380 1.00 39.34 673 LEU A O 1
ATOM 5303 N N . LYS A 1 674 ? -57.196 -5.286 43.267 1.00 41.34 674 LYS A N 1
ATOM 5304 C CA . LYS A 1 674 ? -57.101 -4.801 41.885 1.00 41.34 674 LYS A CA 1
ATOM 5305 C C . LYS A 1 674 ? -57.703 -5.784 40.878 1.00 41.34 674 LYS A C 1
ATOM 5307 O O . LYS A 1 674 ? -58.331 -5.342 39.925 1.00 41.34 674 LYS A O 1
ATOM 5312 N N . GLN A 1 675 ? -57.554 -7.092 41.089 1.00 48.34 675 GLN A N 1
ATOM 5313 C CA . GLN A 1 675 ? -58.190 -8.118 40.258 1.00 48.34 675 GLN A CA 1
ATOM 5314 C C . GLN A 1 675 ? -59.705 -8.194 40.467 1.00 48.34 675 GLN A C 1
ATOM 5316 O O . GLN A 1 675 ? -60.420 -8.393 39.488 1.00 48.34 675 GLN A O 1
ATOM 5321 N N . THR A 1 676 ? -60.207 -8.019 41.692 1.00 48.53 676 THR A N 1
ATOM 5322 C CA . THR A 1 676 ? -61.652 -7.942 41.958 1.00 48.53 676 THR A CA 1
ATOM 5323 C C . THR A 1 676 ? -62.245 -6.675 41.349 1.00 48.53 676 THR A C 1
ATOM 5325 O O . THR A 1 676 ? -63.226 -6.767 40.620 1.00 48.53 676 THR A O 1
ATOM 5328 N N . LEU A 1 677 ? -61.582 -5.524 41.513 1.00 47.50 677 LEU A N 1
ATOM 5329 C CA . LEU A 1 677 ? -61.993 -4.258 40.894 1.00 47.50 677 LEU A CA 1
ATOM 5330 C C . LEU A 1 677 ? -61.939 -4.308 39.358 1.00 47.50 677 LEU A C 1
ATOM 5332 O O . LEU A 1 677 ? -62.828 -3.778 38.699 1.00 47.50 677 LEU A O 1
ATOM 5336 N N . GLU A 1 678 ? -60.937 -4.963 38.760 1.00 50.03 678 GLU A N 1
ATOM 5337 C CA . GLU A 1 678 ? -60.857 -5.155 37.303 1.00 50.03 678 GLU A CA 1
ATOM 5338 C C . GLU A 1 678 ? -61.936 -6.124 36.782 1.00 50.03 678 GLU A C 1
ATOM 5340 O O . GLU A 1 678 ? -62.440 -5.926 35.676 1.00 50.03 678 GLU A O 1
ATOM 5345 N N . ARG A 1 679 ? -62.334 -7.132 37.573 1.00 49.19 679 ARG A N 1
ATOM 5346 C CA . ARG A 1 679 ? -63.439 -8.052 37.244 1.00 49.19 679 ARG A CA 1
ATOM 5347 C C . ARG A 1 679 ? -64.807 -7.377 37.348 1.00 49.19 679 ARG A C 1
ATOM 5349 O O . ARG A 1 679 ? -65.628 -7.576 36.458 1.00 49.19 679 ARG A O 1
ATOM 5356 N N . GLU A 1 680 ? -65.031 -6.540 38.358 1.00 47.66 680 GLU A N 1
ATOM 5357 C CA . GLU A 1 680 ? -66.276 -5.772 38.501 1.00 47.66 680 GLU A CA 1
ATOM 5358 C C . GLU A 1 680 ? -66.378 -4.634 37.471 1.00 47.66 680 GLU A C 1
ATOM 5360 O O . GLU A 1 680 ? -67.436 -4.434 36.875 1.00 47.66 680 GLU A O 1
ATOM 5365 N N . CYS A 1 681 ? -65.269 -3.957 37.141 1.00 46.44 681 CYS A N 1
ATOM 5366 C CA . CYS A 1 681 ? -65.244 -2.945 36.076 1.00 46.44 681 CYS A CA 1
ATOM 5367 C C . CYS A 1 681 ? -65.477 -3.537 34.673 1.00 46.44 681 CYS A C 1
ATOM 5369 O O . CYS A 1 681 ? -65.953 -2.835 33.780 1.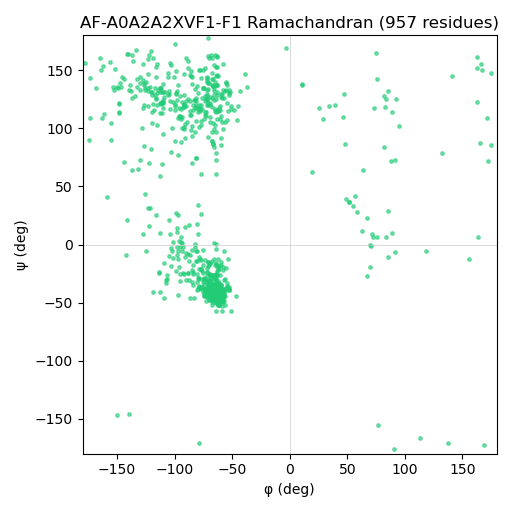00 46.44 681 CYS A O 1
ATOM 5371 N N . ALA A 1 682 ? -65.153 -4.818 34.461 1.00 46.94 682 ALA A N 1
ATOM 5372 C CA . ALA A 1 682 ? -65.402 -5.525 33.204 1.00 46.94 682 ALA A CA 1
ATOM 5373 C C . ALA A 1 682 ? -66.870 -5.967 33.023 1.00 46.94 682 ALA A C 1
ATOM 5375 O O . ALA A 1 682 ? -67.248 -6.336 31.910 1.00 46.94 682 ALA A O 1
ATOM 5376 N N . ALA A 1 683 ? -67.696 -5.907 34.075 1.00 41.91 683 ALA A N 1
ATOM 5377 C CA . ALA A 1 683 ? -69.095 -6.342 34.068 1.00 41.91 683 ALA A CA 1
ATOM 5378 C C . ALA A 1 683 ? -70.119 -5.206 33.829 1.00 41.91 683 ALA A C 1
ATOM 5380 O O . ALA A 1 683 ? -71.324 -5.453 33.830 1.00 41.91 683 ALA A O 1
ATOM 5381 N N . LEU A 1 684 ? -69.676 -3.966 33.586 1.00 41.06 684 LEU A N 1
ATOM 5382 C CA . LEU A 1 684 ? -70.566 -2.823 33.332 1.00 41.06 684 LEU A CA 1
ATOM 5383 C C . LEU A 1 684 ? -71.065 -2.777 31.866 1.00 41.06 684 LEU A C 1
ATOM 5385 O O . LEU A 1 684 ? -70.250 -2.753 30.937 1.00 41.06 684 LEU A O 1
ATOM 5389 N N . PRO A 1 685 ? -72.389 -2.710 31.608 1.00 39.94 685 PRO A N 1
ATOM 5390 C CA . PRO A 1 685 ? -72.930 -2.734 30.251 1.00 39.94 685 PRO A CA 1
ATOM 5391 C C . PRO A 1 685 ? -72.790 -1.394 29.494 1.00 39.94 685 PRO A C 1
ATOM 5393 O O . PRO A 1 685 ? -73.357 -0.363 29.843 1.00 39.94 685 PRO A O 1
ATOM 5396 N N . GLY A 1 686 ? -72.079 -1.448 28.365 1.00 46.84 686 GLY A N 1
ATOM 5397 C CA . GLY A 1 686 ? -72.550 -1.000 27.044 1.00 46.84 686 GLY A CA 1
ATOM 5398 C C . GLY A 1 686 ? -72.766 0.484 26.696 1.00 46.84 686 GLY A C 1
ATOM 5399 O O . GLY A 1 686 ? -72.788 0.772 25.501 1.00 46.84 686 GLY A O 1
ATOM 5400 N N . ARG A 1 687 ? -72.906 1.440 27.628 1.00 36.59 687 ARG A N 1
ATOM 5401 C CA . ARG A 1 687 ? -73.391 2.805 27.277 1.00 36.59 687 ARG A CA 1
ATOM 5402 C C . ARG A 1 687 ? -72.425 3.992 27.395 1.00 36.59 687 ARG A C 1
ATOM 5404 O O . ARG A 1 687 ? -72.839 5.117 27.158 1.00 36.59 687 ARG A O 1
ATOM 5411 N N . LEU A 1 688 ? -71.127 3.778 27.621 1.00 40.62 688 LEU A N 1
ATOM 5412 C CA . LEU A 1 688 ? -70.128 4.870 27.668 1.00 40.62 688 LEU A CA 1
ATOM 5413 C C . LEU A 1 688 ? -68.988 4.723 26.642 1.00 40.62 688 LEU A C 1
ATOM 5415 O O . LEU A 1 688 ? -67.858 5.149 26.870 1.00 40.62 688 LEU A O 1
ATOM 5419 N N . ARG A 1 689 ? -69.268 4.122 25.475 1.00 37.19 689 ARG A N 1
ATOM 5420 C CA . ARG A 1 689 ? -68.313 4.056 24.347 1.00 37.19 689 ARG A CA 1
ATOM 5421 C C . ARG A 1 689 ? -68.402 5.232 23.362 1.00 37.19 689 ARG A C 1
ATOM 5423 O O . ARG A 1 689 ? -67.519 5.363 22.520 1.00 37.19 689 ARG A O 1
ATOM 5430 N N . GLN A 1 690 ? -69.390 6.119 23.489 1.00 38.03 690 GLN A N 1
ATOM 5431 C CA . GLN A 1 690 ? -69.572 7.296 22.625 1.00 38.03 690 GLN A CA 1
ATOM 5432 C C . GLN A 1 690 ? -69.303 8.607 23.378 1.00 38.03 690 GLN A C 1
ATOM 5434 O O . GLN A 1 690 ? -70.212 9.379 23.640 1.00 38.03 690 GLN A O 1
ATOM 5439 N N . ALA A 1 691 ? -68.049 8.873 23.743 1.00 35.12 691 ALA A N 1
ATOM 5440 C CA . ALA A 1 691 ? -67.630 10.214 24.180 1.00 35.12 691 ALA A CA 1
ATOM 5441 C C . ALA A 1 691 ? -66.109 10.420 24.047 1.00 35.12 691 ALA A C 1
ATOM 5443 O O . ALA A 1 691 ? -65.463 10.948 24.947 1.00 35.12 691 ALA A O 1
ATOM 5444 N N . ARG A 1 692 ? -65.486 9.946 22.953 1.00 31.89 692 ARG A N 1
ATOM 5445 C CA . ARG A 1 692 ? -64.016 10.020 22.783 1.00 31.89 692 ARG A CA 1
ATOM 5446 C C . ARG A 1 692 ? -63.527 10.772 21.542 1.00 31.89 692 ARG A C 1
ATOM 5448 O O . ARG A 1 692 ? -62.353 10.671 21.208 1.00 31.89 692 ARG A O 1
ATOM 5455 N N . ASN A 1 693 ? -64.398 11.559 20.910 1.00 33.66 693 ASN A N 1
ATOM 5456 C CA . ASN A 1 693 ? -64.053 12.441 19.791 1.00 33.66 693 ASN A CA 1
ATOM 5457 C C . ASN A 1 693 ? -64.414 13.900 20.105 1.00 33.66 693 ASN A C 1
ATOM 5459 O O . ASN A 1 693 ? -65.322 14.446 19.495 1.00 33.66 693 ASN A O 1
ATOM 5463 N N . ILE A 1 694 ? -63.698 14.544 21.031 1.00 34.88 694 ILE A N 1
ATOM 5464 C CA . ILE A 1 694 ? -63.586 16.012 21.069 1.00 34.88 694 ILE A CA 1
ATOM 5465 C C . ILE A 1 694 ? -62.123 16.364 21.374 1.00 34.88 694 ILE A C 1
ATOM 5467 O O . ILE A 1 694 ? -61.473 15.738 22.211 1.00 34.88 694 ILE A O 1
ATOM 5471 N N . GLY A 1 695 ? -61.586 17.289 20.578 1.00 31.11 695 GLY A N 1
ATOM 5472 C CA . GLY A 1 695 ? -60.174 17.641 20.480 1.00 31.11 695 GLY A CA 1
ATOM 5473 C C . GLY A 1 695 ? -59.577 18.387 21.680 1.00 31.11 695 GLY A C 1
ATOM 5474 O O . GLY A 1 695 ? -60.233 18.696 22.666 1.00 31.11 695 GLY A O 1
ATOM 5475 N N . LYS A 1 696 ? -58.269 18.634 21.547 1.00 30.41 696 LYS A N 1
ATOM 5476 C CA . LYS A 1 696 ? -57.314 19.258 22.486 1.00 30.41 696 LYS A CA 1
ATOM 5477 C C . LYS A 1 696 ? -57.874 20.446 23.299 1.00 30.41 696 LYS A C 1
ATOM 5479 O O . LYS A 1 696 ? -58.581 21.268 22.724 1.00 30.41 696 LYS A O 1
ATOM 5484 N N . PRO A 1 697 ? -57.433 20.651 24.559 1.00 30.72 697 PRO A N 1
ATOM 5485 C CA . PRO A 1 697 ? -57.842 21.813 25.330 1.00 30.72 697 PRO A CA 1
ATOM 5486 C C . PRO A 1 697 ? -56.988 23.036 24.976 1.00 30.72 697 PRO A C 1
ATOM 5488 O O . PRO A 1 697 ? -55.758 23.023 25.095 1.00 30.72 697 PRO A O 1
ATOM 5491 N N . HIS A 1 698 ? -57.667 24.112 24.581 1.00 27.83 698 HIS A N 1
ATOM 5492 C CA . HIS A 1 698 ? -57.189 25.472 24.785 1.00 27.83 698 HIS A CA 1
ATOM 5493 C C . HIS A 1 698 ? -57.699 26.004 26.133 1.00 27.83 698 HIS A C 1
ATOM 5495 O O . HIS A 1 698 ? -58.599 25.446 26.752 1.00 27.83 698 HIS A O 1
ATOM 5501 N N . LYS A 1 699 ? -57.020 27.044 26.616 1.00 31.62 699 LYS A N 1
ATOM 5502 C CA . LYS A 1 699 ? -57.129 27.627 27.955 1.00 31.62 699 LYS A CA 1
ATOM 5503 C C . LYS A 1 699 ? -58.508 28.244 28.246 1.00 31.62 699 LYS A C 1
ATOM 5505 O O . LYS A 1 699 ? -59.072 28.898 27.381 1.00 31.62 699 LYS A O 1
ATOM 5510 N N . LYS A 1 700 ? -58.809 28.237 29.554 1.00 28.38 700 LYS A N 1
ATOM 5511 C CA . LYS A 1 700 ? -59.690 29.109 30.363 1.00 28.38 700 LYS A CA 1
ATOM 5512 C C . LYS A 1 700 ? -61.149 28.679 30.563 1.00 28.38 700 LYS A C 1
ATOM 5514 O O . LYS A 1 700 ? -61.898 28.540 29.616 1.00 28.38 700 LYS A O 1
ATOM 5519 N N . LYS A 1 701 ? -61.463 28.629 31.870 1.00 32.41 701 LYS A N 1
ATOM 5520 C CA . LYS A 1 701 ? -62.734 28.841 32.580 1.00 32.41 701 LYS A CA 1
ATOM 5521 C C . LYS A 1 701 ? -63.965 28.154 31.998 1.00 32.41 701 LYS A C 1
ATOM 5523 O O . LYS A 1 701 ? -64.532 28.659 31.051 1.00 32.41 701 LYS A O 1
ATOM 5528 N N . GLU A 1 702 ? -64.450 27.148 32.721 1.00 28.12 702 GLU A N 1
ATOM 5529 C CA . GLU A 1 702 ? -65.857 27.108 33.130 1.00 28.12 702 GLU A CA 1
ATOM 5530 C C . GLU A 1 702 ? -66.051 26.101 34.271 1.00 28.12 702 GLU A C 1
ATOM 5532 O O . GLU A 1 702 ? -65.901 24.889 34.137 1.00 28.12 702 GLU A O 1
ATOM 5537 N N . SER A 1 703 ? -66.301 26.669 35.446 1.00 36.84 703 SER A N 1
ATOM 5538 C CA . SER A 1 703 ? -66.857 26.042 36.635 1.00 36.84 703 SER A CA 1
ATOM 5539 C C . SER A 1 703 ? -68.375 25.982 36.469 1.00 36.84 703 SER A C 1
ATOM 5541 O O . SER A 1 703 ? -68.970 27.048 36.332 1.00 36.84 703 SER A O 1
ATOM 5543 N N . SER A 1 704 ? -68.982 24.790 36.478 1.00 39.66 704 SER A N 1
ATOM 5544 C CA . SER A 1 704 ? -70.378 24.552 36.938 1.00 39.66 704 SER A CA 1
ATOM 5545 C C . SER A 1 704 ? -71.001 23.213 36.506 1.00 39.66 704 SER A C 1
ATOM 5547 O O . SER A 1 704 ? -72.160 22.988 36.814 1.00 39.66 704 SER A O 1
ATOM 5549 N N . VAL A 1 705 ? -70.277 22.279 35.872 1.00 35.41 705 VAL A N 1
ATOM 5550 C CA . VAL A 1 705 ? -70.863 20.956 35.506 1.00 35.41 705 VAL A CA 1
ATOM 5551 C C . VAL A 1 705 ? -70.020 19.763 36.000 1.00 35.41 705 VAL A C 1
ATOM 5553 O O . VAL A 1 705 ? -70.275 18.608 35.686 1.00 35.41 705 VAL A O 1
ATOM 5556 N N . LEU A 1 706 ? -69.010 20.027 36.835 1.00 32.22 706 LEU A N 1
ATOM 5557 C CA . LEU A 1 706 ? -68.159 19.004 37.465 1.00 32.22 706 LEU A CA 1
ATOM 5558 C C . LEU A 1 706 ? -68.584 18.642 38.900 1.00 32.22 706 LEU A C 1
ATOM 5560 O O . LEU A 1 706 ? -67.974 17.756 39.485 1.00 32.22 706 LEU A O 1
ATOM 5564 N N . GLY A 1 707 ? -69.623 19.287 39.447 1.00 36.22 707 GLY A N 1
ATOM 5565 C CA . GLY A 1 707 ? -70.134 19.012 40.798 1.00 36.22 707 GLY A CA 1
ATOM 5566 C C . GLY A 1 707 ? -70.838 17.658 40.913 1.00 36.22 707 GLY A C 1
ATOM 5567 O O . GLY A 1 707 ? -70.520 16.879 41.806 1.00 36.22 707 GLY A O 1
ATOM 5568 N N . ASP A 1 708 ? -71.685 17.315 39.941 1.00 36.00 708 ASP A N 1
ATOM 5569 C CA . ASP A 1 708 ? -72.626 16.192 40.101 1.00 36.00 708 ASP A CA 1
ATOM 5570 C C . ASP A 1 708 ? -72.070 14.837 39.626 1.00 36.00 708 ASP A C 1
ATOM 5572 O O . ASP A 1 708 ? -72.621 13.780 39.921 1.00 36.00 708 ASP A O 1
ATOM 5576 N N . ILE A 1 709 ? -70.923 14.830 38.935 1.00 35.22 709 ILE A N 1
ATOM 5577 C CA . ILE A 1 709 ? -70.217 13.595 38.529 1.00 35.22 709 ILE A CA 1
ATOM 5578 C C . ILE A 1 709 ? -69.089 13.248 39.521 1.00 35.22 709 ILE A C 1
ATOM 5580 O O . ILE A 1 709 ? -68.581 12.126 39.542 1.00 35.22 709 ILE A O 1
ATOM 5584 N N . GLN A 1 710 ? -68.732 14.181 40.409 1.00 33.41 710 GLN A N 1
ATOM 5585 C CA . GLN A 1 710 ? -67.709 13.984 41.438 1.00 33.41 710 GLN A CA 1
ATOM 5586 C C . GLN A 1 710 ? -68.259 13.318 42.716 1.00 33.41 710 GLN A C 1
ATOM 5588 O O . GLN A 1 710 ? -67.482 12.944 43.597 1.00 33.41 710 GLN A O 1
ATOM 5593 N N . GLU A 1 711 ? -69.576 13.097 42.789 1.00 33.94 711 GLU A N 1
ATOM 5594 C CA . GLU A 1 711 ? -70.244 12.409 43.900 1.00 33.94 711 GLU A CA 1
ATOM 5595 C C . GLU A 1 711 ? -70.470 10.902 43.658 1.00 33.94 711 GLU A C 1
ATOM 5597 O O . GLU A 1 711 ? -70.450 10.130 44.613 1.00 33.94 711 GLU A O 1
ATOM 5602 N N . LEU A 1 712 ? -70.554 10.440 42.399 1.00 34.56 712 LEU A N 1
ATOM 5603 C CA . LEU A 1 712 ? -70.746 9.013 42.065 1.00 34.56 712 LEU A CA 1
ATOM 5604 C C . LEU A 1 712 ? -69.449 8.184 41.970 1.00 34.56 712 LEU A C 1
ATOM 5606 O O . LEU A 1 712 ? -69.505 6.960 41.868 1.00 34.56 712 LEU A O 1
ATOM 5610 N N . ILE A 1 713 ? -68.277 8.827 42.006 1.00 36.78 713 ILE A N 1
ATOM 5611 C CA . ILE A 1 713 ? -66.954 8.171 42.034 1.00 36.78 713 ILE A CA 1
ATOM 5612 C C . ILE A 1 713 ? -66.157 8.693 43.235 1.00 36.78 713 ILE A C 1
ATOM 5614 O O . ILE A 1 713 ? -64.969 9.007 43.148 1.00 36.78 713 ILE A O 1
ATOM 5618 N N . ARG A 1 714 ? -66.808 8.802 44.397 1.00 25.44 714 ARG A N 1
ATOM 5619 C CA . ARG A 1 714 ? -66.061 8.675 45.646 1.00 25.44 714 ARG A CA 1
ATOM 5620 C C . ARG A 1 714 ? -65.799 7.181 45.826 1.00 25.44 714 ARG A C 1
ATOM 5622 O O . ARG A 1 714 ? -66.770 6.439 45.968 1.00 25.44 714 ARG A O 1
ATOM 5629 N N . PRO A 1 715 ? -64.542 6.693 45.827 1.00 31.94 715 PRO A N 1
ATOM 5630 C CA . PRO A 1 715 ? -64.307 5.432 46.511 1.00 31.94 715 PRO A CA 1
ATOM 5631 C C . PRO A 1 715 ? -64.884 5.627 47.912 1.00 31.94 715 PRO A C 1
ATOM 5633 O O . PRO A 1 715 ? -64.638 6.674 48.525 1.00 31.94 715 PRO A O 1
ATOM 5636 N N . ALA A 1 716 ? -65.706 4.680 48.375 1.00 27.30 716 ALA A N 1
ATOM 5637 C CA . ALA A 1 716 ? -66.148 4.671 49.761 1.00 27.30 716 ALA A CA 1
ATOM 5638 C C . ALA A 1 716 ? -64.915 4.994 50.616 1.00 27.30 716 ALA A C 1
ATOM 5640 O O . ALA A 1 716 ? -63.842 4.449 50.315 1.00 27.30 716 ALA A O 1
ATOM 5641 N N . PRO A 1 717 ? -64.995 5.926 51.584 1.00 27.08 717 PRO A N 1
ATOM 5642 C CA . PRO A 1 717 ? -63.868 6.138 52.465 1.00 27.08 717 PRO A CA 1
ATOM 5643 C C . PRO A 1 717 ? -63.563 4.754 53.022 1.00 27.08 717 PRO A C 1
ATOM 5645 O O . PRO A 1 717 ? -64.417 4.154 53.673 1.00 27.08 717 PRO A O 1
ATOM 5648 N N . ILE A 1 718 ? -62.392 4.201 52.688 1.00 30.06 718 ILE A N 1
ATOM 5649 C CA . ILE A 1 718 ? -61.841 3.113 53.481 1.00 30.06 718 ILE A CA 1
ATOM 5650 C C . ILE A 1 718 ? -61.805 3.752 54.848 1.00 30.06 718 ILE A C 1
ATOM 5652 O O . ILE A 1 718 ? -61.051 4.709 55.058 1.00 30.06 718 ILE A O 1
ATOM 5656 N N . ALA A 1 719 ? -62.746 3.337 55.690 1.00 26.25 719 ALA A N 1
ATOM 5657 C CA . ALA A 1 719 ? -62.830 3.797 57.044 1.00 26.25 719 ALA A CA 1
ATOM 5658 C C . ALA A 1 719 ? -61.408 3.659 57.575 1.00 26.25 719 ALA A C 1
ATOM 5660 O O . ALA A 1 719 ? -60.827 2.572 57.575 1.00 26.25 719 ALA A O 1
ATOM 5661 N N . ARG A 1 720 ? -60.799 4.796 57.921 1.00 31.09 720 ARG A N 1
ATOM 5662 C CA . ARG A 1 720 ? -59.697 4.803 58.867 1.00 31.09 720 ARG A CA 1
ATOM 5663 C C . ARG A 1 720 ? -60.336 4.316 60.161 1.00 31.09 720 ARG A C 1
ATOM 5665 O O . ARG A 1 720 ? -60.751 5.129 60.970 1.00 31.09 720 ARG A O 1
ATOM 5672 N N . THR A 1 721 ? -60.540 3.008 60.275 1.00 26.33 721 THR A N 1
ATOM 5673 C CA . THR A 1 721 ? -60.911 2.361 61.522 1.00 26.33 721 THR A CA 1
ATOM 5674 C C . THR A 1 721 ? -59.669 2.431 62.384 1.00 26.33 721 THR A C 1
ATOM 5676 O O . THR A 1 721 ? -58.720 1.677 62.191 1.00 26.33 721 THR A O 1
ATOM 5679 N N . ASP A 1 722 ? -59.639 3.497 63.171 1.00 28.50 722 ASP A N 1
ATOM 5680 C CA . ASP A 1 722 ? -59.269 3.539 64.574 1.00 28.50 722 ASP A CA 1
ATOM 5681 C C . ASP A 1 722 ? -58.094 2.661 65.036 1.00 28.50 722 ASP A C 1
ATOM 5683 O O . ASP A 1 722 ? -58.144 1.435 65.067 1.00 28.50 722 ASP A O 1
ATOM 5687 N N . SER A 1 723 ? -57.100 3.375 65.569 1.00 29.70 723 SER A N 1
ATOM 5688 C CA . SER A 1 723 ? -56.045 2.949 66.495 1.00 29.70 723 SER A CA 1
ATOM 5689 C C . SER A 1 723 ? -54.804 2.243 65.928 1.00 29.70 723 SER A C 1
ATOM 5691 O O . SER A 1 723 ? -54.835 1.253 65.203 1.00 29.70 723 SER A O 1
ATOM 5693 N N . GLU A 1 724 ? -53.659 2.800 66.322 1.00 38.12 724 GLU A N 1
ATOM 5694 C CA . GLU A 1 724 ? -52.287 2.350 66.104 1.00 38.12 724 GLU A CA 1
ATOM 5695 C C . GLU A 1 724 ? -51.987 0.992 66.789 1.00 38.12 724 GLU A C 1
ATOM 5697 O O . GLU A 1 724 ? -51.114 0.918 67.653 1.00 38.12 724 GLU A O 1
ATOM 5702 N N . LYS A 1 725 ? -52.676 -0.107 66.449 1.00 48.72 725 LYS A N 1
ATOM 5703 C CA . LYS A 1 725 ? -52.298 -1.439 66.966 1.00 48.72 725 LYS A CA 1
ATOM 5704 C C . LYS A 1 725 ? -51.097 -1.962 66.160 1.00 48.72 725 LYS A C 1
ATOM 5706 O O . LYS A 1 725 ? -51.151 -2.067 64.933 1.00 48.72 725 LYS A O 1
ATOM 5711 N N . TYR A 1 726 ? -49.967 -2.232 66.824 1.00 58.31 726 TYR A N 1
ATOM 5712 C CA . TYR A 1 726 ? -48.826 -2.890 66.173 1.00 58.31 726 TYR A CA 1
ATOM 5713 C C . TYR A 1 726 ? -49.267 -4.289 65.731 1.00 58.31 726 TYR A C 1
ATOM 5715 O O . TYR A 1 726 ? -49.761 -5.038 66.572 1.00 58.31 726 TYR A O 1
ATOM 5723 N N . PRO A 1 727 ? -49.058 -4.673 64.461 1.00 66.31 727 PRO A N 1
ATOM 5724 C CA . PRO A 1 727 ? -49.623 -5.915 63.969 1.00 66.31 727 PRO A CA 1
ATOM 5725 C C . PRO A 1 727 ? -48.941 -7.127 64.605 1.00 66.31 727 PRO A C 1
ATOM 5727 O O . PRO A 1 727 ? -47.725 -7.294 64.485 1.00 66.31 727 PRO A O 1
ATOM 5730 N N . ILE A 1 728 ? -49.694 -7.995 65.275 1.00 78.94 728 ILE A N 1
ATOM 5731 C CA . ILE A 1 728 ? -49.138 -9.224 65.859 1.00 78.94 728 ILE A CA 1
ATOM 5732 C C . ILE A 1 728 ? -49.279 -10.331 64.818 1.00 78.94 728 ILE A C 1
ATOM 5734 O O . ILE A 1 728 ? -50.357 -10.895 64.645 1.00 78.94 728 ILE A O 1
ATOM 5738 N N . ALA A 1 729 ? -48.188 -10.645 64.111 1.00 73.25 729 ALA A N 1
ATOM 5739 C CA . ALA A 1 729 ? -48.198 -11.565 62.970 1.00 73.25 729 ALA A CA 1
ATOM 5740 C C . ALA A 1 729 ? -48.779 -12.935 63.327 1.00 73.25 729 ALA A C 1
ATOM 5742 O O . ALA A 1 729 ? -49.495 -13.534 62.534 1.00 73.25 729 ALA A O 1
ATOM 5743 N N . THR A 1 730 ? -48.490 -13.426 64.529 1.00 73.69 730 THR A N 1
ATOM 5744 C CA . THR A 1 730 ? -48.892 -14.761 64.986 1.00 73.69 730 THR A CA 1
ATOM 5745 C C . THR A 1 730 ? -50.351 -14.855 65.427 1.00 73.69 730 THR A C 1
ATOM 5747 O O . THR A 1 730 ? -50.828 -15.968 65.631 1.00 73.69 730 THR A O 1
ATOM 5750 N N . ILE A 1 731 ? -51.050 -13.723 65.570 1.00 77.12 731 ILE A N 1
ATOM 5751 C CA . ILE A 1 731 ? -52.473 -13.655 65.941 1.00 77.12 731 ILE A CA 1
ATOM 5752 C C . ILE A 1 731 ? -53.315 -13.207 64.745 1.00 77.12 731 ILE A C 1
ATOM 5754 O O . ILE A 1 731 ? -54.338 -13.817 64.458 1.00 77.12 731 ILE A O 1
ATOM 5758 N N . GLU A 1 732 ? -52.877 -12.171 64.027 1.00 74.25 732 GLU A N 1
ATOM 5759 C CA . GLU A 1 732 ? -53.607 -11.622 62.878 1.00 74.25 732 GLU A CA 1
ATOM 5760 C C . GLU A 1 732 ? -53.519 -12.523 61.642 1.00 74.25 732 GLU A C 1
ATOM 5762 O O . GLU A 1 732 ? -54.492 -12.665 60.907 1.00 74.25 732 GLU A O 1
ATOM 5767 N N . GLU A 1 733 ? -52.351 -13.129 61.399 1.00 73.69 733 GLU A N 1
ATOM 5768 C CA . GLU A 1 733 ? -52.076 -13.941 60.210 1.00 73.69 733 GLU A CA 1
ATOM 5769 C C . GLU A 1 733 ? -51.304 -15.229 60.596 1.00 73.69 733 GLU A C 1
ATOM 5771 O O . GLU A 1 733 ? -50.152 -15.411 60.184 1.00 73.69 733 GLU A O 1
ATOM 5776 N N . PRO A 1 734 ? -51.896 -16.149 61.390 1.00 74.88 734 PRO A N 1
ATOM 5777 C CA . PRO A 1 734 ? -51.195 -17.302 61.972 1.00 74.88 734 PRO A CA 1
ATOM 5778 C C . PRO A 1 734 ? -50.634 -18.298 60.941 1.00 74.88 734 PRO A C 1
ATOM 5780 O O . PRO A 1 734 ? -49.692 -19.030 61.257 1.00 74.88 734 PRO A O 1
ATOM 5783 N N . GLU A 1 735 ? -51.178 -18.323 59.723 1.00 72.25 735 GLU A N 1
ATOM 5784 C CA . GLU A 1 735 ? -50.717 -19.167 58.606 1.00 72.25 735 GLU A CA 1
ATOM 5785 C C . GLU A 1 735 ? -49.714 -18.455 57.678 1.00 72.25 735 GLU A C 1
ATOM 5787 O O . GLU A 1 735 ? -49.257 -19.019 56.687 1.00 72.25 735 GLU A O 1
ATOM 5792 N N . SER A 1 736 ? -49.346 -17.205 57.973 1.00 74.62 736 SER A N 1
ATOM 5793 C CA . SER A 1 736 ? -48.395 -16.460 57.149 1.00 74.62 736 SER A CA 1
ATOM 5794 C C . SER A 1 736 ? -46.955 -16.956 57.321 1.00 74.62 736 SER A C 1
ATOM 5796 O O . SER A 1 736 ? -46.529 -17.363 58.405 1.00 74.62 736 SER A O 1
ATOM 5798 N N . GLY A 1 737 ? -46.138 -16.785 56.276 1.00 73.38 737 GLY A N 1
ATOM 5799 C CA . GLY A 1 737 ? -44.685 -16.988 56.369 1.00 73.38 737 GLY A CA 1
ATOM 5800 C C . GLY A 1 737 ? -43.994 -16.079 57.402 1.00 73.38 737 GLY A C 1
ATOM 5801 O O . GLY A 1 737 ? -42.883 -16.375 57.833 1.00 73.38 737 GLY A O 1
ATOM 5802 N N . LEU A 1 738 ? -44.647 -14.991 57.836 1.00 79.88 738 LEU A N 1
ATOM 5803 C CA . LEU A 1 738 ? -44.196 -14.152 58.950 1.00 79.88 738 LEU A CA 1
ATOM 5804 C C . LEU A 1 738 ? -44.389 -14.852 60.301 1.00 79.88 738 LEU A C 1
ATOM 5806 O O . LEU A 1 738 ? -43.449 -14.902 61.093 1.00 79.88 738 LEU A O 1
ATOM 5810 N N . ALA A 1 739 ? -45.575 -15.410 60.559 1.00 80.94 739 ALA A N 1
ATOM 5811 C CA . ALA A 1 739 ? -45.842 -16.171 61.778 1.00 80.94 739 ALA A CA 1
ATOM 5812 C C . ALA A 1 739 ? -44.917 -17.395 61.880 1.00 80.94 739 ALA A C 1
ATOM 5814 O O . ALA A 1 739 ? -44.344 -17.654 62.940 1.00 80.94 739 ALA A O 1
ATOM 5815 N N . GLU A 1 740 ? -44.687 -18.084 60.759 1.00 82.19 740 GLU A N 1
ATOM 5816 C CA . GLU A 1 740 ? -43.781 -19.233 60.705 1.00 82.19 740 GLU A CA 1
ATOM 5817 C C . GLU A 1 740 ? -42.313 -18.854 60.944 1.00 82.19 740 GLU A C 1
ATOM 5819 O O . GLU A 1 740 ? -41.585 -19.577 61.629 1.00 82.19 740 GLU A O 1
ATOM 5824 N N . ALA A 1 741 ? -41.877 -17.675 60.486 1.00 85.62 741 ALA A N 1
ATOM 5825 C CA . ALA A 1 741 ? -40.547 -17.158 60.806 1.00 85.62 741 ALA A CA 1
ATOM 5826 C C . ALA A 1 741 ? -40.366 -16.938 62.322 1.00 85.62 741 ALA A C 1
ATOM 5828 O O . ALA A 1 741 ? -39.304 -17.241 62.862 1.00 85.62 741 ALA A O 1
ATOM 5829 N N . TYR A 1 742 ? -41.392 -16.482 63.049 1.00 89.62 742 TYR A N 1
ATOM 5830 C CA . TYR A 1 742 ? -41.309 -16.338 64.509 1.00 89.62 742 TYR A CA 1
ATOM 5831 C C . TYR A 1 742 ? -41.375 -17.674 65.260 1.00 89.62 742 TYR A C 1
ATOM 5833 O O . TYR A 1 742 ? -40.675 -17.843 66.262 1.00 89.62 742 TYR A O 1
ATOM 5841 N N . ARG A 1 743 ? -42.129 -18.662 64.758 1.00 87.25 743 ARG A N 1
ATOM 5842 C CA . ARG A 1 743 ? -42.065 -20.045 65.271 1.00 87.25 743 ARG A CA 1
ATOM 5843 C C . ARG A 1 743 ? -40.680 -20.654 65.059 1.00 87.25 743 ARG A C 1
ATOM 5845 O O . ARG A 1 743 ? -40.140 -21.266 65.980 1.00 87.25 743 ARG A O 1
ATOM 5852 N N . THR A 1 744 ? -40.080 -20.408 63.897 1.00 87.38 744 THR A N 1
ATOM 5853 C CA . THR A 1 744 ? -38.702 -20.807 63.583 1.00 87.38 744 THR A CA 1
ATOM 5854 C C . THR A 1 744 ? -37.712 -20.117 64.518 1.00 87.38 744 THR A C 1
ATOM 5856 O O . THR A 1 744 ? -36.875 -20.788 65.108 1.00 87.38 744 THR A O 1
ATOM 5859 N N . LEU A 1 745 ? -37.849 -18.805 64.749 1.00 89.81 745 LEU A N 1
ATOM 5860 C CA . LEU A 1 745 ? -37.009 -18.067 65.697 1.00 89.81 745 LEU A CA 1
ATOM 5861 C C . LEU A 1 745 ? -37.078 -18.663 67.105 1.00 89.81 745 LEU A C 1
ATOM 5863 O O . LEU A 1 745 ? -36.041 -18.826 67.746 1.00 89.81 745 LEU A O 1
ATOM 5867 N N . ARG A 1 746 ? -38.273 -19.038 67.578 1.00 90.31 746 ARG A N 1
ATOM 5868 C CA . ARG A 1 746 ? -38.433 -19.743 68.857 1.00 90.31 746 ARG A CA 1
ATOM 5869 C C . ARG A 1 746 ? -37.634 -21.049 68.873 1.00 90.31 746 ARG A C 1
ATOM 5871 O O . ARG A 1 746 ? -36.939 -21.307 69.852 1.00 90.31 746 ARG A O 1
ATOM 5878 N N . VAL A 1 747 ? -37.711 -21.858 67.814 1.00 88.81 747 VAL A N 1
ATOM 5879 C CA . VAL A 1 747 ? -36.938 -23.109 67.704 1.00 88.81 747 VAL A CA 1
ATOM 5880 C C . VAL A 1 747 ? -35.434 -22.826 67.671 1.00 88.81 747 VAL A C 1
ATOM 5882 O O . VAL A 1 747 ? -34.690 -23.463 68.411 1.00 88.81 747 VAL A O 1
ATOM 5885 N N . SER A 1 748 ? -34.972 -21.825 66.923 1.00 90.31 748 SER A N 1
ATOM 5886 C CA . SER A 1 748 ? -33.559 -21.427 66.905 1.00 90.31 748 SER A CA 1
ATOM 5887 C C . SER A 1 748 ? -33.080 -20.994 68.291 1.00 90.31 748 SER A C 1
ATOM 5889 O O . SER A 1 748 ? -32.031 -21.439 68.749 1.00 90.31 748 SER A O 1
ATOM 5891 N N . ILE A 1 749 ? -33.878 -20.205 69.022 1.00 90.56 749 ILE A N 1
ATOM 5892 C CA . ILE A 1 749 ? -33.589 -19.844 70.417 1.00 90.56 749 ILE A CA 1
ATOM 5893 C C . ILE A 1 749 ? -33.590 -21.091 71.307 1.00 90.56 749 ILE A C 1
ATOM 5895 O O . ILE A 1 749 ? -32.763 -21.195 72.217 1.00 90.56 749 ILE A O 1
ATOM 5899 N N . SER A 1 750 ? -34.461 -22.068 71.028 1.00 88.00 750 SER A N 1
ATOM 5900 C CA . SER A 1 750 ? -34.531 -23.344 71.747 1.00 88.00 750 SER A CA 1
ATOM 5901 C C . SER A 1 750 ? -33.200 -24.133 71.707 1.00 88.00 750 SER A C 1
ATOM 5903 O O . SER A 1 750 ? -32.928 -24.904 72.626 1.00 88.00 750 SER A O 1
ATOM 5905 N N . MET A 1 751 ? -32.341 -23.854 70.719 1.00 87.44 751 MET A N 1
ATOM 5906 C CA . MET A 1 751 ? -31.049 -24.513 70.498 1.00 87.44 751 MET A CA 1
ATOM 5907 C C . MET A 1 751 ? -29.837 -23.752 71.077 1.00 87.44 751 MET A C 1
ATOM 5909 O O . MET A 1 751 ? -28.727 -24.277 71.058 1.00 87.44 751 MET A O 1
ATOM 5913 N N . LEU A 1 752 ? -30.006 -22.537 71.622 1.00 87.38 752 LEU A N 1
ATOM 5914 C CA . LEU A 1 752 ? -28.898 -21.667 72.077 1.00 87.38 752 LEU A CA 1
ATOM 5915 C C . LEU A 1 752 ? -28.307 -22.018 73.468 1.00 87.38 752 LEU A C 1
ATOM 5917 O O . LEU A 1 752 ? -27.901 -21.114 74.207 1.00 87.38 752 LEU A O 1
ATOM 5921 N N . GLY A 1 753 ? -28.265 -23.300 73.843 1.00 85.25 753 GLY A N 1
ATOM 5922 C CA . GLY A 1 753 ? -27.737 -23.795 75.130 1.00 85.25 753 GLY A CA 1
ATOM 5923 C C . GLY A 1 753 ? -28.801 -24.399 76.062 1.00 85.25 753 GLY A C 1
ATOM 5924 O O . GLY A 1 753 ? -29.914 -24.667 75.614 1.00 85.25 753 GLY A O 1
ATOM 5925 N N . PRO A 1 754 ? -28.502 -24.633 77.351 1.00 87.44 754 PRO A N 1
ATOM 5926 C CA . PRO A 1 754 ? -29.465 -25.108 78.358 1.00 87.44 754 PRO A CA 1
ATOM 5927 C C . PRO A 1 754 ? -30.603 -24.109 78.608 1.00 87.44 754 PRO A C 1
ATOM 5929 O O . PRO A 1 754 ? -30.508 -22.943 78.217 1.00 87.44 754 PRO A O 1
ATOM 5932 N N . GLU A 1 755 ? -31.711 -24.549 79.207 1.00 85.38 755 GLU A N 1
ATOM 5933 C CA . GLU A 1 755 ? -32.870 -23.677 79.450 1.00 85.38 755 GLU A CA 1
ATOM 5934 C C . GLU A 1 755 ? -32.561 -22.548 80.443 1.00 85.38 755 GLU A C 1
ATOM 5936 O O . GLU A 1 755 ? -33.010 -21.420 80.218 1.00 85.38 755 GLU A O 1
ATOM 5941 N N . GLU A 1 756 ? -31.734 -22.795 81.469 1.00 84.62 756 GLU A N 1
ATOM 5942 C CA . GLU A 1 756 ? -31.379 -21.763 82.451 1.00 84.62 756 GLU A CA 1
ATOM 5943 C C . GLU A 1 756 ? -30.612 -20.588 81.832 1.00 84.62 756 GLU A C 1
ATOM 5945 O O . GLU A 1 756 ? -30.711 -19.471 82.326 1.00 84.62 756 GLU A O 1
ATOM 5950 N N . GLU A 1 757 ? -29.906 -20.806 80.719 1.00 87.88 757 GLU A N 1
ATOM 5951 C CA . GLU A 1 757 ? -29.129 -19.776 80.019 1.00 87.88 757 GLU A CA 1
ATOM 5952 C C . GLU A 1 757 ? -29.921 -19.034 78.935 1.00 87.88 757 GLU A C 1
ATOM 5954 O O . GLU A 1 757 ? -29.336 -18.431 78.029 1.00 87.88 757 GLU A O 1
ATOM 5959 N N . ARG A 1 758 ? -31.250 -19.139 78.919 1.00 90.25 758 ARG A N 1
ATOM 5960 C CA . ARG A 1 758 ? -32.084 -18.524 77.869 1.00 90.25 758 ARG A CA 1
ATOM 5961 C C . ARG A 1 758 ? -33.378 -17.940 78.414 1.00 90.25 758 ARG A C 1
ATOM 5963 O O . ARG A 1 758 ? -34.346 -17.777 77.665 1.00 90.25 758 ARG A O 1
ATOM 5970 N N . ARG A 1 759 ? -33.420 -17.649 79.711 1.00 93.25 759 ARG A N 1
ATOM 5971 C CA . ARG A 1 759 ? -34.619 -17.132 80.370 1.00 93.25 759 ARG A CA 1
ATOM 5972 C C . ARG A 1 759 ? -34.770 -15.636 80.145 1.00 93.25 759 ARG A C 1
ATOM 5974 O O . ARG A 1 759 ? -35.898 -15.183 79.998 1.00 93.25 759 ARG A O 1
ATOM 5981 N N . VAL A 1 760 ? -33.665 -14.897 80.038 1.00 94.81 760 VAL A N 1
ATOM 5982 C CA . VAL A 1 760 ? -33.635 -13.458 79.742 1.00 94.81 760 VAL A CA 1
ATOM 5983 C C . VAL A 1 760 ? -33.062 -13.207 78.346 1.00 94.81 760 VAL A C 1
ATOM 5985 O O . VAL A 1 760 ? -31.878 -13.439 78.092 1.00 94.81 760 VAL A O 1
ATOM 5988 N N . LEU A 1 761 ? -33.901 -12.713 77.434 1.00 95.50 761 LEU A N 1
ATOM 5989 C CA . LEU A 1 761 ? -33.564 -12.472 76.030 1.00 95.50 761 LEU A CA 1
ATOM 5990 C C . LEU A 1 761 ? -33.627 -10.979 75.707 1.00 95.50 761 LEU A C 1
ATOM 5992 O O . LEU A 1 761 ? -34.686 -10.362 75.812 1.00 95.50 761 LEU A O 1
ATOM 5996 N N . LEU A 1 762 ? -32.507 -10.411 75.265 1.00 95.38 762 LEU A N 1
ATOM 5997 C CA . LEU A 1 762 ? -32.411 -9.000 74.892 1.00 95.38 762 LEU A CA 1
ATOM 5998 C C . LEU A 1 762 ? -32.387 -8.834 73.371 1.00 95.38 762 LEU A C 1
ATOM 6000 O O . LEU A 1 762 ? -31.501 -9.368 72.703 1.00 95.38 762 LEU A O 1
ATOM 6004 N N . PHE A 1 763 ? -33.315 -8.048 72.827 1.00 95.31 763 PHE A N 1
ATOM 6005 C CA . PHE A 1 763 ? -33.357 -7.710 71.404 1.00 95.31 763 PHE A CA 1
ATOM 6006 C C . PHE A 1 763 ? -32.768 -6.326 71.160 1.00 95.31 763 PHE A C 1
ATOM 6008 O O . PHE A 1 763 ? -33.291 -5.328 71.644 1.00 95.31 763 PHE A O 1
ATOM 6015 N N . VAL A 1 764 ? -31.703 -6.272 70.361 1.00 94.38 764 VAL A N 1
ATOM 6016 C CA . VAL A 1 764 ? -30.954 -5.044 70.070 1.00 94.38 764 VAL A CA 1
ATOM 6017 C C . VAL A 1 764 ? -30.897 -4.781 68.568 1.00 94.38 764 VAL A C 1
ATOM 6019 O O . VAL A 1 764 ? -31.062 -5.688 67.762 1.00 94.38 764 VAL A O 1
ATOM 6022 N N . SER A 1 765 ? -30.637 -3.539 68.166 1.00 93.69 765 SER A N 1
ATOM 6023 C CA . SER A 1 765 ? -30.470 -3.147 66.753 1.00 93.69 765 SER A CA 1
ATOM 6024 C C . SER A 1 765 ? -29.280 -2.204 66.593 1.00 93.69 765 SER A C 1
ATOM 6026 O O . SER A 1 765 ? -28.853 -1.572 67.560 1.00 93.69 765 SER A O 1
ATOM 6028 N N . ALA A 1 766 ? -28.720 -2.109 65.390 1.00 90.12 766 ALA A N 1
ATOM 6029 C CA . ALA A 1 766 ? -27.617 -1.206 65.091 1.00 90.12 766 ALA A CA 1
ATOM 6030 C C . ALA A 1 766 ? -28.084 0.239 64.877 1.00 90.12 766 ALA A C 1
ATOM 6032 O O . ALA A 1 766 ? -27.391 1.178 65.274 1.00 90.12 766 ALA A O 1
ATOM 6033 N N . ILE A 1 767 ? -29.246 0.428 64.254 1.00 90.12 767 ILE A N 1
ATOM 6034 C CA . ILE A 1 767 ? -29.852 1.732 63.960 1.00 90.12 767 ILE A CA 1
ATOM 6035 C C . ILE A 1 767 ? -31.363 1.717 64.265 1.00 90.12 767 ILE A C 1
ATOM 6037 O O . ILE A 1 767 ? -31.961 0.650 64.403 1.00 90.12 767 ILE A O 1
ATOM 6041 N N . PRO A 1 768 ? -32.020 2.886 64.393 1.00 87.25 768 PRO A N 1
ATOM 6042 C CA . PRO A 1 768 ? -33.474 2.942 64.528 1.00 87.25 768 PRO A CA 1
ATOM 6043 C C . PRO A 1 768 ? -34.208 2.286 63.344 1.00 87.25 768 PRO A C 1
ATOM 6045 O O . PRO A 1 768 ? -33.699 2.242 62.227 1.00 87.25 768 PRO A O 1
ATOM 6048 N N . GLU A 1 769 ? -35.444 1.837 63.587 1.00 85.38 769 GLU A N 1
ATOM 6049 C CA . GLU A 1 769 ? -36.361 1.277 62.572 1.00 85.38 769 GLU A CA 1
ATOM 6050 C C . GLU A 1 769 ? -35.952 -0.067 61.933 1.00 85.38 769 GLU A C 1
ATOM 6052 O O . GLU A 1 769 ? -36.440 -0.414 60.855 1.00 85.38 769 GLU A O 1
ATOM 6057 N N . GLU A 1 770 ? -35.112 -0.871 62.590 1.00 86.81 770 GLU A N 1
ATOM 6058 C CA . GLU A 1 770 ? -34.780 -2.229 62.112 1.00 86.81 770 GLU A CA 1
ATOM 6059 C C . GLU A 1 770 ? -35.835 -3.291 62.467 1.00 86.81 770 GLU A C 1
ATOM 6061 O O . GLU A 1 770 ? -35.765 -4.430 62.011 1.00 86.81 770 GLU A O 1
ATOM 6066 N N . GLY A 1 771 ? -36.856 -2.913 63.241 1.00 87.38 771 GLY A N 1
ATOM 6067 C CA . GLY A 1 771 ? -37.944 -3.800 63.662 1.00 87.38 771 GLY A CA 1
ATOM 6068 C C . GLY A 1 771 ? -37.642 -4.614 64.923 1.00 87.38 771 GLY A C 1
ATOM 6069 O O . GLY A 1 771 ? -38.195 -5.698 65.085 1.00 87.38 771 GLY A O 1
ATOM 6070 N N . LYS A 1 772 ? -36.800 -4.078 65.817 1.00 90.25 772 LYS A N 1
ATOM 6071 C CA . LYS A 1 772 ? -36.508 -4.617 67.159 1.00 90.25 772 LYS A CA 1
ATOM 6072 C C . LYS A 1 772 ? -37.781 -4.901 67.972 1.00 90.25 772 LYS A C 1
ATOM 6074 O O . LYS A 1 772 ? -38.062 -6.062 68.230 1.00 90.25 772 LYS A O 1
ATOM 6079 N N . THR A 1 773 ? -38.618 -3.880 68.173 1.00 90.19 773 THR A N 1
ATOM 6080 C CA . THR A 1 773 ? -39.887 -3.917 68.918 1.00 90.19 773 THR A CA 1
ATOM 6081 C C . THR A 1 773 ? -40.869 -4.909 68.320 1.00 90.19 773 THR A C 1
ATOM 6083 O O . THR A 1 773 ? -41.518 -5.674 69.020 1.00 90.19 773 THR A O 1
ATOM 6086 N N . TYR A 1 774 ? -40.942 -4.939 66.991 1.00 89.25 774 TYR A N 1
ATOM 6087 C CA . TYR A 1 774 ? -41.786 -5.887 66.277 1.00 89.25 774 TYR A CA 1
ATOM 6088 C C . TYR A 1 774 ? -41.326 -7.335 66.502 1.00 89.25 774 TYR A C 1
ATOM 6090 O O . TYR A 1 774 ? -42.140 -8.233 66.705 1.00 89.25 774 TYR A O 1
ATOM 6098 N N . THR A 1 775 ? -40.010 -7.554 66.497 1.00 91.44 775 THR A N 1
ATOM 6099 C CA . THR A 1 775 ? -39.405 -8.876 66.669 1.00 91.44 775 THR A CA 1
ATOM 6100 C C . THR A 1 775 ? -39.489 -9.355 68.114 1.00 91.44 775 THR A C 1
ATOM 6102 O O . THR A 1 775 ? -39.862 -10.504 68.337 1.00 91.44 775 THR A O 1
ATOM 6105 N N . SER A 1 776 ? -39.208 -8.492 69.091 1.00 93.69 776 SER A N 1
ATOM 6106 C CA . SER A 1 776 ? -39.312 -8.801 70.521 1.00 93.69 776 SER A CA 1
ATOM 6107 C C . SER A 1 776 ? -40.756 -9.103 70.927 1.00 93.69 776 SER A C 1
ATOM 6109 O O . SER A 1 776 ? -41.001 -10.122 71.570 1.00 93.69 776 SER A O 1
ATOM 6111 N N . LEU A 1 777 ? -41.722 -8.307 70.454 1.00 92.19 777 LEU A N 1
ATOM 6112 C CA . LEU A 1 777 ? -43.151 -8.533 70.674 1.00 92.19 777 LEU A CA 1
ATOM 6113 C C . LEU A 1 777 ? -43.617 -9.893 70.137 1.00 92.19 777 LEU A C 1
ATOM 6115 O O . LEU A 1 777 ? -44.127 -10.711 70.898 1.00 92.19 777 LEU A O 1
ATOM 6119 N N . ASN A 1 778 ? -43.417 -10.169 68.844 1.00 91.50 778 ASN A N 1
ATOM 6120 C CA . ASN A 1 778 ? -43.877 -11.429 68.247 1.00 91.50 778 ASN A CA 1
ATOM 6121 C C . ASN A 1 778 ? -43.161 -12.647 68.851 1.00 91.50 778 ASN A C 1
ATOM 6123 O O . ASN A 1 778 ? -43.774 -13.698 69.018 1.00 91.50 778 ASN A O 1
ATOM 6127 N N . THR A 1 779 ? -41.893 -12.506 69.251 1.00 92.62 779 THR A N 1
ATOM 6128 C CA . THR A 1 779 ? -41.181 -13.579 69.959 1.00 92.62 779 THR A CA 1
ATOM 6129 C C . THR A 1 779 ? -41.801 -13.850 71.334 1.00 92.62 779 THR A C 1
ATOM 6131 O O . THR A 1 779 ? -42.016 -15.009 71.683 1.00 92.62 779 THR A O 1
ATOM 6134 N N . ALA A 1 780 ? -42.140 -12.806 72.100 1.00 93.81 780 ALA A N 1
ATOM 6135 C CA . ALA A 1 780 ? -42.810 -12.953 73.394 1.00 93.81 780 ALA A CA 1
ATOM 6136 C C . ALA A 1 780 ? -44.184 -13.631 73.264 1.00 93.81 780 ALA A C 1
ATOM 6138 O O . ALA A 1 780 ? -44.501 -14.529 74.042 1.00 93.81 780 ALA A O 1
ATOM 6139 N N . VAL A 1 781 ? -44.960 -13.277 72.235 1.00 92.12 781 VAL A N 1
ATOM 6140 C CA . VAL A 1 781 ? -46.252 -13.921 71.948 1.00 92.12 781 VAL A CA 1
ATOM 6141 C C . VAL A 1 781 ? -46.081 -15.411 71.632 1.00 92.12 781 VAL A C 1
ATOM 6143 O O . VAL A 1 781 ? -46.838 -16.233 72.137 1.00 92.12 781 VAL A O 1
ATOM 6146 N N . VAL A 1 782 ? -45.068 -15.791 70.847 1.00 92.31 782 VAL A N 1
ATOM 6147 C CA . VAL A 1 782 ? -44.822 -17.201 70.480 1.00 92.31 782 VAL A CA 1
ATOM 6148 C C . VAL A 1 782 ? -44.352 -18.055 71.669 1.00 92.31 782 VAL A C 1
ATOM 6150 O O . VAL A 1 782 ? -44.596 -19.267 71.679 1.00 92.31 782 VAL A O 1
ATOM 6153 N N . PHE A 1 783 ? -43.717 -17.453 72.681 1.00 93.81 783 PHE A N 1
ATOM 6154 C CA . PHE A 1 783 ? -43.450 -18.121 73.962 1.00 93.81 783 PHE A CA 1
ATOM 6155 C C . PHE A 1 783 ? -44.714 -18.253 74.818 1.00 93.81 783 PHE A C 1
ATOM 6157 O O . PHE A 1 783 ? -44.980 -19.339 75.330 1.00 93.81 783 PHE A O 1
ATOM 6164 N N . ALA A 1 784 ? -45.527 -17.199 74.911 1.00 92.25 784 ALA A N 1
ATOM 6165 C CA . ALA A 1 784 ? -46.784 -17.220 75.659 1.00 92.25 784 ALA A CA 1
ATOM 6166 C C . ALA A 1 784 ? -47.778 -18.263 75.108 1.00 92.25 784 ALA A C 1
ATOM 6168 O O . ALA A 1 784 ? -48.360 -19.036 75.866 1.00 92.25 784 ALA A O 1
ATOM 6169 N N . GLN A 1 785 ? -47.872 -18.386 73.778 1.00 89.75 785 GLN A N 1
ATOM 6170 C CA . GLN A 1 785 ? -48.657 -19.422 73.090 1.00 89.75 785 GLN A CA 1
ATOM 6171 C C . GLN A 1 785 ? -48.161 -20.856 73.354 1.00 89.75 785 GLN A C 1
ATOM 6173 O O . GLN A 1 785 ? -48.904 -21.807 73.132 1.00 89.75 785 GLN A O 1
ATOM 6178 N N . GLN A 1 786 ? -46.917 -21.039 73.813 1.00 89.19 786 GLN A N 1
ATOM 6179 C CA . GLN A 1 786 ? -46.391 -22.343 74.241 1.00 89.19 786 GLN A CA 1
ATOM 6180 C C . GLN A 1 786 ? -46.796 -22.687 75.690 1.00 89.19 786 GLN A C 1
ATOM 6182 O O . GLN A 1 786 ? -46.408 -23.731 76.205 1.00 89.19 786 GLN A O 1
ATOM 6187 N N . GLY A 1 787 ? -47.544 -21.809 76.365 1.00 90.25 787 GLY A N 1
ATOM 6188 C CA . GLY A 1 787 ? -47.913 -21.955 77.773 1.00 90.25 787 GLY A CA 1
ATOM 6189 C C . GLY A 1 787 ? -46.844 -21.463 78.755 1.00 90.25 787 GLY A C 1
ATOM 6190 O O . GLY A 1 787 ? -47.009 -21.640 79.958 1.00 90.25 787 GLY A O 1
ATOM 6191 N N . LEU A 1 788 ? -45.758 -20.842 78.276 1.00 93.38 788 LEU A N 1
ATOM 6192 C CA . LEU A 1 788 ? -44.726 -20.262 79.141 1.00 93.38 788 LEU A CA 1
ATOM 6193 C C . LEU A 1 788 ? -45.187 -18.907 79.676 1.00 93.38 788 LEU A C 1
ATOM 6195 O O . LEU A 1 788 ? -45.540 -18.020 78.893 1.00 93.38 788 LEU A O 1
ATOM 6199 N N . LYS A 1 789 ? -45.088 -18.694 80.992 1.00 96.06 789 LYS A N 1
ATOM 6200 C CA . LYS A 1 789 ? -45.352 -17.384 81.599 1.00 96.06 789 LYS A CA 1
ATOM 6201 C C . LYS A 1 789 ? -44.282 -16.403 81.149 1.00 96.06 789 LYS A C 1
ATOM 6203 O O . LYS A 1 789 ? -43.147 -16.436 81.629 1.00 96.06 789 LYS A O 1
ATOM 6208 N N . THR A 1 790 ? -44.648 -15.522 80.229 1.00 96.12 790 THR A N 1
ATOM 6209 C CA . THR A 1 790 ? -43.723 -14.633 79.533 1.00 96.12 790 THR A CA 1
ATOM 6210 C C . THR A 1 790 ? -43.940 -13.187 79.964 1.00 96.12 790 THR A C 1
ATOM 6212 O O . THR A 1 790 ? -45.064 -12.687 79.979 1.00 96.12 790 THR A O 1
ATOM 6215 N N . LEU A 1 791 ? -42.853 -12.497 80.298 1.00 96.56 791 LEU A N 1
ATOM 6216 C CA . LEU A 1 791 ? -42.841 -11.063 80.568 1.00 96.56 791 LEU A CA 1
ATOM 6217 C C . LEU A 1 791 ? -42.107 -10.333 79.445 1.00 96.56 791 LEU A C 1
ATOM 6219 O O . LEU A 1 791 ? -40.931 -10.597 79.201 1.00 96.56 791 LEU A O 1
ATOM 6223 N N . LEU A 1 792 ? -42.778 -9.387 78.797 1.00 95.81 792 LEU A N 1
ATOM 6224 C CA . LEU A 1 792 ? -42.160 -8.452 77.865 1.00 95.81 792 LEU A CA 1
ATOM 6225 C C . LEU A 1 792 ? -41.813 -7.156 78.607 1.00 95.81 792 LEU A C 1
ATOM 6227 O O . LEU A 1 792 ? -42.669 -6.580 79.269 1.00 95.81 792 LEU A O 1
ATOM 6231 N N . ILE A 1 793 ? -40.571 -6.692 78.507 1.00 94.94 793 ILE A N 1
ATOM 6232 C CA . ILE A 1 793 ? -40.093 -5.453 79.130 1.00 94.94 793 ILE A CA 1
ATOM 6233 C C . ILE A 1 793 ? -39.799 -4.429 78.032 1.00 94.94 793 ILE A C 1
ATOM 6235 O O . ILE A 1 793 ? -38.973 -4.686 77.156 1.00 94.94 793 ILE A O 1
ATOM 6239 N N . ASP A 1 794 ? -40.440 -3.262 78.097 1.00 92.25 794 ASP A N 1
ATOM 6240 C CA . ASP A 1 794 ? -40.112 -2.108 77.252 1.00 92.25 794 ASP A CA 1
ATOM 6241 C C . ASP A 1 794 ? -38.961 -1.325 77.899 1.00 92.25 794 ASP A C 1
ATOM 6243 O O . ASP A 1 794 ? -39.167 -0.494 78.782 1.00 92.25 794 ASP A O 1
ATOM 6247 N N . ALA A 1 795 ? -37.728 -1.636 77.501 1.00 89.62 795 ALA A N 1
ATOM 6248 C CA . ALA A 1 795 ? -36.520 -0.957 77.959 1.00 89.62 795 ALA A CA 1
ATOM 6249 C C . ALA A 1 795 ? -36.023 0.114 76.964 1.00 89.62 795 ALA A C 1
ATOM 6251 O O . ALA A 1 795 ? -34.926 0.655 77.132 1.00 89.62 795 ALA A O 1
ATOM 6252 N N . ASP A 1 796 ? -36.813 0.475 75.943 1.00 89.00 796 ASP A N 1
ATOM 6253 C CA . ASP A 1 796 ? -36.573 1.674 75.131 1.00 89.00 796 ASP A CA 1
ATOM 6254 C C . ASP A 1 796 ? -37.131 2.903 75.865 1.00 89.00 796 ASP A C 1
ATOM 6256 O O . ASP A 1 796 ? -38.160 3.478 75.513 1.00 89.00 796 ASP A O 1
ATOM 6260 N N . LEU A 1 797 ? -36.418 3.332 76.911 1.00 85.50 797 LEU A N 1
ATOM 6261 C CA . LEU A 1 797 ? -36.827 4.440 77.786 1.00 85.50 797 LEU A CA 1
ATOM 6262 C C . LEU A 1 797 ? -36.942 5.794 77.060 1.00 85.50 797 LEU A C 1
ATOM 6264 O O . LEU A 1 797 ? -37.478 6.760 77.606 1.00 85.50 797 LEU A O 1
ATOM 6268 N N . ARG A 1 798 ? -36.435 5.887 75.824 1.00 82.50 798 ARG A N 1
ATOM 6269 C CA . ARG A 1 798 ? -36.433 7.117 75.024 1.00 82.50 798 ARG A CA 1
ATOM 6270 C C . ARG A 1 798 ? -37.600 7.170 74.050 1.00 82.50 798 ARG A C 1
ATOM 6272 O O . ARG A 1 798 ? -38.214 8.230 73.900 1.00 82.50 798 ARG A O 1
ATOM 6279 N N . ARG A 1 799 ? -37.903 6.061 73.371 1.00 84.56 799 ARG A N 1
ATOM 6280 C CA . ARG A 1 799 ? -39.023 5.949 72.424 1.00 84.56 799 ARG A CA 1
ATOM 6281 C C . ARG A 1 799 ? -39.854 4.686 72.704 1.00 84.56 799 ARG A C 1
ATOM 6283 O O . ARG A 1 799 ? -39.917 3.811 71.839 1.00 84.56 799 ARG A O 1
ATOM 6290 N N . PRO A 1 800 ? -40.515 4.609 73.875 1.00 85.94 800 PRO A N 1
ATOM 6291 C CA . PRO A 1 800 ? -41.325 3.453 74.242 1.00 85.94 800 PRO A CA 1
ATOM 6292 C C . PRO A 1 800 ? -42.523 3.316 73.308 1.00 85.94 800 PRO A C 1
ATOM 6294 O O . PRO A 1 800 ? -43.154 4.310 72.938 1.00 85.94 800 PRO A O 1
ATOM 6297 N N . SER A 1 801 ? -42.843 2.083 72.927 1.00 84.88 801 SER A N 1
ATOM 6298 C CA . SER A 1 801 ? -43.888 1.808 71.928 1.00 84.88 801 SER A CA 1
ATOM 6299 C C . SER A 1 801 ? -44.731 0.567 72.216 1.00 84.88 801 SER A C 1
ATOM 6301 O O . SER A 1 801 ? -45.780 0.390 71.596 1.00 84.88 801 SER A O 1
ATOM 6303 N N . LEU A 1 802 ? -44.352 -0.256 73.200 1.00 86.38 802 LEU A N 1
ATOM 6304 C CA . LEU A 1 802 ? -45.068 -1.500 73.493 1.00 86.38 802 LEU A CA 1
ATOM 6305 C C . LEU A 1 802 ? -46.404 -1.284 74.215 1.00 86.38 802 LEU A C 1
ATOM 6307 O O . LEU A 1 802 ? -47.336 -2.054 74.007 1.00 86.38 802 LEU A O 1
ATOM 6311 N N . HIS A 1 803 ? -46.537 -0.223 75.017 1.00 85.44 803 HIS A N 1
ATOM 6312 C CA . HIS A 1 803 ? -47.813 0.132 75.660 1.00 85.44 803 HIS A CA 1
ATOM 6313 C C . HIS A 1 803 ? -48.908 0.436 74.623 1.00 85.44 803 HIS A C 1
ATOM 6315 O O . HIS A 1 803 ? -50.034 -0.036 74.766 1.00 85.44 803 HIS A O 1
ATOM 6321 N N . LYS A 1 804 ? -48.555 1.121 73.527 1.00 81.81 804 LYS A N 1
ATOM 6322 C CA . LYS A 1 804 ? -49.457 1.344 72.387 1.00 81.81 804 LYS A CA 1
ATOM 6323 C C . LYS A 1 804 ? -49.819 0.035 71.690 1.00 81.81 804 LYS A C 1
ATOM 6325 O O . LYS A 1 804 ? -50.985 -0.213 71.410 1.00 81.81 804 LYS A O 1
ATOM 6330 N N . ALA A 1 805 ? -48.816 -0.816 71.466 1.00 77.56 805 ALA A N 1
ATOM 6331 C CA . ALA A 1 805 ? -48.971 -2.105 70.798 1.00 77.56 805 ALA A CA 1
ATOM 6332 C C . ALA A 1 805 ? -49.922 -3.070 71.525 1.00 77.56 805 ALA A C 1
ATOM 6334 O O . ALA A 1 805 ? -50.757 -3.700 70.882 1.00 77.56 805 ALA A O 1
ATOM 6335 N N . LEU A 1 806 ? -49.758 -3.212 72.845 1.00 80.31 806 LEU A N 1
ATOM 6336 C CA . LEU A 1 806 ? -50.379 -4.282 73.635 1.00 80.31 806 LEU A CA 1
ATOM 6337 C C . LEU A 1 806 ? -51.529 -3.824 74.530 1.00 80.31 806 LEU A C 1
ATOM 6339 O O . LEU A 1 806 ? -52.415 -4.624 74.804 1.00 80.31 806 LEU A O 1
ATOM 6343 N N . LEU A 1 807 ? -51.507 -2.579 75.015 1.00 79.25 807 LEU A N 1
ATOM 6344 C CA . LEU A 1 807 ? -52.526 -2.061 75.937 1.00 79.25 807 LEU A CA 1
ATOM 6345 C C . LEU A 1 807 ? -53.500 -1.102 75.250 1.00 79.25 807 LEU A C 1
ATOM 6347 O O . LEU A 1 807 ? -54.505 -0.736 75.849 1.00 79.25 807 LEU A O 1
ATOM 6351 N N . THR A 1 808 ? -53.220 -0.682 74.011 1.00 75.62 808 THR A N 1
ATOM 6352 C CA . THR A 1 808 ? -54.027 0.304 73.266 1.00 75.62 808 THR A CA 1
ATOM 6353 C C . THR A 1 808 ? -54.230 1.624 74.026 1.00 75.62 808 THR A C 1
ATOM 6355 O O . THR A 1 808 ? -55.265 2.272 73.911 1.00 75.62 808 THR A O 1
ATOM 6358 N N . VAL A 1 809 ? -53.227 2.031 74.814 1.00 77.25 809 VAL A N 1
ATOM 6359 C CA . VAL A 1 809 ? -53.233 3.283 75.589 1.00 77.25 809 VAL A CA 1
ATOM 6360 C C . VAL A 1 809 ? -52.199 4.254 75.016 1.00 77.25 809 VAL A C 1
ATOM 6362 O O . VAL A 1 809 ? -51.061 3.863 74.758 1.00 77.25 809 VAL A O 1
ATOM 6365 N N . ASP A 1 810 ? -52.578 5.525 74.848 1.00 72.62 810 ASP A N 1
ATOM 6366 C CA . ASP A 1 810 ? -51.684 6.594 74.368 1.00 72.62 810 ASP A CA 1
ATOM 6367 C C . ASP A 1 810 ? -50.826 7.233 75.470 1.00 72.62 810 ASP A C 1
ATOM 6369 O O . ASP A 1 810 ? -49.767 7.804 75.196 1.00 72.62 810 ASP A O 1
ATOM 6373 N N . THR A 1 811 ? -51.271 7.158 76.724 1.00 79.12 811 THR A N 1
ATOM 6374 C CA . THR A 1 811 ? -50.517 7.630 77.887 1.00 79.12 811 THR A CA 1
ATOM 6375 C C . THR A 1 811 ? -49.551 6.558 78.382 1.00 79.12 811 THR A C 1
ATOM 6377 O O . THR A 1 811 ? -49.845 5.365 78.348 1.00 79.12 811 THR A O 1
ATOM 6380 N N . LEU A 1 812 ? -48.376 6.983 78.857 1.00 79.44 812 LEU A N 1
ATOM 6381 C CA . LEU A 1 812 ? -47.383 6.073 79.423 1.00 79.44 812 LEU A CA 1
ATOM 6382 C C . LEU A 1 812 ? -47.837 5.600 80.814 1.00 79.44 812 LEU A C 1
ATOM 6384 O O . LEU A 1 812 ? -47.892 6.429 81.728 1.00 79.44 812 LEU A O 1
ATOM 6388 N N . PRO A 1 813 ? -48.139 4.303 81.000 1.00 84.12 813 PRO A N 1
ATOM 6389 C CA . PRO A 1 813 ? -48.435 3.760 82.322 1.00 84.12 813 PRO A CA 1
ATOM 6390 C C . PRO A 1 813 ? -47.171 3.722 83.192 1.00 84.12 813 PRO A C 1
ATOM 6392 O O . PRO A 1 813 ? -46.057 3.746 82.666 1.00 84.12 813 PRO A O 1
ATOM 6395 N N . ASN A 1 814 ? -47.339 3.631 84.518 1.00 87.56 814 ASN A N 1
ATOM 6396 C CA . ASN A 1 814 ? -46.211 3.461 85.441 1.00 87.56 814 ASN A CA 1
ATOM 6397 C C . ASN A 1 814 ? -45.431 2.187 85.091 1.00 87.56 814 ASN A C 1
ATOM 6399 O O . ASN A 1 814 ? -46.032 1.131 84.890 1.00 87.56 814 ASN A O 1
ATOM 6403 N N . GLY A 1 815 ? -44.105 2.283 85.034 1.00 89.31 815 GLY A N 1
ATOM 6404 C CA . GLY A 1 815 ? -43.276 1.226 84.461 1.00 89.31 815 GLY A CA 1
ATOM 6405 C C . GLY A 1 815 ? -41.881 1.114 85.059 1.00 89.31 815 GLY A C 1
ATOM 6406 O O . GLY A 1 815 ? -41.668 1.345 86.250 1.00 89.31 815 GLY A O 1
ATOM 6407 N N . LEU A 1 816 ? -40.927 0.733 84.212 1.00 87.62 816 LEU A N 1
ATOM 6408 C CA . LEU A 1 816 ? -39.538 0.474 84.573 1.00 87.62 816 LEU A CA 1
ATOM 6409 C C . LEU A 1 816 ? -38.874 1.690 85.239 1.00 87.62 816 LEU A C 1
ATOM 6411 O O . LEU A 1 816 ? -38.233 1.540 86.278 1.00 87.62 816 LEU A O 1
ATOM 6415 N N . THR A 1 817 ? -39.069 2.896 84.696 1.00 87.88 817 THR A N 1
ATOM 6416 C CA . THR A 1 817 ? -38.540 4.137 85.286 1.00 87.88 817 THR A CA 1
ATOM 6417 C C . THR A 1 817 ? -39.166 4.447 86.642 1.00 87.88 817 THR A C 1
ATOM 6419 O O . THR A 1 817 ? -38.447 4.828 87.566 1.00 87.88 817 THR A O 1
ATOM 6422 N N . ASP A 1 818 ? -40.479 4.254 86.800 1.00 87.12 818 ASP A N 1
ATOM 6423 C CA . ASP A 1 818 ? -41.189 4.499 88.061 1.00 87.12 818 ASP A CA 1
ATOM 6424 C C . ASP A 1 818 ? -40.747 3.516 89.164 1.00 87.12 818 ASP A C 1
ATOM 6426 O O . ASP A 1 818 ? -40.637 3.910 90.326 1.00 87.12 818 ASP A O 1
ATOM 6430 N N . TYR A 1 819 ? -40.433 2.265 88.806 1.00 87.31 819 TYR A N 1
ATOM 6431 C CA . TYR A 1 819 ? -39.875 1.268 89.728 1.00 87.31 819 TYR A CA 1
ATOM 6432 C C . TYR A 1 819 ? -38.458 1.630 90.190 1.00 87.31 819 TYR A C 1
ATOM 6434 O O . TYR A 1 819 ? -38.210 1.689 91.394 1.00 87.31 819 TYR A O 1
ATOM 6442 N N . PHE A 1 820 ? -37.539 1.919 89.261 1.00 84.81 820 PHE A N 1
ATOM 6443 C CA . PHE A 1 820 ? -36.158 2.277 89.619 1.00 84.81 820 PHE A CA 1
ATOM 6444 C C . PHE A 1 820 ? -36.057 3.618 90.353 1.00 84.81 820 PHE A C 1
ATOM 6446 O O . PHE A 1 820 ? -35.161 3.799 91.170 1.00 84.81 820 PHE A O 1
ATOM 6453 N N . SER A 1 821 ? -37.011 4.529 90.138 1.00 83.94 821 SER A N 1
ATOM 6454 C CA . SER A 1 821 ? -37.107 5.778 90.907 1.00 83.94 821 SER A CA 1
ATOM 6455 C C . SER A 1 821 ? -37.667 5.581 92.326 1.00 83.94 821 SER A C 1
ATOM 6457 O O . SER A 1 821 ? -37.755 6.546 93.077 1.00 83.94 821 SER A O 1
ATOM 6459 N N . GLY A 1 822 ? -38.102 4.367 92.695 1.00 80.81 822 GLY A N 1
ATOM 6460 C CA . GLY A 1 822 ? -38.737 4.075 93.987 1.00 80.81 822 GLY A CA 1
ATOM 6461 C C . GLY A 1 822 ? -40.193 4.549 94.112 1.00 80.81 822 GLY A C 1
ATOM 6462 O O . GLY A 1 822 ? -40.787 4.431 95.181 1.00 80.81 822 GLY A O 1
ATOM 6463 N N . ASN A 1 823 ? -40.796 5.046 93.027 1.00 80.31 823 ASN A N 1
ATOM 6464 C CA . ASN A 1 823 ? -42.138 5.639 93.020 1.00 80.31 823 ASN A CA 1
ATOM 6465 C C . ASN A 1 823 ? -43.267 4.597 92.977 1.00 80.31 823 ASN A C 1
ATOM 6467 O O . ASN A 1 823 ? -44.438 4.933 93.153 1.00 80.31 823 ASN A O 1
ATOM 6471 N N . SER A 1 824 ? -42.966 3.335 92.670 1.00 85.19 824 SER A N 1
ATOM 6472 C CA . SER A 1 824 ? -43.961 2.264 92.544 1.00 85.19 824 SER A CA 1
ATOM 6473 C C . SER A 1 824 ? -43.358 0.899 92.872 1.00 85.19 824 SER A C 1
ATOM 6475 O O . SER A 1 824 ? -42.172 0.658 92.664 1.00 85.19 824 SER A O 1
ATOM 6477 N N . ARG A 1 825 ? -44.181 -0.028 93.379 1.00 87.19 825 ARG A N 1
ATOM 6478 C CA . ARG A 1 825 ? -43.751 -1.406 93.678 1.00 87.19 825 ARG A CA 1
ATOM 6479 C C . ARG A 1 825 ? -43.700 -2.239 92.393 1.00 87.19 825 ARG A C 1
ATOM 6481 O O . ARG A 1 825 ? -44.519 -2.048 91.500 1.00 87.19 825 ARG A O 1
ATOM 6488 N N . LEU A 1 826 ? -42.810 -3.234 92.325 1.00 85.81 826 LEU A N 1
ATOM 6489 C CA . LEU A 1 826 ? -42.650 -4.077 91.127 1.00 85.81 826 LEU A CA 1
ATOM 6490 C C . LEU A 1 826 ? -43.957 -4.764 90.691 1.00 85.81 826 LEU A C 1
ATOM 6492 O O . LEU A 1 826 ? -44.250 -4.865 89.506 1.00 85.81 826 LEU A O 1
ATOM 6496 N N . ALA A 1 827 ? -44.771 -5.223 91.644 1.00 85.00 827 ALA A N 1
ATOM 6497 C CA . ALA A 1 827 ? -46.031 -5.894 91.331 1.00 85.00 827 ALA A CA 1
ATOM 6498 C C . ALA A 1 827 ? -47.098 -4.958 90.735 1.00 85.00 827 ALA A C 1
ATOM 6500 O O . ALA A 1 827 ? -47.954 -5.448 90.010 1.00 85.00 827 ALA A O 1
ATOM 6501 N N . SER A 1 828 ? -47.051 -3.649 91.019 1.00 86.88 828 SER A N 1
ATOM 6502 C CA . SER A 1 828 ? -48.044 -2.679 90.531 1.00 86.88 828 SER A CA 1
ATOM 6503 C C . SER A 1 828 ? -47.714 -2.100 89.155 1.00 86.88 828 SER A C 1
ATOM 6505 O O . SER A 1 828 ? -48.573 -1.471 88.550 1.00 86.88 828 SER A O 1
ATOM 6507 N N . VAL A 1 829 ? -46.479 -2.276 88.674 1.00 89.88 829 VAL A N 1
ATOM 6508 C CA . VAL A 1 829 ? -46.035 -1.785 87.355 1.00 89.88 829 VAL A CA 1
ATOM 6509 C C . VAL A 1 829 ? -46.084 -2.858 86.265 1.00 89.88 829 VAL A C 1
ATOM 6511 O O . VAL A 1 829 ? -45.895 -2.549 85.096 1.00 89.88 829 VAL A O 1
ATOM 6514 N N . ILE A 1 830 ? -46.327 -4.122 86.626 1.00 91.75 830 ILE A N 1
ATOM 6515 C CA . ILE A 1 830 ? -46.478 -5.213 85.658 1.00 91.75 830 ILE A CA 1
ATOM 6516 C C . ILE A 1 830 ? -47.957 -5.358 85.311 1.00 91.75 830 ILE A C 1
ATOM 6518 O O . ILE A 1 830 ? -48.779 -5.621 86.189 1.00 91.75 830 ILE A O 1
ATOM 6522 N N . ILE A 1 831 ? -48.278 -5.218 84.029 1.00 91.38 831 ILE A N 1
ATOM 6523 C CA . ILE A 1 831 ? -49.647 -5.180 83.519 1.00 91.38 831 ILE A CA 1
ATOM 6524 C C . ILE A 1 831 ? -49.911 -6.468 82.723 1.00 91.38 831 ILE A C 1
ATOM 6526 O O . ILE A 1 831 ? -49.176 -6.744 81.771 1.00 91.38 831 ILE A O 1
ATOM 6530 N N . PRO A 1 832 ? -50.916 -7.288 83.085 1.00 89.44 832 PRO A N 1
ATOM 6531 C CA . PRO A 1 832 ? -51.318 -8.427 82.263 1.00 89.44 832 PRO A CA 1
ATOM 6532 C C . PRO A 1 832 ? -51.913 -7.938 80.934 1.00 89.44 832 PRO A C 1
ATOM 6534 O O . PRO A 1 832 ? -52.594 -6.915 80.899 1.00 89.44 832 PRO A O 1
ATOM 6537 N N . THR A 1 833 ? -51.642 -8.650 79.841 1.00 88.88 833 THR A N 1
ATOM 6538 C CA . THR A 1 833 ? -52.139 -8.282 78.502 1.00 88.88 833 THR A CA 1
ATOM 6539 C C . THR A 1 833 ? -53.378 -9.096 78.112 1.00 88.88 833 THR A C 1
ATOM 6541 O O . THR A 1 833 ? -53.731 -10.047 78.804 1.00 88.88 833 THR A O 1
ATOM 6544 N N . GLU A 1 834 ? -54.024 -8.755 76.987 1.00 85.50 834 GLU A N 1
ATOM 6545 C CA . GLU A 1 834 ? -55.117 -9.559 76.396 1.00 85.50 834 GLU A CA 1
ATOM 6546 C C . GLU A 1 834 ? -54.663 -10.975 75.986 1.00 85.50 834 GLU A C 1
ATOM 6548 O O . GLU A 1 834 ? -55.485 -11.864 75.781 1.00 85.50 834 GLU A O 1
ATOM 6553 N N . ILE A 1 835 ? -53.352 -11.189 75.847 1.00 85.88 835 ILE A N 1
ATOM 6554 C CA . ILE A 1 835 ? -52.766 -12.455 75.414 1.00 85.88 835 ILE A CA 1
ATOM 6555 C C . ILE A 1 835 ? -52.482 -13.311 76.648 1.00 85.88 835 ILE A C 1
ATOM 6557 O O . ILE A 1 835 ? -51.738 -12.911 77.548 1.00 85.88 835 ILE A O 1
ATOM 6561 N N . GLU A 1 836 ? -53.052 -14.516 76.669 1.00 88.56 836 GLU A N 1
ATOM 6562 C CA . GLU A 1 836 ? -52.845 -15.477 77.751 1.00 88.56 836 GLU A CA 1
ATOM 6563 C C . GLU A 1 836 ? -51.348 -15.763 77.957 1.00 88.56 836 GLU A C 1
ATOM 6565 O O . GLU A 1 836 ? -50.586 -15.881 76.999 1.00 88.56 836 GLU A O 1
ATOM 6570 N N . ASN A 1 837 ? -50.921 -15.875 79.219 1.00 92.50 837 ASN A N 1
ATOM 6571 C CA . ASN A 1 837 ? -49.528 -16.095 79.625 1.00 92.50 837 ASN A CA 1
ATOM 6572 C C . ASN A 1 837 ? -48.536 -14.976 79.245 1.00 92.50 837 ASN A C 1
ATOM 6574 O O . ASN A 1 837 ? -47.332 -15.165 79.423 1.00 92.50 837 ASN A O 1
ATOM 6578 N N . LEU A 1 838 ? -49.006 -13.802 78.796 1.00 94.50 838 LEU A N 1
ATOM 6579 C CA . LEU A 1 838 ? -48.163 -12.642 78.497 1.00 94.50 838 LEU A CA 1
ATOM 6580 C C . LEU A 1 838 ? -48.475 -11.443 79.408 1.00 94.50 838 LEU A C 1
ATOM 6582 O O . LEU A 1 838 ? -49.598 -10.934 79.454 1.00 94.50 838 LEU A O 1
ATOM 6586 N N . ALA A 1 839 ? -47.442 -10.938 80.079 1.00 94.44 839 ALA A N 1
ATOM 6587 C CA . ALA A 1 839 ? -47.476 -9.680 80.821 1.00 94.44 839 ALA A CA 1
ATOM 6588 C C . ALA A 1 839 ? -46.502 -8.655 80.219 1.00 94.44 839 ALA A C 1
ATOM 6590 O O . ALA A 1 839 ? -45.483 -9.023 79.633 1.00 94.44 839 ALA A O 1
ATOM 6591 N N . LEU A 1 840 ? -46.796 -7.367 80.398 1.00 93.94 840 LEU A N 1
ATOM 6592 C CA . LEU A 1 840 ? -45.969 -6.244 79.964 1.00 93.94 840 LEU A CA 1
ATOM 6593 C C . LEU A 1 840 ? -45.452 -5.464 81.178 1.00 93.94 840 LEU A C 1
ATOM 6595 O O . LEU A 1 840 ? -46.224 -5.052 82.042 1.00 93.94 840 LEU A O 1
ATOM 6599 N N . LEU A 1 841 ? -44.147 -5.205 81.208 1.00 93.88 841 LEU A N 1
ATOM 6600 C CA . LEU A 1 841 ? -43.532 -4.161 82.022 1.00 93.88 841 LEU A CA 1
ATOM 6601 C C . LEU A 1 841 ? -43.219 -2.970 81.097 1.00 93.88 841 LEU A C 1
ATOM 6603 O O . LEU A 1 841 ? -42.243 -3.027 80.345 1.00 93.88 841 LEU A O 1
ATOM 6607 N N . PRO A 1 842 ? -44.054 -1.920 81.089 1.00 92.00 842 PRO A N 1
ATOM 6608 C CA . PRO A 1 842 ? -43.856 -0.753 80.236 1.00 92.00 842 PRO A CA 1
ATOM 6609 C C . PRO A 1 842 ? -42.625 0.049 80.682 1.00 92.00 842 PRO A C 1
ATOM 6611 O O . PRO A 1 842 ? -42.161 -0.082 81.813 1.00 92.00 842 PRO A O 1
ATOM 6614 N N . ALA A 1 843 ? -42.120 0.929 79.816 1.00 88.31 843 ALA A N 1
ATOM 6615 C CA . ALA A 1 843 ? -40.947 1.750 80.121 1.00 88.31 843 ALA A CA 1
ATOM 6616 C C . ALA A 1 843 ? -41.174 2.702 81.302 1.00 88.31 843 ALA A C 1
ATOM 6618 O O . ALA A 1 843 ? -40.245 2.970 82.057 1.00 88.31 843 ALA A O 1
ATOM 6619 N N . GLY A 1 844 ? -42.409 3.171 81.494 1.00 86.44 844 GLY A N 1
ATOM 6620 C CA . GLY A 1 844 ? -42.746 4.167 82.507 1.00 86.44 844 GLY A CA 1
ATOM 6621 C C . GLY A 1 844 ? -42.641 5.599 81.991 1.00 86.44 844 GLY A C 1
ATOM 6622 O O . GLY A 1 844 ? -42.391 5.852 80.806 1.00 86.44 844 GLY A O 1
ATOM 6623 N N . ARG A 1 845 ? -42.853 6.567 82.885 1.00 82.31 845 ARG A N 1
ATOM 6624 C CA . ARG A 1 845 ? -42.746 7.994 82.541 1.00 82.31 845 ARG A CA 1
ATOM 6625 C C . ARG A 1 845 ? -41.319 8.357 82.125 1.00 82.31 845 ARG A C 1
ATOM 6627 O O . ARG A 1 845 ? -40.346 7.808 82.641 1.00 82.31 845 ARG A O 1
ATOM 6634 N N . ARG A 1 846 ? -41.185 9.301 81.185 1.00 77.69 846 ARG A N 1
ATOM 6635 C CA . ARG A 1 846 ? -39.873 9.751 80.695 1.00 77.69 846 ARG A CA 1
ATOM 6636 C C . ARG A 1 846 ? -39.058 10.349 81.837 1.00 77.69 846 ARG A C 1
ATOM 6638 O O . ARG A 1 846 ? -39.448 11.364 82.406 1.00 77.69 846 ARG A O 1
ATOM 6645 N N . ALA A 1 847 ? -37.909 9.748 82.108 1.00 70.88 847 ALA A N 1
ATOM 6646 C CA . ALA A 1 847 ? -36.925 10.296 83.022 1.00 70.88 847 ALA A CA 1
ATOM 6647 C C . ALA A 1 847 ? -35.897 11.169 82.277 1.00 70.88 847 ALA A C 1
ATOM 6649 O O . ALA A 1 847 ? -35.557 10.849 81.134 1.00 70.88 847 ALA A O 1
ATOM 6650 N N . PRO A 1 848 ? -35.371 12.239 82.904 1.00 68.94 848 PRO A N 1
ATOM 6651 C CA . PRO A 1 848 ? -34.368 13.110 82.289 1.00 68.94 848 PRO A CA 1
ATOM 6652 C C . PRO A 1 848 ? -33.050 12.377 81.975 1.00 68.94 848 PRO A C 1
ATOM 6654 O O . PRO A 1 848 ? -32.503 12.589 80.896 1.00 68.94 848 PRO A O 1
ATOM 6657 N N . ASN A 1 849 ? -32.607 11.447 82.840 1.00 70.75 849 ASN A N 1
ATOM 6658 C CA . ASN A 1 849 ? -31.398 10.626 82.653 1.00 70.75 849 ASN A CA 1
ATOM 6659 C C . ASN A 1 849 ? -31.693 9.115 82.787 1.00 70.75 849 ASN A C 1
ATOM 6661 O O . ASN A 1 849 ? -31.496 8.528 83.851 1.00 70.75 849 ASN A O 1
ATOM 6665 N N . PRO A 1 850 ? -32.138 8.440 81.710 1.00 69.25 850 PRO A N 1
ATOM 6666 C CA . PRO A 1 850 ? -32.488 7.017 81.754 1.00 69.25 850 PRO A CA 1
ATOM 6667 C C . PRO A 1 850 ? -31.309 6.085 82.091 1.00 69.25 850 PRO A C 1
ATOM 6669 O O . PRO A 1 850 ? -31.502 5.064 82.742 1.00 69.25 850 PRO A O 1
ATOM 6672 N N . ALA A 1 851 ? -30.090 6.443 81.671 1.00 68.44 851 ALA A N 1
ATOM 6673 C CA . ALA A 1 851 ? -28.882 5.644 81.898 1.00 68.44 851 ALA A CA 1
ATOM 6674 C C . ALA A 1 851 ? -28.453 5.593 83.374 1.00 68.44 851 ALA A C 1
ATOM 6676 O O . ALA A 1 851 ? -27.910 4.586 83.810 1.00 68.44 851 ALA A O 1
ATOM 6677 N N . GLU A 1 852 ? -28.690 6.667 84.134 1.00 70.06 852 GLU A N 1
ATOM 6678 C CA . GLU A 1 852 ? -28.317 6.762 85.555 1.00 70.06 852 GLU A CA 1
ATOM 6679 C C . GLU A 1 852 ? -29.309 6.017 86.458 1.00 70.06 852 GLU A C 1
ATOM 6681 O O . GLU A 1 852 ? -28.927 5.490 87.499 1.00 70.06 852 GLU A O 1
ATOM 6686 N N . LEU A 1 853 ? -30.574 5.927 86.031 1.00 71.31 853 LEU A N 1
ATOM 6687 C CA . LEU A 1 853 ? -31.617 5.144 86.704 1.00 71.31 853 LEU A CA 1
ATOM 6688 C C . LEU A 1 853 ? -31.398 3.635 86.570 1.00 71.31 853 LEU A C 1
ATOM 6690 O O . LEU A 1 853 ? -31.773 2.867 87.452 1.00 71.31 853 LEU A O 1
ATOM 6694 N N . LEU A 1 854 ? -30.788 3.206 85.466 1.00 68.88 854 LEU A N 1
ATOM 6695 C CA . LEU A 1 854 ? -30.400 1.822 85.228 1.00 68.88 854 LEU A CA 1
ATOM 6696 C C . LEU A 1 854 ? -29.024 1.565 85.862 1.00 68.88 854 LEU A C 1
ATOM 6698 O O . LEU A 1 854 ? -28.025 1.405 85.167 1.00 68.88 854 LEU A O 1
ATOM 6702 N N . SER A 1 855 ? -28.953 1.546 87.194 1.00 65.56 855 SER A N 1
ATOM 6703 C CA . SER A 1 855 ? -27.721 1.169 87.895 1.00 65.56 855 SER A CA 1
ATOM 6704 C C . SER A 1 855 ? -27.414 -0.324 87.646 1.00 65.56 855 SER A C 1
ATOM 6706 O O . SER A 1 855 ? -28.307 -1.177 87.709 1.00 65.56 855 SER A O 1
ATOM 6708 N N . SER A 1 856 ? -26.151 -0.684 87.376 1.00 63.34 856 SER A N 1
ATOM 6709 C CA . SER A 1 856 ? -25.763 -2.093 87.141 1.00 63.34 856 SER A CA 1
ATOM 6710 C C . SER A 1 856 ? -26.000 -2.995 88.361 1.00 63.34 856 SER A C 1
ATOM 6712 O O . SER A 1 856 ? -26.078 -4.216 88.229 1.00 63.34 856 SER A O 1
ATOM 6714 N N . ALA A 1 857 ? -26.144 -2.406 89.552 1.00 71.88 857 ALA A N 1
ATOM 6715 C CA . ALA A 1 857 ? -26.374 -3.124 90.799 1.00 71.88 857 ALA A CA 1
ATOM 6716 C C . ALA A 1 857 ? -27.844 -3.537 91.005 1.00 71.88 857 ALA A C 1
ATOM 6718 O O . ALA A 1 857 ? -28.107 -4.513 91.715 1.00 71.88 857 ALA A O 1
ATOM 6719 N N . ASP A 1 858 ? -28.804 -2.834 90.394 1.00 80.00 858 ASP A N 1
ATOM 6720 C CA . ASP A 1 858 ? -30.236 -3.065 90.634 1.00 80.00 858 ASP A CA 1
ATOM 6721 C C . ASP A 1 858 ? -30.906 -3.936 89.561 1.00 80.00 858 ASP A C 1
ATOM 6723 O O . ASP A 1 858 ? -31.888 -4.626 89.850 1.00 80.00 858 ASP A O 1
ATOM 6727 N N . ILE A 1 859 ? -30.336 -4.002 88.354 1.00 87.06 859 ILE A N 1
ATOM 6728 C CA . ILE A 1 859 ? -30.808 -4.882 87.271 1.00 87.06 859 ILE A CA 1
ATOM 6729 C C . ILE A 1 859 ? -30.769 -6.375 87.669 1.00 87.06 859 ILE A C 1
ATOM 6731 O O . ILE A 1 859 ? -31.785 -7.056 87.492 1.00 87.06 859 ILE A O 1
ATOM 6735 N N . PRO A 1 860 ? -29.686 -6.911 88.276 1.00 86.56 860 PRO A N 1
ATOM 6736 C CA . PRO A 1 860 ? -29.667 -8.298 88.745 1.00 86.56 860 PRO A CA 1
ATOM 6737 C C . PRO A 1 860 ? -30.753 -8.595 89.785 1.00 86.56 860 PRO A C 1
ATOM 6739 O O . PRO A 1 860 ? -31.367 -9.662 89.750 1.00 86.56 860 PRO A O 1
ATOM 6742 N N . LYS A 1 861 ? -31.030 -7.644 90.691 1.00 87.75 861 LYS A N 1
ATOM 6743 C CA . LYS A 1 861 ? -32.080 -7.790 91.713 1.00 87.75 861 LYS A CA 1
ATOM 6744 C C . LYS A 1 861 ? -33.463 -7.854 91.070 1.00 87.75 861 LYS A C 1
ATOM 6746 O O . LYS A 1 861 ? -34.274 -8.690 91.465 1.00 87.75 861 LYS A O 1
ATOM 6751 N N . LEU A 1 862 ? -33.716 -7.005 90.071 1.00 89.81 862 LEU A N 1
ATOM 6752 C CA . LEU A 1 862 ? -34.952 -7.021 89.292 1.00 89.81 862 LEU A CA 1
ATOM 6753 C C . LEU A 1 862 ? -35.145 -8.380 88.604 1.00 89.81 862 LEU A C 1
ATOM 6755 O O . LEU A 1 862 ? -36.174 -9.022 88.810 1.00 89.81 862 LEU A O 1
ATOM 6759 N N . PHE A 1 863 ? -34.156 -8.864 87.846 1.00 90.69 863 PHE A N 1
ATOM 6760 C CA . PHE A 1 863 ? -34.278 -10.154 87.158 1.00 90.69 863 PHE A CA 1
ATOM 6761 C C . PHE A 1 863 ? -34.418 -11.325 88.131 1.00 90.69 863 PHE A C 1
ATOM 6763 O O . PHE A 1 863 ? -35.264 -12.184 87.905 1.00 90.69 863 PHE A O 1
ATOM 6770 N N . ALA A 1 864 ? -33.710 -11.326 89.263 1.00 88.69 864 ALA A N 1
ATOM 6771 C CA . ALA A 1 864 ? -33.882 -12.352 90.291 1.00 88.69 864 ALA A CA 1
ATOM 6772 C C . ALA A 1 864 ? -35.313 -12.396 90.867 1.00 88.69 864 ALA A C 1
ATOM 6774 O O . ALA A 1 864 ? -35.807 -13.473 91.198 1.00 88.69 864 ALA A O 1
ATOM 6775 N N . GLN A 1 865 ? -36.000 -11.252 90.981 1.00 90.44 865 GLN A N 1
ATOM 6776 C CA . GLN A 1 865 ? -37.406 -11.204 91.403 1.00 90.44 865 GLN A CA 1
ATOM 6777 C C . GLN A 1 865 ? -38.362 -11.658 90.293 1.00 90.44 865 GLN A C 1
ATOM 6779 O O . GLN A 1 865 ? -39.312 -12.396 90.560 1.00 90.44 865 GLN A O 1
ATOM 6784 N N . LEU A 1 866 ? -38.111 -11.248 89.048 1.00 93.31 866 LEU A N 1
ATOM 6785 C CA . LEU A 1 866 ? -38.958 -11.586 87.902 1.00 93.31 866 LEU A CA 1
ATOM 6786 C C . LEU A 1 866 ? -38.858 -13.069 87.520 1.00 93.31 866 LEU A C 1
ATOM 6788 O O . LEU A 1 866 ? -39.882 -13.704 87.273 1.00 93.31 866 LEU A O 1
ATOM 6792 N N . LEU A 1 867 ? -37.658 -13.653 87.572 1.00 92.25 867 LEU A N 1
ATOM 6793 C CA . LEU A 1 867 ? -37.403 -15.067 87.274 1.00 92.25 867 LEU A CA 1
ATOM 6794 C C . LEU A 1 867 ? -38.050 -16.030 88.286 1.00 92.25 867 LEU A C 1
ATOM 6796 O O . LEU A 1 867 ? -38.135 -17.225 88.018 1.00 92.25 867 LEU A O 1
ATOM 6800 N N . LYS A 1 868 ? -38.537 -15.550 89.438 1.00 91.94 868 LYS A N 1
ATOM 6801 C CA . LYS A 1 868 ? -39.362 -16.368 90.349 1.00 91.94 868 LYS A CA 1
ATOM 6802 C C . LYS A 1 868 ? -40.810 -16.518 89.872 1.00 91.94 868 LYS A C 1
ATOM 6804 O O . LYS A 1 868 ? -41.503 -17.417 90.333 1.00 91.94 868 LYS A O 1
ATOM 6809 N N . ARG A 1 869 ? -41.287 -15.610 89.012 1.00 92.25 869 ARG A N 1
ATOM 6810 C CA . ARG A 1 869 ? -42.699 -15.508 88.593 1.00 92.25 869 ARG A CA 1
ATOM 6811 C C . ARG A 1 869 ? -42.924 -15.822 87.115 1.00 92.25 869 ARG A C 1
ATOM 6813 O O . ARG A 1 869 ? -44.041 -16.187 86.758 1.00 92.25 869 ARG A O 1
ATOM 6820 N N . TYR A 1 870 ? -41.895 -15.653 86.291 1.00 95.19 870 TYR A N 1
ATOM 6821 C CA . TYR A 1 870 ? -41.958 -15.809 84.842 1.00 95.19 870 TYR A CA 1
ATOM 6822 C C . TYR A 1 870 ? -40.908 -16.807 84.353 1.00 95.19 870 TYR A C 1
ATOM 6824 O O . TYR A 1 870 ? -39.757 -16.804 84.802 1.00 95.19 870 TYR A O 1
ATOM 6832 N N . ASP A 1 871 ? -41.306 -17.638 83.397 1.00 93.62 871 ASP A N 1
ATOM 6833 C CA . ASP A 1 871 ? -40.448 -18.634 82.758 1.00 93.62 871 ASP A CA 1
ATOM 6834 C C . ASP A 1 871 ? -39.510 -17.959 81.750 1.00 93.62 871 ASP A C 1
ATOM 6836 O O . ASP A 1 871 ? -38.326 -18.299 81.668 1.00 93.62 871 ASP A O 1
ATOM 6840 N N . ARG A 1 872 ? -40.028 -16.948 81.031 1.00 94.31 872 ARG A N 1
ATOM 6841 C CA . ARG A 1 872 ? -39.313 -16.177 80.004 1.00 94.31 872 ARG A CA 1
ATOM 6842 C C . ARG A 1 872 ? -39.456 -14.673 80.223 1.00 94.31 872 ARG A C 1
ATOM 6844 O O . ARG A 1 872 ? -40.539 -14.170 80.507 1.00 94.31 872 ARG A O 1
ATOM 6851 N N . ILE A 1 873 ? -38.362 -13.950 80.023 1.00 96.69 873 ILE A N 1
ATOM 6852 C CA . ILE A 1 873 ? -38.286 -12.492 80.030 1.00 96.69 873 ILE A CA 1
ATOM 6853 C C . ILE A 1 873 ? -37.719 -12.055 78.678 1.00 96.69 873 ILE A C 1
ATOM 6855 O O . ILE A 1 873 ? -36.596 -12.409 78.324 1.00 96.69 873 ILE A O 1
ATOM 6859 N N . VAL A 1 874 ? -38.492 -11.283 77.920 1.00 96.06 874 VAL A N 1
ATOM 6860 C CA . VAL A 1 874 ? -38.083 -10.696 76.639 1.00 96.06 874 VAL A CA 1
ATOM 6861 C C . VAL A 1 874 ? -37.945 -9.192 76.824 1.00 96.06 874 VAL A C 1
ATOM 6863 O O . VAL A 1 874 ? -38.839 -8.557 77.369 1.00 96.06 874 VAL A O 1
ATOM 6866 N N . ILE A 1 875 ? -36.836 -8.612 76.380 1.00 95.81 875 ILE A N 1
ATOM 6867 C CA . ILE A 1 875 ? -36.530 -7.194 76.583 1.00 95.81 875 ILE A CA 1
ATOM 6868 C C . ILE A 1 875 ? -36.409 -6.508 75.223 1.00 95.81 875 ILE A C 1
ATOM 6870 O O . ILE A 1 875 ? -35.558 -6.885 74.411 1.00 95.81 875 ILE A O 1
ATOM 6874 N N . ASP A 1 876 ? -37.242 -5.493 74.988 1.00 93.62 876 ASP A N 1
ATOM 6875 C CA . ASP A 1 876 ? -37.097 -4.566 73.864 1.00 93.62 876 ASP A CA 1
ATOM 6876 C C . ASP A 1 876 ? -36.195 -3.400 74.269 1.00 93.62 876 ASP A C 1
ATOM 6878 O O . ASP A 1 876 ? -36.454 -2.748 75.275 1.00 93.62 876 ASP A O 1
ATOM 6882 N N . SER A 1 877 ? -35.126 -3.132 73.520 1.00 90.69 877 SER A N 1
ATOM 6883 C CA . SER A 1 877 ? -34.128 -2.116 73.884 1.00 90.69 877 SER A CA 1
ATOM 6884 C C . SER A 1 877 ? -33.970 -1.052 72.811 1.00 90.69 877 SER A C 1
ATOM 6886 O O . SER A 1 877 ? -34.277 -1.295 71.653 1.00 90.69 877 SER A O 1
ATOM 6888 N N . ALA A 1 878 ? -33.368 0.093 73.137 1.00 87.75 878 ALA A N 1
ATOM 6889 C CA . ALA A 1 878 ? -32.964 1.090 72.143 1.00 87.75 878 ALA A CA 1
ATOM 6890 C C . ALA A 1 878 ? -31.856 0.576 71.173 1.00 87.75 878 ALA A C 1
ATOM 6892 O O . ALA A 1 878 ? -31.188 -0.426 71.441 1.00 87.75 878 ALA A O 1
ATOM 6893 N N . PRO A 1 879 ? -31.625 1.239 70.020 1.00 89.50 879 PRO A N 1
ATOM 6894 C CA . PRO A 1 879 ? -30.516 0.894 69.124 1.00 89.50 879 PRO A CA 1
ATOM 6895 C C . PRO A 1 879 ? -29.139 1.164 69.754 1.00 89.50 879 PRO A C 1
ATOM 6897 O O . PRO A 1 879 ? -28.888 2.250 70.279 1.00 89.50 879 PRO A O 1
ATOM 6900 N N . VAL A 1 880 ? -28.212 0.213 69.612 1.00 88.31 880 VAL A N 1
ATOM 6901 C CA . VAL A 1 880 ? -26.895 0.189 70.276 1.00 88.31 880 VAL A CA 1
ATOM 6902 C C . VAL A 1 880 ? -26.018 1.379 69.893 1.00 88.31 880 VAL A C 1
ATOM 6904 O O . VAL A 1 880 ? -25.344 1.952 70.742 1.00 88.31 880 VAL A O 1
ATOM 6907 N N . ASN A 1 881 ? -26.008 1.775 68.616 1.00 85.62 881 ASN A N 1
ATOM 6908 C CA . ASN A 1 881 ? -25.170 2.898 68.179 1.00 85.62 881 ASN A CA 1
ATOM 6909 C C . ASN A 1 881 ? -25.758 4.266 68.549 1.00 85.62 881 ASN A C 1
ATOM 6911 O O . ASN A 1 881 ? -25.063 5.269 68.403 1.00 85.62 881 ASN A O 1
ATOM 6915 N N . ALA A 1 882 ? -27.030 4.323 68.955 1.00 79.81 882 ALA A N 1
ATOM 6916 C CA . ALA A 1 882 ? -27.714 5.573 69.261 1.00 79.81 882 ALA A CA 1
ATOM 6917 C C . ALA A 1 882 ? -27.681 5.905 70.760 1.00 79.81 882 ALA A C 1
ATOM 6919 O O . ALA A 1 882 ? -27.700 7.082 71.112 1.00 79.81 882 ALA A O 1
ATOM 6920 N N . VAL A 1 883 ? -27.673 4.890 71.635 1.00 79.69 883 VAL A N 1
ATOM 6921 C CA . VAL A 1 883 ? -27.944 5.063 73.069 1.00 79.69 883 VAL A CA 1
ATOM 6922 C C . VAL A 1 883 ? -27.157 4.062 73.928 1.00 79.69 883 VAL A C 1
ATOM 6924 O O . VAL A 1 883 ? -27.083 2.880 73.599 1.00 79.69 883 VAL A O 1
ATOM 6927 N N . SER A 1 884 ? -26.615 4.516 75.065 1.00 76.94 884 SER A N 1
ATOM 6928 C CA . SER A 1 884 ? -25.853 3.696 76.025 1.00 76.94 884 SER A CA 1
ATOM 6929 C C . SER A 1 884 ? -26.708 2.766 76.894 1.00 76.94 884 SER A C 1
ATOM 6931 O O . SER A 1 884 ? -26.210 1.739 77.341 1.00 76.94 884 SER A O 1
ATOM 6933 N N . ASP A 1 885 ? -27.986 3.086 77.102 1.00 80.38 885 ASP A N 1
ATOM 6934 C CA . ASP A 1 885 ? -28.927 2.390 77.997 1.00 80.38 885 ASP A CA 1
ATOM 6935 C C . ASP A 1 885 ? -28.994 0.870 77.709 1.00 80.38 885 ASP A C 1
ATOM 6937 O O . ASP A 1 885 ? -29.041 0.040 78.613 1.00 80.38 885 ASP A O 1
ATOM 6941 N N . THR A 1 886 ? -28.896 0.482 76.432 1.00 86.50 886 THR A N 1
ATOM 6942 C CA . THR A 1 886 ? -28.884 -0.929 76.003 1.00 86.50 886 THR A CA 1
ATOM 6943 C C . THR A 1 886 ? -27.605 -1.668 76.395 1.00 86.50 886 THR A C 1
ATOM 6945 O O . THR A 1 886 ? -27.658 -2.852 76.716 1.00 86.50 886 THR A O 1
ATOM 6948 N N . LEU A 1 887 ? -26.455 -0.987 76.395 1.00 87.88 887 LEU A N 1
ATOM 6949 C CA . LEU A 1 887 ? -25.170 -1.596 76.753 1.00 87.88 887 LEU A CA 1
ATOM 6950 C C . LEU A 1 887 ? -25.089 -1.937 78.244 1.00 87.88 887 LEU A C 1
ATOM 6952 O O . LEU A 1 887 ? -24.368 -2.861 78.599 1.00 87.88 887 LEU A O 1
ATOM 6956 N N . ILE A 1 888 ? -25.845 -1.234 79.092 1.00 88.00 888 ILE A N 1
ATOM 6957 C CA . ILE A 1 888 ? -25.926 -1.506 80.533 1.00 88.00 888 ILE A CA 1
ATOM 6958 C C . ILE A 1 888 ? -26.745 -2.779 80.801 1.00 88.00 888 ILE A C 1
ATOM 6960 O O . ILE A 1 888 ? -26.370 -3.594 81.636 1.00 88.00 888 ILE A O 1
ATOM 6964 N N . LEU A 1 889 ? -27.837 -2.988 80.058 1.00 87.69 889 LEU A N 1
ATOM 6965 C CA . LEU A 1 889 ? -28.692 -4.177 80.185 1.00 87.69 889 LEU A CA 1
ATOM 6966 C C . LEU A 1 889 ? -28.054 -5.440 79.586 1.00 87.69 889 LEU A C 1
ATOM 6968 O O . LEU A 1 889 ? -28.310 -6.549 80.052 1.00 87.69 889 LEU A O 1
ATOM 6972 N N . ALA A 1 890 ? -27.229 -5.280 78.549 1.00 90.62 890 ALA A N 1
ATOM 6973 C CA . ALA A 1 890 ? -26.701 -6.378 77.746 1.00 90.62 890 ALA A CA 1
ATOM 6974 C C . ALA A 1 890 ? -25.888 -7.457 78.497 1.00 90.62 890 ALA A C 1
ATOM 6976 O O . ALA A 1 890 ? -26.103 -8.631 78.190 1.00 90.62 890 ALA A O 1
ATOM 6977 N N . PRO A 1 891 ? -24.996 -7.142 79.460 1.00 91.19 891 PRO A N 1
ATOM 6978 C CA . PRO A 1 891 ? -24.290 -8.174 80.231 1.00 91.19 891 PRO A CA 1
ATOM 6979 C C . PRO A 1 891 ? -25.182 -8.954 81.211 1.00 91.19 891 PRO A C 1
ATOM 6981 O O . PRO A 1 891 ? -24.799 -10.036 81.650 1.00 91.19 891 PRO A O 1
ATOM 6984 N N . HIS A 1 892 ? -26.369 -8.438 81.545 1.00 90.75 892 HIS A N 1
ATOM 6985 C CA . HIS A 1 892 ? -27.312 -9.089 82.462 1.00 90.75 892 HIS A CA 1
ATOM 6986 C C . HIS A 1 892 ? -28.360 -9.960 81.753 1.00 90.75 892 HIS A C 1
ATOM 6988 O O . HIS A 1 892 ? -29.139 -10.634 82.422 1.00 90.75 892 HIS A O 1
ATOM 6994 N N . ALA A 1 893 ? -28.393 -9.947 80.419 1.00 92.69 893 ALA A N 1
ATOM 6995 C CA . ALA A 1 893 ? -29.216 -10.854 79.631 1.00 92.69 893 ALA A CA 1
ATOM 6996 C C . ALA A 1 893 ? -28.478 -12.176 79.384 1.00 92.69 893 ALA A C 1
ATOM 6998 O O . ALA A 1 893 ? -27.262 -12.197 79.169 1.00 92.69 893 ALA A O 1
ATOM 6999 N N . ASP A 1 894 ? -29.212 -13.289 79.353 1.00 93.44 894 ASP A N 1
ATOM 7000 C CA . ASP A 1 894 ? -28.598 -14.590 79.101 1.00 93.44 894 ASP A CA 1
ATOM 7001 C C . ASP A 1 894 ? -28.181 -14.742 77.633 1.00 93.44 894 ASP A C 1
ATOM 7003 O O . ASP A 1 894 ? -27.122 -15.305 77.336 1.00 93.44 894 ASP A O 1
ATOM 7007 N N . LYS A 1 895 ? -28.994 -14.205 76.711 1.00 94.50 895 LYS A N 1
ATOM 7008 C CA . LYS A 1 895 ? -28.686 -14.120 75.277 1.00 94.50 895 LYS A CA 1
ATOM 7009 C C . LYS A 1 895 ? -29.123 -12.773 74.705 1.00 94.50 895 LYS A C 1
ATOM 7011 O O . LYS A 1 895 ? -30.242 -12.313 74.935 1.00 94.50 895 LYS A O 1
ATOM 7016 N N . THR A 1 896 ? -28.260 -12.197 73.876 1.00 95.12 896 THR A N 1
ATOM 7017 C CA . THR A 1 896 ? -28.527 -10.965 73.126 1.00 95.12 896 THR A CA 1
ATOM 7018 C C . THR A 1 896 ? -28.678 -11.280 71.640 1.00 95.12 896 THR A C 1
ATOM 7020 O O . THR A 1 896 ? -27.799 -11.904 71.040 1.00 95.12 896 THR A O 1
ATOM 7023 N N . ILE A 1 897 ? -29.784 -10.840 71.043 1.00 95.00 897 ILE A N 1
ATOM 7024 C CA . ILE A 1 897 ? -30.158 -11.090 69.648 1.00 95.00 897 ILE A CA 1
ATOM 7025 C C . ILE A 1 897 ? -30.121 -9.773 68.875 1.00 95.00 897 ILE A C 1
ATOM 7027 O O . ILE A 1 897 ? -30.829 -8.822 69.209 1.00 95.00 897 ILE A O 1
ATOM 7031 N N . LEU A 1 898 ? -29.302 -9.720 67.824 1.00 94.88 898 LEU A N 1
ATOM 7032 C CA . LEU A 1 898 ? -29.151 -8.533 66.984 1.00 94.88 898 LEU A CA 1
ATOM 7033 C C . LEU A 1 898 ? -30.152 -8.549 65.820 1.00 94.88 898 LEU A C 1
ATOM 7035 O O . LEU A 1 898 ? -30.093 -9.423 64.966 1.00 94.88 898 LEU A O 1
ATOM 7039 N N . VAL A 1 899 ? -31.042 -7.568 65.738 1.00 94.38 899 VAL A N 1
ATOM 7040 C CA . VAL A 1 899 ? -31.997 -7.404 64.634 1.00 94.38 899 VAL A CA 1
ATOM 7041 C C . VAL A 1 899 ? -31.408 -6.468 63.582 1.00 94.38 899 VAL A C 1
ATOM 7043 O O . VAL A 1 899 ? -31.069 -5.326 63.888 1.00 94.38 899 VAL A O 1
ATOM 7046 N N . ILE A 1 900 ? -31.302 -6.952 62.343 1.00 93.06 900 ILE A N 1
ATOM 7047 C CA . ILE A 1 900 ? -30.689 -6.249 61.211 1.00 93.06 900 ILE A CA 1
ATOM 7048 C C . ILE A 1 900 ? -31.721 -6.078 60.103 1.00 93.06 900 ILE A C 1
ATOM 7050 O O . ILE A 1 900 ? -32.349 -7.049 59.691 1.00 93.06 900 ILE A O 1
ATOM 7054 N N . HIS A 1 901 ? -31.863 -4.876 59.552 1.00 90.69 901 HIS A N 1
ATOM 7055 C CA . HIS A 1 901 ? -32.720 -4.665 58.383 1.00 90.69 901 HIS A CA 1
ATOM 7056 C C . HIS A 1 901 ? -32.001 -5.024 57.072 1.00 90.69 901 HIS A C 1
ATOM 7058 O O . HIS A 1 901 ? -31.053 -4.347 56.655 1.00 90.69 901 HIS A O 1
ATOM 7064 N N . ALA A 1 902 ? -32.521 -6.021 56.348 1.00 85.62 902 ALA A N 1
ATOM 7065 C CA . ALA A 1 902 ? -31.997 -6.434 55.047 1.00 85.62 902 ALA A CA 1
ATOM 7066 C C . ALA A 1 902 ? -32.025 -5.275 54.034 1.00 85.62 902 ALA A C 1
ATOM 7068 O O . ALA A 1 902 ? -33.039 -4.596 53.869 1.00 85.62 902 ALA A O 1
ATOM 7069 N N . GLY A 1 903 ? -30.899 -5.019 53.369 1.00 80.12 903 GLY A N 1
ATOM 7070 C CA . GLY A 1 903 ? -30.750 -4.020 52.307 1.00 80.12 903 GLY A CA 1
ATOM 7071 C C . GLY A 1 903 ? -30.795 -2.548 52.739 1.00 80.12 903 GLY A C 1
ATOM 7072 O O . GLY A 1 903 ? -30.637 -1.685 51.876 1.00 80.12 903 GLY A O 1
ATOM 7073 N N . LYS A 1 904 ? -30.982 -2.246 54.035 1.00 84.38 904 LYS A N 1
ATOM 7074 C CA . LYS A 1 904 ? -31.005 -0.867 54.572 1.00 84.38 904 LYS A CA 1
ATOM 7075 C C . LYS A 1 904 ? -29.807 -0.582 55.477 1.00 84.38 904 LYS A C 1
ATOM 7077 O O . LYS A 1 904 ? -29.222 0.494 55.379 1.00 84.38 904 LYS A O 1
ATOM 7082 N N . THR A 1 905 ? -29.419 -1.527 56.330 1.00 85.25 905 THR A N 1
ATOM 7083 C CA . THR A 1 905 ? -28.413 -1.264 57.366 1.00 85.25 905 THR A CA 1
ATOM 7084 C C . THR A 1 905 ? -26.988 -1.347 56.806 1.00 85.25 905 THR A C 1
ATOM 7086 O O . THR A 1 905 ? -26.611 -2.381 56.244 1.00 85.25 905 THR A O 1
ATOM 7089 N N . PRO A 1 906 ? -26.167 -0.285 56.938 1.00 87.25 906 PRO A N 1
ATOM 7090 C CA . PRO A 1 906 ? -24.790 -0.297 56.454 1.00 87.25 906 PRO A CA 1
ATOM 7091 C C . PRO A 1 906 ? -23.924 -1.287 57.236 1.00 87.25 906 PRO A C 1
ATOM 7093 O O . PRO A 1 906 ? -23.920 -1.275 58.468 1.00 87.25 906 PRO A O 1
ATOM 7096 N N . ARG A 1 907 ? -23.092 -2.061 56.533 1.00 87.44 907 ARG A N 1
ATOM 7097 C CA . ARG A 1 907 ? -22.135 -3.020 57.118 1.00 87.44 907 ARG A CA 1
ATOM 7098 C C . ARG A 1 907 ? -21.309 -2.451 58.281 1.00 87.44 907 ARG A C 1
ATOM 7100 O O . ARG A 1 907 ? -21.190 -3.085 59.327 1.00 87.44 907 ARG A O 1
ATOM 7107 N N . LYS A 1 908 ? -20.796 -1.224 58.130 1.00 86.19 908 LYS A N 1
ATOM 7108 C CA . LYS A 1 908 ? -20.001 -0.534 59.164 1.00 86.19 908 LYS A CA 1
ATOM 7109 C C . LYS A 1 908 ? -20.793 -0.266 60.451 1.00 86.19 908 LYS A C 1
ATOM 7111 O O . LYS A 1 908 ? -20.231 -0.351 61.539 1.00 86.19 908 LYS A O 1
ATOM 7116 N N . ALA A 1 909 ? -22.087 0.045 60.342 1.00 87.25 909 ALA A N 1
ATOM 7117 C CA . ALA A 1 909 ? -22.938 0.292 61.506 1.00 87.25 909 ALA A CA 1
ATOM 7118 C C . ALA A 1 909 ? -23.162 -0.998 62.310 1.00 87.25 909 ALA A C 1
ATOM 7120 O O . ALA A 1 909 ? -23.097 -0.971 63.536 1.00 87.25 909 ALA A O 1
ATOM 7121 N N . ILE A 1 910 ? -23.342 -2.126 61.617 1.00 90.75 910 ILE A N 1
ATOM 7122 C CA . ILE A 1 910 ? -23.538 -3.445 62.233 1.00 90.75 910 ILE A CA 1
ATOM 7123 C C . ILE A 1 910 ? -22.261 -3.898 62.949 1.00 90.75 910 ILE A C 1
ATOM 7125 O O . ILE A 1 910 ? -22.314 -4.276 64.118 1.00 90.75 910 ILE A O 1
ATOM 7129 N N . GLN A 1 911 ? -21.101 -3.784 62.289 1.00 89.88 911 GLN A N 1
ATOM 7130 C CA . GLN A 1 911 ? -19.801 -4.092 62.903 1.00 89.88 911 GLN A CA 1
ATOM 7131 C C . GLN A 1 911 ? -19.565 -3.284 64.179 1.00 89.88 911 GLN A C 1
ATOM 7133 O O . GLN A 1 911 ? -19.147 -3.841 65.194 1.00 89.88 911 GLN A O 1
ATOM 7138 N N . ARG A 1 912 ? -19.874 -1.980 64.151 1.00 90.81 912 ARG A N 1
ATOM 7139 C CA . ARG A 1 912 ? -19.756 -1.115 65.328 1.00 90.81 912 ARG A CA 1
ATOM 7140 C C . ARG A 1 912 ? -20.650 -1.594 66.472 1.00 90.81 912 ARG A C 1
ATOM 7142 O O . ARG A 1 912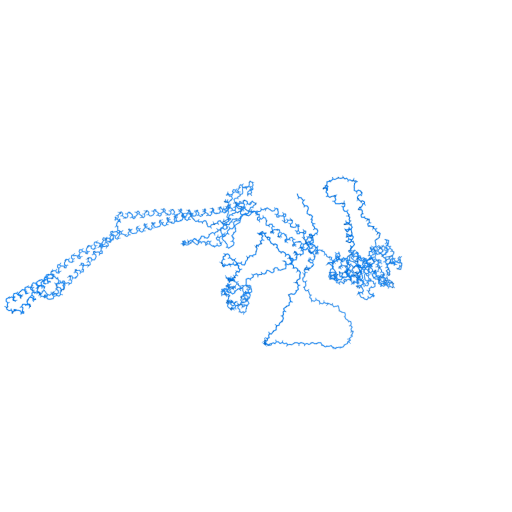 ? -20.183 -1.643 67.605 1.00 90.81 912 ARG A O 1
ATOM 7149 N N . SER A 1 913 ? -21.891 -1.992 66.195 1.00 91.12 913 SER A N 1
ATOM 7150 C CA . SER A 1 913 ? -22.804 -2.493 67.230 1.00 91.12 913 SER A CA 1
ATOM 7151 C C . SER A 1 913 ? -22.336 -3.807 67.838 1.00 91.12 913 SER A C 1
ATOM 7153 O O . SER A 1 913 ? -22.319 -3.929 69.058 1.00 91.12 913 SER A O 1
ATOM 7155 N N . VAL A 1 914 ? -21.883 -4.761 67.018 1.00 91.94 914 VAL A N 1
ATOM 7156 C CA . VAL A 1 914 ? -21.299 -6.019 67.515 1.00 91.94 914 VAL A CA 1
ATOM 7157 C C . VAL A 1 914 ? -20.062 -5.739 68.370 1.00 91.94 914 VAL A C 1
ATOM 7159 O O . VAL A 1 914 ? -19.910 -6.326 69.439 1.00 91.94 914 VAL A O 1
ATOM 7162 N N . HIS A 1 915 ? -19.203 -4.810 67.944 1.00 91.62 915 HIS A N 1
ATOM 7163 C CA . HIS A 1 915 ? -18.030 -4.402 68.714 1.00 91.62 915 HIS A CA 1
ATOM 7164 C C . HIS A 1 915 ? -18.408 -3.792 70.074 1.00 91.62 915 HIS A C 1
ATOM 7166 O O . HIS A 1 915 ? -17.836 -4.179 71.091 1.00 91.62 915 HIS A O 1
ATOM 7172 N N . LEU A 1 916 ? -19.396 -2.890 70.117 1.00 92.19 916 LEU A N 1
ATOM 7173 C CA . LEU A 1 916 ? -19.881 -2.283 71.363 1.00 92.19 916 LEU A CA 1
ATOM 7174 C C . LEU A 1 916 ? -20.509 -3.317 72.309 1.00 92.19 916 LEU A C 1
ATOM 7176 O O . LEU A 1 916 ? -20.213 -3.301 73.500 1.00 92.19 916 LEU A O 1
ATOM 7180 N N . LEU A 1 917 ? -21.313 -4.246 71.784 1.00 92.19 917 LEU A N 1
ATOM 7181 C CA . LEU A 1 917 ? -21.917 -5.330 72.567 1.00 92.19 917 LEU A CA 1
ATOM 7182 C C . LEU A 1 917 ? -20.854 -6.261 73.162 1.00 92.19 917 LEU A C 1
ATOM 7184 O O . LEU A 1 917 ? -20.912 -6.575 74.347 1.00 92.19 917 LEU A O 1
ATOM 7188 N N . ARG A 1 918 ? -19.847 -6.656 72.370 1.00 90.75 918 ARG A N 1
ATOM 7189 C CA . ARG A 1 918 ? -18.718 -7.463 72.864 1.00 90.75 918 ARG A CA 1
ATOM 7190 C C . ARG A 1 918 ? -17.911 -6.716 73.926 1.00 90.75 918 ARG A C 1
ATOM 7192 O O . ARG A 1 918 ? -17.544 -7.314 74.931 1.00 90.75 918 ARG A O 1
ATOM 7199 N N . LYS A 1 919 ? -17.673 -5.412 73.739 1.00 91.75 919 LYS A N 1
ATOM 7200 C CA . LYS A 1 919 ? -16.979 -4.564 74.723 1.00 91.75 919 LYS A CA 1
ATOM 7201 C C . LYS A 1 919 ? -17.753 -4.461 76.043 1.00 91.75 919 LYS A C 1
ATOM 7203 O O . LYS A 1 919 ? -17.133 -4.447 77.098 1.00 91.75 919 LYS A O 1
ATOM 7208 N N . ALA A 1 920 ? -19.083 -4.441 75.981 1.00 89.06 920 ALA A N 1
ATOM 7209 C CA . ALA A 1 920 ? -19.966 -4.488 77.146 1.00 89.06 920 ALA A CA 1
ATOM 7210 C C . ALA A 1 920 ? -20.163 -5.907 77.721 1.00 89.06 920 ALA A C 1
ATOM 7212 O O . ALA A 1 920 ? -21.029 -6.097 78.566 1.00 89.06 920 ALA A O 1
ATOM 7213 N N . GLN A 1 921 ? -19.394 -6.905 77.259 1.00 90.94 921 GLN A N 1
ATOM 7214 C CA . GLN A 1 921 ? -19.479 -8.307 77.692 1.00 90.94 921 GLN A CA 1
ATOM 7215 C C . GLN A 1 921 ? -20.860 -8.956 77.475 1.00 90.94 921 GLN A C 1
ATOM 7217 O O . GLN A 1 921 ? -21.237 -9.902 78.164 1.00 90.94 921 GLN A O 1
ATOM 7222 N N . ALA A 1 922 ? -21.615 -8.484 76.482 1.00 91.62 922 ALA A N 1
ATOM 7223 C CA . ALA A 1 922 ? -22.897 -9.070 76.120 1.00 91.62 922 ALA A CA 1
ATOM 7224 C C . ALA A 1 922 ? -22.726 -10.456 75.475 1.00 91.62 922 ALA A C 1
ATOM 7226 O O . ALA A 1 922 ? -21.888 -10.650 74.587 1.00 91.62 922 ALA A O 1
ATOM 7227 N N . LYS A 1 923 ? -23.597 -11.402 75.837 1.00 93.12 923 LYS A N 1
ATOM 7228 C CA . LYS A 1 923 ? -23.650 -12.751 75.251 1.00 93.12 923 LYS A CA 1
ATOM 7229 C C . LYS A 1 923 ? -24.414 -12.740 73.921 1.00 93.12 923 LYS A C 1
ATOM 7231 O O . LYS A 1 923 ? -25.569 -13.157 73.847 1.00 93.12 923 LYS A O 1
ATOM 7236 N N . VAL A 1 924 ? -23.794 -12.213 72.861 1.00 93.12 924 VAL A N 1
ATOM 7237 C CA . VAL A 1 924 ? -24.417 -12.128 71.524 1.00 93.12 924 VAL A CA 1
ATOM 7238 C C . VAL A 1 924 ? -24.564 -13.524 70.922 1.00 93.12 924 VAL A C 1
ATOM 7240 O O . VAL A 1 924 ? -23.572 -14.145 70.552 1.00 93.12 924 VAL A O 1
ATOM 7243 N N . ALA A 1 925 ? -25.800 -14.009 70.819 1.00 90.62 925 ALA A N 1
ATOM 7244 C CA . ALA A 1 925 ? -26.078 -15.388 70.427 1.00 90.62 925 ALA A CA 1
ATOM 7245 C C . ALA A 1 925 ? -26.272 -15.573 68.914 1.00 90.62 925 ALA A C 1
ATOM 7247 O O . ALA A 1 925 ? -26.040 -16.657 68.391 1.00 90.62 925 ALA A O 1
ATOM 7248 N N . GLY A 1 926 ? -26.681 -14.520 68.208 1.00 91.56 926 GLY A N 1
ATOM 7249 C CA . GLY A 1 926 ? -26.915 -14.543 66.768 1.00 91.56 926 GLY A CA 1
ATOM 7250 C C . GLY A 1 926 ? -27.636 -13.287 66.296 1.00 91.56 926 GLY A C 1
ATOM 7251 O O . GLY A 1 926 ? -27.832 -12.339 67.068 1.00 91.56 926 GLY A O 1
ATOM 7252 N N . PHE A 1 927 ? -28.039 -13.277 65.027 1.00 93.56 927 PHE A N 1
ATOM 7253 C CA . PHE A 1 927 ? -28.795 -12.167 64.452 1.00 93.56 927 PHE A CA 1
ATOM 7254 C C . PHE A 1 927 ? -30.082 -12.614 63.757 1.00 93.56 927 PHE A C 1
ATOM 7256 O O . PHE A 1 927 ? -30.214 -13.745 63.299 1.00 93.56 927 PHE A O 1
ATOM 7263 N N . VAL A 1 928 ? -31.036 -11.693 63.669 1.00 92.88 928 VAL A N 1
ATOM 7264 C CA . VAL A 1 928 ? -32.280 -11.827 62.913 1.00 92.88 928 VAL A CA 1
ATOM 7265 C C . VAL A 1 928 ? -32.216 -10.864 61.741 1.00 92.88 928 VAL A C 1
ATOM 7267 O O . VAL A 1 928 ? -32.088 -9.654 61.937 1.00 92.88 928 VAL A O 1
ATOM 7270 N N . LEU A 1 929 ? -32.311 -11.387 60.521 1.00 90.31 929 LEU A N 1
ATOM 7271 C CA . LEU A 1 929 ? -32.317 -10.563 59.317 1.00 90.31 929 LEU A CA 1
ATOM 7272 C C . LEU A 1 929 ? -33.765 -10.233 58.945 1.00 90.31 929 LEU A C 1
ATOM 7274 O O . LEU A 1 929 ? -34.484 -11.053 58.380 1.00 90.31 929 LEU A O 1
ATOM 7278 N N . ASN A 1 930 ? -34.205 -9.038 59.321 1.00 89.62 930 ASN A N 1
ATOM 7279 C CA . ASN A 1 930 ? -35.578 -8.582 59.187 1.00 89.62 930 ASN A CA 1
ATOM 7280 C C . ASN A 1 930 ? -35.850 -7.922 57.825 1.00 89.62 930 ASN A C 1
ATOM 7282 O O . ASN A 1 930 ? -34.964 -7.303 57.228 1.00 89.62 930 ASN A O 1
ATOM 7286 N N . ARG A 1 931 ? -37.105 -8.005 57.366 1.00 85.56 931 ARG A N 1
ATOM 7287 C CA . ARG A 1 931 ? -37.600 -7.464 56.087 1.00 85.56 931 ARG A CA 1
ATOM 7288 C C . ARG A 1 931 ? -36.838 -7.982 54.868 1.00 85.56 931 ARG A C 1
ATOM 7290 O O . ARG A 1 931 ? -36.561 -7.233 53.929 1.00 85.56 931 ARG A O 1
ATOM 7297 N N . LEU A 1 932 ? -36.531 -9.274 54.864 1.00 81.19 932 LEU A N 1
ATOM 7298 C CA . LEU A 1 932 ? -35.958 -9.937 53.702 1.00 81.19 932 LEU A CA 1
ATOM 7299 C C . LEU A 1 932 ? -36.904 -9.820 52.495 1.00 81.19 932 LEU A C 1
ATOM 7301 O O . LEU A 1 932 ? -38.086 -10.159 52.602 1.00 81.19 932 LEU A O 1
ATOM 7305 N N . PRO A 1 933 ? -36.427 -9.330 51.339 1.00 69.50 933 PRO A N 1
ATOM 7306 C CA . PRO A 1 933 ? -37.255 -9.244 50.146 1.00 69.50 933 PRO A CA 1
ATOM 7307 C C . PRO A 1 933 ? -37.663 -10.648 49.674 1.00 69.50 933 PRO A C 1
ATOM 7309 O O . PRO A 1 933 ? -36.816 -11.501 49.424 1.00 69.50 933 PRO A O 1
ATOM 7312 N N . THR A 1 934 ? -38.966 -10.880 49.519 1.00 59.00 934 THR A N 1
ATOM 7313 C CA . THR A 1 934 ? -39.528 -12.148 49.030 1.00 59.00 934 THR A CA 1
ATOM 7314 C C . THR A 1 934 ? -39.286 -12.313 47.522 1.00 59.00 934 THR A C 1
ATOM 7316 O O . THR A 1 934 ? -39.623 -11.423 46.737 1.00 59.00 934 THR A O 1
ATOM 7319 N N . GLY A 1 935 ? -38.712 -13.448 47.097 1.00 53.19 935 GLY A N 1
ATOM 7320 C CA . GLY A 1 935 ? -38.479 -13.806 45.687 1.00 53.19 935 GLY A CA 1
ATOM 7321 C C . GLY A 1 935 ? -37.100 -14.430 45.417 1.00 53.19 935 GLY A C 1
ATOM 7322 O O . GLY A 1 935 ? -36.335 -14.701 46.337 1.00 53.19 935 GLY A O 1
ATOM 7323 N N . ARG A 1 936 ? -36.734 -14.612 44.134 1.00 41.09 936 ARG A N 1
ATOM 7324 C CA . ARG A 1 936 ? -35.459 -15.234 43.674 1.00 41.09 936 ARG A CA 1
ATOM 7325 C C . ARG A 1 936 ? -34.163 -14.565 44.179 1.00 41.09 936 ARG A C 1
ATOM 7327 O O . ARG A 1 936 ? -33.083 -15.066 43.892 1.00 41.09 936 ARG A O 1
ATOM 7334 N N . ALA A 1 937 ? -34.262 -13.433 44.874 1.00 40.25 937 ALA A N 1
ATOM 7335 C CA . ALA A 1 937 ? -33.138 -12.684 45.433 1.00 40.25 937 ALA A CA 1
ATOM 7336 C C . ALA A 1 937 ? -32.843 -13.014 46.914 1.00 40.25 937 ALA A C 1
ATOM 7338 O O . ALA A 1 937 ? -31.893 -12.465 47.460 1.00 40.25 937 ALA A O 1
ATOM 7339 N N . ALA A 1 938 ? -33.624 -13.890 47.561 1.00 45.56 938 ALA A N 1
ATOM 7340 C CA . ALA A 1 938 ? -33.573 -14.154 49.007 1.00 45.56 938 ALA A CA 1
ATOM 7341 C C . ALA A 1 938 ? -32.450 -15.111 49.487 1.00 45.56 938 ALA A C 1
ATOM 7343 O O . ALA A 1 938 ? -32.512 -15.614 50.605 1.00 45.56 938 ALA A O 1
ATOM 7344 N N . GLY A 1 939 ? -31.410 -15.355 48.684 1.00 46.75 939 GLY A N 1
ATOM 7345 C CA . GLY A 1 939 ? -30.315 -16.264 49.055 1.00 46.75 939 GLY A CA 1
ATOM 7346 C C . GLY A 1 939 ? -30.686 -17.751 48.969 1.00 46.75 939 GLY A C 1
ATOM 7347 O O . GLY A 1 939 ? -31.855 -18.122 48.829 1.00 46.75 939 GLY A O 1
ATOM 7348 N N . TYR A 1 940 ? -29.665 -18.614 48.988 1.00 36.34 940 TYR A N 1
ATOM 7349 C CA . TYR A 1 940 ? -29.809 -20.053 48.715 1.00 36.34 940 TYR A CA 1
ATOM 7350 C C . TYR A 1 940 ? -30.594 -20.772 49.828 1.00 36.34 940 TYR A C 1
ATOM 7352 O O . TYR A 1 940 ? -31.324 -21.725 49.557 1.00 36.34 940 TYR A O 1
ATOM 7360 N N . TYR A 1 941 ? -30.508 -20.255 51.059 1.00 39.56 941 TYR A N 1
ATOM 7361 C CA . TYR A 1 941 ? -31.122 -20.840 52.252 1.00 39.56 941 TYR A CA 1
ATOM 7362 C C . TYR A 1 941 ? -32.657 -20.687 52.295 1.00 39.56 941 TYR A C 1
ATOM 7364 O O . TYR A 1 941 ? -33.367 -21.635 52.623 1.00 39.56 941 TYR A O 1
ATOM 7372 N N . TYR A 1 942 ? -33.204 -19.531 51.887 1.00 42.25 942 TYR A N 1
ATOM 7373 C CA . TYR A 1 942 ? -34.657 -19.286 51.929 1.00 42.25 942 TYR A CA 1
ATOM 7374 C C . TYR A 1 942 ? -35.405 -19.948 50.756 1.00 42.25 942 TYR A C 1
ATOM 7376 O O . TYR A 1 942 ? -36.555 -20.362 50.897 1.00 42.25 942 TYR A O 1
ATOM 7384 N N . TYR A 1 943 ? -34.747 -20.103 49.597 1.00 38.69 943 TYR A N 1
ATOM 7385 C CA . TYR A 1 943 ? -35.364 -20.661 48.385 1.00 38.69 943 TYR A CA 1
ATOM 7386 C C . TYR A 1 943 ? -35.704 -22.157 48.504 1.00 38.69 943 TYR A C 1
ATOM 7388 O O . TYR A 1 943 ? -36.641 -22.623 47.858 1.00 38.69 943 TYR A O 1
ATOM 7396 N N . TYR A 1 944 ? -34.972 -22.911 49.332 1.00 35.75 944 TYR A N 1
ATOM 7397 C CA . TYR A 1 944 ? -35.215 -24.347 49.511 1.00 35.75 944 TYR A CA 1
ATOM 7398 C C . TYR A 1 944 ? -36.312 -24.667 50.538 1.00 35.75 944 TYR A C 1
ATOM 7400 O O . TYR A 1 944 ? -36.960 -25.703 50.403 1.00 35.75 944 TYR A O 1
ATOM 7408 N N . TYR A 1 945 ? -36.560 -23.776 51.507 1.00 39.88 945 TYR A N 1
ATOM 7409 C CA . TYR A 1 945 ? -37.538 -24.004 52.579 1.00 39.88 945 TYR A CA 1
ATOM 7410 C C . TYR A 1 945 ? -38.839 -23.192 52.443 1.00 39.88 945 TYR A C 1
ATOM 7412 O O . TYR A 1 945 ? -39.885 -23.691 52.842 1.00 39.88 945 TYR A O 1
ATOM 7420 N N . GLY A 1 946 ? -38.832 -21.993 51.846 1.00 38.31 946 GLY A N 1
ATOM 7421 C CA . GLY A 1 946 ? -40.031 -21.137 51.792 1.00 38.31 946 GLY A CA 1
ATOM 7422 C C . GLY A 1 946 ? -41.016 -21.458 50.658 1.00 38.31 946 GLY A C 1
ATOM 7423 O O . GLY A 1 946 ? -42.216 -21.564 50.880 1.00 38.31 946 GLY A O 1
ATOM 7424 N N . ASP A 1 947 ? -40.523 -21.649 49.430 1.00 36.41 947 ASP A N 1
ATOM 7425 C CA . ASP A 1 947 ? -41.375 -21.616 48.221 1.00 36.41 947 ASP A CA 1
ATOM 7426 C C . ASP A 1 947 ? -42.080 -22.960 47.918 1.00 36.41 947 ASP A C 1
ATOM 7428 O O . ASP A 1 947 ? -43.036 -23.008 47.142 1.00 36.41 947 ASP A O 1
ATOM 7432 N N . LYS A 1 948 ? -41.606 -24.073 48.505 1.00 32.53 948 LYS A N 1
ATOM 7433 C CA . LYS A 1 948 ? -42.218 -25.406 48.330 1.00 32.53 948 LYS A CA 1
ATOM 7434 C C . LYS A 1 948 ? -43.299 -25.722 49.364 1.00 32.53 948 LYS A C 1
ATOM 7436 O O . LYS A 1 948 ? -44.251 -26.400 49.008 1.00 32.53 948 LYS A O 1
ATOM 7441 N N . TYR A 1 949 ? -43.204 -25.200 50.587 1.00 39.12 949 TYR A N 1
ATOM 7442 C CA . TYR A 1 949 ? -44.211 -25.456 51.624 1.00 39.12 949 TYR A CA 1
ATOM 7443 C C . TYR A 1 949 ? -45.375 -24.451 51.610 1.00 39.12 949 TYR A C 1
ATOM 7445 O O . TYR A 1 949 ? -46.477 -24.822 51.991 1.00 39.12 949 TYR A O 1
ATOM 7453 N N . GLU A 1 950 ? -45.196 -23.229 51.084 1.00 38.75 950 GLU A N 1
ATOM 7454 C CA . GLU A 1 950 ? -46.314 -22.276 50.899 1.00 38.75 950 GLU A CA 1
ATOM 7455 C C . GLU A 1 950 ? -47.277 -22.711 49.770 1.00 38.75 950 GLU A C 1
ATOM 7457 O O . GLU A 1 950 ? -48.416 -22.259 49.707 1.00 38.75 950 GLU A O 1
ATOM 7462 N N . LYS A 1 951 ? -46.839 -23.604 48.868 1.00 35.84 951 LYS A N 1
ATOM 7463 C CA . LYS A 1 951 ? -47.684 -24.172 47.800 1.00 35.84 951 LYS A CA 1
ATOM 7464 C C . LYS A 1 951 ? -48.454 -25.426 48.205 1.00 35.84 951 LYS A C 1
ATOM 7466 O O . LYS A 1 951 ? -49.493 -25.685 47.608 1.00 35.84 951 LYS A O 1
ATOM 7471 N N . ASP A 1 952 ? -47.956 -26.151 49.202 1.00 33.41 952 ASP A N 1
ATOM 7472 C CA . ASP A 1 952 ? -48.499 -27.435 49.652 1.00 33.41 952 ASP A CA 1
ATOM 7473 C C . ASP A 1 952 ? -49.035 -27.357 51.097 1.00 33.41 952 ASP A C 1
ATOM 7475 O O . ASP A 1 952 ? -49.094 -28.367 51.800 1.00 33.41 952 ASP A O 1
ATOM 7479 N N . SER A 1 953 ? -49.442 -26.170 51.570 1.00 34.31 953 SER A N 1
ATOM 7480 C CA . SER A 1 953 ? -50.147 -26.054 52.849 1.00 34.31 953 SER A CA 1
ATOM 7481 C C . SER A 1 953 ? -51.450 -26.857 52.784 1.00 34.31 953 SER A C 1
ATOM 7483 O O . SER A 1 953 ? -52.364 -26.548 52.021 1.00 34.31 953 SER A O 1
ATOM 7485 N N . VAL A 1 954 ? -51.519 -27.899 53.614 1.00 37.69 954 VAL A N 1
ATOM 7486 C CA . VAL A 1 954 ? -52.602 -28.894 53.732 1.00 37.69 954 VAL A CA 1
ATOM 7487 C C . VAL A 1 954 ? -53.945 -28.292 54.194 1.00 37.69 954 VAL A C 1
ATOM 7489 O O . VAL A 1 954 ? -54.948 -28.996 54.254 1.00 37.69 954 VAL A O 1
ATOM 7492 N N . TYR A 1 955 ? -54.022 -26.980 54.422 1.00 36.97 955 TYR A N 1
ATOM 7493 C CA . TYR A 1 955 ? -55.280 -26.260 54.600 1.00 36.97 955 TYR A CA 1
ATOM 7494 C C . TYR A 1 955 ? -55.504 -25.314 53.418 1.00 36.97 955 TYR A C 1
ATOM 7496 O O . TYR A 1 955 ? -54.728 -24.402 53.140 1.00 36.97 955 TYR A O 1
ATOM 7504 N N . GLY A 1 956 ? -56.535 -25.642 52.638 1.00 32.19 956 GLY A N 1
ATOM 7505 C CA . GLY A 1 956 ? -56.792 -25.062 51.331 1.00 32.19 956 GLY A CA 1
ATOM 7506 C C . GLY A 1 956 ? -57.272 -23.618 51.394 1.00 32.19 956 GLY A C 1
ATOM 7507 O O . GLY A 1 956 ? -58.284 -23.311 52.014 1.00 32.19 956 GLY A O 1
ATOM 7508 N N . THR A 1 957 ? -56.623 -22.751 50.625 1.00 28.62 957 THR A N 1
ATOM 7509 C CA . THR A 1 957 ? -57.172 -21.447 50.251 1.00 28.62 957 THR A CA 1
ATOM 7510 C C . THR A 1 957 ? -57.864 -21.562 48.892 1.00 28.62 957 THR A C 1
ATOM 7512 O O . THR A 1 957 ? -57.280 -21.354 47.830 1.00 28.62 957 THR A O 1
ATOM 7515 N N . LYS A 1 958 ? -59.154 -21.918 48.922 1.00 29.58 958 LYS A N 1
ATOM 7516 C CA . LYS A 1 958 ? -60.108 -21.498 47.887 1.00 29.58 958 LYS A CA 1
ATOM 7517 C C . LYS A 1 958 ? -60.728 -20.182 48.349 1.00 29.58 958 LYS A C 1
ATOM 7519 O O . LYS A 1 958 ? -61.609 -20.241 49.193 1.00 29.58 958 LYS A O 1
ATOM 7524 N N . THR A 1 959 ? -60.292 -19.063 47.769 1.00 30.14 959 THR A N 1
ATOM 7525 C CA . THR A 1 959 ? -61.119 -17.901 47.368 1.00 30.14 959 THR A CA 1
ATOM 7526 C C . THR A 1 959 ? -60.261 -16.894 46.621 1.00 30.14 959 THR A C 1
ATOM 7528 O O . THR A 1 959 ? -59.255 -16.436 47.210 1.00 30.14 959 THR A O 1
#

Mean predicted aligned error: 22.65 Å

Nearest PDB structures (foldseek):
  7nhr-assembly1_D  TM=4.791E-01  e=4.845E-28  Escherichia coli
  7nii-assembly1_H  TM=5.435E-01  e=5.182E-24  Escherichia coli
  3bfv-assembly2_B  TM=9.301E-01  e=4.876E-16  Staphylococcus aureus
  4jlv-assembly1_A  TM=9.461E-01  e=1.233E-15  Staphylococcus aureus
  7nib-assembly1_F  TM=6.438E-01  e=3.190E-18  Escherichia coli